Protein 6RTE (pdb70)

B-factor: mean 44.64, std 20.51, range [16.69, 128.68]

Solvent-accessible surface area: 37733 Å² total; per-residue (Å²): 110,96,2,64,54,42,4,136,138,53,22,59,98,50,21,12,65,49,8,43,22,59,84,12,34,2,22,2,32,65,2,7,81,184,41,140,64,72,85,3,58,91,29,17,17,131,11,87,122,113,77,153,52,68,28,43,56,79,111,14,99,95,75,16,0,70,20,3,15,65,54,10,53,116,62,41,127,202,104,27,130,37,45,24,123,50,0,128,90,19,49,74,38,70,62,18,29,19,67,25,78,82,185,40,168,33,167,10,44,38,61,4,1,0,0,0,12,8,39,27,55,50,41,0,4,0,0,7,2,79,142,10,79,82,49,23,121,24,97,28,72,68,21,38,36,52,24,6,62,20,7,66,87,2,28,12,0,1,6,3,1,35,8,0,55,0,10,0,5,0,1,37,3,48,68,38,0,0,25,1,15,0,0,0,9,1,69,18,3,1,11,1,44,26,13,22,13,0,0,0,0,0,33,5,22,23,6,0,0,0,0,21,0,68,5,0,34,18,41,70,39,11,95,2,25,20,70,153,58,112,78,5,92,0,4,14,1,47,30,0,50,82,56,38,0,0,0,0,0,1,69,40,4,81,14,0,2,10,0,72,0,22,93,11,105,2,42,71,34,99,105,10,85,13,70,43,81,6,32,32,4,8,28,3,54,75,54,97,44,0,10,0,20,15,79,101,30,5,27,4,6,36,0,74,83,13,50,147,64,24,66,11,111,24,46,38,114,4,21,4,36,23,12,28,45,14,113,52,103,70,102,96,0,1,0,1,0,1,61,44,142,18,14,3,2,0,6,12,18,74,72,38,48,80,83,37,100,16,117,14,87,6,22,2,66,37,12,61,18,32,109,64,5,60,28,0,1,2,1,3,39,74,11,112,75,53,7,25,0,3,0,0,26,33,86,93,16,51,42,48,76,121,15,117,11,19,91,56,62,30,1,0,18,5,1,1,3,106,60,0,123,48,0,0,0,0,0,48,39,75,109,4,6,0,0,0,11,39,0,98,64,22,118,79,82,72,89,19,118,22,52,84,0,13,5,0,33,0,0,13,34,83,58,95,116,92,0,66,51,33,2,138,133,43,24,60,101,59,20,14,67,43,6,41,22,55,108,14,34,2,22,4,39,60,4,7,78,182,39,49,64,73,96,3,59,93,27,15,17,120,12,92,122,116,77,184,51,66,31,38,54,84,116,16,99,93,70,16,0,75,19,3,16,64,38,10,55,116,64,36,128,203,110,22,128,39,46,24,115,50,0,133,90,19,49,73,36,69,68,16,28,18,66,23,80,90,152,36,130,42,178,10,57,33,55,11,0,0,0,1,14,6,39,28,57,47,39,0,4,0,0,12,2,93,148,13,64,82,51,23,119,26,98,27,70,65,21,36,39,49,24,5,64,21,8,67,88,3,27,14,0,1,6,3,1,32,8,0,54,0,9,0,5,0,1,42,6,25,63,36,2,0,27,1,14,0,0,0,10,1,64,18,2,0,13,1,44,24,14,22,13,0,0,0,0,0,28,10,22,24,7,0,0,0,0,21,0,72,5,0,31,26,44,67,41,11,93,2,26,19,69,154,55,114,76,4,79,0,5,14,1,47,30,0,51,82,58,39,0,0,0,0,0,1,45,39,4,77,16,1,1,9,0,75,0,21,98,11,102,2,42,72,35,100,104,12,85,19,82,32,59,8,32,32,4,9,27,2,57,80,52,113,42,0,4,0,23,14,125,86,52,81,7,3,13,0,8,41,0,91,80,20,52,125,66,22,68,4,107,17,51,33,42,9,26,2,42,20,13,27,45,19,118,52,101,58,112,100,2,0,1,0,0,1,77,74,35,20,12,4,3,1,1,12,20,77,95,28,43,82,78,79,92,11,118,15,81,5,25,4,66,39,11,58,22,36,108,64,5,68,28,0,1,2,1,2,38,73,13,109,72,46,5,24,0,1,0,1,31,30,95,69,4,99,48,47,77,109,14,125,10,17,87,61,64,37,0,0,17,5,0,2,2,116,96,0,76,62,0,0,0,0,0,58,38,169,87,6,5,0,0,0,11,15,2,100,67,26,116,76,79,68,87,30,116,24,45,96,0,13,5,0,30,0,0,9,37,87,58,96

Secondary structure (DSSP, 8-state):
-HHHHHHHHHTHHHH-GGG--SSSPP-STGGGTTS-HHHHHHHHHHB-TTSS-B--TTT--HHHHHHHHHHHHSPPSSPPP--HHHHHHH-B-SS-GGGS-SS-SSSS-GGG-EEEEETTTTEEEEEETTTTEEEEEEE-SSSEEEEEEE-TTSSEEEEEETTSEEEEEETTTTEEEEEEE--SEEEEEEE-TTS-EEEEEEEETTEEEEEETTT--EEEEEE-B-TT--B--EEEEEEEGGGTEEEEEESSSSEEEEEE-TTSS--SPEEEE-SS-EEEEEE-TTSSEEEEEE---EEEEETTT--EEEEE--SS-B-GGG-EEEESSSSEEEEE-BSSSSEEEEEETTTTEEEEEEE-SS----EE--TT-SEEEEE-TTSSS---EEEEETTT-SEEEEE-SSTTS-EEEEEE-TTSSEEEEEE-STTEEEEEEETTT--EEEEEEESSEEEEEEHHHHH-/-HHHHHHHHHTHHHH-GGG--SSSPP-STTTTTTS-HHHHHHHHHHB-TTSS-B--TTTS-HHHHHHHHHHHHSPPSSPPP--HHHHHHH-B-SS-GGGS-SS-SSSS-GGG-EEEEETTTTEEEEEETTTTEEEEEEE-SSSEEEEEEE-TTSSEEEEEETTSEEEEEETTTTEEEEEEE--SEEEEEEE-TTS-EEEEEEEESSEEEEEETTT--EEEEEE-B-TT--B--EEEEEEEGGGTEEEEEESSSSEEEEEE-TTSS--SPEEEE-SS-EEEEEE-TTSSEEEEEESSSSEEEEEETTT--EEEEEE-SS-B-GGG-EEEEETTEEEEEE-BSSSSEEEEEETTTTEEEEEEE-SS----EE--TT-SEEEEE-TTSS----EEEEETTT-SEEEEE-SSTTS-EEEEEE-TTSSEEEEEE-STTEEEEEEETTT--EEEEEEESSEEEEEEHHHHH-

GO terms:
  GO:0006783 heme biosynthetic process (P, IDA)

Sequence (930 aa):
APGEALYRQHCQACHGAGRLGGSGPTLLPESLSRLKPAQAREVILHGRPATQMAGFAGQLDDAAADALVAYLYQAPPREPQWSAEDIRRASQVQPHPLATLPSRPRFEADPLNLFVVVESGDHHVTILDGDRFEPIARFPSRYALHGGPKFSPDGRLVYFASRDGWVTLYDLYNLKVVAEVRAGLNTRNLAVSDDGRWVLVGNYLPGNLVLLDARDLSLVQQVIPAADAQQGQASRVSAVYTAPPRHSFVVALKDVHELWELPYANGKPVAPKRLAVADYLDDFSFSPDYRYLLGSSRQGGEVIELDSGARVASIPLSGMPHLGSGIYWKRDGRWVFATPNISRGVISVIDLQNWKPLKEIVTDGPGFFMRSHADSPYAWTDTFLGKKHDEILLIDKQTLEIAHRLRPSPGKVAGHVEFTRDGRYALLSVWDRDGALVVYDAHSLEEVKRLPMNKPSGKYNVGNKIGAPGEALYRQHCQACHGAGRLGGSGPTLLPEESLSRLKPAQAREVILHGRPATQMAGFAGQLDDAAADALVAYLYQAPPREPQWSAEDIRRASQVQPHPLATLPSRPRFEADPLNLFVVVESGDHHVTILDGDRFEPIARFPSRYALHGGPKFSPDGRLVYFASRDGWVTLYDLYNLKVVAEVRAGLNTRNLAVSDDGRWVLVGNYLPGNLVLLDARDLSLVQQVIPAADAQGQASRVSAVYTAPPRHSFVVALKDVHELWELPYANGKPVAPKRLAVADYLDDFSFSPDYRYLLGSSRQARGGEVIELDSGARVASIPLSGMPHLGSGIYWKRDGRWVFATPNISRGVISVIDLQNWKPLKEIVTDGPGFFMRSHADSPYAWTDTFLGKKHDEILLIDKQTLEIAHRLRPSPGKVAGHVEFTRDGRYALLSVWDRDGALVVYDAHSLEEVKRLPMNKPSGKYNVGNKIG

InterPro domains:
  IPR003143 Cytochrome cd1-nitrite reductase, C-terminal domain superfamily [G3DSA:2.140.10.20] (100-486)
  IPR009056 Cytochrome c-like domain [PF13442] (21-92)
  IPR009056 Cytochrome c-like domain [PS51007] (18-96)
  IPR011048 Cytochrome cd1-nitrite reductase-like, haem d1 domain superfamily [SSF51004] (102-485)
  IPR036909 Cytochrome c-like domain superfamily [G3DSA:1.10.760.10] (13-98)
  IPR036909 Cytochrome c-like domain superfamily [SSF46626] (7-111)
  IPR051200 Multi-functional host-pathogen interaction and enzymatic activity protein [PTHR47197] (2-486)

Structure (mmCIF, N/CA/C/O backbone):
data_6RTE
#
_entry.id   6RTE
#
_cell.length_a   191.123
_cell.length_b   54.957
_cell.length_c   131.896
_cell.angle_alpha   90.000
_cell.angle_beta   132.417
_cell.angle_gamma   90.000
#
_symmetry.space_group_name_H-M   'C 1 2 1'
#
loop_
_entity.id
_entity.type
_entity.pdbx_description
1 polymer 'Cytochrome c'
2 non-polymer 'HEME C'
3 non-polymer (R,R)-2,3-BUTANEDIOL
4 water water
#
loop_
_atom_site.group_PDB
_atom_site.id
_atom_site.type_symbol
_atom_site.label_atom_id
_atom_site.label_alt_id
_atom_site.label_comp_id
_atom_site.label_asym_id
_atom_site.label_entity_id
_atom_site.label_seq_id
_atom_site.pdbx_PDB_ins_code
_atom_site.Cartn_x
_atom_site.Cartn_y
_atom_site.Cartn_z
_atom_site.occupancy
_atom_site.B_iso_or_equiv
_atom_site.auth_seq_id
_atom_site.auth_comp_id
_atom_site.auth_asym_id
_atom_site.auth_atom_id
_atom_site.pdbx_PDB_model_num
ATOM 1 N N . ALA A 1 37 ? 67.76416 -10.07422 81.02287 1.000 105.41811 3 ALA A N 1
ATOM 2 C CA . ALA A 1 37 ? 67.22011 -9.98640 82.37454 1.000 104.34096 3 ALA A CA 1
ATOM 3 C C . ALA A 1 37 ? 66.47402 -11.26915 82.73166 1.000 100.72323 3 ALA A C 1
ATOM 4 O O . ALA A 1 37 ? 65.97232 -11.96449 81.84720 1.000 101.92995 3 ALA A O 1
ATOM 10 N N . PRO A 1 38 ? 66.39753 -11.58740 84.02809 1.000 94.89541 4 PRO A N 1
ATOM 11 C CA . PRO A 1 38 ? 65.69010 -12.81250 84.43375 1.000 88.58281 4 PRO A CA 1
ATOM 12 C C . PRO A 1 38 ? 64.18105 -12.72213 84.28588 1.000 79.76200 4 PRO A C 1
ATOM 13 O O . PRO A 1 38 ? 63.52986 -13.76497 84.14812 1.000 77.59375 4 PRO A O 1
ATOM 24 N N . GLY A 1 39 ? 63.60547 -11.51808 84.31258 1.000 73.24088 5 GLY A N 1
ATOM 25 C CA . GLY A 1 39 ? 62.16514 -11.39632 84.16551 1.000 67.41426 5 GLY A CA 1
ATOM 26 C C . GLY A 1 39 ? 61.68161 -11.87259 82.81024 1.000 63.19205 5 GLY A C 1
ATOM 27 O O . GLY A 1 39 ? 60.70356 -12.61738 82.70918 1.000 57.62715 5 GLY A O 1
ATOM 31 N N . GLU A 1 40 ? 62.37056 -11.45347 81.74742 1.000 66.72215 6 GLU A N 1
ATOM 32 C CA . GLU A 1 40 ? 61.97601 -11.84410 80.39912 1.000 72.08178 6 GLU A CA 1
ATOM 33 C C . GLU A 1 40 ? 61.91685 -13.35858 80.25602 1.000 65.35471 6 GLU A C 1
ATOM 34 O O . GLU A 1 40 ? 60.91735 -13.91116 79.78187 1.000 65.18542 6 GLU A O 1
ATOM 46 N N . ALA A 1 41 ? 62.98732 -14.05176 80.65160 1.000 58.86227 7 ALA A N 1
ATOM 47 C CA . ALA A 1 41 ? 63.02072 -15.50318 80.50684 1.000 51.06500 7 ALA A CA 1
ATOM 48 C C . ALA A 1 41 ? 61.89646 -16.15370 81.29538 1.000 44.24531 7 ALA A C 1
ATOM 49 O O . ALA A 1 41 ? 61.20360 -17.05006 80.79472 1.000 41.96801 7 ALA A O 1
ATOM 56 N N . LEU A 1 42 ? 61.69252 -15.71365 82.54415 1.000 40.17687 8 LEU A N 1
ATOM 57 C CA . LEU A 1 42 ? 60.54934 -16.19538 83.30687 1.000 39.08330 8 LEU A CA 1
ATOM 58 C C . LEU A 1 42 ? 59.24459 -15.91260 82.56616 1.000 38.85021 8 LEU A C 1
ATOM 59 O O . LEU A 1 42 ? 58.32193 -16.73615 82.58476 1.000 38.51044 8 LEU A O 1
ATOM 75 N N . TYR A 1 43 ? 59.15922 -14.75796 81.89952 1.000 39.87527 9 TYR A N 1
ATOM 76 C CA . TYR A 1 43 ? 57.91501 -14.39001 81.21436 1.000 41.65672 9 TYR A CA 1
ATOM 77 C C . TYR A 1 43 ? 57.63266 -15.33597 80.04918 1.000 43.53865 9 TYR A C 1
ATOM 78 O O . TYR A 1 43 ? 56.51573 -15.85337 79.91172 1.000 39.64433 9 TYR A O 1
ATOM 96 N N . ARG A 1 44 ? 58.63375 -15.58386 79.20228 1.000 52.42815 10 ARG A N 1
ATOM 97 C CA . ARG A 1 44 ? 58.44583 -16.51125 78.08842 1.000 61.13077 10 ARG A CA 1
ATOM 98 C C . ARG A 1 44 ? 57.97859 -17.87779 78.57665 1.000 61.14679 10 ARG A C 1
ATOM 99 O O . ARG A 1 44 ? 57.02345 -18.45054 78.03993 1.000 58.67801 10 ARG A O 1
ATOM 120 N N . GLN A 1 45 ? 58.63467 -18.41273 79.60995 1.000 64.52506 11 GLN A N 1
ATOM 121 C CA . GLN A 1 45 ? 58.32330 -19.76439 80.06122 1.000 68.26620 11 GLN A CA 1
ATOM 122 C C . GLN A 1 45 ? 56.91994 -19.85704 80.64716 1.000 64.04833 11 GLN A C 1
ATOM 123 O O . GLN A 1 45 ? 56.18425 -20.80704 80.35064 1.000 63.04988 11 GLN A O 1
ATOM 137 N N . HIS A 1 46 ? 56.52747 -18.88707 81.48183 1.000 60.26286 12 HIS A N 1
ATOM 138 C CA . HIS A 1 46 ? 55.33301 -19.03127 82.30251 1.000 57.90900 12 HIS A CA 1
ATOM 139 C C . HIS A 1 46 ? 54.15829 -18.15330 81.89088 1.000 50.91671 12 HIS A C 1
ATOM 140 O O . HIS A 1 46 ? 53.02657 -18.45452 82.28039 1.000 49.77829 12 HIS A O 1
ATOM 154 N N . CYS A 1 47 ? 54.39270 -17.08825 81.14292 1.000 46.53873 13 CYS A N 1
ATOM 155 C CA . CYS A 1 47 ? 53.38131 -16.04663 80.97367 1.000 44.06161 13 CYS A CA 1
ATOM 156 C C . CYS A 1 47 ? 53.01856 -15.78288 79.52364 1.000 43.42225 13 CYS A C 1
ATOM 157 O O . CYS A 1 47 ? 51.84601 -15.54221 79.22313 1.000 43.30908 13 CYS A O 1
ATOM 164 N N . GLN A 1 48 ? 53.99883 -15.83135 78.61954 1.000 44.62268 14 GLN A N 1
ATOM 165 C CA . GLN A 1 48 ? 53.77635 -15.43576 77.23653 1.000 46.38172 14 GLN A CA 1
ATOM 166 C C . GLN A 1 48 ? 52.64464 -16.21614 76.58082 1.000 39.80096 14 GLN A C 1
ATOM 167 O O . GLN A 1 48 ? 52.02559 -15.71748 75.63106 1.000 46.33531 14 GLN A O 1
ATOM 181 N N . ALA A 1 49 ? 52.35508 -17.42676 77.06792 1.000 71.18718 15 ALA A N 1
ATOM 182 C CA . ALA A 1 49 ? 51.31806 -18.25190 76.45894 1.000 61.77233 15 ALA A CA 1
ATOM 183 C C . ALA A 1 49 ? 49.99318 -17.50639 76.37901 1.000 56.11070 15 ALA A C 1
ATOM 184 O O . ALA A 1 49 ? 49.27033 -17.61185 75.38144 1.000 55.08604 15 ALA A O 1
ATOM 191 N N . CYS A 1 50 ? 49.66205 -16.74511 77.41927 1.000 53.13972 16 CYS A N 1
ATOM 192 C CA . CYS A 1 50 ? 48.37853 -16.06177 77.51764 1.000 51.51958 16 CYS A CA 1
ATOM 193 C C . CYS A 1 50 ? 48.47843 -14.55720 77.35644 1.000 46.44715 16 CYS A C 1
ATOM 194 O O . CYS A 1 50 ? 47.60089 -13.94621 76.74198 1.000 42.38132 16 CYS A O 1
ATOM 201 N N . HIS A 1 51 ? 49.50778 -13.93474 77.91977 1.000 46.37772 17 HIS A N 1
ATOM 202 C CA . HIS A 1 51 ? 49.66821 -12.48968 77.81239 1.000 43.89909 17 HIS A CA 1
ATOM 203 C C . HIS A 1 51 ? 50.39831 -12.08129 76.54490 1.000 45.31645 17 HIS A C 1
ATOM 204 O O . HIS A 1 51 ? 50.54233 -10.88315 76.28459 1.000 40.99190 17 HIS A O 1
ATOM 218 N N . GLY A 1 52 ? 50.84530 -13.04678 75.75309 1.000 48.88372 18 GLY A N 1
ATOM 219 C CA . GLY A 1 52 ? 51.27572 -12.79437 74.39907 1.000 50.77903 18 GLY A CA 1
ATOM 220 C C . GLY A 1 52 ? 52.71955 -12.33990 74.30011 1.000 50.49753 18 GLY A C 1
ATOM 221 O O . GLY A 1 52 ? 53.35330 -11.91430 75.26950 1.000 48.92961 18 GLY A O 1
ATOM 225 N N . ALA A 1 53 ? 53.24370 -12.43552 73.08306 1.000 51.74053 19 ALA A N 1
ATOM 226 C CA . ALA A 1 53 ? 54.58302 -11.94798 72.80157 1.000 52.60548 19 ALA A CA 1
ATOM 227 C C . ALA A 1 53 ? 54.62926 -10.43866 72.97906 1.000 49.32506 19 ALA A C 1
ATOM 228 O O . ALA A 1 53 ? 53.72191 -9.71732 72.54756 1.000 50.94716 19 ALA A O 1
ATOM 235 N N . GLY A 1 54 ? 55.68863 -9.96156 73.62426 1.000 48.13132 20 GLY A N 1
ATOM 236 C CA . GLY A 1 54 ? 55.84085 -8.54913 73.89040 1.000 47.05801 20 GLY A CA 1
ATOM 237 C C . GLY A 1 54 ? 54.94035 -7.99570 74.97580 1.000 48.38572 20 GLY A C 1
ATOM 238 O O . GLY A 1 54 ? 54.92278 -6.77941 75.18085 1.000 56.49446 20 GLY A O 1
ATOM 242 N N . ARG A 1 55 ? 54.20268 -8.84960 75.67833 1.000 43.88213 21 ARG A N 1
ATOM 243 C CA . ARG A 1 55 ? 53.22711 -8.44110 76.68377 1.000 40.39054 21 ARG A CA 1
ATOM 244 C C . ARG A 1 55 ? 52.03281 -7.72526 76.06520 1.000 39.96684 21 ARG A C 1
ATOM 245 O O . ARG A 1 55 ? 51.31305 -7.00359 76.76396 1.000 38.61589 21 ARG A O 1
ATOM 266 N N . LEU A 1 56 ? 51.79820 -7.92345 74.76741 1.000 40.77669 22 LEU A N 1
ATOM 267 C CA . LEU A 1 56 ? 50.72382 -7.22107 74.07439 1.000 40.52056 22 LEU A CA 1
ATOM 268 C C . LEU A 1 56 ? 49.34704 -7.77542 74.40025 1.000 38.97035 22 LEU A C 1
ATOM 269 O O . LEU A 1 56 ? 48.35303 -7.07587 74.17972 1.000 41.45106 22 LEU A O 1
ATOM 285 N N . GLY A 1 57 ? 49.26332 -8.99287 74.91061 1.000 38.37055 23 GLY A N 1
ATOM 286 C CA . GLY A 1 57 ? 48.01042 -9.61439 75.27819 1.000 38.98171 23 GLY A CA 1
ATOM 287 C C . GLY A 1 57 ? 47.69010 -10.81246 74.40171 1.000 44.49542 23 GLY A C 1
ATOM 288 O O . GLY A 1 57 ? 48.32418 -11.06594 73.37793 1.000 45.48269 23 GLY A O 1
ATOM 292 N N . GLY A 1 58 ? 46.68630 -11.56323 74.85247 1.000 47.81595 24 GLY A N 1
ATOM 293 C CA . GLY A 1 58 ? 46.14872 -12.69938 74.12345 1.000 52.76495 24 GLY A CA 1
ATOM 294 C C . GLY A 1 58 ? 44.94824 -13.28262 74.84420 1.000 54.50797 24 GLY A C 1
ATOM 295 O O . GLY A 1 58 ? 43.92670 -12.60751 74.99719 1.000 55.14980 24 GLY A O 1
ATOM 299 N N . SER A 1 59 ? 45.05237 -14.53801 75.28142 1.000 56.77318 25 SER A N 1
ATOM 300 C CA . SER A 1 59 ? 44.09407 -15.07290 76.24372 1.000 58.24336 25 SER A CA 1
ATOM 301 C C . SER A 1 59 ? 43.96376 -14.13988 77.43790 1.000 54.52797 25 SER A C 1
ATOM 302 O O . SER A 1 59 ? 42.85384 -13.86082 77.90437 1.000 55.16570 25 SER A O 1
ATOM 310 N N . GLY A 1 60 ? 45.09682 -13.64776 77.94042 1.000 50.42568 26 GLY A N 1
ATOM 311 C CA . GLY A 1 60 ? 45.12011 -12.72898 79.04822 1.000 46.44943 26 GLY A CA 1
ATOM 312 C C . GLY A 1 60 ? 45.39087 -11.30876 78.59324 1.000 41.69568 26 GLY A C 1
ATOM 313 O O . GLY A 1 60 ? 45.74886 -11.05490 77.44003 1.000 42.72870 26 GLY A O 1
ATOM 317 N N . PRO A 1 61 ? 45.22994 -10.35551 79.50391 1.000 35.89145 27 PRO A N 1
ATOM 318 C CA . PRO A 1 61 ? 45.31995 -8.94517 79.12364 1.000 32.74179 27 PRO A CA 1
ATOM 319 C C . PRO A 1 61 ? 46.74068 -8.49661 78.81549 1.000 31.97003 27 PRO A C 1
ATOM 320 O O . PRO A 1 61 ? 47.73963 -9.15222 79.12644 1.000 33.76145 27 PRO A O 1
ATOM 331 N N . THR A 1 62 ? 46.79898 -7.32135 78.19471 1.000 30.93310 28 THR A N 1
ATOM 332 C CA . THR A 1 62 ? 48.05548 -6.63922 77.93933 1.000 29.78535 28 THR A CA 1
ATOM 333 C C . THR A 1 62 ? 48.71570 -6.24850 79.25414 1.000 29.92384 28 THR A C 1
ATOM 334 O O . THR A 1 62 ? 48.05649 -5.78529 80.19628 1.000 27.39027 28 THR A O 1
ATOM 345 N N . LEU A 1 63 ? 50.02762 -6.45402 79.32680 1.000 29.39745 29 LEU A N 1
ATOM 346 C CA . LEU A 1 63 ? 50.78058 -6.24274 80.55997 1.000 28.82082 29 LEU A CA 1
ATOM 347 C C . LEU A 1 63 ? 51.92802 -5.26790 80.33579 1.000 29.46734 29 LEU A C 1
ATOM 348 O O . LEU A 1 63 ? 53.06403 -5.49447 80.78084 1.000 30.58229 29 LEU A O 1
ATOM 364 N N . LEU A 1 64 ? 51.65585 -4.18616 79.64854 1.000 29.90566 30 LEU A N 1
ATOM 365 C CA . LEU A 1 64 ? 52.60902 -3.09667 79.51308 1.000 29.28218 30 LEU A CA 1
ATOM 366 C C . LEU A 1 64 ? 52.48510 -2.14111 80.69039 1.000 29.44843 30 LEU A C 1
ATOM 367 O O . LEU A 1 64 ? 51.48336 -2.15046 81.40718 1.000 29.49628 30 LEU A O 1
ATOM 383 N N . PRO A 1 65 ? 53.49253 -1.29919 80.92295 1.000 29.63631 31 PRO A N 1
ATOM 384 C CA . PRO A 1 65 ? 53.38866 -0.34033 82.03760 1.000 27.99095 31 PRO A CA 1
ATOM 385 C C . PRO A 1 65 ? 52.13194 0.50449 81.96647 1.000 26.21664 31 PRO A C 1
ATOM 386 O O . PRO A 1 65 ? 51.45433 0.67494 82.98793 1.000 24.93980 31 PRO A O 1
ATOM 397 N N . GLU A 1 66 ? 51.77911 0.98768 80.76809 1.000 27.20275 32 GLU A N 1
ATOM 398 C CA . GLU A 1 66 ? 50.53875 1.72923 80.59525 1.000 30.45184 32 GLU A CA 1
ATOM 399 C C . GLU A 1 66 ? 49.33268 0.88126 80.98462 1.000 29.38943 32 GLU A C 1
ATOM 400 O O . GLU A 1 66 ? 48.38630 1.38157 81.59582 1.000 28.97798 32 GLU A O 1
ATOM 412 N N . SER A 1 67 ? 49.34467 -0.40128 80.61348 1.000 29.31315 33 SER A N 1
ATOM 413 C CA . SER A 1 67 ? 48.21209 -1.27796 80.89347 1.000 29.09788 33 SER A CA 1
ATOM 414 C C . SER A 1 67 ? 47.96518 -1.41465 82.38385 1.000 26.74465 33 SER A C 1
ATOM 415 O O . SER A 1 67 ? 46.81459 -1.61481 82.80965 1.000 25.92902 33 SER A O 1
ATOM 424 N N . LEU A 1 68 ? 49.02979 -1.32912 83.18427 1.000 25.77514 34 LEU A N 1
ATOM 425 C CA . LEU A 1 68 ? 48.99424 -1.57415 84.62326 1.000 25.43736 34 LEU A CA 1
ATOM 426 C C . LEU A 1 68 ? 48.98160 -0.28978 85.43846 1.000 27.64643 34 LEU A C 1
ATOM 427 O O . LEU A 1 68 ? 49.24254 -0.32929 86.65222 1.000 27.38621 34 LEU A O 1
ATOM 443 N N . SER A 1 69 ? 48.65700 0.84040 84.81051 1.000 30.55298 35 SER A N 1
ATOM 444 C CA . SER A 1 69 ? 48.66288 2.13756 85.49007 1.000 36.76045 35 SER A CA 1
ATOM 445 C C . SER A 1 69 ? 47.74521 2.17966 86.70053 1.000 39.84473 35 SER A C 1
ATOM 446 O O . SER A 1 69 ? 47.95730 3.00174 87.59726 1.000 42.97785 35 SER A O 1
ATOM 454 N N . ARG A 1 70 ? 46.73832 1.31614 86.75709 1.000 38.98993 36 ARG A N 1
ATOM 455 C CA . ARG A 1 70 ? 45.82544 1.27529 87.88529 1.000 41.19887 36 ARG A CA 1
ATOM 456 C C . ARG A 1 70 ? 46.12522 0.14032 88.85437 1.000 37.60904 36 ARG A C 1
ATOM 457 O O . ARG A 1 70 ? 45.40312 -0.01553 89.84109 1.000 38.68285 36 ARG A O 1
ATOM 478 N N . LEU A 1 71 ? 47.16489 -0.64755 88.59819 1.000 34.20861 37 LEU A N 1
ATOM 479 C CA . LEU A 1 71 ? 47.51134 -1.80813 89.41023 1.000 33.27293 37 LEU A CA 1
ATOM 480 C C . LEU A 1 71 ? 48.87768 -1.55000 90.03628 1.000 32.54044 37 LEU A C 1
ATOM 481 O O . LEU A 1 71 ? 49.87984 -1.45362 89.32419 1.000 29.62359 37 LEU A O 1
ATOM 497 N N . LYS A 1 72 ? 48.91905 -1.43099 91.35157 1.000 36.10330 38 LYS A N 1
ATOM 498 C CA . LYS A 1 72 ? 50.19633 -1.21207 92.02532 1.000 40.09831 38 LYS A CA 1
ATOM 499 C C . LYS A 1 72 ? 51.05910 -2.46803 91.92383 1.000 37.29435 38 LYS A C 1
ATOM 500 O O . LYS A 1 72 ? 50.53597 -3.58956 91.96580 1.000 36.77913 38 LYS A O 1
ATOM 519 N N . PRO A 1 73 ? 52.37915 -2.31712 91.78402 1.000 36.50258 39 PRO A N 1
ATOM 520 C CA . PRO A 1 73 ? 53.23836 -3.50915 91.65725 1.000 36.28410 39 PRO A CA 1
ATOM 521 C C . PRO A 1 73 ? 53.07078 -4.52013 92.77313 1.000 35.34257 39 PRO A C 1
ATOM 522 O O . PRO A 1 73 ? 53.17489 -5.73112 92.51999 1.000 31.80526 39 PRO A O 1
ATOM 533 N N . ALA A 1 74 ? 52.80745 -4.07065 94.00413 1.000 38.67277 40 ALA A N 1
ATOM 534 C CA . ALA A 1 74 ? 52.56394 -5.01452 95.08669 1.000 41.51584 40 ALA A CA 1
ATOM 535 C C . ALA A 1 74 ? 51.29397 -5.81920 94.83363 1.000 39.45017 40 ALA A C 1
ATOM 536 O O . ALA A 1 74 ? 51.21832 -6.99763 95.20763 1.000 39.27313 40 ALA A O 1
ATOM 543 N N . GLN A 1 75 ? 50.29473 -5.20759 94.18614 1.000 38.14600 41 GLN A N 1
ATOM 544 C CA . GLN A 1 75 ? 49.07295 -5.93180 93.84983 1.000 38.73995 41 GLN A CA 1
ATOM 545 C C . GLN A 1 75 ? 49.30763 -6.89224 92.69016 1.000 36.03894 41 GLN A C 1
ATOM 546 O O . GLN A 1 75 ? 48.77070 -8.00795 92.68360 1.000 35.87786 41 GLN A O 1
ATOM 560 N N . ALA A 1 76 ? 50.10662 -6.48140 91.69923 1.000 33.17138 42 ALA A N 1
ATOM 561 C CA . ALA A 1 76 ? 50.49310 -7.40533 90.63378 1.000 32.93267 42 ALA A CA 1
ATOM 562 C C . ALA A 1 76 ? 51.23628 -8.60732 91.20194 1.000 33.84973 42 ALA A C 1
ATOM 563 O O . ALA A 1 76 ? 51.00758 -9.74677 90.78027 1.000 35.50319 42 ALA A O 1
ATOM 570 N N . ARG A 1 77 ? 52.13568 -8.36874 92.16293 1.000 33.57818 43 ARG A N 1
ATOM 571 C CA . ARG A 1 77 ? 52.87934 -9.46737 92.76934 1.000 36.64573 43 ARG A CA 1
ATOM 572 C C . ARG A 1 77 ? 51.93707 -10.48515 93.39857 1.000 40.76444 43 ARG A C 1
ATOM 573 O O . ARG A 1 77 ? 52.12669 -11.69884 93.24569 1.000 41.30018 43 ARG A O 1
ATOM 594 N N . GLU A 1 78 ? 50.91375 -10.01268 94.11237 1.000 42.28986 44 GLU A N 1
ATOM 595 C CA . GLU A 1 78 ? 49.99241 -10.93584 94.76169 1.000 45.23435 44 GLU A CA 1
ATOM 596 C C . GLU A 1 78 ? 49.16371 -11.69073 93.73627 1.000 41.54915 44 GLU A C 1
ATOM 597 O O . GLU A 1 78 ? 48.85208 -12.87145 93.94475 1.000 42.24488 44 GLU A O 1
ATOM 609 N N . VAL A 1 79 ? 48.81588 -11.03638 92.62036 1.000 38.77437 45 VAL A N 1
ATOM 610 C CA . VAL A 1 79 ? 48.09346 -11.70737 91.54880 1.000 39.36930 45 VAL A CA 1
ATOM 611 C C . VAL A 1 79 ? 48.95423 -12.79892 90.92551 1.000 39.90141 45 VAL A C 1
ATOM 612 O O . VAL A 1 79 ? 48.46865 -13.89836 90.62588 1.000 42.13930 45 VAL A O 1
ATOM 625 N N . ILE A 1 80 ? 50.24384 -12.51662 90.71398 1.000 37.62802 46 ILE A N 1
ATOM 626 C CA . ILE A 1 80 ? 51.12929 -13.51003 90.11641 1.000 39.45827 46 ILE A CA 1
ATOM 627 C C . ILE A 1 80 ? 51.28850 -14.71449 91.03766 1.000 42.92225 46 ILE A C 1
ATOM 628 O O . ILE A 1 80 ? 51.40956 -15.85656 90.57625 1.000 45.57206 46 ILE A O 1
ATOM 644 N N . LEU A 1 81 ? 51.30219 -14.48574 92.34965 1.000 43.47947 47 LEU A N 1
ATOM 645 C CA . LEU A 1 81 ? 51.60672 -15.57046 93.27609 1.000 46.57451 47 LEU A CA 1
ATOM 646 C C . LEU A 1 81 ? 50.37414 -16.40692 93.59492 1.000 49.25456 47 LEU A C 1
ATOM 647 O O . LEU A 1 81 ? 50.44992 -17.64199 93.62337 1.000 51.78308 47 LEU A O 1
ATOM 663 N N . HIS A 1 82 ? 49.23765 -15.75859 93.83731 1.000 49.25940 48 HIS A N 1
ATOM 664 C CA . HIS A 1 82 ? 48.04275 -16.44845 94.29809 1.000 53.69956 48 HIS A CA 1
ATOM 665 C C . HIS A 1 82 ? 46.92590 -16.45764 93.26907 1.000 52.17986 48 HIS A C 1
ATOM 666 O O . HIS A 1 82 ? 45.92290 -17.15233 93.47212 1.000 53.14813 48 HIS A O 1
ATOM 680 N N . GLY A 1 83 ? 47.08024 -15.72854 92.16910 1.000 50.13323 49 GLY A N 1
ATOM 681 C CA . GLY A 1 83 ? 46.06689 -15.68636 91.14978 1.000 50.18709 49 GLY A CA 1
ATOM 682 C C . GLY A 1 83 ? 44.96325 -14.72159 91.51869 1.000 49.99824 49 GLY A C 1
ATOM 683 O O . GLY A 1 83 ? 44.94008 -14.11920 92.59313 1.000 49.25681 49 GLY A O 1
ATOM 687 N N . ARG A 1 84 ? 44.02605 -14.57422 90.59043 1.000 51.71913 50 ARG A N 1
ATOM 688 C CA . ARG A 1 84 ? 42.87832 -13.71375 90.81113 1.000 53.34246 50 ARG A CA 1
ATOM 689 C C . ARG A 1 84 ? 41.66319 -14.57494 91.10893 1.000 61.09492 50 ARG A C 1
ATOM 690 O O . ARG A 1 84 ? 41.31122 -15.43125 90.28143 1.000 56.98170 50 ARG A O 1
ATOM 711 N N . PRO A 1 85 ? 40.99336 -14.38938 92.24597 1.000 71.14783 51 PRO A N 1
ATOM 712 C CA . PRO A 1 85 ? 39.91183 -15.31143 92.61382 1.000 80.52549 51 PRO A CA 1
ATOM 713 C C . PRO A 1 85 ? 38.81455 -15.32106 91.55814 1.000 85.17237 51 PRO A C 1
ATOM 714 O O . PRO A 1 85 ? 38.28928 -14.27481 91.17046 1.000 83.71144 51 PRO A O 1
ATOM 725 N N . ALA A 1 86 ? 38.49865 -16.52178 91.07047 1.000 89.64781 52 ALA A N 1
ATOM 726 C CA . ALA A 1 86 ? 37.38127 -16.73963 90.15276 1.000 93.14984 52 ALA A CA 1
ATOM 727 C C . ALA A 1 86 ? 37.67017 -16.17974 88.75875 1.000 86.01188 52 ALA A C 1
ATOM 728 O O . ALA A 1 86 ? 36.78706 -15.61319 88.11070 1.000 90.27117 52 ALA A O 1
ATOM 735 N N . THR A 1 87 ? 38.91007 -16.34016 88.29070 1.000 76.69586 53 THR A N 1
ATOM 736 C CA . THR A 1 87 ? 39.27225 -16.01551 86.91503 1.000 66.20154 53 THR A CA 1
ATOM 737 C C . THR A 1 87 ? 40.17617 -17.12151 86.37937 1.000 64.24601 53 THR A C 1
ATOM 738 O O . THR A 1 87 ? 40.47293 -18.09839 87.07207 1.000 64.86877 53 THR A O 1
ATOM 749 N N . GLN A 1 88 ? 40.63466 -16.95803 85.14106 1.000 60.69221 54 GLN A N 1
ATOM 750 C CA . GLN A 1 88 ? 41.61025 -17.87773 84.56614 1.000 60.83595 54 GLN A CA 1
ATOM 751 C C . GLN A 1 88 ? 43.05223 -17.52976 84.94515 1.000 56.44158 54 GLN A C 1
ATOM 752 O O . GLN A 1 88 ? 43.97716 -18.22526 84.51206 1.000 57.48481 54 GLN A O 1
ATOM 766 N N . MET A 1 89 ? 43.27655 -16.49135 85.74445 1.000 52.55998 55 MET A N 1
ATOM 767 C CA . MET A 1 89 ? 44.62960 -16.16606 86.19787 1.000 47.21370 55 MET A CA 1
ATOM 768 C C . MET A 1 89 ? 44.87585 -16.91525 87.49808 1.000 48.05601 55 MET A C 1
ATOM 769 O O . MET A 1 89 ? 44.39442 -16.51069 88.55944 1.000 47.38545 55 MET A O 1
ATOM 783 N N . ALA A 1 90 ? 45.63831 -17.99560 87.41779 1.000 49.88259 56 ALA A N 1
ATOM 784 C CA . ALA A 1 90 ? 45.95599 -18.78858 88.59343 1.000 52.39809 56 ALA A CA 1
ATOM 785 C C . ALA A 1 90 ? 47.27868 -18.33226 89.20412 1.000 51.03178 56 ALA A C 1
ATOM 786 O O . ALA A 1 90 ? 48.07644 -17.63040 88.57832 1.000 48.84693 56 ALA A O 1
ATOM 793 N N . GLY A 1 91 ? 47.50358 -18.75000 90.45037 1.000 51.42817 57 GLY A N 1
ATOM 794 C CA . GLY A 1 91 ? 48.71766 -18.38112 91.14229 1.000 50.30626 57 GLY A CA 1
ATOM 795 C C . GLY A 1 91 ? 49.89969 -19.24575 90.73894 1.000 51.33231 57 GLY A C 1
ATOM 796 O O . GLY A 1 91 ? 49.75656 -20.39101 90.30846 1.000 54.48009 57 GLY A O 1
ATOM 800 N N . PHE A 1 92 ? 51.09405 -18.67445 90.89109 1.000 49.39764 58 PHE A N 1
ATOM 801 C CA . PHE A 1 92 ? 52.33343 -19.34514 90.53575 1.000 49.52023 58 PHE A CA 1
ATOM 802 C C . PHE A 1 92 ? 53.26338 -19.49450 91.73326 1.000 49.62270 58 PHE A C 1
ATOM 803 O O . PHE A 1 92 ? 54.44236 -19.82674 91.55392 1.000 50.42975 58 PHE A O 1
ATOM 820 N N . ALA A 1 93 ? 52.76810 -19.24458 92.94628 1.000 50.58828 59 ALA A N 1
ATOM 821 C CA . ALA A 1 93 ? 53.60671 -19.36256 94.13693 1.000 55.27583 59 ALA A CA 1
ATOM 822 C C . ALA A 1 93 ? 54.33137 -20.70198 94.17067 1.000 66.03885 59 ALA A C 1
ATOM 823 O O . ALA A 1 93 ? 55.49500 -20.78112 94.58819 1.000 67.78228 59 ALA A O 1
ATOM 830 N N . GLY A 1 94 ? 53.66126 -21.76760 93.73078 1.000 72.19997 60 GLY A N 1
ATOM 831 C CA . GLY A 1 94 ? 54.26719 -23.08631 93.73002 1.000 80.56509 60 GLY A CA 1
ATOM 832 C C . GLY A 1 94 ? 55.31584 -23.29821 92.65940 1.000 83.35522 60 GLY A C 1
ATOM 833 O O . GLY A 1 94 ? 56.07572 -24.26888 92.75160 1.000 88.68942 60 GLY A O 1
ATOM 837 N N . GLN A 1 95 ? 55.38132 -22.41843 91.65823 1.000 79.63176 61 GLN A N 1
ATOM 838 C CA . GLN A 1 95 ? 56.32493 -22.57077 90.55957 1.000 79.56722 61 GLN A CA 1
ATOM 839 C C . GLN A 1 95 ? 57.52268 -21.63329 90.64522 1.000 75.01838 61 GLN A C 1
ATOM 840 O O . GLN A 1 95 ? 58.55261 -21.92216 90.02602 1.000 76.98139 61 GLN A O 1
ATOM 854 N N . LEU A 1 96 ? 57.41874 -20.52169 91.37456 1.000 70.99297 62 LEU A N 1
ATOM 855 C CA . LEU A 1 96 ? 58.50343 -19.55014 91.41945 1.000 69.35153 62 LEU A CA 1
ATOM 856 C C . LEU A 1 96 ? 58.57834 -18.91557 92.80154 1.000 64.94213 62 LEU A C 1
ATOM 857 O O . LEU A 1 96 ? 57.56082 -18.74557 93.47999 1.000 63.87023 62 LEU A O 1
ATOM 873 N N . ASP A 1 97 ? 59.80558 -18.56632 93.20872 1.000 63.89925 63 ASP A N 1
ATOM 874 C CA . ASP A 1 97 ? 60.07458 -18.06920 94.54725 1.000 63.46732 63 ASP A CA 1
ATOM 875 C C . ASP A 1 97 ? 59.99045 -16.54157 94.58669 1.000 62.86796 63 ASP A C 1
ATOM 876 O O . ASP A 1 97 ? 59.61634 -15.88780 93.60757 1.000 61.32490 63 ASP A O 1
ATOM 885 N N . ASP A 1 98 ? 60.34818 -15.95796 95.73798 1.000 63.29251 64 ASP A N 1
ATOM 886 C CA . ASP A 1 98 ? 60.22019 -14.51420 95.92537 1.000 60.22497 64 ASP A CA 1
ATOM 887 C C . ASP A 1 98 ? 61.07295 -13.73805 94.92763 1.000 55.48825 64 ASP A C 1
ATOM 888 O O . ASP A 1 98 ? 60.63463 -12.71845 94.38760 1.000 52.28051 64 ASP A O 1
ATOM 897 N N . ALA A 1 99 ? 62.30964 -14.18492 94.69635 1.000 55.47318 65 ALA A N 1
ATOM 898 C CA . ALA A 1 99 ? 63.18004 -13.47447 93.76521 1.000 53.43697 65 ALA A CA 1
ATOM 899 C C . ALA A 1 99 ? 62.61917 -13.52030 92.34902 1.000 50.61690 65 ALA A C 1
ATOM 900 O O . ALA A 1 99 ? 62.73497 -12.55088 91.59137 1.000 48.42844 65 ALA A O 1
ATOM 907 N N . ALA A 1 100 ? 62.00605 -14.64246 91.97533 1.000 51.15223 66 ALA A N 1
ATOM 908 C CA . ALA A 1 100 ? 61.43799 -14.76777 90.64115 1.000 49.68457 66 ALA A CA 1
ATOM 909 C C . ALA A 1 100 ? 60.17629 -13.92737 90.50470 1.000 46.50024 66 ALA A C 1
ATOM 910 O O . ALA A 1 100 ? 59.92009 -13.34726 89.44237 1.000 41.25667 66 ALA A O 1
ATOM 917 N N . ALA A 1 101 ? 59.38090 -13.83681 91.57656 1.000 48.54720 67 ALA A N 1
ATOM 918 C CA . ALA A 1 101 ? 58.19098 -12.99120 91.54636 1.000 46.90217 67 ALA A CA 1
ATOM 919 C C . ALA A 1 101 ? 58.57324 -11.51963 91.44202 1.000 42.26971 67 ALA A C 1
ATOM 920 O O . ALA A 1 101 ? 57.98100 -10.77358 90.65450 1.000 38.14825 67 ALA A O 1
ATOM 927 N N . ASP A 1 102 ? 59.56829 -11.08647 92.22663 1.000 42.68497 68 ASP A N 1
ATOM 928 C CA . ASP A 1 102 ? 60.03021 -9.70823 92.12801 1.000 43.89511 68 ASP A CA 1
ATOM 929 C C . ASP A 1 102 ? 60.58765 -9.42130 90.74041 1.000 43.42876 68 ASP A C 1
ATOM 930 O O . ASP A 1 102 ? 60.32281 -8.36038 90.16012 1.000 42.41034 68 ASP A O 1
ATOM 939 N N . ALA A 1 103 ? 61.36360 -10.35939 90.18813 1.000 44.35225 69 ALA A N 1
ATOM 940 C CA . ALA A 1 103 ? 61.89988 -10.17106 88.84556 1.000 44.41748 69 ALA A CA 1
ATOM 941 C C . ALA A 1 103 ? 60.77885 -9.97219 87.83376 1.000 40.83849 69 ALA A C 1
ATOM 942 O O . ALA A 1 103 ? 60.86600 -9.09835 86.95793 1.000 40.36703 69 ALA A O 1
ATOM 949 N N . LEU A 1 104 ? 59.71544 -10.77856 87.93250 1.000 39.34261 70 LEU A N 1
ATOM 950 C CA . LEU A 1 104 ? 58.62294 -10.66172 86.97653 1.000 38.35590 70 LEU A CA 1
ATOM 951 C C . LEU A 1 104 ? 57.91937 -9.31463 87.11262 1.000 34.84540 70 LEU A C 1
ATOM 952 O O . LEU A 1 104 ? 57.64721 -8.64987 86.10560 1.000 32.68851 70 LEU A O 1
ATOM 968 N N . VAL A 1 105 ? 57.63991 -8.88898 88.34943 1.000 34.47344 71 VAL A N 1
ATOM 969 C CA . VAL A 1 105 ? 56.99827 -7.59594 88.56559 1.000 34.61699 71 VAL A CA 1
ATOM 970 C C . VAL A 1 105 ? 57.85852 -6.47812 87.99361 1.000 33.46770 71 VAL A C 1
ATOM 971 O O . VAL A 1 105 ? 57.36534 -5.59038 87.27875 1.000 30.68142 71 VAL A O 1
ATOM 984 N N . ALA A 1 106 ? 59.15691 -6.50043 88.30275 1.000 36.45580 72 ALA A N 1
ATOM 985 C CA . ALA A 1 106 ? 60.06181 -5.47988 87.78282 1.000 37.06993 72 ALA A CA 1
ATOM 986 C C . ALA A 1 106 ? 59.99433 -5.41699 86.26168 1.000 35.19220 72 ALA A C 1
ATOM 987 O O . ALA A 1 106 ? 59.92383 -4.32968 85.68365 1.000 33.83244 72 ALA A O 1
ATOM 994 N N . TYR A 1 107 ? 59.99260 -6.58051 85.60406 1.000 34.73634 73 TYR A N 1
ATOM 995 C CA . TYR A 1 107 ? 59.92278 -6.64112 84.14519 1.000 34.74735 73 TYR A CA 1
ATOM 996 C C . TYR A 1 107 ? 58.61407 -6.06196 83.61049 1.000 33.35135 73 TYR A C 1
ATOM 997 O O . TYR A 1 107 ? 58.60785 -5.37770 82.57716 1.000 33.17897 73 TYR A O 1
ATOM 1015 N N . LEU A 1 108 ? 57.49080 -6.33665 84.28168 1.000 34.30061 74 LEU A N 1
ATOM 1016 C CA . LEU A 1 108 ? 56.20413 -5.87592 83.77160 1.000 31.33768 74 LEU A CA 1
ATOM 1017 C C . LEU A 1 108 ? 56.10881 -4.35555 83.81256 1.000 28.93043 74 LEU A C 1
ATOM 1018 O O . LEU A 1 108 ? 55.51565 -3.74357 82.92396 1.000 26.54578 74 LEU A O 1
ATOM 1034 N N . TYR A 1 109 ? 56.67192 -3.73120 84.84911 1.000 28.51429 75 TYR A N 1
ATOM 1035 C CA . TYR A 1 109 ? 56.56908 -2.28723 85.00159 1.000 30.14370 75 TYR A CA 1
ATOM 1036 C C . TYR A 1 109 ? 57.71731 -1.53440 84.34336 1.000 33.69766 75 TYR A C 1
ATOM 1037 O O . TYR A 1 109 ? 57.64903 -0.30654 84.24052 1.000 33.21654 75 TYR A O 1
ATOM 1055 N N . GLN A 1 110 ? 58.73497 -2.23169 83.85938 1.000 36.27374 76 GLN A N 1
ATOM 1056 C CA . GLN A 1 110 ? 59.85694 -1.57878 83.19511 1.000 38.21310 76 GLN A CA 1
ATOM 1057 C C . GLN A 1 110 ? 59.47013 -1.22069 81.76590 1.000 35.65457 76 GLN A C 1
ATOM 1058 O O . GLN A 1 110 ? 58.88106 -2.03461 81.05357 1.000 33.64412 76 GLN A O 1
ATOM 1072 N N . ALA A 1 111 ? 59.79294 0.00039 81.35262 1.000 35.93982 77 ALA A N 1
ATOM 1073 C CA . ALA A 1 111 ? 59.54452 0.39234 79.97246 1.000 34.77347 77 ALA A CA 1
ATOM 1074 C C . ALA A 1 111 ? 60.39427 -0.46069 79.03360 1.000 30.71107 77 ALA A C 1
ATOM 1075 O O . ALA A 1 111 ? 61.56304 -0.74509 79.34151 1.000 28.26529 77 ALA A O 1
ATOM 1082 N N . PRO A 1 112 ? 59.85247 -0.89761 77.90415 1.000 31.35979 78 PRO A N 1
ATOM 1083 C CA . PRO A 1 112 ? 60.64273 -1.72496 76.97317 1.000 33.39077 78 PRO A CA 1
ATOM 1084 C C . PRO A 1 112 ? 61.73528 -0.89583 76.31466 1.000 33.15712 78 PRO A C 1
ATOM 1085 O O . PRO A 1 112 ? 61.66514 0.34252 76.30507 1.000 32.37680 78 PRO A O 1
ATOM 1096 N N . PRO A 1 113 ? 62.76940 -1.53789 75.77011 1.000 34.00882 79 PRO A N 1
ATOM 1097 C CA . PRO A 1 113 ? 63.85298 -0.75866 75.14836 1.000 32.47228 79 PRO A CA 1
ATOM 1098 C C . PRO A 1 113 ? 63.36496 0.14446 74.02842 1.000 27.91983 79 PRO A C 1
ATOM 1099 O O . PRO A 1 113 ? 63.92945 1.22654 73.82014 1.000 27.06525 79 PRO A O 1
ATOM 1110 N N . ARG A 1 114 ? 62.33752 -0.26644 73.30245 1.000 25.46275 80 ARG A N 1
ATOM 1111 C CA . ARG A 1 114 ? 61.69995 0.55964 72.28215 1.000 24.31774 80 ARG A CA 1
ATOM 1112 C C . ARG A 1 114 ? 60.19230 0.46452 72.46898 1.000 24.90165 80 ARG A C 1
ATOM 1113 O O . ARG A 1 114 ? 59.66278 -0.57437 72.88469 1.000 26.67128 80 ARG A O 1
ATOM 1134 N N . GLU A 1 115 ? 59.51533 1.56436 72.18629 1.000 24.61169 81 GLU A N 1
ATOM 1135 C CA . GLU A 1 115 ? 58.08141 1.63433 72.39153 1.000 24.72981 81 GLU A CA 1
ATOM 1136 C C . GLU A 1 115 ? 57.35972 0.68944 71.43286 1.000 25.58312 81 GLU A C 1
ATOM 1137 O O . GLU A 1 115 ? 57.66099 0.67955 70.23663 1.000 24.86046 81 GLU A O 1
ATOM 1149 N N . PRO A 1 116 ? 56.40815 -0.11209 71.91353 1.000 27.72433 82 PRO A N 1
ATOM 1150 C CA . PRO A 1 116 ? 55.68745 -1.01631 71.01065 1.000 27.47733 82 PRO A CA 1
ATOM 1151 C C . PRO A 1 116 ? 54.87016 -0.23591 69.99208 1.000 25.35604 82 PRO A C 1
ATOM 1152 O O . PRO A 1 116 ? 54.30192 0.81578 70.30159 1.000 24.97704 82 PRO A O 1
ATOM 1163 N N . GLN A 1 117 ? 54.79184 -0.77504 68.77385 1.000 25.58619 83 GLN A N 1
ATOM 1164 C CA . GLN A 1 117 ? 54.05899 -0.16793 67.67533 1.000 25.90620 83 GLN A CA 1
ATOM 1165 C C . GLN A 1 117 ? 52.69758 -0.85023 67.46128 1.000 23.82974 83 GLN A C 1
ATOM 1166 O O . GLN A 1 117 ? 52.48485 -2.00786 67.83405 1.000 23.48263 83 GLN A O 1
ATOM 1180 N N . TRP A 1 118 ? 51.78898 -0.11672 66.82369 1.000 23.53284 84 TRP A N 1
ATOM 1181 C CA . TRP A 1 118 ? 50.51873 -0.68837 66.35847 1.000 22.81659 84 TRP A CA 1
ATOM 1182 C C . TRP A 1 118 ? 50.12714 0.05524 65.08409 1.000 22.90521 84 TRP A C 1
ATOM 1183 O O . TRP A 1 118 ? 49.50360 1.11879 65.15000 1.000 22.66304 84 TRP A O 1
ATOM 1204 N N . SER A 1 119 ? 50.48836 -0.51832 63.94019 1.000 23.25511 85 SER A N 1
ATOM 1205 C CA . SER A 1 119 ? 50.38027 0.14401 62.65538 1.000 23.96839 85 SER A CA 1
ATOM 1206 C C . SER A 1 119 ? 48.98705 -0.03256 62.04469 1.000 23.05463 85 SER A C 1
ATOM 1207 O O . SER A 1 119 ? 48.15935 -0.80402 62.52201 1.000 20.32780 85 SER A O 1
ATOM 1215 N N . ALA A 1 120 ? 48.74607 0.70931 60.95618 1.000 23.66087 86 ALA A N 1
ATOM 1216 C CA . ALA A 1 120 ? 47.56866 0.46475 60.13014 1.000 23.46670 86 ALA A CA 1
ATOM 1217 C C . ALA A 1 120 ? 47.44572 -1.01114 59.76554 1.000 24.28122 86 ALA A C 1
ATOM 1218 O O . ALA A 1 120 ? 46.34775 -1.58106 59.81014 1.000 24.54242 86 ALA A O 1
ATOM 1225 N N . GLU A 1 121 ? 48.56892 -1.65790 59.42577 1.000 25.14376 87 GLU A N 1
ATOM 1226 C CA . GLU A 1 121 ? 48.53830 -3.06555 59.03529 1.000 26.69611 87 GLU A CA 1
ATOM 1227 C C . GLU A 1 121 ? 48.12394 -3.96222 60.19970 1.000 25.11379 87 GLU A C 1
ATOM 1228 O O . GLU A 1 121 ? 47.34299 -4.90689 60.01624 1.000 24.76835 87 GLU A O 1
ATOM 1240 N N . ASP A 1 122 ? 48.65905 -3.70385 61.39401 1.000 25.28276 88 ASP A N 1
ATOM 1241 C CA . ASP A 1 122 ? 48.21609 -4.42337 62.58548 1.000 24.51862 88 ASP A CA 1
ATOM 1242 C C . ASP A 1 122 ? 46.71555 -4.23761 62.80523 1.000 23.63606 88 ASP A C 1
ATOM 1243 O O . ASP A 1 122 ? 45.98439 -5.20593 63.05927 1.000 25.20239 88 ASP A O 1
ATOM 1252 N N . ILE A 1 123 ? 46.24346 -2.99334 62.72967 1.000 22.12736 89 ILE A N 1
ATOM 1253 C CA . ILE A 1 123 ? 44.83117 -2.70705 62.93822 1.000 21.24715 89 ILE A CA 1
ATOM 1254 C C . ILE A 1 123 ? 43.96980 -3.50723 61.96120 1.000 21.48674 89 ILE A C 1
ATOM 1255 O O . ILE A 1 123 ? 43.00166 -4.16646 62.35733 1.000 20.90442 89 ILE A O 1
ATOM 1271 N N . ARG A 1 124 ? 44.30312 -3.46058 60.66865 1.000 22.00643 90 ARG A N 1
ATOM 1272 C CA A ARG A 1 124 ? 43.46724 -4.14753 59.68560 0.331 23.81767 90 ARG A CA 1
ATOM 1273 C CA B ARG A 1 124 ? 43.46628 -4.14846 59.68583 0.669 23.55759 90 ARG A CA 1
ATOM 1274 C C . ARG A 1 124 ? 43.49699 -5.65549 59.89328 1.000 24.13258 90 ARG A C 1
ATOM 1275 O O . ARG A 1 124 ? 42.47470 -6.33132 59.71451 1.000 23.48986 90 ARG A O 1
ATOM 1313 N N . ALA A 1 125 ? 44.65577 -6.20163 60.26294 1.000 23.69116 91 ALA A N 1
ATOM 1314 C CA . ALA A 1 125 ? 44.75322 -7.64504 60.45666 1.000 25.27295 91 ALA A CA 1
ATOM 1315 C C . ALA A 1 125 ? 43.88849 -8.11357 61.62188 1.000 24.88310 91 ALA A C 1
ATOM 1316 O O . ALA A 1 125 ? 43.45484 -9.27377 61.64410 1.000 25.75055 91 ALA A O 1
ATOM 1323 N N . SER A 1 126 ? 43.60613 -7.22956 62.58634 1.000 25.66239 92 SER A N 1
ATOM 1324 C CA . SER A 1 126 ? 42.83795 -7.59187 63.77248 1.000 25.68924 92 SER A CA 1
ATOM 1325 C C . SER A 1 126 ? 41.32344 -7.56404 63.55957 1.000 24.92028 92 SER A C 1
ATOM 1326 O O . SER A 1 126 ? 40.59759 -8.07949 64.40370 1.000 23.01590 92 SER A O 1
ATOM 1334 N N . GLN A 1 127 ? 40.82950 -6.96854 62.46931 1.000 24.42953 93 GLN A N 1
ATOM 1335 C CA . GLN A 1 127 ? 39.38981 -6.83778 62.28154 1.000 24.46014 93 GLN A CA 1
ATOM 1336 C C . GLN A 1 127 ? 38.73572 -8.21350 62.14960 1.000 23.83405 93 GLN A C 1
ATOM 1337 O O . GLN A 1 127 ? 39.20764 -9.07138 61.39819 1.000 25.04837 93 GLN A O 1
ATOM 1351 N N . VAL A 1 128 ? 37.65018 -8.42477 62.89731 1.000 22.73597 94 VAL A N 1
ATOM 1352 C CA . VAL A 1 128 ? 36.78072 -9.58667 62.70562 1.000 24.37479 94 VAL A CA 1
ATOM 1353 C C . VAL A 1 128 ? 35.35471 -9.08176 62.54302 1.000 22.58942 94 VAL A C 1
ATOM 1354 O O . VAL A 1 128 ? 35.00320 -7.99644 63.01648 1.000 21.29542 94 VAL A O 1
ATOM 1367 N N . GLN A 1 129 ? 34.52806 -9.87241 61.85716 1.000 24.73171 95 GLN A N 1
ATOM 1368 C CA . GLN A 1 129 ? 33.16550 -9.45923 61.50757 1.000 24.76968 95 GLN A CA 1
ATOM 1369 C C . GLN A 1 129 ? 32.23593 -10.65832 61.60494 1.000 24.92835 95 GLN A C 1
ATOM 1370 O O . GLN A 1 129 ? 31.80675 -11.21566 60.58949 1.000 25.23068 95 GLN A O 1
ATOM 1384 N N . PRO A 1 130 ? 31.89814 -11.07681 62.81984 1.000 24.85038 96 PRO A N 1
ATOM 1385 C CA . PRO A 1 130 ? 31.07589 -12.29608 62.95579 1.000 26.89542 96 PRO A CA 1
ATOM 1386 C C . PRO A 1 130 ? 29.66882 -12.17418 62.38715 1.000 25.43328 96 PRO A C 1
ATOM 1387 O O . PRO A 1 130 ? 29.12489 -13.17673 61.91835 1.000 26.40675 96 PRO A O 1
ATOM 1398 N N . HIS A 1 131 ? 29.06001 -10.99238 62.42708 1.000 25.22947 97 HIS A N 1
ATOM 1399 C CA . HIS A 1 131 ? 27.68959 -10.79507 61.93668 1.000 26.60248 97 HIS A CA 1
ATOM 1400 C C . HIS A 1 131 ? 27.60775 -9.44612 61.23902 1.000 26.52109 97 HIS A C 1
ATOM 1401 O O . HIS A 1 131 ? 27.14903 -8.45229 61.81865 1.000 25.88576 97 HIS A O 1
ATOM 1415 N N . PRO A 1 132 ? 28.04765 -9.37160 59.98405 1.000 28.09371 98 PRO A N 1
ATOM 1416 C CA . PRO A 1 132 ? 27.99418 -8.09352 59.26006 1.000 28.90922 98 PRO A CA 1
ATOM 1417 C C . PRO A 1 132 ? 26.57365 -7.54826 59.18205 1.000 27.00350 98 PRO A C 1
ATOM 1418 O O . PRO A 1 132 ? 25.61340 -8.28946 58.95275 1.000 27.29134 98 PRO A O 1
ATOM 1429 N N . LEU A 1 133 ? 26.44987 -6.22616 59.36046 1.000 24.76287 99 LEU A N 1
ATOM 1430 C CA . LEU A 1 133 ? 25.13359 -5.59025 59.34568 1.000 25.10131 99 LEU A CA 1
ATOM 1431 C C . LEU A 1 133 ? 24.38801 -5.83687 58.04229 1.000 25.64093 99 LEU A C 1
ATOM 1432 O O . LEU A 1 133 ? 23.15641 -5.94736 58.03783 1.000 26.28453 99 LEU A O 1
ATOM 1448 N N . ALA A 1 134 ? 25.10683 -5.89707 56.92104 1.000 26.84242 100 ALA A N 1
ATOM 1449 C CA . ALA A 1 134 ? 24.44888 -6.17297 55.64256 1.000 28.99257 100 ALA A CA 1
ATOM 1450 C C . ALA A 1 134 ? 23.68391 -7.48861 55.66641 1.000 29.07966 100 ALA A C 1
ATOM 1451 O O . ALA A 1 134 ? 22.72387 -7.65987 54.90156 1.000 28.40655 100 ALA A O 1
ATOM 1458 N N . THR A 1 135 ? 24.08781 -8.43145 56.52098 1.000 30.35608 101 THR A N 1
ATOM 1459 C CA . THR A 1 135 ? 23.45779 -9.74469 56.57116 1.000 33.82333 101 THR A CA 1
ATOM 1460 C C . THR A 1 135 ? 22.36690 -9.85082 57.62872 1.000 33.47515 101 THR A C 1
ATOM 1461 O O . THR A 1 135 ? 21.76020 -10.91446 57.75729 1.000 34.08920 101 THR A O 1
ATOM 1472 N N . LEU A 1 136 ? 22.10836 -8.79047 58.38793 1.000 32.54821 102 LEU A N 1
ATOM 1473 C CA . LEU A 1 136 ? 21.16091 -8.90554 59.48006 1.000 33.68259 102 LEU A CA 1
ATOM 1474 C C . LEU A 1 136 ? 19.89156 -8.11611 59.18801 1.000 35.70904 102 LEU A C 1
ATOM 1475 O O . LEU A 1 136 ? 19.96608 -6.99798 58.66279 1.000 36.35967 102 LEU A O 1
ATOM 1491 N N . PRO A 1 137 ? 18.72501 -8.64179 59.55772 1.000 36.81919 103 PRO A N 1
ATOM 1492 C CA . PRO A 1 137 ? 17.49750 -7.84228 59.44287 1.000 37.08790 103 PRO A CA 1
ATOM 1493 C C . PRO A 1 137 ? 17.56085 -6.63350 60.36363 1.000 34.97194 103 PRO A C 1
ATOM 1494 O O . PRO A 1 137 ? 18.39818 -6.54879 61.27476 1.000 33.01370 103 PRO A O 1
ATOM 1505 N N . SER A 1 138 ? 16.69620 -5.65828 60.09169 1.000 35.92703 104 SER A N 1
ATOM 1506 C CA . SER A 1 138 ? 16.74828 -4.37049 60.78354 1.000 39.23950 104 SER A CA 1
ATOM 1507 C C . SER A 1 138 ? 15.57377 -4.18628 61.74279 1.000 39.74312 104 SER A C 1
ATOM 1508 O O . SER A 1 138 ? 15.15103 -3.06092 62.01716 1.000 42.18892 104 SER A O 1
ATOM 1516 N N . ARG A 1 139 ? 15.07307 -5.27129 62.27598 1.000 38.92596 105 ARG A N 1
ATOM 1517 C CA . ARG A 1 139 ? 13.93763 -5.27981 63.17418 1.000 40.63443 105 ARG A CA 1
ATOM 1518 C C . ARG A 1 139 ? 14.37899 -5.74082 64.55827 1.000 39.42995 105 ARG A C 1
ATOM 1519 O O . ARG A 1 139 ? 15.13788 -6.70224 64.66084 1.000 40.13049 105 ARG A O 1
ATOM 1540 N N . PRO A 1 140 ? 13.94082 -5.07917 65.63165 1.000 38.56563 106 PRO A N 1
ATOM 1541 C CA . PRO A 1 140 ? 14.20868 -5.62729 66.96931 1.000 38.43939 106 PRO A CA 1
ATOM 1542 C C . PRO A 1 140 ? 13.65513 -7.03732 67.09231 1.000 40.00596 106 PRO A C 1
ATOM 1543 O O . PRO A 1 140 ? 12.49228 -7.29844 66.77501 1.000 38.11641 106 PRO A O 1
ATOM 1554 N N . ARG A 1 141 ? 14.50537 -7.95593 67.53532 1.000 43.13876 107 ARG A N 1
ATOM 1555 C CA . ARG A 1 141 ? 14.10362 -9.34332 67.72984 1.000 51.04237 107 ARG A CA 1
ATOM 1556 C C . ARG A 1 141 ? 13.32004 -9.55875 69.01621 1.000 53.93496 107 ARG A C 1
ATOM 1557 O O . ARG A 1 141 ? 12.84598 -10.67358 69.26022 1.000 59.23803 107 ARG A O 1
ATOM 1578 N N . PHE A 1 142 ? 13.14968 -8.51747 69.81731 1.000 51.62812 108 PHE A N 1
ATOM 1579 C CA . PHE A 1 142 ? 12.53667 -8.59901 71.13376 1.000 47.76742 108 PHE A CA 1
ATOM 1580 C C . PHE A 1 142 ? 11.33395 -7.66866 71.16976 1.000 45.02019 108 PHE A C 1
ATOM 1581 O O . PHE A 1 142 ? 11.11977 -6.85901 70.26209 1.000 41.95131 108 PHE A O 1
ATOM 1599 N N . GLU A 1 143 ? 10.56044 -7.77330 72.25056 1.000 45.34071 109 GLU A N 1
ATOM 1600 C CA . GLU A 1 143 ? 9.38224 -6.93640 72.42327 1.000 46.65467 109 GLU A CA 1
ATOM 1601 C C . GLU A 1 143 ? 9.65226 -5.69364 73.26090 1.000 43.38353 109 GLU A C 1
ATOM 1602 O O . GLU A 1 143 ? 8.85385 -4.75431 73.22039 1.000 43.66640 109 GLU A O 1
ATOM 1614 N N . ALA A 1 144 ? 10.76631 -5.64677 73.98400 1.000 42.28482 110 ALA A N 1
ATOM 1615 C CA . ALA A 1 144 ? 11.06792 -4.49100 74.81497 1.000 42.33648 110 ALA A CA 1
ATOM 1616 C C . ALA A 1 144 ? 11.22827 -3.23187 73.96483 1.000 36.81859 110 ALA A C 1
ATOM 1617 O O . ALA A 1 144 ? 11.58412 -3.28294 72.78364 1.000 34.78860 110 ALA A O 1
ATOM 1624 N N . ASP A 1 145 ? 10.96432 -2.09621 74.58091 1.000 36.15815 111 ASP A N 1
ATOM 1625 C CA . ASP A 1 145 ? 11.10710 -0.81037 73.90942 1.000 36.23525 111 ASP A CA 1
ATOM 1626 C C . ASP A 1 145 ? 12.57609 -0.56005 73.58091 1.000 34.62275 111 ASP A C 1
ATOM 1627 O O . ASP A 1 145 ? 13.40537 -0.45993 74.50255 1.000 35.20352 111 ASP A O 1
ATOM 1636 N N . PRO A 1 146 ? 12.95366 -0.46726 72.30202 1.000 32.86788 112 PRO A N 1
ATOM 1637 C CA . PRO A 1 146 ? 14.38091 -0.25779 71.98075 1.000 30.36099 112 PRO A CA 1
ATOM 1638 C C . PRO A 1 146 ? 14.96165 1.01080 72.58171 1.000 29.30774 112 PRO A C 1
ATOM 1639 O O . PRO A 1 146 ? 16.17462 1.06358 72.87289 1.000 28.09278 112 PRO A O 1
ATOM 1650 N N . LEU A 1 147 ? 14.15112 2.04426 72.76075 1.000 31.67038 113 LEU A N 1
ATOM 1651 C CA . LEU A 1 147 ? 14.64232 3.32593 73.25148 1.000 34.12630 113 LEU A CA 1
ATOM 1652 C C . LEU A 1 147 ? 14.70845 3.39993 74.77366 1.000 32.94244 113 LEU A C 1
ATOM 1653 O O . LEU A 1 147 ? 15.19187 4.40622 75.30915 1.000 34.27557 113 LEU A O 1
ATOM 1669 N N . ASN A 1 148 ? 14.24715 2.37198 75.48788 1.000 32.38648 114 ASN A N 1
ATOM 1670 C CA . ASN A 1 148 ? 14.37841 2.35608 76.93872 1.000 32.69592 114 ASN A CA 1
ATOM 1671 C C . ASN A 1 148 ? 15.31004 1.25307 77.42696 1.000 32.84597 114 ASN A C 1
ATOM 1672 O O . ASN A 1 148 ? 15.35296 0.97997 78.63010 1.000 32.40207 114 ASN A O 1
ATOM 1683 N N . LEU A 1 149 ? 16.05196 0.61587 76.52397 1.000 33.36750 115 LEU A N 1
ATOM 1684 C CA . LEU A 1 149 ? 17.05866 -0.36156 76.91832 1.000 34.03463 115 LEU A CA 1
ATOM 1685 C C . LEU A 1 149 ? 18.18738 0.28970 77.70679 1.000 32.76628 115 LEU A C 1
ATOM 1686 O O . LEU A 1 149 ? 18.63047 1.40094 77.39411 1.000 30.07968 115 LEU A O 1
ATOM 1702 N N . PHE A 1 150 ? 18.69011 -0.43454 78.70323 1.000 33.29659 116 PHE A N 1
ATOM 1703 C CA . PHE A 1 150 ? 19.93629 -0.07176 79.36307 1.000 31.93878 116 PHE A CA 1
ATOM 1704 C C . PHE A 1 150 ? 21.05438 -0.99799 78.90648 1.000 31.30082 116 PHE A C 1
ATOM 1705 O O . PHE A 1 150 ? 20.87675 -2.21889 78.85158 1.000 32.41913 116 PHE A O 1
ATOM 1722 N N . VAL A 1 151 ? 22.20150 -0.41753 78.59844 1.000 29.59221 117 VAL A N 1
ATOM 1723 C CA . VAL A 1 151 ? 23.43983 -1.17196 78.45894 1.000 28.84740 117 VAL A CA 1
ATOM 1724 C C . VAL A 1 151 ? 24.14739 -1.11289 79.80968 1.000 29.54091 117 VAL A C 1
ATOM 1725 O O . VAL A 1 151 ? 24.49183 -0.02606 80.29293 1.000 29.50552 117 VAL A O 1
ATOM 1738 N N . VAL A 1 152 ? 24.34447 -2.26928 80.43036 1.000 29.92707 118 VAL A N 1
ATOM 1739 C CA . VAL A 1 152 ? 24.89815 -2.35293 81.78430 1.000 30.47295 118 VAL A CA 1
ATOM 1740 C C . VAL A 1 152 ? 26.26370 -3.01412 81.71432 1.000 30.18478 118 VAL A C 1
ATOM 1741 O O . VAL A 1 152 ? 26.39063 -4.14577 81.23162 1.000 31.38533 118 VAL A O 1
ATOM 1754 N N . VAL A 1 153 ? 27.27983 -2.31348 82.20212 1.000 29.36867 119 VAL A N 1
ATOM 1755 C CA . VAL A 1 153 ? 28.65202 -2.81488 82.19804 1.000 31.15826 119 VAL A CA 1
ATOM 1756 C C . VAL A 1 153 ? 28.88457 -3.56343 83.50846 1.000 34.28851 119 VAL A C 1
ATOM 1757 O O . VAL A 1 153 ? 28.77516 -2.98561 84.59833 1.000 34.86953 119 VAL A O 1
ATOM 1770 N N . GLU A 1 154 ? 29.14474 -4.86618 83.40610 1.000 36.63365 120 GLU A N 1
ATOM 1771 C CA . GLU A 1 154 ? 29.43369 -5.70264 84.57800 1.000 39.66187 120 GLU A CA 1
ATOM 1772 C C . GLU A 1 154 ? 30.95203 -5.86577 84.64409 1.000 37.26314 120 GLU A C 1
ATOM 1773 O O . GLU A 1 154 ? 31.52335 -6.79331 84.06529 1.000 36.02469 120 GLU A O 1
ATOM 1785 N N . SER A 1 155 ? 31.60888 -4.94565 85.34975 1.000 36.20628 121 SER A N 1
ATOM 1786 C CA . SER A 1 155 ? 33.06407 -4.85940 85.26810 1.000 36.18638 121 SER A CA 1
ATOM 1787 C C . SER A 1 155 ? 33.77190 -5.93209 86.08937 1.000 37.81510 121 SER A C 1
ATOM 1788 O O . SER A 1 155 ? 34.94576 -6.20757 85.83515 1.000 35.99750 121 SER A O 1
ATOM 1796 N N . GLY A 1 156 ? 33.08934 -6.53911 87.05821 1.000 41.96233 122 GLY A N 1
ATOM 1797 C CA . GLY A 1 156 ? 33.72824 -7.54732 87.89071 1.000 46.37602 122 GLY A CA 1
ATOM 1798 C C . GLY A 1 156 ? 34.09570 -8.80862 87.13125 1.000 46.41280 122 GLY A C 1
ATOM 1799 O O . GLY A 1 156 ? 35.13396 -9.42105 87.39769 1.000 48.93843 122 GLY A O 1
ATOM 1803 N N . ASP A 1 157 ? 33.24421 -9.23021 86.18990 1.000 44.59752 123 ASP A N 1
ATOM 1804 C CA . ASP A 1 157 ? 33.50969 -10.41184 85.37656 1.000 44.24567 123 ASP A CA 1
ATOM 1805 C C . ASP A 1 157 ? 33.49202 -10.08932 83.88768 1.000 41.64391 123 ASP A C 1
ATOM 1806 O O . ASP A 1 157 ? 33.43271 -10.99884 83.05781 1.000 42.66480 123 ASP A O 1
ATOM 1815 N N . HIS A 1 158 ? 33.55879 -8.80829 83.54079 1.000 39.17150 124 HIS A N 1
ATOM 1816 C CA . HIS A 1 158 ? 33.70891 -8.35875 82.15910 1.000 35.26963 124 HIS A CA 1
ATOM 1817 C C . HIS A 1 158 ? 32.62312 -8.95548 81.26585 1.000 32.80381 124 HIS A C 1
ATOM 1818 O O . HIS A 1 158 ? 32.87630 -9.65486 80.28359 1.000 30.32591 124 HIS A O 1
ATOM 1832 N N . HIS A 1 159 ? 31.39297 -8.65817 81.65070 1.000 32.55756 125 HIS A N 1
ATOM 1833 C CA . HIS A 1 159 ? 30.21323 -8.94021 80.85625 1.000 33.04693 125 HIS A CA 1
ATOM 1834 C C . HIS A 1 159 ? 29.44155 -7.64747 80.65013 1.000 31.78318 125 HIS A C 1
ATOM 1835 O O . HIS A 1 159 ? 29.68652 -6.63557 81.31298 1.000 32.16816 125 HIS A O 1
ATOM 1849 N N . VAL A 1 160 ? 28.50009 -7.70154 79.70675 1.000 31.43453 126 VAL A N 1
ATOM 1850 C CA . VAL A 1 160 ? 27.54681 -6.62684 79.46483 1.000 31.47451 126 VAL A CA 1
ATOM 1851 C C . VAL A 1 160 ? 26.16079 -7.25137 79.47369 1.000 30.85219 126 VAL A C 1
ATOM 1852 O O . VAL A 1 160 ? 25.95433 -8.30482 78.86212 1.000 31.03744 126 VAL A O 1
ATOM 1865 N N . THR A 1 161 ? 25.22920 -6.61906 80.18172 1.000 31.97312 127 THR A N 1
ATOM 1866 C CA . THR A 1 161 ? 23.83274 -7.01842 80.18769 1.000 33.74573 127 THR A CA 1
ATOM 1867 C C . THR A 1 161 ? 23.01663 -5.96173 79.46382 1.000 34.62376 127 THR A C 1
ATOM 1868 O O . THR A 1 161 ? 23.21718 -4.75822 79.68055 1.000 34.26517 127 THR A O 1
ATOM 1879 N N . ILE A 1 162 ? 22.13324 -6.41363 78.57582 1.000 34.07974 128 ILE A N 1
ATOM 1880 C CA . ILE A 1 162 ? 21.15885 -5.54564 77.92515 1.000 31.10961 128 ILE A CA 1
ATOM 1881 C C . ILE A 1 162 ? 19.87391 -5.67444 78.72132 1.000 32.81251 128 ILE A C 1
ATOM 1882 O O . ILE A 1 162 ? 19.34592 -6.78173 78.88766 1.000 34.09535 128 ILE A O 1
ATOM 1898 N N . LEU A 1 163 ? 19.37346 -4.55658 79.23022 1.000 33.63162 129 LEU A N 1
ATOM 1899 C CA . LEU A 1 163 ? 18.24828 -4.56312 80.15678 1.000 37.28102 129 LEU A CA 1
ATOM 1900 C C . LEU A 1 163 ? 17.02240 -3.91757 79.52688 1.000 35.16083 129 LEU A C 1
ATOM 1901 O O . LEU A 1 163 ? 17.10862 -2.81714 78.97680 1.000 33.05633 129 LEU A O 1
ATOM 1917 N N . ASP A 1 164 ? 15.88896 -4.61580 79.61137 1.000 37.06414 130 ASP A N 1
ATOM 1918 C CA . ASP A 1 164 ? 14.57674 -4.02771 79.37520 1.000 39.40560 130 ASP A CA 1
ATOM 1919 C C . ASP A 1 164 ? 14.30798 -2.95618 80.42525 1.000 39.41654 130 ASP A C 1
ATOM 1920 O O . ASP A 1 164 ? 14.23156 -3.25497 81.62033 1.000 41.71878 130 ASP A O 1
ATOM 1929 N N . GLY A 1 165 ? 14.18172 -1.70493 79.98428 1.000 37.75132 131 GLY A N 1
ATOM 1930 C CA . GLY A 1 165 ? 14.06857 -0.58175 80.90169 1.000 38.71035 131 GLY A CA 1
ATOM 1931 C C . GLY A 1 165 ? 12.70176 -0.36534 81.51665 1.000 41.32423 131 GLY A C 1
ATOM 1932 O O . GLY A 1 165 ? 12.56087 0.50503 82.38104 1.000 42.82640 131 GLY A O 1
ATOM 1936 N N . ASP A 1 166 ? 11.69609 -1.12210 81.08838 1.000 41.97843 132 ASP A N 1
ATOM 1937 C CA . ASP A 1 166 ? 10.37427 -1.08375 81.69510 1.000 45.14222 132 ASP A CA 1
ATOM 1938 C C . ASP A 1 166 ? 10.12085 -2.26730 82.61466 1.000 47.87546 132 ASP A C 1
ATOM 1939 O O . ASP A 1 166 ? 9.44614 -2.11602 83.64217 1.000 51.57469 132 ASP A O 1
ATOM 1948 N N . ARG A 1 167 ? 10.64070 -3.44544 82.27165 1.000 47.09164 133 ARG A N 1
ATOM 1949 C CA . ARG A 1 167 ? 10.56087 -4.60416 83.15337 1.000 48.44979 133 ARG A CA 1
ATOM 1950 C C . ARG A 1 167 ? 11.77858 -4.73041 84.06265 1.000 45.60606 133 ARG A C 1
ATOM 1951 O O . ARG A 1 167 ? 11.71081 -5.44061 85.07024 1.000 45.98538 133 ARG A O 1
ATOM 1972 N N . PHE A 1 168 ? 12.88382 -4.05624 83.73285 1.000 43.89997 134 PHE A N 1
ATOM 1973 C CA . PHE A 1 168 ? 14.12538 -4.16716 84.49754 1.000 44.54509 134 PHE A CA 1
ATOM 1974 C C . PHE A 1 168 ? 14.56012 -5.62801 84.58697 1.000 46.82819 134 PHE A C 1
ATOM 1975 O O . PHE A 1 168 ? 14.92823 -6.13719 85.64924 1.000 46.87046 134 PHE A O 1
ATOM 1992 N N . GLU A 1 169 ? 14.50069 -6.30603 83.44630 1.000 48.05630 135 GLU A N 1
ATOM 1993 C CA . GLU A 1 169 ? 14.92660 -7.68543 83.29884 1.000 49.27567 135 GLU A CA 1
ATOM 1994 C C . GLU A 1 169 ? 15.89913 -7.78087 82.13471 1.000 42.68816 135 GLU A C 1
ATOM 1995 O O . GLU A 1 169 ? 15.78610 -7.02779 81.16229 1.000 42.52600 135 GLU A O 1
ATOM 2007 N N . PRO A 1 170 ? 16.86306 -8.69576 82.20627 1.000 40.79426 136 PRO A N 1
ATOM 2008 C CA . PRO A 1 170 ? 17.81343 -8.84076 81.09884 1.000 38.82494 136 PRO A CA 1
ATOM 2009 C C . PRO A 1 170 ? 17.16596 -9.49376 79.88780 1.000 37.93429 136 PRO A C 1
ATOM 2010 O O . PRO A 1 170 ? 16.38630 -10.43889 80.01052 1.000 40.05519 136 PRO A O 1
ATOM 2021 N N . ILE A 1 171 ? 17.48494 -8.96616 78.70798 1.000 37.34083 137 ILE A N 1
ATOM 2022 C CA . ILE A 1 171 ? 17.14332 -9.62992 77.45783 1.000 37.82237 137 ILE A CA 1
ATOM 2023 C C . ILE A 1 171 ? 18.35844 -10.24114 76.78674 1.000 36.95209 137 ILE A C 1
ATOM 2024 O O . ILE A 1 171 ? 18.19736 -11.00755 75.82049 1.000 37.59324 137 ILE A O 1
ATOM 2040 N N . ALA A 1 172 ? 19.56378 -9.94240 77.26790 1.000 35.63511 138 ALA A N 1
ATOM 2041 C CA . ALA A 1 172 ? 20.78426 -10.53072 76.74027 1.000 35.26909 138 ALA A CA 1
ATOM 2042 C C . ALA A 1 172 ? 21.91726 -10.25205 77.71927 1.000 35.56859 138 ALA A C 1
ATOM 2043 O O . ALA A 1 172 ? 21.91495 -9.22749 78.41264 1.000 34.78089 138 ALA A O 1
ATOM 2050 N N . ARG A 1 173 ? 22.88363 -11.16238 77.75406 1.000 37.37176 139 ARG A N 1
ATOM 2051 C CA . ARG A 1 173 ? 24.11701 -10.96620 78.49636 1.000 39.12766 139 ARG A CA 1
ATOM 2052 C C . ARG A 1 173 ? 25.23332 -11.59589 77.67943 1.000 39.32894 139 ARG A C 1
ATOM 2053 O O . ARG A 1 173 ? 25.05457 -12.68799 77.13417 1.000 42.79273 139 ARG A O 1
ATOM 2074 N N . PHE A 1 174 ? 26.35951 -10.89942 77.54930 1.000 35.85778 140 PHE A N 1
ATOM 2075 C CA . PHE A 1 174 ? 27.46294 -11.42940 76.76145 1.000 34.59709 140 PHE A CA 1
ATOM 2076 C C . PHE A 1 174 ? 28.78848 -11.02086 77.39311 1.000 35.47482 140 PHE A C 1
ATOM 2077 O O . PHE A 1 174 ? 28.87550 -9.97598 78.04598 1.000 33.03619 140 PHE A O 1
ATOM 2094 N N . PRO A 1 175 ? 29.82365 -11.85363 77.24950 1.000 40.08241 141 PRO A N 1
ATOM 2095 C CA . PRO A 1 175 ? 31.14869 -11.46325 77.74721 1.000 41.49937 141 PRO A CA 1
ATOM 2096 C C . PRO A 1 175 ? 31.75883 -10.41028 76.84196 1.000 37.78348 141 PRO A C 1
ATOM 2097 O O . PRO A 1 175 ? 31.63162 -10.47090 75.61597 1.000 37.95098 141 PRO A O 1
ATOM 2108 N N . SER A 1 176 ? 32.39320 -9.42219 77.46023 1.000 34.76098 142 SER A N 1
ATOM 2109 C CA . SER A 1 176 ? 32.99205 -8.32846 76.71714 1.000 32.83435 142 SER A CA 1
ATOM 2110 C C . SER A 1 176 ? 34.50358 -8.51454 76.63567 1.000 30.97750 142 SER A C 1
ATOM 2111 O O . SER A 1 176 ? 35.07783 -9.44800 77.20179 1.000 30.95040 142 SER A O 1
ATOM 2119 N N . ARG A 1 177 ? 35.15245 -7.61190 75.90810 1.000 28.99089 143 ARG A N 1
ATOM 2120 C CA . ARG A 1 177 ? 36.59349 -7.48667 76.01624 1.000 28.36970 143 ARG A CA 1
ATOM 2121 C C . ARG A 1 177 ? 36.95275 -7.05236 77.42915 1.000 30.26491 143 ARG A C 1
ATOM 2122 O O . ARG A 1 177 ? 36.13549 -6.49183 78.17005 1.000 31.90541 143 ARG A O 1
ATOM 2143 N N . TYR A 1 178 ? 38.19911 -7.32952 77.80787 1.000 31.51601 144 TYR A N 1
ATOM 2144 C CA . TYR A 1 178 ? 38.64088 -7.09174 79.17402 1.000 31.65586 144 TYR A CA 1
ATOM 2145 C C . TYR A 1 178 ? 38.72234 -5.60056 79.47411 1.000 29.36110 144 TYR A C 1
ATOM 2146 O O . TYR A 1 178 ? 39.25713 -4.82491 78.68812 1.000 27.71685 144 TYR A O 1
ATOM 2164 N N . ALA A 1 179 ? 38.17866 -5.20598 80.62690 1.000 29.14053 145 ALA A N 1
ATOM 2165 C CA . ALA A 1 179 ? 38.31967 -3.85660 81.17588 1.000 29.63584 145 ALA A CA 1
ATOM 2166 C C . ALA A 1 179 ? 37.83766 -2.79061 80.18217 1.000 27.97723 145 ALA A C 1
ATOM 2167 O O . ALA A 1 179 ? 38.60228 -1.99106 79.64264 1.000 28.28763 145 ALA A O 1
ATOM 2174 N N . LEU A 1 180 ? 36.52500 -2.77951 79.98217 1.000 28.05776 146 LEU A N 1
ATOM 2175 C CA . LEU A 1 180 ? 35.92568 -1.75338 79.14163 1.000 29.65592 146 LEU A CA 1
ATOM 2176 C C . LEU A 1 180 ? 36.20375 -0.36626 79.72024 1.000 32.66568 146 LEU A C 1
ATOM 2177 O O . LEU A 1 180 ? 36.19334 -0.17148 80.93800 1.000 33.51115 146 LEU A O 1
ATOM 2193 N N . HIS A 1 181 ? 36.44104 0.59205 78.83404 1.000 34.16166 147 HIS A N 1
ATOM 2194 C CA . HIS A 1 181 ? 36.87211 1.93603 79.19434 1.000 38.80423 147 HIS A CA 1
ATOM 2195 C C . HIS A 1 181 ? 35.96295 2.97556 78.56484 1.000 39.83534 147 HIS A C 1
ATOM 2196 O O . HIS A 1 181 ? 35.64531 2.88176 77.38099 1.000 37.51363 147 HIS A O 1
ATOM 2210 N N . GLY A 1 182 ? 35.58497 3.98328 79.34406 1.000 43.13534 148 GLY A N 1
ATOM 2211 C CA . GLY A 1 182 ? 35.02020 5.19464 78.78641 1.000 46.32206 148 GLY A CA 1
ATOM 2212 C C . GLY A 1 182 ? 33.51965 5.20089 78.60565 1.000 47.88031 148 GLY A C 1
ATOM 2213 O O . GLY A 1 182 ? 32.96565 6.24150 78.22656 1.000 51.62171 148 GLY A O 1
ATOM 2217 N N . GLY A 1 183 ? 32.84047 4.09198 78.87172 1.000 45.35468 149 GLY A N 1
ATOM 2218 C CA . GLY A 1 183 ? 31.40728 4.03968 78.69016 1.000 41.84079 149 GLY A CA 1
ATOM 2219 C C . GLY A 1 183 ? 31.04253 3.89788 77.22127 1.000 37.08998 149 GLY A C 1
ATOM 2220 O O . GLY A 1 183 ? 31.70755 4.44280 76.33819 1.000 35.30818 149 GLY A O 1
ATOM 2224 N N . PRO A 1 184 ? 29.97192 3.16831 76.93936 1.000 34.41434 150 PRO A N 1
ATOM 2225 C CA . PRO A 1 184 ? 29.60957 2.90289 75.54682 1.000 31.83912 150 PRO A CA 1
ATOM 2226 C C . PRO A 1 184 ? 29.05143 4.13716 74.86016 1.000 28.90826 150 PRO A C 1
ATOM 2227 O O . PRO A 1 184 ? 28.47010 5.01961 75.49193 1.000 28.84634 150 PRO A O 1
ATOM 2238 N N . LYS A 1 185 ? 29.19577 4.16377 73.53670 1.000 27.24492 151 LYS A N 1
ATOM 2239 C CA . LYS A 1 185 ? 28.56055 5.17523 72.70809 1.000 27.09835 151 LYS A CA 1
ATOM 2240 C C . LYS A 1 185 ? 27.57692 4.51012 71.75111 1.000 24.69332 151 LYS A C 1
ATOM 2241 O O . LYS A 1 185 ? 27.71750 3.33508 71.39428 1.000 24.22140 151 LYS A O 1
ATOM 2260 N N . PHE A 1 186 ? 26.58186 5.28695 71.32576 1.000 25.08811 152 PHE A N 1
ATOM 2261 C CA . PHE A 1 186 ? 25.49875 4.79111 70.50883 1.000 25.61248 152 PHE A CA 1
ATOM 2262 C C . PHE A 1 186 ? 25.50874 5.44946 69.13878 1.000 24.86619 152 PHE A C 1
ATOM 2263 O O . PHE A 1 186 ? 25.95840 6.59185 68.97282 1.000 24.16605 152 PHE A O 1
ATOM 2280 N N . SER A 1 187 ? 25.00727 4.71794 68.15803 1.000 24.69020 153 SER A N 1
ATOM 2281 C CA . SER A 1 187 ? 24.62648 5.32440 66.89986 1.000 24.25699 153 SER A CA 1
ATOM 2282 C C . SER A 1 187 ? 23.48763 6.32777 67.12770 1.000 26.18430 153 SER A C 1
ATOM 2283 O O . SER A 1 187 ? 22.77003 6.24458 68.12481 1.000 24.93636 153 SER A O 1
ATOM 2291 N N . PRO A 1 188 ? 23.29910 7.27078 66.20248 1.000 28.16108 154 PRO A N 1
ATOM 2292 C CA . PRO A 1 188 ? 22.26449 8.31307 66.40109 1.000 29.02218 154 PRO A CA 1
ATOM 2293 C C . PRO A 1 188 ? 20.85423 7.77654 66.62115 1.000 26.99764 154 PRO A C 1
ATOM 2294 O O . PRO A 1 188 ? 20.08564 8.40026 67.35578 1.000 27.01414 154 PRO A O 1
ATOM 2305 N N . ASP A 1 189 ? 20.48303 6.66881 65.98374 1.000 27.85381 155 ASP A N 1
ATOM 2306 C CA . ASP A 1 189 ? 19.17266 6.06607 66.16515 1.000 29.15688 155 ASP A CA 1
ATOM 2307 C C . ASP A 1 189 ? 19.12596 5.09799 67.34654 1.000 27.59873 155 ASP A C 1
ATOM 2308 O O . ASP A 1 189 ? 18.06545 4.53141 67.62475 1.000 27.81272 155 ASP A O 1
ATOM 2317 N N . GLY A 1 190 ? 20.24415 4.88009 68.02414 1.000 25.67591 156 GLY A N 1
ATOM 2318 C CA . GLY A 1 190 ? 20.26010 4.04892 69.20294 1.000 24.60657 156 GLY A CA 1
ATOM 2319 C C . GLY A 1 190 ? 20.29567 2.56262 68.94603 1.000 25.07903 156 GLY A C 1
ATOM 2320 O O . GLY A 1 190 ? 20.20428 1.78780 69.90138 1.000 25.40610 156 GLY A O 1
ATOM 2324 N N . ARG A 1 191 ? 20.40682 2.13408 67.69572 1.000 25.13742 157 ARG A N 1
ATOM 2325 C CA . ARG A 1 191 ? 20.41044 0.70718 67.39786 1.000 26.93044 157 ARG A CA 1
ATOM 2326 C C . ARG A 1 191 ? 21.75858 0.06030 67.69727 1.000 24.82215 157 ARG A C 1
ATOM 2327 O O . ARG A 1 191 ? 21.81071 -1.10555 68.13039 1.000 26.00778 157 ARG A O 1
ATOM 2348 N N . LEU A 1 192 ? 22.85758 0.77447 67.43908 1.000 22.47789 158 LEU A N 1
ATOM 2349 C CA . LEU A 1 192 ? 24.19626 0.21941 67.57913 1.000 22.30825 158 LEU A CA 1
ATOM 2350 C C . LEU A 1 192 ? 24.91107 0.81490 68.79138 1.000 24.71621 158 LEU A C 1
ATOM 2351 O O . LEU A 1 192 ? 24.72539 1.98875 69.13340 1.000 25.87774 158 LEU A O 1
ATOM 2367 N N . VAL A 1 193 ? 25.74744 0.00245 69.43175 1.000 25.04163 159 VAL A N 1
ATOM 2368 C CA . VAL A 1 193 ? 26.51153 0.43958 70.59982 1.000 26.66260 159 VAL A CA 1
ATOM 2369 C C . VAL A 1 193 ? 27.97215 0.05331 70.39766 1.000 25.17477 159 VAL A C 1
ATOM 2370 O O . VAL A 1 193 ? 28.28486 -1.02844 69.87592 1.000 25.17244 159 VAL A O 1
ATOM 2383 N N . TYR A 1 194 ? 28.85881 0.96949 70.77171 1.000 23.29559 160 TYR A N 1
ATOM 2384 C CA . TYR A 1 194 ? 30.29420 0.87760 70.52328 1.000 21.83130 160 TYR A CA 1
ATOM 2385 C C . TYR A 1 194 ? 31.01908 0.88165 71.86059 1.000 21.68491 160 TYR A C 1
ATOM 2386 O O . TYR A 1 194 ? 30.81102 1.78487 72.67427 1.000 22.86768 160 TYR A O 1
ATOM 2404 N N . PHE A 1 195 ? 31.84421 -0.13808 72.08628 1.000 22.23356 161 PHE A N 1
ATOM 2405 C CA . PHE A 1 195 ? 32.61127 -0.29528 73.30528 1.000 24.03069 161 PHE A CA 1
ATOM 2406 C C . PHE A 1 195 ? 34.10089 -0.13468 73.00282 1.000 25.29813 161 PHE A C 1
ATOM 2407 O O . PHE A 1 195 ? 34.58108 -0.57952 71.95861 1.000 24.94698 161 PHE A O 1
ATOM 2424 N N . ALA A 1 196 ? 34.83055 0.46856 73.93152 1.000 25.13025 162 ALA A N 1
ATOM 2425 C CA . ALA A 1 196 ? 36.28732 0.50780 73.86804 1.000 23.89162 162 ALA A CA 1
ATOM 2426 C C . ALA A 1 196 ? 36.83963 -0.19520 75.09662 1.000 24.27030 162 ALA A C 1
ATOM 2427 O O . ALA A 1 196 ? 36.29640 -0.05760 76.20080 1.000 23.54197 162 ALA A O 1
ATOM 2434 N N . SER A 1 197 ? 37.90724 -0.96215 74.91052 1.000 24.55350 163 SER A N 1
ATOM 2435 C CA . SER A 1 197 ? 38.53577 -1.65224 76.02701 1.000 23.88239 163 SER A CA 1
ATOM 2436 C C . SER A 1 197 ? 39.89984 -1.04072 76.31089 1.000 21.88979 163 SER A C 1
ATOM 2437 O O . SER A 1 197 ? 40.51387 -0.37931 75.46458 1.000 20.70461 163 SER A O 1
ATOM 2445 N N . ARG A 1 198 ? 40.36429 -1.28232 77.53535 1.000 23.38290 164 ARG A N 1
ATOM 2446 C CA . ARG A 1 198 ? 41.63358 -0.73571 77.98348 1.000 24.81706 164 ARG A CA 1
ATOM 2447 C C . ARG A 1 198 ? 42.76261 -1.06652 77.02315 1.000 24.63096 164 ARG A C 1
ATOM 2448 O O . ARG A 1 198 ? 43.59838 -0.20585 76.70547 1.000 23.44555 164 ARG A O 1
ATOM 2469 N N . ASP A 1 199 ? 42.82528 -2.31029 76.56548 1.000 24.68592 165 ASP A N 1
ATOM 2470 C CA . ASP A 1 199 ? 43.95214 -2.77798 75.76252 1.000 25.18574 165 ASP A CA 1
ATOM 2471 C C . ASP A 1 199 ? 43.73372 -2.58612 74.26851 1.000 23.62864 165 ASP A C 1
ATOM 2472 O O . ASP A 1 199 ? 44.46673 -3.16838 73.45941 1.000 23.63525 165 ASP A O 1
ATOM 2481 N N . GLY A 1 200 ? 42.75014 -1.77374 73.88295 1.000 22.89500 166 GLY A N 1
ATOM 2482 C CA . GLY A 1 200 ? 42.68303 -1.23627 72.53050 1.000 22.05536 166 GLY A CA 1
ATOM 2483 C C . GLY A 1 200 ? 41.61461 -1.82617 71.63970 1.000 22.83150 166 GLY A C 1
ATOM 2484 O O . GLY A 1 200 ? 41.55711 -1.46130 70.45705 1.000 22.82470 166 GLY A O 1
ATOM 2488 N N . TRP A 1 201 ? 40.76438 -2.70639 72.15534 1.000 23.50948 167 TRP A N 1
ATOM 2489 C CA . TRP A 1 201 ? 39.76324 -3.37466 71.33565 1.000 23.44368 167 TRP A CA 1
ATOM 2490 C C . TRP A 1 201 ? 38.48411 -2.54931 71.26645 1.000 23.41615 167 TRP A C 1
ATOM 2491 O O . TRP A 1 201 ? 38.01808 -2.00698 72.27330 1.000 22.86907 167 TRP A O 1
ATOM 2512 N N . VAL A 1 202 ? 37.92919 -2.44783 70.06481 1.000 22.63605 168 VAL A N 1
ATOM 2513 C CA . VAL A 1 202 ? 36.65609 -1.77031 69.83797 1.000 23.15473 168 VAL A CA 1
ATOM 2514 C C . VAL A 1 202 ? 35.65081 -2.81999 69.38535 1.000 22.66341 168 VAL A C 1
ATOM 2515 O O . VAL A 1 202 ? 35.95239 -3.62314 68.48917 1.000 22.88594 168 VAL A O 1
ATOM 2528 N N . THR A 1 203 ? 34.45898 -2.80100 69.98787 1.000 22.32363 169 THR A N 1
ATOM 2529 C CA . THR A 1 203 ? 33.40527 -3.77117 69.71139 1.000 23.15226 169 THR A CA 1
ATOM 2530 C C . THR A 1 203 ? 32.15308 -3.03404 69.24604 1.000 23.25841 169 THR A C 1
ATOM 2531 O O . THR A 1 203 ? 31.72364 -2.06678 69.88005 1.000 24.13301 169 THR A O 1
ATOM 2542 N N . LEU A 1 204 ? 31.57825 -3.49014 68.13417 1.000 22.65206 170 LEU A N 1
ATOM 2543 C CA . LEU A 1 204 ? 30.30378 -2.99303 67.62463 1.000 22.02935 170 LEU A CA 1
ATOM 2544 C C . LEU A 1 204 ? 29.23682 -4.04518 67.88098 1.000 22.00070 170 LEU A C 1
ATOM 2545 O O . LEU A 1 204 ? 29.37698 -5.19421 67.45281 1.000 22.64037 170 LEU A O 1
ATOM 2561 N N . TYR A 1 205 ? 28.15910 -3.64782 68.56619 1.000 21.93312 171 TYR A N 1
ATOM 2562 C CA . TYR A 1 205 ? 27.09099 -4.55106 68.96854 1.000 23.46172 171 TYR A CA 1
ATOM 2563 C C . TYR A 1 205 ? 25.76839 -4.03086 68.43232 1.000 24.34229 171 TYR A C 1
ATOM 2564 O O . TYR A 1 205 ? 25.45205 -2.84975 68.59598 1.000 22.89838 171 TYR A O 1
ATOM 2582 N N . ASP A 1 206 ? 24.99806 -4.91536 67.80560 1.000 26.56755 172 ASP A N 1
ATOM 2583 C CA . ASP A 1 206 ? 23.70238 -4.58660 67.22547 1.000 26.46543 172 ASP A CA 1
ATOM 2584 C C . ASP A 1 206 ? 22.61947 -4.92761 68.24175 1.000 26.85963 172 ASP A C 1
ATOM 2585 O O . ASP A 1 206 ? 22.32688 -6.10216 68.47389 1.000 27.17695 172 ASP A O 1
ATOM 2594 N N . LEU A 1 207 ? 22.02677 -3.89747 68.85384 1.000 26.31354 173 LEU A N 1
ATOM 2595 C CA . LEU A 1 207 ? 21.02198 -4.14388 69.88585 1.000 27.46750 173 LEU A CA 1
ATOM 2596 C C . LEU A 1 207 ? 19.78398 -4.81280 69.31783 1.000 26.69442 173 LEU A C 1
ATOM 2597 O O . LEU A 1 207 ? 19.14272 -5.61644 70.01485 1.000 28.58528 173 LEU A O 1
ATOM 2613 N N . TYR A 1 208 ? 19.41963 -4.51241 68.06627 1.000 25.58402 174 TYR A N 1
ATOM 2614 C CA . TYR A 1 208 ? 18.21146 -5.11167 67.50701 1.000 26.27275 174 TYR A CA 1
ATOM 2615 C C . TYR A 1 208 ? 18.35103 -6.62265 67.34772 1.000 26.53060 174 TYR A C 1
ATOM 2616 O O . TYR A 1 208 ? 17.39053 -7.36761 67.57329 1.000 28.17641 174 TYR A O 1
ATOM 2634 N N . ASN A 1 209 ? 19.51524 -7.09150 66.93195 1.000 26.69838 175 ASN A N 1
ATOM 2635 C CA . ASN A 1 209 ? 19.71342 -8.52431 66.72688 1.000 29.07738 175 ASN A CA 1
ATOM 2636 C C . ASN A 1 209 ? 20.47601 -9.18719 67.85947 1.000 30.50372 175 ASN A C 1
ATOM 2637 O O . ASN A 1 209 ? 20.67413 -10.40413 67.82133 1.000 31.37615 175 ASN A O 1
ATOM 2648 N N . LEU A 1 210 ? 20.87223 -8.42170 68.87845 1.000 29.70654 176 LEU A N 1
ATOM 2649 C CA . LEU A 1 210 ? 21.60329 -8.93460 70.03172 1.000 30.17029 176 LEU A CA 1
ATOM 2650 C C . LEU A 1 210 ? 22.81403 -9.74977 69.58268 1.000 29.51608 176 LEU A C 1
ATOM 2651 O O . LEU A 1 210 ? 23.02229 -10.89365 69.98991 1.000 29.74627 176 LEU A O 1
ATOM 2667 N N . LYS A 1 211 ? 23.63140 -9.13181 68.73167 1.000 28.20680 177 LYS A N 1
ATOM 2668 C CA . LYS A 1 211 ? 24.78864 -9.80268 68.14812 1.000 28.11187 177 LYS A CA 1
ATOM 2669 C C . LYS A 1 211 ? 25.96586 -8.85413 68.04317 1.000 25.58811 177 LYS A C 1
ATOM 2670 O O . LYS A 1 211 ? 25.79229 -7.65991 67.76341 1.000 22.99285 177 LYS A O 1
ATOM 2689 N N . VAL A 1 212 ? 27.16880 -9.38855 68.27608 1.000 26.71316 178 VAL A N 1
ATOM 2690 C CA . VAL A 1 212 ? 28.38630 -8.68145 67.93076 1.000 26.89636 178 VAL A CA 1
ATOM 2691 C C . VAL A 1 212 ? 28.48938 -8.60528 66.41334 1.000 25.96507 178 VAL A C 1
ATOM 2692 O O . VAL A 1 212 ? 28.42791 -9.62764 65.72232 1.000 27.75032 178 VAL A O 1
ATOM 2705 N N . VAL A 1 213 ? 28.65001 -7.39080 65.89506 1.000 23.87858 179 VAL A N 1
ATOM 2706 C CA . VAL A 1 213 ? 28.77276 -7.16142 64.45476 1.000 25.16210 179 VAL A CA 1
ATOM 2707 C C . VAL A 1 213 ? 30.22904 -7.25014 64.01299 1.000 24.40233 179 VAL A C 1
ATOM 2708 O O . VAL A 1 213 ? 30.56285 -7.93380 63.03718 1.000 24.20286 179 VAL A O 1
ATOM 2721 N N . ALA A 1 214 ? 31.10380 -6.53776 64.71395 1.000 24.62950 180 ALA A N 1
ATOM 2722 C CA . ALA A 1 214 ? 32.50423 -6.47928 64.34058 1.000 23.83361 180 ALA A CA 1
ATOM 2723 C C . ALA A 1 214 ? 33.33233 -6.10625 65.56056 1.000 23.11165 180 ALA A C 1
ATOM 2724 O O . ALA A 1 214 ? 32.81910 -5.55345 66.54011 1.000 22.75884 180 ALA A O 1
ATOM 2731 N N . GLU A 1 215 ? 34.62732 -6.40759 65.47531 1.000 23.57146 181 GLU A N 1
ATOM 2732 C CA . GLU A 1 215 ? 35.59748 -5.94990 66.45077 1.000 24.18672 181 GLU A CA 1
ATOM 2733 C C . GLU A 1 215 ? 36.90660 -5.65419 65.72993 1.000 23.27595 181 GLU A C 1
ATOM 2734 O O . GLU A 1 215 ? 37.23312 -6.27180 64.71233 1.000 22.61194 181 GLU A O 1
ATOM 2746 N N . VAL A 1 216 ? 37.65976 -4.70785 66.27713 1.000 22.67428 182 VAL A N 1
ATOM 2747 C CA . VAL A 1 216 ? 38.95683 -4.34279 65.73241 1.000 21.90257 182 VAL A CA 1
ATOM 2748 C C . VAL A 1 216 ? 39.80141 -3.88140 66.90892 1.000 22.11844 182 VAL A C 1
ATOM 2749 O O . VAL A 1 216 ? 39.28120 -3.40248 67.92051 1.000 21.07847 182 VAL A O 1
ATOM 2762 N N . ARG A 1 217 ? 41.10514 -4.09361 66.80330 1.000 21.97633 183 ARG A N 1
ATOM 2763 C CA . ARG A 1 217 ? 42.04067 -3.58521 67.79949 1.000 20.50153 183 ARG A CA 1
ATOM 2764 C C . ARG A 1 217 ? 42.65042 -2.30678 67.24519 1.000 20.36154 183 ARG A C 1
ATOM 2765 O O . ARG A 1 217 ? 43.49228 -2.35211 66.33972 1.000 20.65979 183 ARG A O 1
ATOM 2786 N N . ALA A 1 218 ? 42.24219 -1.18226 67.80299 1.000 19.84353 184 ALA A N 1
ATOM 2787 C CA . ALA A 1 218 ? 42.66412 0.12102 67.31011 1.000 20.23200 184 ALA A CA 1
ATOM 2788 C C . ALA A 1 218 ? 43.97628 0.60434 67.91274 1.000 20.69094 184 ALA A C 1
ATOM 2789 O O . ALA A 1 218 ? 44.62617 1.47419 67.31936 1.000 20.53200 184 ALA A O 1
ATOM 2796 N N . GLY A 1 219 ? 44.36770 0.08462 69.06385 1.000 22.38595 185 GLY A N 1
ATOM 2797 C CA . GLY A 1 219 ? 45.59750 0.50827 69.71161 1.000 22.98691 185 GLY A CA 1
ATOM 2798 C C . GLY A 1 219 ? 46.02796 -0.51106 70.74045 1.000 22.31838 185 GLY A C 1
ATOM 2799 O O . GLY A 1 219 ? 45.48347 -1.61182 70.81217 1.000 21.20730 185 GLY A O 1
ATOM 2803 N N . LEU A 1 220 ? 47.03100 -0.12931 71.54196 1.000 22.47767 186 LEU A N 1
ATOM 2804 C CA . LEU A 1 220 ? 47.52836 -0.99245 72.60893 1.000 22.21786 186 LEU A CA 1
ATOM 2805 C C . LEU A 1 220 ? 47.07102 -0.55018 73.99042 1.000 21.88067 186 LEU A C 1
ATOM 2806 O O . LEU A 1 220 ? 46.96051 -1.38369 74.89045 1.000 21.74258 186 LEU A O 1
ATOM 2822 N N . ASN A 1 221 ? 46.84265 0.74506 74.17842 1.000 22.19983 187 ASN A N 1
ATOM 2823 C CA . ASN A 1 221 ? 46.24816 1.27973 75.40074 1.000 23.73141 187 ASN A CA 1
ATOM 2824 C C . ASN A 1 221 ? 45.33959 2.42111 74.96646 1.000 23.12224 187 ASN A C 1
ATOM 2825 O O . ASN A 1 221 ? 45.81293 3.43926 74.43201 1.000 22.05038 187 ASN A O 1
ATOM 2836 N N . THR A 1 222 ? 44.04002 2.24565 75.17803 1.000 23.33734 188 THR A N 1
ATOM 2837 C CA . THR A 1 222 ? 43.01736 3.12365 74.62540 1.000 22.85938 188 THR A CA 1
ATOM 2838 C C . THR A 1 222 ? 42.31960 3.87408 75.75261 1.000 22.46800 188 THR A C 1
ATOM 2839 O O . THR A 1 222 ? 42.14042 3.33845 76.84821 1.000 24.31856 188 THR A O 1
ATOM 2850 N N . ARG A 1 223 ? 41.95262 5.12474 75.48446 1.000 21.70154 189 ARG A N 1
ATOM 2851 C CA . ARG A 1 223 ? 41.27686 5.97010 76.46301 1.000 22.53497 189 ARG A CA 1
ATOM 2852 C C . ARG A 1 223 ? 39.75897 5.94585 76.29344 1.000 23.70257 189 ARG A C 1
ATOM 2853 O O . ARG A 1 223 ? 39.03410 5.56915 77.21750 1.000 24.43458 189 ARG A O 1
ATOM 2874 N N . ASN A 1 224 ? 39.25206 6.34991 75.13819 1.000 23.18395 190 ASN A N 1
ATOM 2875 C CA . ASN A 1 224 ? 37.81767 6.28036 74.89648 1.000 23.06109 190 ASN A CA 1
ATOM 2876 C C . ASN A 1 224 ? 37.57653 6.41429 73.39926 1.000 22.37102 190 ASN A C 1
ATOM 2877 O O . ASN A 1 224 ? 38.51408 6.49823 72.59477 1.000 21.82906 190 ASN A O 1
ATOM 2888 N N . LEU A 1 225 ? 36.30358 6.39687 73.01793 1.000 23.14447 191 LEU A N 1
ATOM 2889 C CA . LEU A 1 225 ? 35.94819 6.61453 71.62446 1.000 22.97143 191 LEU A CA 1
ATOM 2890 C C . LEU A 1 225 ? 34.71510 7.49046 71.55550 1.000 22.79163 191 LEU A C 1
ATOM 2891 O O . LEU A 1 225 ? 34.03796 7.73784 72.55559 1.000 22.01259 191 LEU A O 1
ATOM 2907 N N . ALA A 1 226 ? 34.43998 7.96848 70.34604 1.000 22.85416 192 ALA A N 1
ATOM 2908 C CA . ALA A 1 226 ? 33.31599 8.85089 70.08427 1.000 23.08319 192 ALA A CA 1
ATOM 2909 C C . ALA A 1 226 ? 32.76155 8.47405 68.71768 1.000 22.20289 192 ALA A C 1
ATOM 2910 O O . ALA A 1 226 ? 33.48617 7.97680 67.85251 1.000 23.47330 192 ALA A O 1
ATOM 2917 N N . VAL A 1 227 ? 31.45819 8.66713 68.56011 1.000 20.83387 193 VAL A N 1
ATOM 2918 C CA . VAL A 1 227 ? 30.74117 8.37081 67.31737 1.000 20.52711 193 VAL A CA 1
ATOM 2919 C C . VAL A 1 227 ? 30.23147 9.68525 66.74986 1.000 20.05811 193 VAL A C 1
ATOM 2920 O O . VAL A 1 227 ? 29.67190 10.51122 67.48383 1.000 18.84544 193 VAL A O 1
ATOM 2933 N N . SER A 1 228 ? 30.43485 9.88897 65.45101 1.000 19.98925 194 SER A N 1
ATOM 2934 C CA . SER A 1 228 ? 29.98569 11.13135 64.82536 1.000 19.41035 194 SER A CA 1
ATOM 2935 C C . SER A 1 228 ? 28.47285 11.19263 64.84960 1.000 20.01973 194 SER A C 1
ATOM 2936 O O . SER A 1 228 ? 27.78760 10.16032 64.87584 1.000 18.78197 194 SER A O 1
ATOM 2944 N N . ASP A 1 229 ? 27.93072 12.42145 64.87043 1.000 22.45467 195 ASP A N 1
ATOM 2945 C CA . ASP A 1 229 ? 26.48764 12.57465 65.06191 1.000 24.58024 195 ASP A CA 1
ATOM 2946 C C . ASP A 1 229 ? 25.69109 12.16650 63.83315 1.000 24.15748 195 ASP A C 1
ATOM 2947 O O . ASP A 1 229 ? 24.46773 11.98364 63.94224 1.000 23.44931 195 ASP A O 1
ATOM 2956 N N . ASP A 1 230 ? 26.33141 12.02373 62.68180 1.000 24.19225 196 ASP A N 1
ATOM 2957 C CA . ASP A 1 230 ? 25.68438 11.45758 61.50676 1.000 24.10419 196 ASP A CA 1
ATOM 2958 C C . ASP A 1 230 ? 25.82948 9.94351 61.42930 1.000 23.96537 196 ASP A C 1
ATOM 2959 O O . ASP A 1 230 ? 25.35267 9.33944 60.46429 1.000 23.87562 196 ASP A O 1
ATOM 2968 N N . GLY A 1 231 ? 26.49538 9.31982 62.40704 1.000 23.46435 197 GLY A N 1
ATOM 2969 C CA . GLY A 1 231 ? 26.60498 7.88089 62.47556 1.000 22.53537 197 GLY A CA 1
ATOM 2970 C C . GLY A 1 231 ? 27.65486 7.25056 61.58932 1.000 21.44149 197 GLY A C 1
ATOM 2971 O O . GLY A 1 231 ? 27.74855 6.02493 61.55838 1.000 21.46348 197 GLY A O 1
ATOM 2975 N N . ARG A 1 232 ? 28.45770 8.04000 60.87430 1.000 20.85497 198 ARG A N 1
ATOM 2976 C CA . ARG A 1 232 ? 29.37298 7.46104 59.89793 1.000 21.58508 198 ARG A CA 1
ATOM 2977 C C . ARG A 1 232 ? 30.70678 7.00150 60.49158 1.000 20.41935 198 ARG A C 1
ATOM 2978 O O . ARG A 1 232 ? 31.28752 6.03203 59.98499 1.000 20.46878 198 ARG A O 1
ATOM 2999 N N . TRP A 1 233 ? 31.19679 7.66300 61.54080 1.000 19.17660 199 TRP A N 1
ATOM 3000 C CA . TRP A 1 233 ? 32.58252 7.53053 61.96804 1.000 18.68444 199 TRP A CA 1
ATOM 3001 C C . TRP A 1 233 ? 32.69829 7.19033 63.44407 1.000 19.80266 199 TRP A C 1
ATOM 3002 O O . TRP A 1 233 ? 31.96269 7.72123 64.27513 1.000 19.71536 199 TRP A O 1
ATOM 3023 N N . VAL A 1 234 ? 33.66092 6.31970 63.75903 1.000 20.30297 200 VAL A N 1
ATOM 3024 C CA . VAL A 1 234 ? 34.15290 6.11544 65.11371 1.000 20.07921 200 VAL A CA 1
ATOM 3025 C C . VAL A 1 234 ? 35.56774 6.68574 65.19234 1.000 19.88649 200 VAL A C 1
ATOM 3026 O O . VAL A 1 234 ? 36.43763 6.32673 64.38105 1.000 19.02718 200 VAL A O 1
ATOM 3039 N N . LEU A 1 235 ? 35.80429 7.54521 66.16857 1.000 20.17762 201 LEU A N 1
ATOM 3040 C CA . LEU A 1 235 ? 37.13739 8.08937 66.42896 1.000 20.23580 201 LEU A CA 1
ATOM 3041 C C . LEU A 1 235 ? 37.61562 7.55716 67.77401 1.000 19.80831 201 LEU A C 1
ATOM 3042 O O . LEU A 1 235 ? 36.94273 7.74635 68.79467 1.000 19.19315 201 LEU A O 1
ATOM 3058 N N . VAL A 1 236 ? 38.77303 6.89614 67.77163 1.000 19.44115 202 VAL A N 1
ATOM 3059 C CA . VAL A 1 236 ? 39.33057 6.25442 68.95909 1.000 19.32873 202 VAL A CA 1
ATOM 3060 C C . VAL A 1 236 ? 40.53843 7.05852 69.42711 1.000 19.98346 202 VAL A C 1
ATOM 3061 O O . VAL A 1 236 ? 41.44728 7.33855 68.63179 1.000 18.65356 202 VAL A O 1
ATOM 3074 N N . GLY A 1 237 ? 40.54593 7.41175 70.71053 1.000 21.04622 203 GLY A N 1
ATOM 3075 C CA . GLY A 1 237 ? 41.64881 8.14321 71.30990 1.000 22.58921 203 GLY A CA 1
ATOM 3076 C C . GLY A 1 237 ? 42.55394 7.22016 72.0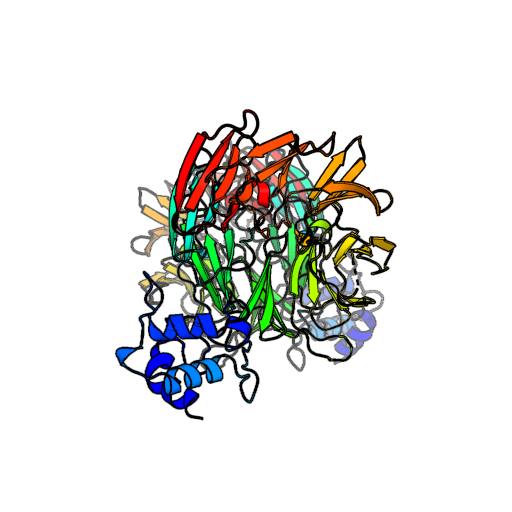9647 1.000 22.74667 203 GLY A C 1
ATOM 3077 O O . GLY A 1 237 ? 42.14028 6.63990 73.10443 1.000 23.23648 203 GLY A O 1
ATOM 3081 N N . ASN A 1 238 ? 43.80825 7.11085 71.64653 1.000 22.69212 204 ASN A N 1
ATOM 3082 C CA . ASN A 1 238 ? 44.76289 6.16557 72.20468 1.000 21.81658 204 ASN A CA 1
ATOM 3083 C C . ASN A 1 238 ? 45.83131 6.87214 73.03274 1.000 21.18505 204 ASN A C 1
ATOM 3084 O O . ASN A 1 238 ? 46.30297 7.96330 72.67719 1.000 20.24458 204 ASN A O 1
ATOM 3095 N N . TYR A 1 239 ? 46.19915 6.23868 74.15640 1.000 22.13600 205 TYR A N 1
ATOM 3096 C CA . TYR A 1 239 ? 47.42439 6.56122 74.85921 1.000 22.63841 205 TYR A CA 1
ATOM 3097 C C . TYR A 1 239 ? 48.63414 5.95789 74.14598 1.000 23.88946 205 TYR A C 1
ATOM 3098 O O . TYR A 1 239 ? 49.66193 6.61988 73.99915 1.000 24.19945 205 TYR A O 1
ATOM 3116 N N . LEU A 1 240 ? 48.52109 4.69493 73.73196 1.000 24.08021 206 LEU A N 1
ATOM 3117 C CA . LEU A 1 240 ? 49.61100 3.97471 73.08394 1.000 23.51097 206 LEU A CA 1
ATOM 3118 C C . LEU A 1 240 ? 49.08167 3.20110 71.88084 1.000 22.93444 206 LEU A C 1
ATOM 3119 O O . LEU A 1 240 ? 48.16164 2.38728 72.03215 1.000 21.38078 206 LEU A O 1
ATOM 3135 N N . PRO A 1 241 ? 49.58300 3.46232 70.66212 1.000 21.89594 207 PRO A N 1
ATOM 3136 C CA . PRO A 1 241 ? 50.42748 4.60636 70.30059 1.000 22.04322 207 PRO A CA 1
ATOM 3137 C C . PRO A 1 241 ? 49.73506 5.93482 70.61999 1.000 21.32746 207 PRO A C 1
ATOM 3138 O O . PRO A 1 241 ? 48.53899 5.93748 70.90895 1.000 19.82248 207 PRO A O 1
ATOM 3149 N N . GLY A 1 242 ? 50.47099 7.04141 70.56020 1.000 22.68856 208 GLY A N 1
ATOM 3150 C CA . GLY A 1 242 ? 49.86688 8.34805 70.71107 1.000 23.67444 208 GLY A CA 1
ATOM 3151 C C . GLY A 1 242 ? 49.18806 8.78270 69.42876 1.000 21.99335 208 GLY A C 1
ATOM 3152 O O . GLY A 1 242 ? 49.80310 9.43193 68.57576 1.000 21.03217 208 GLY A O 1
ATOM 3156 N N . ASN A 1 243 ? 47.92558 8.40976 69.25302 1.000 21.38041 209 ASN A N 1
ATOM 3157 C CA . ASN A 1 243 ? 47.28053 8.67572 67.97203 1.000 20.95617 209 ASN A CA 1
ATOM 3158 C C . ASN A 1 243 ? 45.76898 8.66360 68.13653 1.000 21.53676 209 ASN A C 1
ATOM 3159 O O . ASN A 1 243 ? 45.23475 8.36415 69.20743 1.000 22.58238 209 ASN A O 1
ATOM 3170 N N . LEU A 1 244 ? 45.10256 9.08630 67.07047 1.000 21.76213 210 LEU A N 1
ATOM 3171 C CA . LEU A 1 244 ? 43.67976 8.87636 66.85925 1.000 21.13720 210 LEU A CA 1
ATOM 3172 C C . LEU A 1 244 ? 43.51943 7.83412 65.76937 1.000 22.08996 210 LEU A C 1
ATOM 3173 O O . LEU A 1 244 ? 44.27329 7.82443 64.78625 1.000 23.72312 210 LEU A O 1
ATOM 3189 N N . VAL A 1 245 ? 42.53552 6.95327 65.92440 1.000 20.11096 211 VAL A N 1
ATOM 3190 C CA . VAL A 1 245 ? 42.23395 5.96260 64.89657 1.000 19.85695 211 VAL A CA 1
ATOM 3191 C C . VAL A 1 245 ? 40.79072 6.18359 64.45136 1.000 20.43052 211 VAL A C 1
ATOM 3192 O O . VAL A 1 245 ? 39.86388 6.15446 65.27086 1.000 19.74803 211 VAL A O 1
ATOM 3205 N N . LEU A 1 246 ? 40.62017 6.44121 63.15706 1.000 20.80349 212 LEU A N 1
ATOM 3206 C CA . LEU A 1 246 ? 39.33149 6.70487 62.54401 1.000 20.36656 212 LEU A CA 1
ATOM 3207 C C . LEU A 1 246 ? 38.83181 5.42067 61.88226 1.000 19.53413 212 LEU A C 1
ATOM 3208 O O . LEU A 1 246 ? 39.51851 4.84960 61.02689 1.000 17.49664 212 LEU A O 1
ATOM 3224 N N . LEU A 1 247 ? 37.63818 4.98465 62.27336 1.000 20.11302 213 LEU A N 1
ATOM 3225 C CA . LEU A 1 247 ? 37.03495 3.75570 61.78833 1.000 19.51221 213 LEU A CA 1
ATOM 3226 C C . LEU A 1 247 ? 35.69234 4.07717 61.12368 1.000 19.38357 213 LEU A C 1
ATOM 3227 O O . LEU A 1 247 ? 35.03304 5.06150 61.46744 1.000 18.64844 213 LEU A O 1
ATOM 3243 N N . ASP A 1 248 ? 35.31052 3.23889 60.16026 1.000 19.95830 214 ASP A N 1
ATOM 3244 C CA . ASP A 1 248 ? 33.96210 3.25653 59.60942 1.000 21.21145 214 ASP A CA 1
ATOM 3245 C C . ASP A 1 248 ? 33.00967 2.64007 60.63619 1.000 20.41076 214 ASP A C 1
ATOM 3246 O O . ASP A 1 248 ? 33.20053 1.49709 61.07001 1.000 19.26377 214 ASP A O 1
ATOM 3255 N N . ALA A 1 249 ? 32.00992 3.41440 61.05788 1.000 19.95332 215 ALA A N 1
ATOM 3256 C CA . ALA A 1 249 ? 31.11117 2.98835 62.12823 1.000 19.56250 215 ALA A CA 1
ATOM 3257 C C . ALA A 1 249 ? 30.17846 1.83555 61.74997 1.000 20.61856 215 ALA A C 1
ATOM 3258 O O . ALA A 1 249 ? 29.49718 1.31313 62.63328 1.000 21.41025 215 ALA A O 1
ATOM 3265 N N . ARG A 1 250 ? 30.13008 1.43153 60.48152 1.000 22.12070 216 ARG A N 1
ATOM 3266 C CA . ARG A 1 250 ? 29.27368 0.33168 60.06157 1.000 24.95244 216 ARG A CA 1
ATOM 3267 C C . ARG A 1 250 ? 29.93686 -1.03286 60.18119 1.000 24.20497 216 ARG A C 1
ATOM 3268 O O . ARG A 1 250 ? 29.23568 -2.03957 60.30891 1.000 25.32792 216 ARG A O 1
ATOM 3289 N N . ASP A 1 251 ? 31.28012 -1.09408 60.12636 1.000 20.91757 217 ASP A N 1
ATOM 3290 C CA . ASP A 1 251 ? 31.95547 -2.38546 60.15230 1.000 19.47452 217 ASP A CA 1
ATOM 3291 C C . ASP A 1 251 ? 33.29153 -2.34679 60.89784 1.000 19.30918 217 ASP A C 1
ATOM 3292 O O . ASP A 1 251 ? 33.99157 -3.36666 60.90078 1.000 19.46536 217 ASP A O 1
ATOM 3301 N N . LEU A 1 252 ? 33.63544 -1.22623 61.52057 1.000 19.64849 218 LEU A N 1
ATOM 3302 C CA . LEU A 1 252 ? 34.89552 -0.99137 62.24067 1.000 21.02544 218 LEU A CA 1
ATOM 3303 C C . LEU A 1 252 ? 36.12884 -1.19141 61.35802 1.000 21.20664 218 LEU A C 1
ATOM 3304 O O . LEU A 1 252 ? 37.21774 -1.48215 61.86676 1.000 20.66641 218 LEU A O 1
ATOM 3320 N N . SER A 1 253 ? 35.98177 -0.99830 60.04533 1.000 20.60273 219 SER A N 1
ATOM 3321 C CA . SER A 1 253 ? 37.12717 -1.02928 59.14891 1.000 21.17667 219 SER A CA 1
ATOM 3322 C C . SER A 1 253 ? 37.95964 0.24373 59.32684 1.000 20.01326 219 SER A C 1
ATOM 3323 O O . SER A 1 253 ? 37.45590 1.30032 59.73588 1.000 18.07319 219 SER A O 1
ATOM 3331 N N . LEU A 1 254 ? 39.25550 0.12676 59.06120 1.000 21.26472 220 LEU A N 1
ATOM 3332 C CA . LEU A 1 254 ? 40.15936 1.25809 59.26563 1.000 20.20849 220 LEU A CA 1
ATOM 3333 C C . LEU A 1 254 ? 40.01316 2.28292 58.14388 1.000 19.45692 220 LEU A C 1
ATOM 3334 O O . LEU A 1 254 ? 40.10657 1.94749 56.95767 1.000 19.77851 220 LEU A O 1
ATOM 3350 N N . VAL A 1 255 ? 39.80785 3.53809 58.51971 1.000 18.85336 221 VAL A N 1
ATOM 3351 C CA . VAL A 1 255 ? 39.85255 4.63845 57.58257 1.000 20.75089 221 VAL A CA 1
ATOM 3352 C C . VAL A 1 255 ? 41.22362 5.32374 57.58544 1.000 21.51573 221 VAL A C 1
ATOM 3353 O O . VAL A 1 255 ? 41.83438 5.50243 56.53538 1.000 22.85193 221 VAL A O 1
ATOM 3366 N N A GLN A 1 256 ? 41.72299 5.72178 58.75274 0.599 22.41192 222 GLN A N 1
ATOM 3367 N N B GLN A 1 256 ? 41.72110 5.69426 58.76176 0.401 22.41918 222 GLN A N 1
ATOM 3368 C CA A GLN A 1 256 ? 43.00712 6.41861 58.77957 0.599 23.56769 222 GLN A CA 1
ATOM 3369 C CA B GLN A 1 256 ? 42.94734 6.47674 58.84860 0.401 23.37554 222 GLN A CA 1
ATOM 3370 C C A GLN A 1 256 ? 43.53858 6.50153 60.20525 0.599 20.93413 222 GLN A C 1
ATOM 3371 C C B GLN A 1 256 ? 43.52397 6.37380 60.25344 0.401 21.02345 222 GLN A C 1
ATOM 3372 O O A GLN A 1 256 ? 42.77728 6.72896 61.14965 0.599 20.50527 222 GLN A O 1
ATOM 3373 O O B GLN A 1 256 ? 42.77792 6.34762 61.23521 0.401 20.47952 222 GLN A O 1
ATOM 3400 N N . VAL A 1 257 ? 44.85054 6.31880 60.33704 1.000 22.27991 223 VAL A N 1
ATOM 3401 C CA . VAL A 1 257 ? 45.57044 6.49625 61.59898 1.000 23.54819 223 VAL A CA 1
ATOM 3402 C C . VAL A 1 257 ? 46.10233 7.92477 61.61185 1.000 24.67889 223 VAL A C 1
ATOM 3403 O O . VAL A 1 257 ? 46.84175 8.32434 60.70077 1.000 26.43482 223 VAL A O 1
ATOM 3417 N N . ILE A 1 258 ? 45.72158 8.69914 62.61962 1.000 24.75252 224 ILE A N 1
ATOM 3418 C CA . ILE A 1 258 ? 46.16137 10.09136 62.72532 1.000 25.92720 224 ILE A CA 1
ATOM 3419 C C . ILE A 1 258 ? 47.11777 10.24319 63.90757 1.000 26.61740 224 ILE A C 1
ATOM 3420 O O . ILE A 1 258 ? 46.67410 10.24203 65.06214 1.000 25.76922 224 ILE A O 1
ATOM 3436 N N . PRO A 1 259 ? 48.42582 10.36503 63.67823 1.000 29.28313 225 PRO A N 1
ATOM 3437 C CA . PRO A 1 259 ? 49.35529 10.54153 64.80999 1.000 29.57820 225 PRO A CA 1
ATOM 3438 C C . PRO A 1 259 ? 49.04145 11.82208 65.57529 1.000 27.81027 225 PRO A C 1
ATOM 3439 O O . PRO A 1 259 ? 48.73525 12.86103 64.98979 1.000 27.76554 225 PRO A O 1
ATOM 3450 N N . ALA A 1 260 ? 49.08425 11.73611 66.89866 1.000 26.10918 226 ALA A N 1
ATOM 3451 C CA . ALA A 1 260 ? 48.81046 12.89748 67.73802 1.000 27.10826 226 ALA A CA 1
ATOM 3452 C C . ALA A 1 260 ? 50.13970 13.61417 67.97630 1.000 28.46715 226 ALA A C 1
ATOM 3453 O O . ALA A 1 260 ? 51.01315 13.11818 68.69974 1.000 29.33257 226 ALA A O 1
ATOM 3460 N N . ALA A 1 261 ? 50.30597 14.76040 67.33326 1.000 29.82311 227 ALA A N 1
ATOM 3461 C CA . ALA A 1 261 ? 51.52228 15.54703 67.46698 1.000 30.93617 227 ALA A CA 1
ATOM 3462 C C . ALA A 1 261 ? 51.14635 17.00943 67.30229 1.000 32.91584 227 ALA A C 1
ATOM 3463 O O . ALA A 1 261 ? 50.25407 17.33954 66.51230 1.000 31.72645 227 ALA A O 1
ATOM 3470 N N . ASP A 1 262 ? 51.81784 17.88916 68.04706 1.000 34.76214 228 ASP A N 1
ATOM 3471 C CA . ASP A 1 262 ? 51.50001 19.30112 67.89557 1.000 35.40168 228 ASP A CA 1
ATOM 3472 C C . ASP A 1 262 ? 52.10690 19.82202 66.59306 1.000 35.18563 228 ASP A C 1
ATOM 3473 O O . ASP A 1 262 ? 52.75980 19.08874 65.83641 1.000 33.70642 228 ASP A O 1
ATOM 3482 N N . ALA A 1 263 ? 51.89542 21.11507 66.33429 1.000 37.00656 229 ALA A N 1
ATOM 3483 C CA . ALA A 1 263 ? 52.35970 21.71276 65.09152 1.000 40.00642 229 ALA A CA 1
ATOM 3484 C C . ALA A 1 263 ? 53.87773 21.70887 64.99273 1.000 40.34923 229 ALA A C 1
ATOM 3485 O O . ALA A 1 263 ? 54.41431 21.77731 63.88101 1.000 41.30715 229 ALA A O 1
ATOM 3492 N N A GLN A 1 264 ? 54.56994 21.63383 66.12568 0.470 40.52750 230 GLN A N 1
ATOM 3493 N N B GLN A 1 264 ? 54.57855 21.64624 66.12363 0.530 40.52355 230 GLN A N 1
ATOM 3494 C CA A GLN A 1 264 ? 56.02325 21.55439 66.15875 0.470 40.70727 230 GLN A CA 1
ATOM 3495 C CA B GLN A 1 264 ? 56.03299 21.55737 66.13326 0.530 40.72300 230 GLN A CA 1
ATOM 3496 C C A GLN A 1 264 ? 56.53327 20.12045 66.08466 0.470 39.71159 230 GLN A C 1
ATOM 3497 C C B GLN A 1 264 ? 56.53967 20.12479 66.01051 0.530 39.73460 230 GLN A C 1
ATOM 3498 O O A GLN A 1 264 ? 57.74370 19.90096 66.20645 0.470 40.34685 230 GLN A O 1
ATOM 3499 O O B GLN A 1 264 ? 57.75590 19.91107 66.02801 0.530 40.38821 230 GLN A O 1
ATOM 3526 N N . GLY A 1 265 ? 55.64326 19.14327 65.89729 1.000 37.63619 231 GLY A N 1
ATOM 3527 C CA . GLY A 1 265 ? 56.03799 17.75515 65.75857 1.000 36.52505 231 GLY A CA 1
ATOM 3528 C C . GLY A 1 265 ? 56.18512 16.95350 67.03995 1.000 36.13664 231 GLY A C 1
ATOM 3529 O O . GLY A 1 265 ? 56.55220 15.77635 66.96473 1.000 37.63076 231 GLY A O 1
ATOM 3534 N N . GLN A 1 266 ? 55.90553 17.53309 68.21062 1.000 34.44488 232 GLN A N 1
ATOM 3535 C CA . GLN A 1 266 ? 56.07365 16.80847 69.47090 1.000 33.21144 232 GLN A CA 1
ATOM 3536 C C . GLN A 1 266 ? 54.92895 15.81361 69.67784 1.000 28.68424 232 GLN A C 1
ATOM 3537 O O . GLN A 1 266 ? 53.75637 16.18450 69.61609 1.000 28.84143 232 GLN A O 1
ATOM 3551 N N . ALA A 1 267 ? 55.28306 14.55458 69.94120 1.000 26.99744 233 ALA A N 1
ATOM 3552 C CA . ALA A 1 267 ? 54.28984 13.50175 70.10446 1.000 26.22806 233 ALA A CA 1
ATOM 3553 C C . ALA A 1 267 ? 53.47490 13.69479 71.38054 1.000 26.81113 233 ALA A C 1
ATOM 3554 O O . ALA A 1 267 ? 53.96095 14.23142 72.38120 1.000 26.02789 233 ALA A O 1
ATOM 3561 N N . SER A 1 268 ? 52.22767 13.22483 71.34711 1.000 26.73831 234 SER A N 1
ATOM 3562 C CA . SER A 1 268 ? 51.3642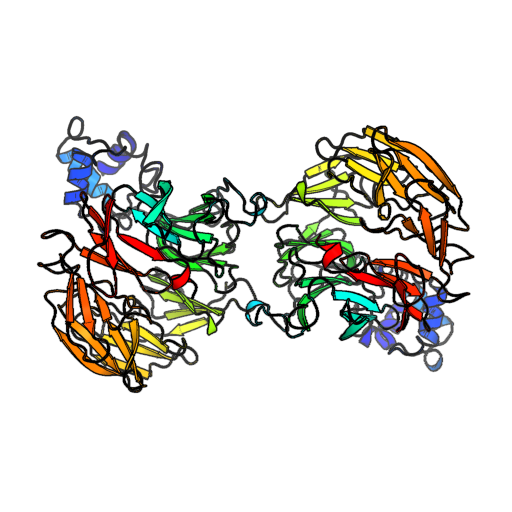3 13.31908 72.51367 1.000 26.50283 234 SER A CA 1
ATOM 3563 C C . SER A 1 268 ? 50.45566 12.10689 72.61186 1.000 24.43711 234 SER A C 1
ATOM 3564 O O . SER A 1 268 ? 50.06947 11.51015 71.60275 1.000 23.30129 234 SER A O 1
ATOM 3572 N N . ARG A 1 269 ? 50.09645 11.76976 73.84965 1.000 24.81275 235 ARG A N 1
ATOM 3573 C CA . ARG A 1 269 ? 48.97078 10.89331 74.10549 1.000 23.93329 235 ARG A CA 1
ATOM 3574 C C . ARG A 1 269 ? 47.66797 11.66028 73.89234 1.000 22.91873 235 ARG A C 1
ATOM 3575 O O . ARG A 1 269 ? 47.61084 12.87862 74.07075 1.000 22.00668 235 ARG A O 1
ATOM 3596 N N . VAL A 1 270 ? 46.62588 10.94277 73.48699 1.000 23.20593 236 VAL A N 1
ATOM 3597 C CA . VAL A 1 270 ? 45.28280 11.51201 73.42393 1.000 23.40451 236 VAL A CA 1
ATOM 3598 C C . VAL A 1 270 ? 44.61824 11.25345 74.76427 1.000 23.00493 236 VAL A C 1
ATOM 3599 O O . VAL A 1 270 ? 44.52757 10.10629 75.20312 1.000 23.82634 236 VAL A O 1
ATOM 3612 N N . SER A 1 271 ? 44.13739 12.31794 75.41297 1.000 23.44421 237 SER A N 1
ATOM 3613 C CA . SER A 1 271 ? 43.46593 12.13849 76.68727 1.000 25.34115 237 SER A CA 1
ATOM 3614 C C . SER A 1 271 ? 42.02772 11.65018 76.50725 1.000 25.58491 237 SER A C 1
ATOM 3615 O O . SER A 1 271 ? 41.59245 10.72130 77.19979 1.000 24.64042 237 SER A O 1
ATOM 3623 N N . ALA A 1 272 ? 41.27812 12.26144 75.58981 1.000 25.25023 238 ALA A N 1
ATOM 3624 C CA . ALA A 1 272 ? 39.88764 11.87293 75.36496 1.000 24.57906 238 ALA A CA 1
ATOM 3625 C C . ALA A 1 272 ? 39.39872 12.47434 74.05654 1.000 24.61453 238 ALA A C 1
ATOM 3626 O O . ALA A 1 272 ? 39.85528 13.54784 73.64278 1.000 24.72143 238 ALA A O 1
ATOM 3633 N N . VAL A 1 273 ? 38.44354 11.77378 73.41546 1.000 24.15684 239 VAL A N 1
ATOM 3634 C CA . VAL A 1 273 ? 37.77265 12.25337 72.21770 1.000 25.65817 239 VAL A CA 1
ATOM 3635 C C . VAL A 1 273 ? 36.30346 12.47433 72.55550 1.000 23.40109 239 VAL A C 1
ATOM 3636 O O . VAL A 1 273 ? 35.72303 11.75208 73.36872 1.000 23.85124 239 VAL A O 1
ATOM 3649 N N . TYR A 1 274 ? 35.70920 13.49973 71.93845 1.000 23.74595 240 TYR A N 1
ATOM 3650 C CA . TYR A 1 274 ? 34.31979 13.86589 72.17242 1.000 24.61854 240 TYR A CA 1
ATOM 3651 C C . TYR A 1 274 ? 33.66690 14.24164 70.84674 1.000 23.99604 240 TYR A C 1
ATOM 3652 O O . TYR A 1 274 ? 34.33400 14.66761 69.90374 1.000 25.43312 240 TYR A O 1
ATOM 3670 N N . THR A 1 275 ? 32.34324 14.10307 70.79887 1.000 22.45969 241 THR A N 1
ATOM 3671 C CA . THR A 1 275 ? 31.53999 14.56159 69.67207 1.000 22.73770 241 THR A CA 1
ATOM 3672 C C . THR A 1 275 ? 30.83754 15.85435 70.04844 1.000 23.24264 241 THR A C 1
ATOM 3673 O O . THR A 1 275 ? 30.33157 15.99241 71.16566 1.000 24.85593 241 THR A O 1
ATOM 3684 N N . ALA A 1 276 ? 30.81718 16.80445 69.11381 1.000 21.65485 242 ALA A N 1
ATOM 3685 C CA . ALA A 1 276 ? 30.12732 18.08604 69.27265 1.000 23.28622 242 ALA A CA 1
ATOM 3686 C C . ALA A 1 276 ? 29.06209 18.17107 68.18433 1.000 23.44871 242 ALA A C 1
ATOM 3687 O O . ALA A 1 276 ? 29.32666 18.69120 67.08822 1.000 23.53039 242 ALA A O 1
ATOM 3694 N N . PRO A 1 2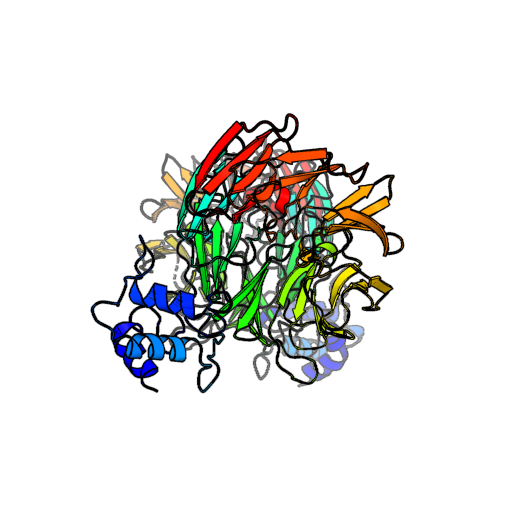77 ? 27.84758 17.69203 68.44145 1.000 26.16032 243 PRO A N 1
ATOM 3695 C CA . PRO A 1 277 ? 26.89164 17.45207 67.34515 1.000 26.76154 243 PRO A CA 1
ATOM 3696 C C . PRO A 1 277 ? 26.54061 18.71333 66.57750 1.000 27.84465 243 PRO A C 1
ATOM 3697 O O . PRO A 1 277 ? 26.50844 18.67406 65.33847 1.000 27.98762 243 PRO A O 1
ATOM 3708 N N . PRO A 1 278 ? 26.28428 19.85192 67.23873 1.000 28.98594 244 PRO A N 1
ATOM 3709 C CA . PRO A 1 278 ? 25.93580 21.05541 66.45747 1.000 31.79816 244 PRO A CA 1
ATOM 3710 C C . PRO A 1 278 ? 27.05622 21.53610 65.55717 1.000 30.75213 244 PRO A C 1
ATOM 3711 O O . PRO A 1 278 ? 26.79121 22.19452 64.54607 1.000 31.42624 244 PRO A O 1
ATOM 3722 N N . ARG A 1 279 ? 28.30363 21.23638 65.90162 1.000 28.92582 245 ARG A N 1
ATOM 3723 C CA . ARG A 1 279 ? 29.45125 21.58999 65.08150 1.000 28.72283 245 ARG A CA 1
ATOM 3724 C C . ARG A 1 279 ? 29.81574 20.49697 64.07969 1.000 27.21761 245 ARG A C 1
ATOM 3725 O O . ARG A 1 279 ? 30.71999 20.70591 63.26531 1.000 27.29203 245 ARG A O 1
ATOM 3746 N N . HIS A 1 280 ? 29.12374 19.35469 64.11227 1.000 24.87884 246 HIS A N 1
ATOM 3747 C CA . HIS A 1 280 ? 29.44943 18.19926 63.27973 1.000 24.07527 246 HIS A CA 1
ATOM 3748 C C . HIS A 1 280 ? 30.94904 17.93535 63.26734 1.000 23.02212 246 HIS A C 1
ATOM 3749 O O . HIS A 1 280 ? 31.58086 17.81555 62.21760 1.000 22.64531 246 HIS A O 1
ATOM 3763 N N . SER A 1 281 ? 31.51117 17.82679 64.46884 1.000 25.59015 247 SER A N 1
ATOM 3764 C CA . SER A 1 281 ? 32.95646 17.69898 64.61636 1.000 25.57885 247 SER A CA 1
ATOM 3765 C C . SER A 1 281 ? 33.26682 16.80156 65.79721 1.000 25.03386 247 SER A C 1
ATOM 3766 O O . SER A 1 281 ? 32.45300 16.64065 66.71318 1.000 24.84691 247 SER A O 1
ATOM 3774 N N . PHE A 1 282 ? 34.46228 16.21175 65.75451 1.000 23.49976 248 PHE A N 1
ATOM 3775 C CA . PHE A 1 282 ? 35.08535 15.63953 66.93411 1.000 21.92733 248 PHE A CA 1
ATOM 3776 C C . PHE A 1 282 ? 35.97865 16.69347 67.58443 1.000 22.80047 248 PHE A C 1
ATOM 3777 O O . PHE A 1 282 ? 36.60881 17.50537 66.89328 1.000 22.89332 248 PHE A O 1
ATOM 3794 N N . VAL A 1 283 ? 36.03684 16.66869 68.91717 1.000 22.82569 249 VAL A N 1
ATOM 3795 C CA . VAL A 1 283 ? 36.93427 17.51704 69.69270 1.000 24.40681 249 VAL A CA 1
ATOM 3796 C C . VAL A 1 283 ? 37.85528 16.59079 70.48291 1.000 24.08386 249 VAL A C 1
ATOM 3797 O O . VAL A 1 283 ? 37.38441 15.62854 71.10090 1.000 24.98863 249 VAL A O 1
ATOM 3810 N N . VAL A 1 284 ? 39.15831 16.87167 70.44645 1.000 24.17094 250 VAL A N 1
ATOM 3811 C CA . VAL A 1 284 ? 40.17548 15.97537 70.97853 1.000 23.88917 250 VAL A CA 1
ATOM 3812 C C . VAL A 1 284 ? 41.00319 16.71311 72.02536 1.000 25.27679 250 VAL A C 1
ATOM 3813 O O . VAL A 1 284 ? 41.54669 17.79588 71.75441 1.000 26.60412 250 VAL A O 1
ATOM 3826 N N . ALA A 1 285 ? 41.11743 16.10938 73.20733 1.000 24.03273 251 ALA A N 1
ATOM 3827 C CA . ALA A 1 285 ? 41.98478 16.59035 74.27459 1.000 24.15435 251 ALA A CA 1
ATOM 3828 C C . ALA A 1 285 ? 43.31937 15.86279 74.20469 1.000 22.81967 251 ALA A C 1
ATOM 3829 O O . ALA A 1 285 ? 43.34862 14.62754 74.17959 1.000 23.67200 251 ALA A O 1
ATOM 3836 N N . LEU A 1 286 ? 44.40854 16.62458 74.16553 1.000 23.80323 252 LEU A N 1
ATOM 3837 C CA . LEU A 1 286 ? 45.75931 16.07659 74.06233 1.000 25.28011 252 LEU A CA 1
ATOM 3838 C C . LEU A 1 286 ? 46.50335 16.19862 75.38973 1.000 26.56467 252 LEU A C 1
ATOM 3839 O O . LEU A 1 286 ? 46.56750 17.27487 75.99101 1.000 26.37775 252 LEU A O 1
ATOM 3855 N N . LYS A 1 287 ? 47.11341 15.09039 75.80797 1.000 27.00061 253 LYS A N 1
ATOM 3856 C CA . LYS A 1 287 ? 47.69975 14.99364 77.14050 1.000 29.67705 253 LYS A CA 1
ATOM 3857 C C . LYS A 1 287 ? 48.97629 15.81693 77.27468 1.000 28.24071 253 LYS A C 1
ATOM 3858 O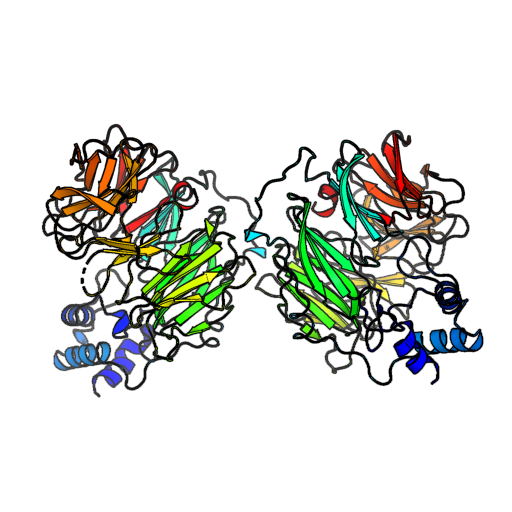 O . LYS A 1 287 ? 49.21107 16.43316 78.32093 1.000 28.84695 253 LYS A O 1
ATOM 3877 N N . ASP A 1 288 ? 49.81465 15.85142 76.23603 1.000 28.71351 254 ASP A N 1
ATOM 3878 C CA . ASP A 1 288 ? 51.22239 16.21644 76.41042 1.000 29.96735 254 ASP A CA 1
ATOM 3879 C C . ASP A 1 288 ? 51.67692 17.40821 75.58344 1.000 30.45398 254 ASP A C 1
ATOM 3880 O O . ASP A 1 288 ? 52.87090 17.73012 75.58988 1.000 29.71314 254 ASP A O 1
ATOM 3889 N N . VAL A 1 289 ? 50.77044 18.08863 74.88916 1.000 29.82784 255 VAL A N 1
ATOM 3890 C CA . VAL A 1 289 ? 51.12538 19.27161 74.12114 1.000 30.24015 255 VAL A CA 1
ATOM 3891 C C . VAL A 1 289 ? 50.11410 20.37363 74.42393 1.000 28.98056 255 VAL A C 1
ATOM 3892 O O . VAL A 1 289 ? 49.01908 20.12800 74.93463 1.000 29.18469 255 VAL A O 1
ATOM 3905 N N . HIS A 1 290 ? 50.49767 21.60117 74.08502 1.000 29.74337 256 HIS A N 1
ATOM 3906 C CA . HIS A 1 290 ? 49.64282 22.76440 74.30879 1.000 31.57260 256 HIS A CA 1
ATOM 3907 C C . HIS A 1 290 ? 48.71139 23.02239 73.13869 1.000 30.63526 256 HIS A C 1
ATOM 3908 O O . HIS A 1 290 ? 48.63268 24.14430 72.63579 1.000 31.10519 256 HIS A O 1
ATOM 3922 N N . GLU A 1 291 ? 47.99447 21.97827 72.71326 1.000 29.93802 257 GLU A N 1
ATOM 3923 C CA . GLU A 1 291 ? 47.03068 22.06994 71.62867 1.000 31.32311 257 GLU A CA 1
ATOM 3924 C C . GLU A 1 291 ? 45.78469 21.28703 71.99463 1.000 30.14047 257 GLU A C 1
ATOM 3925 O O . GLU A 1 291 ? 45.84515 20.28374 72.70811 1.000 30.57125 257 GLU A O 1
ATOM 3937 N N . LEU A 1 292 ? 44.65365 21.75047 71.49302 1.000 30.07545 258 LEU A N 1
ATOM 3938 C CA . LEU A 1 292 ? 43.46434 20.91587 71.40007 1.000 32.33351 258 LEU A CA 1
ATOM 3939 C C . LEU A 1 292 ? 42.99278 20.97133 69.95387 1.000 28.55629 258 LEU A C 1
ATOM 3940 O O . LEU A 1 292 ? 43.27358 21.93200 69.22745 1.000 29.82289 258 LEU A O 1
ATOM 3956 N N . TRP A 1 293 ? 42.31241 19.90970 69.54220 1.000 26.22560 259 TRP A N 1
ATOM 3957 C CA . TRP A 1 293 ? 41.96141 19.70310 68.13916 1.000 25.39096 259 TRP A CA 1
ATOM 3958 C C . TRP A 1 293 ? 40.44824 19.66756 67.98366 1.000 25.56855 259 TRP A C 1
ATOM 3959 O O . TRP A 1 293 ? 39.73464 19.13257 68.84590 1.000 23.51401 259 TRP A O 1
ATOM 3980 N N . GLU A 1 294 ? 39.96308 20.24873 66.89066 1.000 26.41371 260 GLU A N 1
ATOM 3981 C CA . GLU A 1 294 ? 38.62939 19.96980 66.37463 1.000 27.09315 260 GLU A CA 1
ATOM 3982 C C . GLU A 1 294 ? 38.79909 19.33620 65.00017 1.000 26.54782 260 GLU A C 1
ATOM 3983 O O . GLU A 1 294 ? 39.58968 19.82689 64.18344 1.000 30.14569 260 GLU A O 1
ATOM 3995 N N . LEU A 1 295 ? 38.08690 18.23941 64.76256 1.000 24.60398 261 LEU A N 1
ATOM 3996 C CA . LEU A 1 295 ? 38.11954 17.53778 63.48270 1.000 22.77682 261 LEU A CA 1
ATOM 3997 C C . LEU A 1 295 ? 36.71941 17.54751 62.87124 1.000 21.77596 261 LEU A C 1
ATOM 3998 O O . LEU A 1 295 ? 35.88655 16.68460 63.21509 1.000 19.24005 261 LEU A O 1
ATOM 4014 N N . PRO A 1 296 ? 36.40536 18.48350 61.98301 1.000 24.62745 262 PRO A N 1
ATOM 4015 C CA . PRO A 1 296 ? 35.06744 18.50478 61.38523 1.000 24.98157 262 PRO A CA 1
ATOM 4016 C C . PRO A 1 296 ? 34.83792 17.35632 60.41575 1.000 23.04665 262 PRO A C 1
ATOM 4017 O O . PRO A 1 296 ? 35.73843 16.93430 59.67916 1.000 21.27093 262 PRO A O 1
ATOM 4028 N N . TYR A 1 297 ? 33.59025 16.86101 60.38986 1.000 21.93296 263 TYR A N 1
ATOM 4029 C CA . TYR A 1 297 ? 33.23577 15.76660 59.49412 1.000 20.80915 263 TYR A CA 1
ATOM 4030 C C . TYR A 1 297 ? 32.00526 16.05425 58.62839 1.000 22.32318 263 TYR A C 1
ATOM 4031 O O . TYR A 1 297 ? 31.56353 15.15350 57.91450 1.000 23.28855 263 TYR A O 1
ATOM 4049 N N . ALA A 1 298 ? 31.46552 17.27620 58.64656 1.000 22.25752 264 ALA A N 1
ATOM 4050 C CA . ALA A 1 298 ? 30.33475 17.58376 57.76438 1.000 24.14796 264 ALA A CA 1
ATOM 4051 C C . ALA A 1 298 ? 30.68135 17.31644 56.30757 1.000 24.78704 264 ALA A C 1
ATOM 4052 O O . ALA A 1 298 ? 29.84154 16.84640 55.53294 1.000 27.12379 264 ALA A O 1
ATOM 4059 N N . ASN A 1 299 ? 31.91699 17.60093 55.90722 1.000 23.51206 265 ASN A N 1
ATOM 4060 C CA . ASN A 1 299 ? 32.31707 17.44397 54.51438 1.000 24.86769 265 ASN A CA 1
ATOM 4061 C C . ASN A 1 299 ? 33.02836 16.12760 54.23581 1.000 25.49652 265 ASN A C 1
ATOM 4062 O O . ASN A 1 299 ? 33.52579 15.93340 53.11853 1.000 28.62969 265 ASN A O 1
ATOM 4073 N N . GLY A 1 300 ? 33.05047 15.20829 55.19114 1.000 23.98787 266 GLY A N 1
ATOM 4074 C CA . GLY A 1 300 ? 33.60489 13.89386 54.94146 1.000 25.60271 266 GLY A CA 1
ATOM 4075 C C . GLY A 1 300 ? 34.52974 13.43633 56.04517 1.000 24.78728 266 GLY A C 1
ATOM 4076 O O . GLY A 1 300 ? 34.60424 14.03371 57.12932 1.000 24.30796 266 GLY A O 1
ATOM 4080 N N . LYS A 1 301 ? 35.24645 12.33646 55.76671 1.000 24.36563 267 LYS A N 1
ATOM 4081 C CA . LYS A 1 301 ? 36.02393 11.65911 56.79606 1.000 22.53340 267 LYS A CA 1
ATOM 4082 C C . LYS A 1 301 ? 36.90907 12.67948 57.52301 1.000 23.10020 267 LYS A C 1
ATOM 4083 O O . LYS A 1 301 ? 37.63516 13.44609 56.86541 1.000 22.50847 267 LYS A O 1
ATOM 4102 N N . PRO A 1 302 ? 36.81979 12.77308 58.85289 1.000 22.88763 268 PRO A N 1
ATOM 4103 C CA . PRO A 1 302 ? 37.53981 13.83253 59.56987 1.000 24.52660 268 PRO A CA 1
ATOM 4104 C C . PRO A 1 302 ? 39.00013 13.45936 59.80219 1.000 24.48569 268 PRO A C 1
ATOM 4105 O O . PRO A 1 302 ? 39.34166 12.85848 60.82065 1.000 24.43235 268 PRO A O 1
ATOM 4116 N N . VAL A 1 303 ? 39.86459 13.80140 58.85273 1.000 26.97052 269 VAL A N 1
ATOM 4117 C CA . VAL A 1 303 ? 41.25477 13.36865 58.89054 1.000 29.55484 269 VAL A CA 1
ATOM 4118 C C . VAL A 1 303 ? 42.22769 14.52828 59.04402 1.000 32.17916 269 VAL A C 1
ATOM 4119 O O . VAL A 1 303 ? 43.43686 14.29262 59.11293 1.000 34.62791 269 VAL A O 1
ATOM 4132 N N . ALA A 1 304 ? 41.74617 15.76331 59.13294 1.000 31.69826 270 ALA A N 1
ATOM 4133 C CA . ALA A 1 304 ? 42.62597 16.93008 59.24224 1.000 35.01211 270 ALA A CA 1
ATOM 4134 C C . ALA A 1 304 ? 42.21462 17.79587 60.42509 1.000 34.70098 270 ALA A C 1
ATOM 4135 O O . ALA A 1 304 ? 41.12694 18.40771 60.39254 1.000 37.26916 270 ALA A O 1
ATOM 4142 N N . PRO A 1 305 ? 43.02964 17.89189 61.47513 1.000 31.61334 271 PRO A N 1
ATOM 4143 C CA . PRO A 1 305 ? 42.61711 18.67757 62.64226 1.000 30.01384 271 PRO A CA 1
ATOM 4144 C C . PRO A 1 305 ? 42.75760 20.17641 62.43701 1.000 29.21554 271 PRO A C 1
ATOM 4145 O O . PRO A 1 305 ? 43.69869 20.66102 61.79952 1.000 31.81333 271 PRO A O 1
ATOM 4156 N N . LYS A 1 306 ? 41.80375 20.90689 62.99015 1.000 27.30653 272 LYS A N 1
ATOM 4157 C CA . LYS A 1 306 ? 41.95338 22.33551 63.23846 1.000 30.35312 272 LYS A CA 1
ATOM 4158 C C . LYS A 1 306 ? 42.61121 22.47746 64.61198 1.000 31.39096 272 LYS A C 1
ATOM 4159 O O . LYS A 1 306 ? 42.06160 22.00648 65.61421 1.000 30.65950 272 LYS A O 1
ATOM 4178 N N . ARG A 1 307 ? 43.79975 23.08315 64.64898 1.000 32.26888 273 ARG A N 1
ATOM 4179 C CA . ARG A 1 307 ? 44.60235 23.15064 65.86891 1.000 32.41324 273 ARG A CA 1
ATOM 4180 C C . ARG A 1 307 ? 44.32864 24.45011 66.61833 1.000 32.84006 273 ARG A C 1
ATOM 4181 O O . ARG A 1 307 ? 44.40008 25.53957 66.03646 1.000 32.54999 273 ARG A O 1
ATOM 4202 N N . LEU A 1 308 ? 44.03605 24.33460 67.90986 1.000 32.57122 274 LEU A N 1
ATOM 4203 C CA . LEU A 1 308 ? 43.80906 25.49221 68.77251 1.000 34.03581 274 LEU A CA 1
ATOM 4204 C C . LEU A 1 308 ? 44.85147 25.50124 69.88858 1.000 33.20237 274 LEU A C 1
ATOM 4205 O O . LEU A 1 308 ? 44.90394 24.57082 70.70225 1.000 32.89373 274 LEU A O 1
ATOM 4221 N N . ALA A 1 309 ? 45.67190 26.54435 69.92486 1.000 53.08363 275 ALA A N 1
ATOM 4222 C CA . ALA A 1 309 ? 46.67482 26.66634 70.97318 1.000 52.55758 275 ALA A CA 1
ATOM 4223 C C . ALA A 1 309 ? 45.99601 26.88831 72.32013 1.000 50.03306 275 ALA A C 1
ATOM 4224 O O . ALA A 1 309 ? 44.99401 27.60112 72.41731 1.000 50.62536 275 ALA A O 1
ATOM 4231 N N . VAL A 1 310 ? 46.52034 26.23760 73.35737 1.000 48.62590 276 VAL A N 1
ATOM 4232 C CA . VAL A 1 310 ? 46.08537 26.48351 74.72605 1.000 48.67579 276 VAL A CA 1
ATOM 4233 C C . VAL A 1 310 ? 47.29954 26.88993 75.55556 1.000 50.83338 276 VAL A C 1
ATOM 4234 O O . VAL A 1 310 ? 48.42762 26.46330 75.29203 1.000 51.34157 276 VAL A O 1
ATOM 4247 N N . ALA A 1 311 ? 47.05640 27.72825 76.56323 1.000 52.83098 277 ALA A N 1
ATOM 4248 C CA . ALA A 1 311 ? 48.15329 28.23845 77.38082 1.000 55.83815 277 ALA A CA 1
ATOM 4249 C C . ALA A 1 311 ? 48.71787 27.15228 78.28606 1.000 56.35505 277 ALA A C 1
ATOM 4250 O O . ALA A 1 311 ? 49.92701 27.09471 78.51282 1.000 59.50110 277 ALA A O 1
ATOM 4257 N N . ASP A 1 312 ? 47.86061 26.27960 78.80549 1.000 54.32269 278 ASP A N 1
ATOM 4258 C CA . ASP A 1 312 ? 48.29354 25.17435 79.64378 1.000 55.56727 278 ASP A CA 1
ATOM 4259 C C . ASP A 1 312 ? 47.67099 23.88478 79.13492 1.000 51.91968 278 ASP A C 1
ATOM 4260 O O . ASP A 1 312 ? 46.67064 23.90181 78.41315 1.000 50.76936 278 ASP A O 1
ATOM 4269 N N . TYR A 1 313 ? 48.27689 22.75823 79.51260 1.000 51.55771 279 TYR A N 1
ATOM 4270 C CA . TYR A 1 313 ? 47.69407 21.46061 79.19163 1.000 48.25075 279 TYR A CA 1
ATOM 4271 C C . TYR A 1 313 ? 46.24900 21.42854 79.66157 1.000 48.38974 279 TYR A C 1
ATOM 4272 O O . TYR A 1 313 ? 45.93462 21.84107 80.78190 1.000 49.69661 279 TYR A O 1
ATOM 4290 N N . LEU A 1 314 ? 45.37351 20.93707 78.79861 1.000 45.77639 280 LEU A N 1
ATOM 4291 C CA . LEU A 1 314 ? 43.93729 21.01827 79.02157 1.000 48.66814 280 LEU A CA 1
ATOM 4292 C C . LEU A 1 314 ? 43.32523 19.69033 78.62236 1.000 47.04158 280 LEU A C 1
ATOM 4293 O O . LEU A 1 314 ? 43.48549 19.25561 77.47945 1.000 43.28295 280 LEU A O 1
ATOM 4309 N N . ASP A 1 315 ? 42.66654 19.02627 79.56789 1.000 50.81549 281 ASP A N 1
ATOM 4310 C CA . ASP A 1 315 ? 41.88585 17.83043 79.25808 1.000 54.27425 281 ASP A CA 1
ATOM 4311 C C . ASP A 1 315 ? 40.63972 17.82603 80.14370 1.000 53.40328 281 ASP A C 1
ATOM 4312 O O . ASP A 1 315 ? 40.30756 18.82294 80.79504 1.000 56.20215 281 ASP A O 1
ATOM 4321 N N . ASP A 1 316 ? 39.93834 16.69843 80.15432 1.000 52.15323 282 ASP A N 1
ATOM 4322 C CA . ASP A 1 316 ? 38.66581 16.56003 80.86137 1.000 54.99642 282 ASP A CA 1
ATOM 4323 C C . ASP A 1 316 ? 37.71013 17.69666 80.47540 1.000 53.21182 282 ASP A C 1
ATOM 4324 O O . ASP A 1 316 ? 37.28995 18.51129 81.30273 1.000 56.67772 282 ASP A O 1
ATOM 4333 N N . PHE A 1 317 ? 37.37641 17.73357 79.18703 1.000 48.30389 283 PHE A N 1
ATOM 4334 C CA . PHE A 1 317 ? 36.49880 18.76462 78.65484 1.000 44.68004 283 PHE A CA 1
ATOM 4335 C C . PHE A 1 317 ? 35.06324 18.56725 79.13949 1.000 43.54473 283 PHE A C 1
ATOM 4336 O O . PHE A 1 317 ? 34.57605 17.43831 79.24179 1.000 40.57828 283 PHE A O 1
ATOM 4353 N N . SER A 1 318 ? 34.38507 19.67851 79.42038 1.000 45.80404 284 SER A N 1
ATOM 4354 C CA . SER A 1 318 ? 32.92943 19.74646 79.41027 1.000 45.62939 284 SER A CA 1
ATOM 4355 C C . SER A 1 318 ? 32.50000 20.79789 78.38861 1.000 42.51717 284 SER A C 1
ATOM 4356 O O . SER A 1 318 ? 33.21663 21.77263 78.14963 1.000 44.91201 284 SER A O 1
ATOM 4364 N N . PHE A 1 319 ? 31.33248 20.59716 77.78614 1.000 38.65728 285 PHE A N 1
ATOM 4365 C CA . PHE A 1 319 ? 30.80741 21.51189 76.77954 1.000 36.91065 285 PHE A CA 1
ATOM 4366 C C . PHE A 1 319 ? 29.58367 22.24413 77.30590 1.000 36.20902 285 PHE A C 1
ATOM 4367 O O . PHE A 1 319 ? 28.73339 21.65615 77.97719 1.000 35.31916 285 PHE A O 1
ATOM 4384 N N . SER A 1 320 ? 29.50788 23.54099 77.00956 1.000 37.14148 286 SER A N 1
ATOM 4385 C CA . SER A 1 320 ? 28.29686 24.29073 77.27614 1.000 40.76684 286 SER A CA 1
ATOM 4386 C C . SER A 1 320 ? 27.15256 23.70492 76.45246 1.000 39.60557 286 SER A C 1
ATOM 4387 O O . SER A 1 320 ? 27.38298 23.00476 75.45745 1.000 34.64597 286 SER A O 1
ATOM 4395 N N . PRO A 1 321 ? 25.90271 23.95169 76.86169 1.000 44.74743 287 PRO A N 1
ATOM 4396 C CA . PRO A 1 321 ? 24.77824 23.33109 76.14101 1.000 45.83124 287 PRO A CA 1
ATOM 4397 C C . PRO A 1 321 ? 24.77822 23.61650 74.64512 1.000 45.99020 287 PRO A C 1
ATOM 4398 O O . PRO A 1 321 ? 24.39953 22.73912 73.86995 1.000 44.61691 287 PRO A O 1
ATOM 4409 N N . ASP A 1 322 ? 25.20202 24.80670 74.22205 1.000 48.39442 288 ASP A N 1
ATOM 4410 C CA . ASP A 1 322 ? 25.23036 25.15937 72.80804 1.000 51.17351 288 ASP A CA 1
ATOM 4411 C C . ASP A 1 322 ? 26.54247 24.78799 72.12164 1.000 48.63461 288 ASP A C 1
ATOM 4412 O O . ASP A 1 322 ? 26.71800 25.10553 70.93959 1.000 51.28398 288 ASP A O 1
ATOM 4421 N N . TYR A 1 323 ? 27.46366 24.13947 72.83614 1.000 44.38063 289 TYR A N 1
ATOM 4422 C CA . TYR A 1 323 ? 28.76101 23.71120 72.31804 1.000 40.60868 289 TYR A CA 1
ATOM 4423 C C . TYR A 1 323 ? 29.61433 24.86750 71.80274 1.000 44.12276 289 TYR A C 1
ATOM 4424 O O . TYR A 1 323 ? 30.61135 24.64106 71.10711 1.000 43.57949 289 TYR A O 1
ATOM 4442 N N . ARG A 1 324 ? 29.27338 26.11019 72.15004 1.000 46.69066 290 ARG A N 1
ATOM 4443 C CA . ARG A 1 324 ? 30.14332 27.22396 71.79629 1.000 51.42452 290 ARG A CA 1
ATOM 4444 C C . ARG A 1 324 ? 31.34449 27.32209 72.72685 1.000 45.99071 290 ARG A C 1
ATOM 4445 O O . ARG A 1 324 ? 32.41133 27.78322 72.30765 1.000 48.09211 290 ARG A O 1
ATOM 4466 N N . TYR A 1 325 ? 31.20368 26.88525 73.96950 1.000 41.99052 291 TYR A N 1
ATOM 4467 C CA . TYR A 1 325 ? 32.27575 26.98337 74.94085 1.000 41.63865 291 TYR A CA 1
ATOM 4468 C C . TYR A 1 325 ? 32.69018 25.60491 75.42545 1.000 40.83695 291 TYR A C 1
ATOM 4469 O O . TYR A 1 325 ? 31.87686 24.68252 75.53490 1.000 37.55248 291 TYR A O 1
ATOM 4487 N N . LEU A 1 326 ? 33.97988 25.49368 75.70693 1.000 42.71280 292 LEU A N 1
ATOM 4488 C CA . LEU A 1 326 ? 34.59351 24.28881 76.23516 1.000 44.82672 292 LEU A CA 1
ATOM 4489 C C . LEU A 1 326 ? 35.15551 24.62004 77.60438 1.000 48.43011 292 LEU A C 1
ATOM 4490 O O . LEU A 1 326 ? 35.88002 25.60672 77.75842 1.000 52.43422 292 LEU A O 1
ATOM 4506 N N . LEU A 1 327 ? 34.78459 23.82852 78.60428 1.000 47.71670 293 LEU A N 1
ATOM 4507 C CA . LEU A 1 327 ? 35.28390 23.99589 79.95991 1.000 51.99753 293 LEU A CA 1
ATOM 4508 C C . LEU A 1 327 ? 36.27133 22.87204 80.24215 1.000 51.97533 293 LEU A C 1
ATOM 4509 O O . LEU A 1 327 ? 35.89945 21.69184 80.21596 1.000 53.47051 293 LEU A O 1
ATOM 4525 N N . GLY A 1 328 ? 37.52464 23.23907 80.49789 1.000 52.84420 294 GLY A N 1
ATOM 4526 C CA . GLY A 1 328 ? 38.55798 22.26463 80.74616 1.000 52.25987 294 GLY A CA 1
ATOM 4527 C C . GLY A 1 328 ? 39.28459 22.54295 82.04665 1.000 55.87076 294 GLY A C 1
ATOM 4528 O O . GLY A 1 328 ? 39.24440 23.64585 82.59503 1.000 56.32048 294 GLY A O 1
ATOM 4532 N N . SER A 1 329 ? 39.94379 21.50299 82.54033 1.000 57.89493 295 SER A N 1
ATOM 4533 C CA . SER A 1 329 ? 40.81283 21.60523 83.70330 1.000 63.32470 295 SER A CA 1
ATOM 4534 C C . SER A 1 329 ? 42.24853 21.73146 83.21640 1.000 62.65048 295 SER A C 1
ATOM 4535 O O . SER A 1 329 ? 42.70089 20.92761 82.39185 1.000 54.30480 295 SER A O 1
ATOM 4543 N N . SER A 1 330 ? 42.94984 22.74497 83.70958 1.000 70.07842 296 SER A N 1
ATOM 4544 C CA . SER A 1 330 ? 44.33038 22.99101 83.31977 1.000 76.26736 296 SER A CA 1
ATOM 4545 C C . SER A 1 330 ? 45.27837 22.36057 84.33113 1.000 83.39248 296 SER A C 1
ATOM 4546 O O . SER A 1 330 ? 44.94684 22.20121 85.51008 1.000 85.05490 296 SER A O 1
ATOM 4554 N N . ARG A 1 331 ? 46.47064 21.99697 83.85079 1.000 86.68781 297 ARG A N 1
ATOM 4555 C CA . ARG A 1 331 ? 47.46005 21.37334 84.72192 1.000 92.13547 297 ARG A CA 1
ATOM 4556 C C . ARG A 1 331 ? 47.74939 22.23508 85.94677 1.000 95.92821 297 ARG A C 1
ATOM 4557 O O . ARG A 1 331 ? 48.00098 21.70386 87.03493 1.000 99.89259 297 ARG A O 1
ATOM 4561 N N . GLN A 1 332 ? 47.71304 23.55716 85.79565 1.000 95.25411 298 GLN A N 1
ATOM 4562 C CA . GLN A 1 332 ? 47.91209 24.46567 86.91977 1.000 96.45432 298 GLN A CA 1
ATOM 4563 C C . GLN A 1 332 ? 46.71092 24.42925 87.86046 1.000 96.45252 298 GLN A C 1
ATOM 4564 O O . GLN A 1 332 ? 45.75989 25.19589 87.70133 1.000 95.66323 298 GLN A O 1
ATOM 4568 N N . GLY A 1 335 ? 42.76039 24.78396 87.87085 1.000 90.26930 301 GLY A N 1
ATOM 4569 C CA . GLY A 1 335 ? 41.35356 25.12524 87.96100 1.000 90.19314 301 GLY A CA 1
ATOM 4570 C C . GLY A 1 335 ? 40.62491 24.93473 86.64675 1.000 86.55038 301 GLY A C 1
ATOM 4571 O O . GLY A 1 335 ? 41.03497 24.12481 85.81150 1.000 85.38022 301 GLY A O 1
ATOM 4574 N N . GLY A 1 336 ? 39.54400 25.68613 86.46032 1.000 84.67232 302 GLY A N 1
ATOM 4575 C CA . GLY A 1 336 ? 38.72560 25.58906 85.26318 1.000 78.51164 302 GLY A CA 1
ATOM 4576 C C . GLY A 1 336 ? 39.04662 26.70323 84.28243 1.000 74.12309 302 GLY A C 1
ATOM 4577 O O . GLY A 1 336 ? 39.23795 27.85467 84.67378 1.000 76.51574 302 GLY A O 1
ATOM 4581 N N . GLU A 1 337 ? 39.10236 26.33911 83.00148 1.000 68.02838 303 GLU A N 1
ATOM 4582 C CA . GLU A 1 337 ? 39.40485 27.27012 81.91932 1.000 66.20718 303 GLU A CA 1
ATOM 4583 C C . GLU A 1 337 ? 38.27900 27.21656 80.89988 1.000 59.45305 303 GLU A C 1
ATOM 4584 O O . GLU A 1 337 ? 37.95557 26.13659 80.38562 1.000 57.85079 303 GLU A O 1
ATOM 4596 N N . VAL A 1 338 ? 37.68702 28.37188 80.60618 1.000 57.55741 304 VAL A N 1
ATOM 4597 C CA . VAL A 1 338 ? 36.62043 28.47747 79.61471 1.000 51.92644 304 VAL A CA 1
ATOM 4598 C C . VAL A 1 338 ? 37.22563 28.97798 78.31163 1.000 52.88112 304 VAL A C 1
ATOM 4599 O O . VAL A 1 338 ? 37.73332 30.10300 78.24185 1.000 53.74585 304 VAL A O 1
ATOM 4612 N N . ILE A 1 339 ? 37.15912 28.14630 77.27830 1.000 51.79944 305 ILE A N 1
ATOM 4613 C CA . ILE A 1 339 ? 37.65888 28.47685 75.94948 1.000 55.07170 305 ILE A CA 1
ATOM 4614 C C . ILE A 1 339 ? 36.47709 28.55551 74.99622 1.000 55.17526 305 ILE A C 1
ATOM 4615 O O . ILE A 1 339 ? 35.53808 27.75695 75.09287 1.000 51.22538 305 ILE A O 1
ATOM 4631 N N . GLU A 1 340 ? 36.52308 29.51421 74.07807 1.000 59.43545 306 GLU A N 1
ATOM 4632 C CA . GLU A 1 340 ? 35.57955 29.55937 72.97046 1.000 63.26000 306 GLU A CA 1
ATOM 4633 C C . GLU A 1 340 ? 36.12042 28.69016 71.84027 1.000 60.92268 306 GLU A C 1
ATOM 4634 O O . GLU A 1 340 ? 37.30517 28.77695 71.50002 1.000 61.44305 306 GLU A O 1
ATOM 4646 N N . LEU A 1 341 ? 35.25272 27.85236 71.26470 1.000 59.74958 307 LEU A N 1
ATOM 4647 C CA . LEU A 1 341 ? 35.72418 26.82267 70.34003 1.000 59.45006 307 LEU A CA 1
ATOM 4648 C C . LEU A 1 341 ? 36.17318 27.41990 69.00946 1.000 63.91718 307 LEU A C 1
ATOM 4649 O O . LEU A 1 341 ? 37.25630 27.09365 68.51115 1.000 64.97981 307 LEU A O 1
ATOM 4665 N N . ASP A 1 342 ? 35.35062 28.28384 68.41238 1.000 65.97721 308 ASP A N 1
ATOM 4666 C CA . ASP A 1 342 ? 35.69310 28.90575 67.13876 1.000 70.50630 308 ASP A CA 1
ATOM 4667 C C . ASP A 1 342 ? 37.09637 29.49446 67.16962 1.000 77.53037 308 ASP A C 1
ATOM 4668 O O . ASP A 1 342 ? 38.02055 28.96359 66.54461 1.000 75.49643 308 ASP A O 1
ATOM 4677 N N . SER A 1 343 ? 37.25528 30.59910 67.90095 1.000 83.70532 309 SER A N 1
ATOM 4678 C CA . SER A 1 343 ? 38.51773 31.32276 67.93632 1.000 88.43445 309 SER A CA 1
ATOM 4679 C C . SER A 1 343 ? 39.55940 30.66843 68.83289 1.000 86.46171 309 SER A C 1
ATOM 4680 O O . SER A 1 343 ? 40.74476 30.99547 68.71843 1.000 90.41860 309 SER A O 1
ATOM 4688 N N . GLY A 1 344 ? 39.15631 29.75677 69.71229 1.000 80.56261 310 GLY A N 1
ATOM 4689 C CA . GLY A 1 344 ? 40.08615 29.21438 70.68155 1.000 76.24375 310 GLY A CA 1
ATOM 4690 C C . GLY A 1 344 ? 40.47664 30.16984 71.78521 1.000 70.41895 310 GLY A C 1
ATOM 4691 O O . GLY A 1 344 ? 41.36707 29.84702 72.58068 1.000 76.55012 310 GLY A O 1
ATOM 4695 N N . ALA A 1 345 ? 39.82725 31.32926 71.87128 1.000 61.83477 311 ALA A N 1
ATOM 4696 C CA . ALA A 1 345 ? 40.20961 32.33203 72.85571 1.000 57.38641 311 ALA A CA 1
ATOM 4697 C C . ALA A 1 345 ? 39.78539 31.91775 74.26011 1.000 62.70962 311 ALA A C 1
ATOM 4698 O O . ALA A 1 345 ? 38.69656 31.37740 74.46924 1.000 55.62393 311 ALA A O 1
ATOM 4705 N N . ARG A 1 346 ? 40.66266 32.17651 75.22882 1.000 70.15077 312 ARG A N 1
ATOM 4706 C CA . ARG A 1 346 ? 40.37388 31.91031 76.63522 1.000 76.57208 312 ARG A CA 1
ATOM 4707 C C . ARG A 1 346 ? 39.52648 33.05849 77.17601 1.000 74.01738 312 ARG A C 1
ATOM 4708 O O . ARG A 1 346 ? 40.01957 34.17914 77.34536 1.000 79.33720 312 ARG A O 1
ATOM 4729 N N . VAL A 1 347 ? 38.24808 32.78541 77.44503 1.000 67.95383 313 VAL A N 1
ATOM 4730 C CA . VAL A 1 347 ? 37.30934 33.83824 77.81021 1.000 66.82282 313 VAL A CA 1
ATOM 4731 C C . VAL A 1 347 ? 37.12978 33.99437 79.31892 1.000 66.29678 313 VAL A C 1
ATOM 4732 O O . VAL A 1 347 ? 36.70248 35.06962 79.76853 1.000 67.42826 313 VAL A O 1
ATOM 4745 N N . ALA A 1 348 ? 37.43458 32.96914 80.10980 1.000 65.15901 314 ALA A N 1
ATOM 4746 C CA . ALA A 1 348 ? 37.26837 33.10356 81.54971 1.000 66.72644 314 ALA A CA 1
ATOM 4747 C C . ALA A 1 348 ? 37.97572 31.96207 82.25953 1.000 67.37860 314 ALA A C 1
ATOM 4748 O O . ALA A 1 348 ? 38.08220 30.85132 81.73124 1.000 63.91756 314 ALA A O 1
ATOM 4755 N N . SER A 1 349 ? 38.45615 32.25636 83.46420 1.000 72.57996 315 SER A N 1
ATOM 4756 C CA . SER A 1 349 ? 39.07781 31.27370 84.33781 1.000 76.46757 315 SER A CA 1
ATOM 4757 C C . SER A 1 349 ? 38.25314 31.13186 85.60700 1.000 84.36560 315 SER A C 1
ATOM 4758 O O . SER A 1 349 ? 37.77604 32.13261 86.16546 1.000 84.41982 315 SER A O 1
ATOM 4766 N N . ILE A 1 350 ? 38.07967 29.90545 86.06602 1.000 88.39941 316 ILE A N 1
ATOM 4767 C CA . ILE A 1 350 ? 37.33327 29.61283 87.27336 1.000 95.46533 316 ILE A CA 1
ATOM 4768 C C . ILE A 1 350 ? 38.22150 28.78880 88.20010 1.000 96.16915 316 ILE A C 1
ATOM 4769 O O . ILE A 1 350 ? 38.42060 27.61061 88.02514 1.000 97.40267 316 ILE A O 1
ATOM 4773 N N . PRO A 1 351 ? 38.80823 29.44307 89.23248 1.000 97.65661 317 PRO A N 1
ATOM 4774 C CA . PRO A 1 351 ? 39.56667 28.66916 90.23215 1.000 96.72696 317 PRO A CA 1
ATOM 4775 C C . PRO A 1 351 ? 38.60763 28.01642 91.21841 1.000 97.57100 317 PRO A C 1
ATOM 4776 O O . PRO A 1 351 ? 37.73204 28.67890 91.78218 1.000 99.46723 317 PRO A O 1
ATOM 4787 N N . LEU A 1 352 ? 38.76838 26.71216 91.41298 1.000 96.15809 318 LEU A N 1
ATOM 4788 C CA . LEU A 1 352 ? 37.89319 25.94414 92.28461 1.000 96.90999 318 LEU A CA 1
ATOM 4789 C C . LEU A 1 352 ? 38.73177 25.07633 93.21025 1.000 94.92329 318 LEU A C 1
ATOM 4790 O O . LEU A 1 352 ? 39.85436 24.68687 92.87722 1.000 94.44161 318 LEU A O 1
ATOM 4806 N N . SER A 1 353 ? 38.17100 24.77995 94.37960 1.000 95.08250 319 SER A N 1
ATOM 4807 C CA . SER A 1 353 ? 38.87413 23.97278 95.36740 1.000 94.63241 319 SER A CA 1
ATOM 4808 C C . SER A 1 353 ? 39.24724 22.61800 94.78070 1.000 93.53145 319 SER A C 1
ATOM 4809 O O . SER A 1 353 ? 38.43901 21.96493 94.11822 1.000 88.65587 319 SER A O 1
ATOM 4817 N N . GLY A 1 354 ? 40.48675 22.19624 95.03127 1.000 96.87509 320 GLY A N 1
ATOM 4818 C CA . GLY A 1 354 ? 40.96391 20.93566 94.51137 1.000 97.57047 320 GLY A CA 1
ATOM 4819 C C . GLY A 1 354 ? 40.91241 20.91972 92.99302 1.000 96.09231 320 GLY A C 1
ATOM 4820 O O . GLY A 1 354 ? 40.81013 21.95302 92.32596 1.000 96.33084 320 GLY A O 1
ATOM 4824 N N . MET A 1 355 ? 40.98973 19.70688 92.44343 1.000 95.50409 321 MET A N 1
ATOM 4825 C CA . MET A 1 355 ? 40.85856 19.52752 91.00575 1.000 94.35778 321 MET A CA 1
ATOM 4826 C C . MET A 1 355 ? 39.44827 19.03809 90.70170 1.000 91.59828 321 MET A C 1
ATOM 4827 O O . MET A 1 355 ? 39.13696 17.86394 90.95478 1.000 90.82706 321 MET A O 1
ATOM 4841 N N . PRO A 1 356 ? 38.56228 19.88210 90.18017 1.000 90.07446 322 PRO A N 1
ATOM 4842 C CA . PRO A 1 356 ? 37.19718 19.43293 89.89760 1.000 86.21155 322 PRO A CA 1
ATOM 4843 C C . PRO A 1 356 ? 37.13346 18.55581 88.65813 1.000 77.85392 322 PRO A C 1
ATOM 4844 O O . PRO A 1 356 ? 37.88222 18.73138 87.69499 1.000 77.61411 322 PRO A O 1
ATOM 4855 N N . HIS A 1 357 ? 36.21733 17.59026 88.70595 1.000 71.93565 323 HIS A N 1
ATOM 4856 C CA . HIS A 1 357 ? 36.02721 16.62677 87.62275 1.000 65.58957 323 HIS A CA 1
ATOM 4857 C C . HIS A 1 357 ? 35.04533 17.23488 86.62171 1.000 58.91656 323 HIS A C 1
ATOM 4858 O O . HIS A 1 357 ? 33.86817 16.87783 86.55421 1.000 55.82750 323 HIS A O 1
ATOM 4872 N N . LEU A 1 358 ? 35.55341 18.18469 85.82757 1.000 57.74270 324 LEU A N 1
ATOM 4873 C CA . LEU A 1 358 ? 34.68151 18.95888 84.94503 1.000 55.44070 324 LEU A CA 1
ATOM 4874 C C . LEU A 1 358 ? 33.95405 18.07667 83.94062 1.000 51.79754 324 LEU A C 1
ATOM 4875 O O . LEU A 1 358 ? 32.81616 18.37755 83.56023 1.000 49.48597 324 LEU A O 1
ATOM 4891 N N . GLY A 1 359 ? 34.58730 16.98825 83.49657 1.000 51.26724 325 GLY A N 1
ATOM 4892 C CA . GLY A 1 359 ? 33.96851 16.13745 82.49750 1.000 49.61326 325 GLY A CA 1
ATOM 4893 C C . GLY A 1 359 ? 32.63620 15.56806 82.93371 1.000 54.90030 325 GLY A C 1
ATOM 4894 O O . GLY A 1 359 ? 31.79024 15.24938 82.09520 1.000 50.74415 325 GLY A O 1
ATOM 4898 N N . SER A 1 360 ? 32.42603 15.43218 84.24355 1.000 62.02983 326 SER A N 1
ATOM 4899 C CA . SER A 1 360 ? 31.19720 14.86467 84.78083 1.000 65.63043 326 SER A CA 1
ATOM 4900 C C . SER A 1 360 ? 30.18417 15.91731 85.21195 1.000 60.84384 326 SER A C 1
ATOM 4901 O O . SER A 1 360 ? 29.10761 15.55634 85.69295 1.000 63.67274 326 SER A O 1
ATOM 4909 N N . GLY A 1 361 ? 30.49145 17.20041 85.04923 1.000 55.13467 327 GLY A N 1
ATOM 4910 C CA . GLY A 1 361 ? 29.56144 18.23150 85.44927 1.000 50.23754 327 GLY A CA 1
ATOM 4911 C C . GLY A 1 361 ? 28.35078 18.29457 84.54112 1.000 45.63838 327 GLY A C 1
ATOM 4912 O O . GLY A 1 361 ? 28.36655 17.83345 83.40253 1.000 39.54821 327 GLY A O 1
ATOM 4916 N N . ILE A 1 362 ? 27.27397 18.87825 85.06073 1.000 45.51629 328 ILE A N 1
ATOM 4917 C CA . ILE A 1 362 ? 26.01746 18.94149 84.33060 1.000 45.92670 328 ILE A CA 1
ATOM 4918 C C . ILE A 1 362 ? 25.43877 20.34643 84.42808 1.000 45.63363 328 ILE A C 1
ATOM 4919 O O . ILE A 1 362 ? 25.80874 21.14594 85.29696 1.000 46.66845 328 ILE A O 1
ATOM 4935 N N . TYR A 1 363 ? 24.51391 20.62426 83.51667 1.000 44.54568 329 TYR A N 1
ATOM 4936 C CA . TYR A 1 363 ? 23.89244 21.92939 83.36278 1.000 47.56214 329 TYR A CA 1
ATOM 4937 C C . TYR A 1 363 ? 22.39465 21.79994 83.58265 1.000 50.37674 329 TYR A C 1
ATOM 4938 O O . TYR A 1 363 ? 21.80080 20.75195 83.31204 1.000 50.34666 329 TYR A O 1
ATOM 4956 N N . TRP A 1 364 ? 21.78734 22.86768 84.08631 1.000 53.98484 330 TRP A N 1
ATOM 4957 C CA . TRP A 1 364 ? 20.33545 22.94625 84.16571 1.000 56.37238 330 TRP A CA 1
ATOM 4958 C C . TRP A 1 364 ? 19.95061 24.40515 84.36469 1.000 63.20651 330 TRP A C 1
ATOM 4959 O O . TRP A 1 364 ? 20.79779 25.26115 84.62860 1.000 61.64691 330 TRP A O 1
ATOM 4980 N N . LYS A 1 365 ? 18.65840 24.68144 84.21646 1.000 69.10572 331 LYS A N 1
ATOM 4981 C CA . LYS A 1 365 ? 18.14675 26.04229 84.32207 1.000 77.23189 331 LYS A CA 1
ATOM 4982 C C . LYS A 1 365 ? 17.65745 26.28937 85.74271 1.000 79.34369 331 LYS A C 1
ATOM 4983 O O . LYS A 1 365 ? 16.80700 25.55164 86.25199 1.000 80.96556 331 LYS A O 1
ATOM 5002 N N . ARG A 1 366 ? 18.20395 27.32328 86.37887 1.000 81.23647 332 ARG A N 1
ATOM 5003 C CA . ARG A 1 366 ? 17.83809 27.71586 87.73678 1.000 82.74066 332 ARG A CA 1
ATOM 5004 C C . ARG A 1 366 ? 17.48034 29.19481 87.70681 1.000 88.97234 332 ARG A C 1
ATOM 5005 O O . ARG A 1 366 ? 18.36031 30.04372 87.53041 1.000 87.00459 332 ARG A O 1
ATOM 5026 N N . ASP A 1 367 ? 16.19515 29.50210 87.88771 1.000 94.28576 333 ASP A N 1
ATOM 5027 C CA . ASP A 1 367 ? 15.69250 30.87325 87.77665 1.000 100.82426 333 ASP A CA 1
ATOM 5028 C C . ASP A 1 367 ? 15.88730 31.40989 86.35957 1.000 100.14093 333 ASP A C 1
ATOM 5029 O O . ASP A 1 367 ? 16.29791 32.55486 86.15802 1.000 103.16134 333 ASP A O 1
ATOM 5038 N N . GLY A 1 368 ? 15.59632 30.57162 85.36971 1.000 97.66857 334 GLY A N 1
ATOM 5039 C CA . GLY A 1 368 ? 15.65775 30.99975 83.98137 1.000 96.24709 334 GLY A CA 1
ATOM 5040 C C . GLY A 1 368 ? 17.04295 31.37800 83.50596 1.000 93.76808 334 GLY A C 1
ATOM 5041 O O . GLY A 1 368 ? 17.18888 32.30771 82.70199 1.000 96.13577 334 GLY A O 1
ATOM 5045 N N . ARG A 1 369 ? 18.06779 30.67531 83.98021 1.000 89.30154 335 ARG A N 1
ATOM 5046 C CA . ARG A 1 369 ? 19.43380 30.95209 83.56074 1.000 86.21499 335 ARG A CA 1
ATOM 5047 C C . ARG A 1 369 ? 20.27645 29.70175 83.76716 1.000 81.60139 335 ARG A C 1
ATOM 5048 O O . ARG A 1 369 ? 20.17879 29.04271 84.80666 1.000 80.85758 335 ARG A O 1
ATOM 5069 N N . TRP A 1 370 ? 21.09913 29.38623 82.76774 1.000 78.76045 336 TRP A N 1
ATOM 5070 C CA . TRP A 1 370 ? 21.92456 28.18989 82.82136 1.000 73.54805 336 TRP A CA 1
ATOM 5071 C C . TRP A 1 370 ? 22.85386 28.22588 84.02729 1.000 70.63960 336 TRP A C 1
ATOM 5072 O O . TRP A 1 370 ? 23.46285 29.25379 84.33909 1.000 70.69591 336 TRP A O 1
ATOM 5093 N N . VAL A 1 371 ? 22.96168 27.08652 84.70604 1.000 67.73474 337 VAL A N 1
ATOM 5094 C CA . VAL A 1 371 ? 23.90157 26.90531 85.80520 1.000 65.88861 337 VAL A CA 1
ATOM 5095 C C . VAL A 1 371 ? 24.63985 25.59289 85.56929 1.000 62.82520 337 VAL A C 1
ATOM 5096 O O . VAL A 1 371 ? 24.13470 24.68777 84.89965 1.000 60.56084 337 VAL A O 1
ATOM 5109 N N . PHE A 1 372 ? 25.85695 25.50455 86.10152 1.000 62.20573 338 PHE A N 1
ATOM 5110 C CA . PHE A 1 372 ? 26.71880 24.34401 85.91155 1.000 58.42697 338 PHE A CA 1
ATOM 5111 C C . PHE A 1 372 ? 27.22833 23.86922 87.26364 1.000 55.81345 338 PHE A C 1
ATOM 5112 O O . PHE A 1 372 ? 27.62146 24.67875 88.10914 1.000 56.12909 338 PHE A O 1
ATOM 5129 N N . ALA A 1 373 ? 27.21236 22.55265 87.46350 1.000 53.21442 339 ALA A N 1
ATOM 5130 C CA . ALA A 1 373 ? 27.65018 21.94742 88.71299 1.000 52.48883 339 ALA A CA 1
ATOM 5131 C C . ALA A 1 373 ? 28.64166 20.83321 88.41504 1.000 53.32122 339 ALA A C 1
ATOM 5132 O O . ALA A 1 373 ? 28.47794 20.08705 87.44209 1.000 49.35273 339 ALA A O 1
ATOM 5139 N N . THR A 1 374 ? 29.67340 20.72300 89.25311 1.000 56.30961 340 THR A N 1
ATOM 5140 C CA . THR A 1 374 ? 30.71155 19.73029 89.03581 1.000 57.67480 340 THR A CA 1
ATOM 5141 C C . THR A 1 374 ? 31.13694 19.06847 90.33920 1.000 58.48448 340 THR A C 1
ATOM 5142 O O . THR A 1 374 ? 31.30585 19.75403 91.35980 1.000 60.66675 340 THR A O 1
ATOM 5153 N N . PRO A 1 375 ? 31.31857 17.73737 90.33785 1.000 56.88153 341 PRO A N 1
ATOM 5154 C CA . PRO A 1 375 ? 31.93185 17.07638 91.49868 1.000 56.55809 341 PRO A CA 1
ATOM 5155 C C . PRO A 1 375 ? 33.42433 17.36467 91.56516 1.000 57.56200 341 PRO A C 1
ATOM 5156 O O . PRO A 1 375 ? 33.93203 18.14329 90.75210 1.000 56.77297 341 PRO A O 1
ATOM 5167 N N . ASN A 1 376 ? 34.13837 16.73765 92.49834 1.000 59.95726 342 ASN A N 1
ATOM 5168 C CA . ASN A 1 376 ? 35.53525 17.07844 92.75298 1.000 62.41410 342 ASN A CA 1
ATOM 5169 C C . ASN A 1 376 ? 36.32933 15.83259 93.12240 1.000 64.12930 342 ASN A C 1
ATOM 5170 O O . ASN A 1 376 ? 35.86364 14.99594 93.90037 1.000 60.12094 342 ASN A O 1
ATOM 5181 N N . ILE A 1 377 ? 37.54439 15.73202 92.57498 1.000 68.46810 343 ILE A N 1
ATOM 5182 C CA . ILE A 1 377 ? 38.32974 14.50650 92.69207 1.000 73.92826 343 ILE A CA 1
ATOM 5183 C C . ILE A 1 377 ? 39.06598 14.43451 94.03150 1.000 74.76534 343 ILE A C 1
ATOM 5184 O O . ILE A 1 377 ? 39.19699 13.35201 94.61604 1.000 75.93391 343 ILE A O 1
ATOM 5200 N N . SER A 1 378 ? 39.55995 15.56329 94.54170 1.000 75.29885 344 SER A N 1
ATOM 5201 C CA . SER A 1 378 ? 40.37629 15.55582 95.75282 1.000 76.89451 344 SER A CA 1
ATOM 5202 C C . SER A 1 378 ? 39.68890 16.14788 96.97419 1.000 80.76192 344 SER A C 1
ATOM 5203 O O . SER A 1 378 ? 40.05000 15.79237 98.09784 1.000 82.35843 344 SER A O 1
ATOM 5211 N N . ARG A 1 379 ? 38.72682 17.04487 96.78879 1.000 80.47326 345 ARG A N 1
ATOM 5212 C CA . ARG A 1 379 ? 37.98003 17.64545 97.88419 1.000 82.19788 345 ARG A CA 1
ATOM 5213 C C . ARG A 1 379 ? 36.53218 17.17411 97.85075 1.000 74.89376 345 ARG A C 1
ATOM 5214 O O . ARG A 1 379 ? 36.03911 16.67664 96.83346 1.000 75.33651 345 ARG A O 1
ATOM 5235 N N . GLY A 1 380 ? 35.84947 17.33932 98.98029 1.000 71.68583 346 GLY A N 1
ATOM 5236 C CA . GLY A 1 380 ? 34.46076 16.93581 99.08503 1.000 66.06603 346 GLY A CA 1
ATOM 5237 C C . GLY A 1 380 ? 33.50189 18.10088 98.95188 1.000 64.44372 346 GLY A C 1
ATOM 5238 O O . GLY A 1 380 ? 32.98813 18.60287 99.95716 1.000 63.94158 346 GLY A O 1
ATOM 5242 N N . VAL A 1 381 ? 33.24741 18.53814 97.71832 1.000 63.41695 347 VAL A N 1
ATOM 5243 C CA . VAL A 1 381 ? 32.41302 19.70939 97.47670 1.000 65.36806 347 VAL A CA 1
ATOM 5244 C C . VAL A 1 381 ? 31.82462 19.60874 96.07570 1.000 64.00443 347 VAL A C 1
ATOM 5245 O O . VAL A 1 381 ? 32.46298 19.09871 95.15142 1.000 59.58838 347 VAL A O 1
ATOM 5258 N N . ILE A 1 382 ? 30.59916 20.10034 95.92457 1.000 67.19405 348 ILE A N 1
ATOM 5259 C CA . ILE A 1 382 ? 29.94500 20.23819 94.62738 1.000 68.66050 348 ILE A CA 1
ATOM 5260 C C . ILE A 1 382 ? 29.92627 21.72617 94.29937 1.000 70.33209 348 ILE A C 1
ATOM 5261 O O . ILE A 1 382 ? 29.21576 22.50321 94.95036 1.000 72.12077 348 ILE A O 1
ATOM 5277 N N . SER A 1 383 ? 30.70290 22.12884 93.29724 1.000 69.55269 349 SER A N 1
ATOM 5278 C CA . SER A 1 383 ? 30.79794 23.53084 92.91073 1.000 71.34307 349 SER A CA 1
ATOM 5279 C C . SER A 1 383 ? 29.74872 23.85191 91.85358 1.000 66.33396 349 SER A C 1
ATOM 5280 O O . SER A 1 383 ? 29.64669 23.15211 90.84080 1.000 66.87849 349 SER A O 1
ATOM 5288 N N . VAL A 1 384 ? 28.98225 24.91293 92.08690 1.000 64.12667 350 VAL A N 1
ATOM 5289 C CA . VAL A 1 384 ? 27.93866 25.35592 91.16816 1.000 60.46610 350 VAL A CA 1
ATOM 5290 C C . VAL A 1 384 ? 28.35621 26.70303 90.59040 1.000 63.77094 350 VAL A C 1
ATOM 5291 O O . VAL A 1 384 ? 28.61145 27.65669 91.33683 1.000 66.26003 350 VAL A O 1
ATOM 5304 N N . ILE A 1 385 ? 28.41642 26.78202 89.26455 1.000 63.55895 351 ILE A N 1
ATOM 5305 C CA . ILE A 1 385 ? 28.85146 27.98195 88.55733 1.000 67.23656 351 ILE A CA 1
ATOM 5306 C C . ILE A 1 385 ? 27.67209 28.55705 87.78240 1.000 70.74604 351 ILE A C 1
ATOM 5307 O O . ILE A 1 385 ? 26.81173 27.82222 87.28615 1.000 69.04177 351 ILE A O 1
ATOM 5323 N N . ASP A 1 386 ? 27.64011 29.88228 87.66584 1.000 75.71615 352 ASP A N 1
ATOM 5324 C CA . ASP A 1 386 ? 26.67062 30.54650 86.80314 1.000 78.33867 352 ASP A CA 1
ATOM 5325 C C . ASP A 1 386 ? 27.25336 30.68730 85.40240 1.000 78.40955 352 ASP A C 1
ATOM 5326 O O . ASP A 1 386 ? 28.36510 31.19638 85.23547 1.000 76.39665 352 ASP A O 1
ATOM 5335 N N . LEU A 1 387 ? 26.49474 30.24364 84.39722 1.000 80.58061 353 LEU A N 1
ATOM 5336 C CA . LEU A 1 387 ? 26.99870 30.25844 83.02859 1.000 82.67227 353 LEU A CA 1
ATOM 5337 C C . LEU A 1 387 ? 27.08367 31.67706 82.47480 1.000 86.91851 353 LEU A C 1
ATOM 5338 O O . LEU A 1 387 ? 28.05636 32.02259 81.79343 1.000 87.21301 353 LEU A O 1
ATOM 5354 N N . GLN A 1 388 ? 26.06967 32.50558 82.74327 1.000 89.46088 354 GLN A N 1
ATOM 5355 C CA . GLN A 1 388 ? 25.99852 33.82597 82.12616 1.000 92.16723 354 GLN A CA 1
ATOM 5356 C C . GLN A 1 388 ? 27.30957 34.58878 82.28885 1.000 90.09107 354 GLN A C 1
ATOM 5357 O O . GLN A 1 388 ? 27.82899 35.16757 81.32738 1.000 93.74902 354 GLN A O 1
ATOM 5361 N N . ASN A 1 389 ? 27.86632 34.58730 83.49958 1.000 86.22482 355 ASN A N 1
ATOM 5362 C CA . ASN A 1 389 ? 29.08770 35.32149 83.79111 1.000 82.29514 355 ASN A CA 1
ATOM 5363 C C . ASN A 1 389 ? 30.25705 34.42712 84.17854 1.000 81.69272 355 ASN A C 1
ATOM 5364 O O . ASN A 1 389 ? 31.34383 34.94540 84.46157 1.000 81.50089 355 ASN A O 1
ATOM 5368 N N . TRP A 1 390 ? 30.07540 33.10590 84.19365 1.000 79.64352 356 TRP A N 1
ATOM 5369 C CA . TRP A 1 390 ? 31.10837 32.18007 84.65915 1.000 78.94242 356 TRP A CA 1
ATOM 5370 C C . TRP A 1 390 ? 31.53636 32.49985 86.08876 1.000 77.56109 356 TRP A C 1
ATOM 5371 O O . TRP A 1 390 ? 32.67806 32.24698 86.47892 1.000 78.85913 356 TRP A O 1
ATOM 5392 N N . LYS A 1 391 ? 30.62098 33.06445 86.87786 1.000 77.41368 357 LYS A N 1
ATOM 5393 C CA . LYS A 1 391 ? 30.89144 33.38302 88.27362 1.000 78.38467 357 LYS A CA 1
ATOM 5394 C C . LYS A 1 391 ? 30.36473 32.27147 89.16497 1.000 83.66566 357 LYS A C 1
ATOM 5395 O O . LYS A 1 391 ? 29.21327 31.84542 88.98936 1.000 79.98688 357 LYS A O 1
ATOM 5399 N N . PRO A 1 392 ? 31.15068 31.75948 90.11456 1.000 88.69370 358 PRO A N 1
ATOM 5400 C CA . PRO A 1 392 ? 30.62551 30.71783 91.00700 1.000 92.12088 358 PRO A CA 1
ATOM 5401 C C . PRO A 1 392 ? 29.40064 31.19922 91.77342 1.000 92.99589 358 PRO A C 1
ATOM 5402 O O . PRO A 1 392 ? 29.34210 32.33765 92.24230 1.000 95.37299 358 PRO A O 1
ATOM 5413 N N . LEU A 1 393 ? 28.41333 30.31047 91.89061 1.000 91.43699 359 LEU A N 1
ATOM 5414 C CA . LEU A 1 393 ? 27.16554 30.60079 92.58674 1.000 92.20872 359 LEU A CA 1
ATOM 5415 C C . LEU A 1 393 ? 27.15290 30.05674 94.01018 1.000 87.47271 359 LEU A C 1
ATOM 5416 O O . LEU A 1 393 ? 26.86526 30.79930 94.95317 1.000 90.98798 359 LEU A O 1
ATOM 5432 N N . LYS A 1 394 ? 27.45997 28.77407 94.18771 1.000 81.14585 360 LYS A N 1
ATOM 5433 C CA . LYS A 1 394 ? 27.44902 28.16954 95.51095 1.000 76.98978 360 LYS A CA 1
ATOM 5434 C C . LYS A 1 394 ? 28.38281 26.97030 95.51638 1.000 76.99453 360 LYS A C 1
ATOM 5435 O O . LYS A 1 394 ? 28.55428 26.29599 94.49771 1.000 73.28752 360 LYS A O 1
ATOM 5439 N N . GLU A 1 395 ? 28.98757 26.72074 96.67448 1.000 79.38389 361 GLU A N 1
ATOM 5440 C CA . GLU A 1 395 ? 29.84419 25.55749 96.89624 1.000 81.28610 361 GLU A CA 1
ATOM 5441 C C . GLU A 1 395 ? 29.14679 24.65671 97.91098 1.000 79.16389 361 GLU A C 1
ATOM 5442 O O . GLU A 1 395 ? 29.18965 24.91457 99.11538 1.000 83.18691 361 GLU A O 1
ATOM 5454 N N . ILE A 1 396 ? 28.50302 23.60312 97.42319 1.000 75.09983 362 ILE A N 1
ATOM 5455 C CA . ILE A 1 396 ? 27.81045 22.66108 98.29405 1.000 72.08417 362 ILE A CA 1
ATOM 5456 C C . ILE A 1 396 ? 28.84177 21.70737 98.88654 1.000 72.60876 362 ILE A C 1
ATOM 5457 O O . ILE A 1 396 ? 29.49719 20.95270 98.16458 1.000 66.89970 362 ILE A O 1
ATOM 5473 N N . VAL A 1 397 ? 28.99918 21.74759 100.20646 1.000 77.33130 363 VAL A N 1
ATOM 5474 C CA . VAL A 1 397 ? 29.94965 20.86870 100.87817 1.000 80.88040 363 VAL A CA 1
ATOM 5475 C C . VAL A 1 397 ? 29.32434 19.48873 101.03999 1.000 75.52124 363 VAL A C 1
ATOM 5476 O O . VAL A 1 397 ? 28.13186 19.35927 101.34317 1.000 77.51102 363 VAL A O 1
ATOM 5489 N N . THR A 1 398 ? 30.12646 18.44790 100.81233 1.000 71.76954 364 THR A N 1
ATOM 5490 C CA . THR A 1 398 ? 29.68098 17.06701 100.93341 1.000 68.20206 364 THR A CA 1
ATOM 5491 C C . THR A 1 398 ? 30.66572 16.29940 101.80908 1.000 75.92794 364 THR A C 1
ATOM 5492 O O . THR A 1 398 ? 31.65664 16.84731 102.30188 1.000 75.03345 364 THR A O 1
ATOM 5503 N N . ASP A 1 399 ? 30.38931 15.00602 101.99193 1.000 80.62642 365 ASP A N 1
ATOM 5504 C CA . ASP A 1 399 ? 31.21889 14.19071 102.87159 1.000 88.73345 365 ASP A CA 1
ATOM 5505 C C . ASP A 1 399 ? 32.60522 13.96082 102.28155 1.000 87.27636 365 ASP A C 1
ATOM 5506 O O . ASP A 1 399 ? 33.60679 14.00380 103.00645 1.000 90.92864 365 ASP A O 1
ATOM 5515 N N . GLY A 1 400 ? 32.68916 13.71474 100.97649 1.000 83.93371 366 GLY A N 1
ATOM 5516 C CA . GLY A 1 400 ? 33.95854 13.45674 100.34292 1.000 81.46978 366 GLY A CA 1
ATOM 5517 C C . GLY A 1 400 ? 33.92693 13.67430 98.84612 1.000 78.09273 366 GLY A C 1
ATOM 5518 O O . GLY A 1 400 ? 32.87799 13.93916 98.24993 1.000 76.93139 366 GLY A O 1
ATOM 5522 N N . PRO A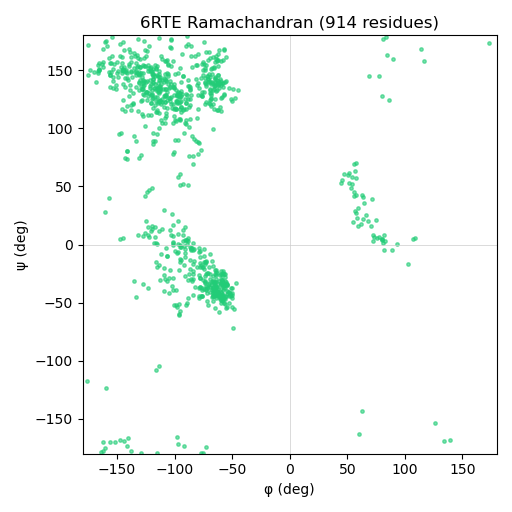 1 401 ? 35.08905 13.56429 98.20699 1.000 76.86008 367 PRO A N 1
ATOM 5523 C CA . PRO A 1 401 ? 35.14550 13.75690 96.75398 1.000 73.67205 367 PRO A CA 1
ATOM 5524 C C . PRO A 1 401 ? 34.29521 12.72507 96.03247 1.000 70.27461 367 PRO A C 1
ATOM 5525 O O . PRO A 1 401 ? 34.27112 11.54861 96.40223 1.000 67.78902 367 PRO A O 1
ATOM 5536 N N . GLY A 1 402 ? 33.58758 13.18661 94.99756 1.000 69.03510 368 GLY A N 1
ATOM 5537 C CA . GLY A 1 402 ? 32.76405 12.33834 94.16905 1.000 66.54481 368 GLY A CA 1
ATOM 5538 C C . GLY A 1 402 ? 33.28072 12.28349 92.74038 1.000 61.13583 368 GLY A C 1
ATOM 5539 O O . GLY A 1 402 ? 34.28598 12.90836 92.38893 1.000 62.33716 368 GLY A O 1
ATOM 5543 N N . PHE A 1 403 ? 32.56148 11.52098 91.91408 1.000 55.98735 369 PHE A N 1
ATOM 5544 C CA . PHE A 1 403 ? 33.02080 11.28584 90.55323 1.000 51.50000 369 PHE A CA 1
ATOM 5545 C C . PHE A 1 403 ? 31.91927 11.42791 89.50610 1.000 47.50660 369 PHE A C 1
ATOM 5546 O O . PHE A 1 403 ? 32.19969 11.83302 88.37368 1.000 44.72162 369 PHE A O 1
ATOM 5563 N N . PHE A 1 404 ? 30.67389 11.10056 89.86354 1.000 47.34216 370 PHE A N 1
ATOM 5564 C CA . PHE A 1 404 ? 29.57777 11.05471 88.90648 1.000 44.79899 370 PHE A CA 1
ATOM 5565 C C . PHE A 1 404 ? 28.52383 12.10738 89.22393 1.000 46.21391 370 PHE A C 1
ATOM 5566 O O . PHE A 1 404 ? 28.34620 12.51131 90.37708 1.000 43.89224 370 PHE A O 1
ATOM 5583 N N . MET A 1 405 ? 27.81582 12.52642 88.17844 1.000 47.55948 371 MET A N 1
ATOM 5584 C CA . MET A 1 405 ? 26.73053 13.49197 88.29368 1.000 51.75161 371 MET A CA 1
ATOM 5585 C C . MET A 1 405 ? 25.75890 13.25515 87.15005 1.000 49.16090 371 MET A C 1
ATOM 5586 O O . MET A 1 405 ? 26.17945 13.08227 86.00111 1.000 48.11995 371 MET A O 1
ATOM 5600 N N . ARG A 1 406 ? 24.46711 13.24711 87.46456 1.000 48.39647 372 ARG A N 1
ATOM 5601 C CA . ARG A 1 406 ? 23.44477 12.98256 86.46700 1.000 47.92665 372 ARG A CA 1
ATOM 5602 C C . ARG A 1 406 ? 22.14320 13.61963 86.91906 1.000 48.01330 372 ARG A C 1
ATOM 5603 O O . ARG A 1 406 ? 21.91914 13.83989 88.11483 1.000 49.71290 372 ARG A O 1
ATOM 5624 N N . SER A 1 407 ? 21.28363 13.90541 85.94813 1.000 46.92919 373 SER A N 1
ATOM 5625 C CA . SER A 1 407 ? 19.94090 14.39845 86.23240 1.000 47.26139 373 SER A CA 1
ATOM 5626 C C . SER A 1 407 ? 19.04561 14.07101 85.04047 1.000 45.48014 373 SER A C 1
ATOM 5627 O O . SER A 1 407 ? 19.43602 13.33054 84.13438 1.000 41.41607 373 SER A O 1
ATOM 5635 N N . HIS A 1 408 ? 17.83836 14.63266 85.04593 1.000 47.39403 374 HIS A N 1
ATOM 5636 C CA . HIS A 1 408 ? 16.84279 14.38821 84.01104 1.000 47.42054 374 HIS A CA 1
ATOM 5637 C C . HIS A 1 408 ? 15.88096 15.56741 84.01682 1.000 48.43824 374 HIS A C 1
ATOM 5638 O O . HIS A 1 408 ? 15.64842 16.18363 85.06253 1.000 51.84828 374 HIS A O 1
ATOM 5652 N N . ALA A 1 409 ? 15.33860 15.88556 82.83658 1.000 47.44558 375 ALA A N 1
ATOM 5653 C CA . ALA A 1 409 ? 14.38235 16.97996 82.73452 1.000 48.14399 375 ALA A CA 1
ATOM 5654 C C . ALA A 1 409 ? 13.21883 16.79197 83.69547 1.000 53.13523 375 ALA A C 1
ATOM 5655 O O . ALA A 1 409 ? 12.69367 17.76953 84.24006 1.000 50.23738 375 ALA A O 1
ATOM 5662 N N . ASP A 1 410 ? 12.81812 15.53977 83.93056 1.000 58.01764 376 ASP A N 1
ATOM 5663 C CA . ASP A 1 410 ? 11.70055 15.20744 84.80496 1.000 64.05766 376 ASP A CA 1
ATOM 5664 C C . ASP A 1 410 ? 12.09518 15.12966 86.27416 1.000 60.95241 376 ASP A C 1
ATOM 5665 O O . ASP A 1 410 ? 11.21199 14.96903 87.12246 1.000 66.36034 376 ASP A O 1
ATOM 5674 N N . SER A 1 411 ? 13.38273 15.25932 86.60517 1.000 55.13720 377 SER A N 1
ATOM 5675 C CA . SER A 1 411 ? 13.77660 15.17596 88.00941 1.000 52.46180 377 SER A CA 1
ATOM 5676 C C . SER A 1 411 ? 14.09002 16.55773 88.57440 1.000 55.18146 377 SER A C 1
ATOM 5677 O O . SER A 1 411 ? 14.68994 17.38728 87.88536 1.000 54.54564 377 SER A O 1
ATOM 5685 N N . PRO A 1 412 ? 13.71307 16.85042 89.81828 1.000 57.44309 378 PRO A N 1
ATOM 5686 C CA . PRO A 1 412 ? 14.08805 18.13258 90.43298 1.000 60.07026 378 PRO A CA 1
ATOM 5687 C C . PRO A 1 412 ? 15.42903 18.12993 91.15205 1.000 60.70686 378 PRO A C 1
ATOM 5688 O O . PRO A 1 412 ? 15.76483 19.13732 91.78090 1.000 60.92071 378 PRO A O 1
ATOM 5699 N N . TYR A 1 413 ? 16.19996 17.04353 91.07178 1.000 60.58692 379 TYR A N 1
ATOM 5700 C CA . TYR A 1 413 ? 17.46663 16.93883 91.77814 1.000 61.52280 379 TYR A CA 1
ATOM 5701 C C . TYR A 1 413 ? 18.59137 16.59621 90.81072 1.000 56.94300 379 TYR A C 1
ATOM 5702 O O . TYR A 1 413 ? 18.36900 15.98865 89.75867 1.000 55.19797 379 TYR A O 1
ATOM 5720 N N . ALA A 1 414 ? 19.80287 16.99059 91.18769 1.000 55.77730 380 ALA A N 1
ATOM 5721 C CA . ALA A 1 414 ? 21.02593 16.47876 90.58209 1.000 53.38015 380 ALA A CA 1
ATOM 5722 C C . ALA A 1 414 ? 21.57879 15.37989 91.48453 1.000 54.98879 380 ALA A C 1
ATOM 5723 O O . ALA A 1 414 ? 21.75714 15.59065 92.68839 1.000 56.68388 380 ALA A O 1
ATOM 5730 N N . TRP A 1 415 ? 21.85053 14.21761 90.90264 1.000 53.25189 381 TRP A N 1
ATOM 5731 C CA . TRP A 1 415 ? 22.23444 13.03094 91.65384 1.000 52.59367 381 TRP A CA 1
ATOM 5732 C C . TRP A 1 415 ? 23.74440 12.85277 91.55050 1.000 48.45062 381 TRP A C 1
ATOM 5733 O O . TRP A 1 415 ? 24.27937 12.71578 90.44566 1.000 45.98360 381 TRP A O 1
ATOM 5754 N N . THR A 1 416 ? 24.42900 12.84546 92.69505 1.000 48.32385 382 THR A N 1
ATOM 5755 C CA . THR A 1 416 ? 25.88257 12.69468 92.71586 1.000 48.76931 382 THR A CA 1
ATOM 5756 C C . THR A 1 416 ? 26.26284 11.79550 93.89457 1.000 52.47324 382 THR A C 1
ATOM 5757 O O . THR A 1 416 ? 25.41470 11.12410 94.48845 1.000 51.47527 382 THR A O 1
ATOM 5768 N N . ASP A 1 417 ? 27.55099 11.77143 94.23604 1.000 55.42077 383 ASP A N 1
ATOM 5769 C CA . ASP A 1 417 ? 28.07372 10.76449 95.14911 1.000 58.38656 383 ASP A CA 1
ATOM 5770 C C . ASP A 1 417 ? 29.31513 11.29654 95.85610 1.000 59.74749 383 ASP A C 1
ATOM 5771 O O . ASP A 1 417 ? 29.75994 12.42065 95.60964 1.000 62.04354 383 ASP A O 1
ATOM 5780 N N . THR A 1 418 ? 29.86761 10.46738 96.75364 1.000 58.82117 384 THR A N 1
ATOM 5781 C CA . THR A 1 418 ? 31.21237 10.65882 97.29672 1.000 58.06460 384 THR A CA 1
ATOM 5782 C C . THR A 1 418 ? 32.01621 9.39430 96.99537 1.000 59.43684 384 THR A C 1
ATOM 5783 O O . THR A 1 418 ? 32.70090 8.84080 97.86994 1.000 60.97017 384 THR A O 1
ATOM 5794 N N . PHE A 1 419 ? 31.90791 8.95080 95.73870 1.000 57.67017 385 PHE A N 1
ATOM 5795 C CA . PHE A 1 419 ? 32.50314 7.71096 95.24528 1.000 57.50876 385 PHE A CA 1
ATOM 5796 C C . PHE A 1 419 ? 33.95648 7.54423 95.65469 1.000 59.89209 385 PHE A C 1
ATOM 5797 O O . PHE A 1 419 ? 34.40676 6.41582 95.88911 1.000 60.06435 385 PHE A O 1
ATOM 5814 N N . LEU A 1 420 ? 34.70314 8.64274 95.75950 1.000 61.15158 386 LEU A N 1
ATOM 5815 C CA . LEU A 1 420 ? 36.13770 8.58889 96.00455 1.000 64.81935 386 LEU A CA 1
ATOM 5816 C C . LEU A 1 420 ? 36.51379 8.86903 97.45619 1.000 64.97167 386 LEU A C 1
ATOM 5817 O O . LEU A 1 420 ? 37.70436 8.89844 97.77502 1.000 67.88533 386 LEU A O 1
ATOM 5833 N N . GLY A 1 421 ? 35.53701 9.07881 98.33918 1.000 64.99584 387 GLY A N 1
ATOM 5834 C CA . GLY A 1 421 ? 35.83337 9.40415 99.71706 1.000 66.74766 387 GLY A CA 1
ATOM 5835 C C . GLY A 1 421 ? 35.96019 8.17390 100.60025 1.000 71.98006 387 GLY A C 1
ATOM 5836 O O . GLY A 1 421 ? 35.67004 7.05185 100.19542 1.000 68.07172 387 GLY A O 1
ATOM 5840 N N . LYS A 1 422 ? 36.41948 8.40369 101.83642 1.000 77.11384 388 LYS A N 1
ATOM 5841 C CA . LYS A 1 422 ? 36.45329 7.32477 102.81660 1.000 81.31013 388 LYS A CA 1
ATOM 5842 C C . LYS A 1 422 ? 35.04248 6.83867 103.12767 1.000 78.60546 388 LYS A C 1
ATOM 5843 O O . LYS A 1 422 ? 34.81966 5.64148 103.34287 1.000 79.32571 388 LYS A O 1
ATOM 5847 N N . LYS A 1 423 ? 34.08354 7.76029 103.16238 1.000 76.40723 389 LYS A N 1
ATOM 5848 C CA . LYS A 1 423 ? 32.65975 7.45193 103.26296 1.000 72.98587 389 LYS A CA 1
ATOM 5849 C C . LYS A 1 423 ? 32.08241 7.51898 101.85487 1.000 67.57201 389 LYS A C 1
ATOM 5850 O O . LYS A 1 423 ? 32.19848 8.55211 101.18807 1.000 63.84278 389 LYS A O 1
ATOM 5869 N N . HIS A 1 424 ? 31.47276 6.42592 101.40072 1.000 67.44458 390 HIS A N 1
ATOM 5870 C CA . HIS A 1 424 ? 31.15992 6.31784 99.97812 1.000 67.13376 390 HIS A CA 1
ATOM 5871 C C . HIS A 1 424 ? 30.02857 5.34904 99.65348 1.000 65.30889 390 HIS A C 1
ATOM 5872 O O . HIS A 1 424 ? 30.09509 4.63190 98.64901 1.000 63.90583 390 HIS A O 1
ATOM 5886 N N . ASP A 1 425 ? 28.97429 5.33558 100.47095 1.000 65.34316 391 ASP A N 1
ATOM 5887 C CA . ASP A 1 425 ? 27.83397 4.45451 100.24408 1.000 63.18130 391 ASP A CA 1
ATOM 5888 C C . ASP A 1 425 ? 26.53467 5.22838 100.04246 1.000 62.69275 391 ASP A C 1
ATOM 5889 O O . ASP A 1 425 ? 25.45232 4.63928 100.10564 1.000 61.03244 391 ASP A O 1
ATOM 5898 N N . GLU A 1 426 ? 26.62245 6.52736 99.77009 1.000 63.83687 392 GLU A N 1
ATOM 5899 C CA . GLU A 1 426 ? 25.45883 7.39961 99.73160 1.000 64.12896 392 GLU A CA 1
ATOM 5900 C C . GLU A 1 426 ? 25.42913 8.15914 98.41681 1.000 60.23279 392 GLU A C 1
ATOM 5901 O O . GLU A 1 426 ? 26.45514 8.69468 97.98039 1.000 56.14753 392 GLU A O 1
ATOM 5913 N N . ILE A 1 427 ? 24.25452 8.19035 97.79094 1.000 61.41216 393 ILE A N 1
ATOM 5914 C CA . ILE A 1 427 ? 23.98318 9.01770 96.62247 1.000 63.90789 393 ILE A CA 1
ATOM 5915 C C . ILE A 1 427 ? 23.22691 10.25034 97.09718 1.000 65.25887 393 ILE A C 1
ATOM 5916 O O . ILE A 1 427 ? 22.22478 10.13330 97.81289 1.000 69.53892 393 ILE A O 1
ATOM 5932 N N . LEU A 1 428 ? 23.70392 11.42747 96.70924 1.000 63.25247 394 LEU A N 1
ATOM 5933 C CA . LEU A 1 428 ? 23.14476 12.68819 97.17683 1.000 61.00812 394 LEU A CA 1
ATOM 5934 C C . LEU A 1 428 ? 22.22776 13.27054 96.11338 1.000 60.14564 394 LEU A C 1
ATOM 5935 O O . LEU A 1 428 ? 22.58126 13.29739 94.92928 1.000 58.30571 394 LEU A O 1
ATOM 5951 N N . LEU A 1 429 ? 21.06242 13.74089 96.53730 1.000 61.02653 395 LEU A N 1
ATOM 5952 C CA . LEU A 1 429 ? 20.10329 14.39391 95.64861 1.000 60.90463 395 LEU A CA 1
ATOM 5953 C C . LEU A 1 429 ? 20.11369 15.88333 95.97929 1.000 63.60093 395 LEU A C 1
ATOM 5954 O O . LEU A 1 429 ? 19.56765 16.30722 97.00418 1.000 64.16374 395 LEU A O 1
ATOM 5970 N N . ILE A 1 430 ? 20.74615 16.66744 95.11207 1.000 64.69992 396 ILE A N 1
ATOM 5971 C CA . ILE A 1 430 ? 20.86172 18.11006 95.29070 1.000 67.79434 396 ILE A CA 1
ATOM 5972 C C . ILE A 1 430 ? 19.68810 18.77779 94.58750 1.000 67.63605 396 ILE A C 1
ATOM 5973 O O . ILE A 1 430 ? 19.55418 18.68706 93.36325 1.000 64.89994 396 ILE A O 1
ATOM 5989 N N . ASP A 1 431 ? 18.83954 19.45216 95.36130 1.000 70.27055 397 ASP A N 1
ATOM 5990 C CA . ASP A 1 431 ? 17.70660 20.16818 94.78998 1.000 71.23081 397 ASP A CA 1
ATOM 5991 C C . ASP A 1 431 ? 18.19699 21.20832 93.79004 1.000 65.89313 397 ASP A C 1
ATOM 5992 O O . ASP A 1 431 ? 19.04672 22.04332 94.11402 1.000 66.48562 397 ASP A O 1
ATOM 6001 N N . LYS A 1 432 ? 17.65802 21.15626 92.56859 1.000 63.50583 398 LYS A N 1
ATOM 6002 C CA . LYS A 1 432 ? 18.14475 22.02928 91.50458 1.000 63.62435 398 LYS A CA 1
ATOM 6003 C C . LYS A 1 432 ? 17.90807 23.50239 91.80302 1.000 71.04800 398 LYS A C 1
ATOM 6004 O O . LYS A 1 432 ? 18.58944 24.35747 91.22577 1.000 71.06088 398 LYS A O 1
ATOM 6023 N N . GLN A 1 433 ? 16.95389 23.81870 92.67809 1.000 75.17920 399 GLN A N 1
ATOM 6024 C CA . GLN A 1 433 ? 16.61225 25.20037 92.99245 1.000 81.25670 399 GLN A CA 1
ATOM 6025 C C . GLN A 1 433 ? 17.28394 25.68467 94.27208 1.000 82.42341 399 GLN A C 1
ATOM 6026 O O . GLN A 1 433 ? 17.97462 26.70797 94.26159 1.000 84.21268 399 GLN A O 1
ATOM 6040 N N . THR A 1 434 ? 17.10596 24.95946 95.37828 1.000 82.80531 400 THR A N 1
ATOM 6041 C CA . THR A 1 434 ? 17.69442 25.38727 96.64330 1.000 83.96655 400 THR A CA 1
ATOM 6042 C C . THR A 1 434 ? 19.20676 25.18824 96.65883 1.000 79.94020 400 THR A C 1
ATOM 6043 O O . THR A 1 434 ? 19.91304 25.88325 97.39537 1.000 80.41744 400 THR A O 1
ATOM 6054 N N . LEU A 1 435 ? 19.71817 24.25122 95.85781 1.000 75.89630 401 LEU A N 1
ATOM 6055 C CA . LEU A 1 435 ? 21.14937 23.94362 95.81432 1.000 73.56425 401 LEU A CA 1
ATOM 6056 C C . LEU A 1 435 ? 21.63539 23.39097 97.15301 1.000 73.87987 401 LEU A C 1
ATOM 6057 O O . LEU A 1 435 ? 22.71559 23.73935 97.63761 1.000 77.49818 401 LEU A O 1
ATOM 6073 N N . GLU A 1 436 ? 20.82735 22.52484 97.75917 1.000 71.69993 402 GLU A N 1
ATOM 6074 C CA . GLU A 1 436 ? 21.19616 21.83405 98.98426 1.000 67.68874 402 GLU A CA 1
ATOM 6075 C C . GLU A 1 436 ? 20.86376 20.35639 98.83512 1.000 68.79408 402 GLU A C 1
ATOM 6076 O O . GLU A 1 436 ? 20.01000 19.96746 98.03315 1.000 64.56631 402 GLU A O 1
ATOM 6080 N N . ILE A 1 437 ? 21.56030 19.53245 99.61281 1.000 70.80830 403 ILE A N 1
ATOM 6081 C CA . ILE A 1 437 ? 21.30454 18.09672 99.64012 1.000 73.88822 403 ILE A CA 1
ATOM 6082 C C . ILE A 1 437 ? 19.92446 17.86725 100.24184 1.000 74.13002 403 ILE A C 1
ATOM 6083 O O . ILE A 1 437 ? 19.76019 17.89566 101.46522 1.000 78.92596 403 ILE A O 1
ATOM 6099 N N . ALA A 1 438 ? 18.92461 17.64188 99.38728 1.000 71.22796 404 ALA A N 1
ATOM 6100 C CA . ALA A 1 438 ? 17.55564 17.47385 99.85652 1.000 71.83067 404 ALA A CA 1
ATOM 6101 C C . ALA A 1 438 ? 17.26433 16.04515 100.30115 1.000 74.46478 404 ALA A C 1
ATOM 6102 O O . ALA A 1 438 ? 16.41805 15.83726 101.18017 1.000 76.96740 404 ALA A O 1
ATOM 6109 N N . HIS A 1 439 ? 17.93763 15.05610 99.71575 1.000 73.20695 405 HIS A N 1
ATOM 6110 C CA . HIS A 1 439 ? 17.69141 13.65911 100.04742 1.000 74.96493 405 HIS A CA 1
ATOM 6111 C C . HIS A 1 439 ? 18.99052 12.87638 99.91362 1.000 72.84001 405 HIS A C 1
ATOM 6112 O O . HIS A 1 439 ? 19.94675 13.32403 99.27189 1.000 70.94620 405 HIS A O 1
ATOM 6126 N N . ARG A 1 440 ? 19.01441 11.69509 100.52973 1.000 73.15536 406 ARG A N 1
ATOM 6127 C CA . ARG A 1 440 ? 20.16191 10.80010 100.45417 1.000 71.45937 406 ARG A CA 1
ATOM 6128 C C . ARG A 1 440 ? 19.67474 9.37295 100.24806 1.000 68.37340 406 ARG A C 1
ATOM 6129 O O . ARG A 1 440 ? 18.63261 8.98347 100.77944 1.000 71.58274 406 ARG A O 1
ATOM 6150 N N . LEU A 1 441 ? 20.43086 8.59908 99.46943 1.000 63.28821 407 LEU A N 1
ATOM 6151 C CA . LEU A 1 441 ? 20.09338 7.21408 99.15769 1.000 60.25659 407 LEU A CA 1
ATOM 6152 C C . LEU A 1 441 ? 21.28879 6.32775 99.48005 1.000 61.72100 407 LEU A C 1
ATOM 6153 O O . LEU A 1 441 ? 22.40650 6.61048 99.04351 1.000 62.04257 407 LEU A O 1
ATOM 6169 N N . ARG A 1 442 ? 21.05474 5.25604 100.23880 1.000 63.01189 408 ARG A N 1
ATOM 6170 C CA . ARG A 1 442 ? 22.11846 4.37469 100.72302 1.000 63.19599 408 ARG A CA 1
ATOM 6171 C C . ARG A 1 442 ? 21.75317 2.93339 100.39531 1.000 60.55666 408 ARG A C 1
ATOM 6172 O O . ARG A 1 442 ? 21.34772 2.16517 101.27919 1.000 61.92263 408 ARG A O 1
ATOM 6193 N N . PRO A 1 443 ? 21.91307 2.52155 99.13325 1.000 57.44801 409 PRO A N 1
ATOM 6194 C CA . PRO A 1 443 ? 21.38756 1.20557 98.72809 1.000 56.89743 409 PRO A CA 1
ATOM 6195 C C . PRO A 1 443 ? 22.01422 0.03702 99.47176 1.000 61.43409 409 PRO A C 1
ATOM 6196 O O . PRO A 1 443 ? 21.30405 -0.90157 99.85111 1.000 63.16591 409 PRO A O 1
ATOM 6207 N N . SER A 1 444 ? 23.32523 0.06346 99.68795 1.000 62.77262 410 SER A N 1
ATOM 6208 C CA . SER A 1 444 ? 24.03695 -1.01444 100.37076 1.000 65.73362 410 SER A CA 1
ATOM 6209 C C . SER A 1 444 ? 24.96386 -0.39056 101.40272 1.000 69.35369 410 SER A C 1
ATOM 6210 O O . SER A 1 444 ? 26.13113 -0.09288 101.10671 1.000 70.03833 410 SER A O 1
ATOM 6218 N N . PRO A 1 445 ? 24.47945 -0.17724 102.63847 1.000 70.98584 411 PRO A N 1
ATOM 6219 C CA . PRO A 1 445 ? 25.32413 0.46111 103.65640 1.000 71.96940 411 PRO A CA 1
ATOM 6220 C C . PRO A 1 445 ? 26.69014 -0.19514 103.78406 1.000 70.52817 411 PRO A C 1
ATOM 6221 O O . PRO A 1 445 ? 26.79250 -1.40347 104.01680 1.000 73.55777 411 PRO A O 1
ATOM 6232 N N . GLY A 1 446 ? 27.74932 0.59408 103.61838 1.000 66.91625 412 GLY A N 1
ATOM 6233 C CA . GLY A 1 446 ? 29.10238 0.11598 103.75550 1.000 67.30301 412 GLY A CA 1
ATOM 6234 C C . GLY A 1 446 ? 29.82681 -0.13141 102.44832 1.000 65.67129 412 GLY A C 1
ATOM 6235 O O . GLY A 1 446 ? 31.06180 -0.23778 102.45104 1.000 64.62568 412 GLY A O 1
ATOM 6239 N N . LYS A 1 447 ? 29.10019 -0.22840 101.34076 1.000 68.78834 413 LYS A N 1
ATOM 6240 C CA . LYS A 1 447 ? 29.68712 -0.54998 100.05247 1.000 66.74361 413 LYS A CA 1
ATOM 6241 C C . LYS A 1 447 ? 29.69233 0.67754 99.15283 1.000 63.02187 413 LYS A C 1
ATOM 6242 O O . LYS A 1 447 ? 28.92039 1.62160 99.33779 1.000 63.36157 413 LYS A O 1
ATOM 6261 N N . VAL A 1 448 ? 30.58538 0.65336 98.16882 1.000 60.22479 414 VAL A N 1
ATOM 6262 C CA . VAL A 1 448 ? 30.75332 1.80733 97.29866 1.000 60.20749 414 VAL A CA 1
ATOM 6263 C C . VAL A 1 448 ? 29.51584 1.93425 96.41606 1.000 55.51844 414 VAL A C 1
ATOM 6264 O O . VAL A 1 448 ? 29.15138 1.00602 95.68616 1.000 53.70589 414 VAL A O 1
ATOM 6277 N N . ALA A 1 449 ? 28.84945 3.07942 96.50750 1.000 54.91099 415 ALA A N 1
ATOM 6278 C CA . ALA A 1 449 ? 27.69498 3.40286 95.68364 1.000 50.52484 415 ALA A CA 1
ATOM 6279 C C . ALA A 1 449 ? 28.07113 4.54004 94.74731 1.000 49.87854 415 ALA A C 1
ATOM 6280 O O . ALA A 1 449 ? 28.67157 5.52976 95.17371 1.000 48.27624 415 ALA A O 1
ATOM 6287 N N . GLY A 1 450 ? 27.72760 4.40158 93.47094 1.000 49.45450 416 GLY A N 1
ATOM 6288 C CA . GLY A 1 450 ? 28.05998 5.44418 92.52496 1.000 49.05981 416 GLY A CA 1
ATOM 6289 C C . GLY A 1 450 ? 27.47359 5.23813 91.15009 1.000 45.86957 416 GLY A C 1
ATOM 6290 O O . GLY A 1 450 ? 27.27255 4.10469 90.71783 1.000 44.34043 416 GLY A O 1
ATOM 6294 N N . HIS A 1 451 ? 27.20558 6.35077 90.46700 1.000 44.93285 417 HIS A N 1
ATOM 6295 C CA . HIS A 1 451 ? 26.71203 6.41310 89.09666 1.000 42.84902 417 HIS A CA 1
ATOM 6296 C C . HIS A 1 451 ? 25.21087 6.18004 89.00846 1.000 43.63125 417 HIS A C 1
ATOM 6297 O O . HIS A 1 451 ? 24.69311 5.16719 89.49618 1.000 45.37534 417 HIS A O 1
ATOM 6311 N N . VAL A 1 452 ? 24.51953 7.10206 88.34744 1.000 42.36554 418 VAL A N 1
ATOM 6312 C CA . VAL A 1 452 ? 23.06650 7.10139 88.25039 1.000 42.71845 418 VAL A CA 1
ATOM 6313 C C . VAL A 1 452 ? 22.68495 7.28613 86.78790 1.000 37.77453 418 VAL A C 1
ATOM 6314 O O . VAL A 1 452 ? 23.24057 8.15234 86.10152 1.000 37.24045 418 VAL A O 1
ATOM 6327 N N . GLU A 1 453 ? 21.75343 6.46472 86.31531 1.000 37.48715 419 GLU A N 1
ATOM 6328 C CA . GLU A 1 453 ? 21.12728 6.63000 85.00810 1.000 37.55071 419 GLU A CA 1
ATOM 6329 C C . GLU A 1 453 ? 19.62116 6.48041 85.18322 1.000 36.90833 419 GLU A C 1
ATOM 6330 O O . GLU A 1 453 ? 19.16489 5.73480 86.05232 1.000 37.44690 419 GLU A O 1
ATOM 6342 N N . PHE A 1 454 ? 18.85636 7.20247 84.36192 1.000 36.34163 420 PHE A N 1
ATOM 6343 C CA . PHE A 1 454 ? 17.40133 7.18470 84.42004 1.000 37.02191 420 PHE A CA 1
ATOM 6344 C C . PHE A 1 454 ? 16.80597 6.40971 83.24841 1.000 36.19743 420 PHE A C 1
ATOM 6345 O O . PHE A 1 454 ? 17.44354 6.22089 82.20989 1.000 34.90219 420 PHE A O 1
ATOM 6362 N N . THR A 1 455 ? 15.56084 5.96834 83.43220 1.000 37.81488 421 THR A N 1
ATOM 6363 C CA . THR A 1 455 ? 14.73190 5.54659 82.30957 1.000 39.14789 421 THR A CA 1
ATOM 6364 C C . THR A 1 455 ? 14.49538 6.73045 81.37686 1.000 40.26366 421 THR A C 1
ATOM 6365 O O . THR A 1 455 ? 14.68938 7.89414 81.74650 1.000 42.32122 421 THR A O 1
ATOM 6376 N N . ARG A 1 456 ? 14.04400 6.42721 80.15648 1.000 39.42463 422 ARG A N 1
ATOM 6377 C CA . ARG A 1 456 ? 13.91829 7.48256 79.15302 1.000 40.06106 422 ARG A CA 1
ATOM 6378 C C . ARG A 1 456 ? 12.96005 8.57720 79.61464 1.000 39.52896 422 ARG A C 1
ATOM 6379 O O . ARG A 1 456 ? 13.18545 9.75356 79.31756 1.000 39.46714 422 ARG A O 1
ATOM 6400 N N . ASP A 1 457 ? 11.91425 8.21908 80.35860 1.000 39.68454 423 ASP A N 1
ATOM 6401 C CA . ASP A 1 457 ? 10.95033 9.19135 80.86644 1.000 41.32189 423 ASP A CA 1
ATOM 6402 C C . ASP A 1 457 ? 11.29250 9.70401 82.26285 1.000 44.10128 423 ASP A C 1
ATOM 6403 O O . ASP A 1 457 ? 10.52014 10.49120 82.82511 1.000 45.01665 423 ASP A O 1
ATOM 6412 N N . GLY A 1 458 ? 12.41728 9.28111 82.83969 1.000 44.20264 424 GLY A N 1
ATOM 6413 C CA . GLY A 1 458 ? 12.84673 9.79084 84.12812 1.000 45.70337 424 GLY A CA 1
ATOM 6414 C C . GLY A 1 458 ? 12.09827 9.25980 85.32713 1.000 45.42306 424 GLY A C 1
ATOM 6415 O O . GLY A 1 458 ? 12.34679 9.72886 86.44594 1.000 48.56392 424 GLY A O 1
ATOM 6419 N N . ARG A 1 459 ? 11.19113 8.29578 85.14092 1.000 43.67418 425 ARG A N 1
ATOM 6420 C CA . ARG A 1 459 ? 10.40648 7.78434 86.25955 1.000 46.93440 425 ARG A CA 1
ATOM 6421 C C . ARG A 1 459 ? 11.22937 6.94234 87.22888 1.000 46.38508 425 ARG A C 1
ATOM 6422 O O . ARG A 1 459 ? 10.85355 6.83239 88.40354 1.000 45.54212 425 ARG A O 1
ATOM 6443 N N . TYR A 1 460 ? 12.33120 6.34402 86.77496 1.000 46.56187 426 TYR A N 1
ATOM 6444 C CA . TYR A 1 460 ? 13.14906 5.49176 87.62818 1.000 45.30050 426 TYR A CA 1
ATOM 6445 C C . TYR A 1 460 ? 14.61975 5.83884 87.46183 1.000 42.78378 426 TYR A C 1
ATOM 6446 O O . TYR A 1 460 ? 15.05996 6.25532 86.39061 1.000 41.26172 426 TYR A O 1
ATOM 6464 N N . ALA A 1 461 ? 15.37578 5.65073 88.54549 1.000 42.55784 427 ALA A N 1
ATOM 6465 C CA . ALA A 1 461 ? 16.81137 5.88321 88.56596 1.000 43.01958 427 ALA A CA 1
ATOM 6466 C C . ALA A 1 461 ? 17.51523 4.58466 88.93353 1.000 42.49783 427 ALA A C 1
ATOM 6467 O O . ALA A 1 461 ? 17.06743 3.85580 89.82164 1.000 43.01121 427 ALA A O 1
ATOM 6474 N N . LEU A 1 462 ? 18.61414 4.29564 88.24299 1.000 41.36260 428 LEU A N 1
ATOM 6475 C CA . LEU A 1 462 ? 19.34367 3.03889 88.41015 1.000 42.12076 428 LEU A CA 1
ATOM 6476 C C . LEU A 1 462 ? 20.72524 3.33912 88.98309 1.000 40.96101 428 LEU A C 1
ATOM 6477 O O . LEU A 1 462 ? 21.55702 3.97225 88.31900 1.000 39.22542 428 LEU A O 1
ATOM 6493 N N . LEU A 1 463 ? 20.96090 2.87508 90.20965 1.000 42.64370 429 LEU A N 1
ATOM 6494 C CA . LEU A 1 463 ? 22.19513 3.10446 90.94584 1.000 44.66026 429 LEU A CA 1
ATOM 6495 C C . LEU A 1 463 ? 23.04181 1.83683 90.98010 1.000 43.13709 429 LEU A C 1
ATOM 6496 O O . LEU A 1 463 ? 22.51673 0.72250 91.03449 1.000 42.65679 429 LEU A O 1
ATOM 6512 N N . SER A 1 464 ? 24.36569 2.01751 90.97800 1.000 43.49702 430 SER A N 1
ATOM 6513 C CA . SER A 1 464 ? 25.31332 0.90945 90.98680 1.000 42.64534 430 SER A CA 1
ATOM 6514 C C . SER A 1 464 ? 25.99473 0.79077 92.34326 1.000 45.17105 430 SER A C 1
ATOM 6515 O O . SER A 1 464 ? 26.55476 1.76950 92.85419 1.000 45.26580 430 SER A O 1
ATOM 6523 N N . VAL A 1 465 ? 25.95634 -0.40786 92.91788 1.000 46.62254 431 VAL A N 1
ATOM 6524 C CA . VAL A 1 465 ? 26.78342 -0.75906 94.06930 1.000 49.16718 431 VAL A CA 1
ATOM 6525 C C . VAL A 1 465 ? 28.01860 -1.46847 93.52281 1.000 49.86544 431 VAL A C 1
ATOM 6526 O O . VAL A 1 465 ? 27.93085 -2.61079 93.05495 1.000 51.25029 431 VAL A O 1
ATOM 6539 N N . TRP A 1 466 ? 29.16755 -0.78563 93.57182 1.000 49.73336 432 TRP A N 1
ATOM 6540 C CA . TRP A 1 466 ? 30.39603 -1.23910 92.91484 1.000 52.11211 432 TRP A CA 1
ATOM 6541 C C . TRP A 1 466 ? 31.12058 -2.22370 93.83426 1.000 54.54536 432 TRP A C 1
ATOM 6542 O O . TRP A 1 466 ? 32.13565 -1.91303 94.46230 1.000 55.42408 432 TRP A O 1
ATOM 6563 N N . ASP A 1 467 ? 30.60277 -3.44486 93.89840 1.000 54.28119 433 ASP A N 1
ATOM 6564 C CA . ASP A 1 467 ? 31.14090 -4.42972 94.83004 1.000 53.72043 433 ASP A CA 1
ATOM 6565 C C . ASP A 1 467 ? 31.04553 -5.81077 94.20262 1.000 53.61636 433 ASP A C 1
ATOM 6566 O O . ASP A 1 467 ? 30.15992 -6.07531 93.38641 1.000 49.86121 433 ASP A O 1
ATOM 6576 N N . ARG A 1 468 ? 31.98087 -6.68996 94.57528 1.000 57.00641 434 ARG A N 1
ATOM 6577 C CA . ARG A 1 468 ? 31.88704 -8.07914 94.13681 1.000 60.16368 434 ARG A CA 1
ATOM 6578 C C . ARG A 1 468 ? 30.50772 -8.63504 94.46049 1.000 60.75550 434 ARG A C 1
ATOM 6579 O O . ARG A 1 468 ? 29.89661 -9.33645 93.64234 1.000 60.20668 434 ARG A O 1
ATOM 6583 N N . ASP A 1 469 ? 29.99873 -8.31030 95.64539 1.000 61.38340 435 ASP A N 1
ATOM 6584 C CA . ASP A 1 469 ? 28.61090 -8.57280 96.01385 1.000 62.86310 435 ASP A CA 1
ATOM 6585 C C . ASP A 1 469 ? 27.77475 -7.31305 95.78855 1.000 58.74169 435 ASP A C 1
ATOM 6586 O O . ASP A 1 469 ? 27.14232 -6.77244 96.69615 1.000 58.42052 435 ASP A O 1
ATOM 6595 N N . GLY A 1 470 ? 27.79201 -6.83724 94.53836 1.000 55.87731 436 GLY A N 1
ATOM 6596 C CA . GLY A 1 470 ? 27.16137 -5.59001 94.17506 1.000 55.51333 436 GLY A CA 1
ATOM 6597 C C . GLY A 1 470 ? 25.77562 -5.78671 93.58787 1.000 55.46301 436 GLY A C 1
ATOM 6598 O O . GLY A 1 470 ? 25.21746 -6.88659 93.58051 1.000 59.45975 436 GLY A O 1
ATOM 6602 N N . ALA A 1 471 ? 25.21875 -4.68854 93.07741 1.000 51.69961 437 ALA A N 1
ATOM 6603 C CA . ALA A 1 471 ? 23.83283 -4.70425 92.63025 1.000 49.47560 437 ALA A CA 1
ATOM 6604 C C . ALA A 1 471 ? 23.52417 -3.48564 91.77873 1.000 50.42063 437 ALA A C 1
ATOM 6605 O O . ALA A 1 471 ? 24.11294 -2.41458 91.95552 1.000 50.20754 437 ALA A O 1
ATOM 6612 N N . LEU A 1 472 ? 22.59125 -3.68160 90.84723 1.000 50.61572 438 LEU A N 1
ATOM 6613 C CA . LEU A 1 472 ? 21.87824 -2.60463 90.16997 1.000 50.95817 438 LEU A CA 1
ATOM 6614 C C . LEU A 1 472 ? 20.57789 -2.37965 90.94082 1.000 49.46171 438 LEU A C 1
ATOM 6615 O O . LEU A 1 472 ? 19.71937 -3.26854 90.98262 1.000 51.23584 438 LEU A O 1
ATOM 6631 N N . VAL A 1 473 ? 20.43685 -1.20999 91.56572 1.000 47.27994 439 VAL A N 1
ATOM 6632 C CA . VAL A 1 473 ? 19.29350 -0.90981 92.42440 1.000 46.82787 439 VAL A CA 1
ATOM 6633 C C . VAL A 1 473 ? 18.40416 0.10303 91.72219 1.000 46.09449 439 VAL A C 1
ATOM 6634 O O . VAL A 1 473 ? 18.85847 1.20502 91.37129 1.000 43.40247 439 VAL A O 1
ATOM 6647 N N . VAL A 1 474 ? 17.13563 -0.26696 91.53008 1.000 47.81209 440 VAL A N 1
ATOM 6648 C CA . VAL A 1 474 ? 16.15603 0.55584 90.82819 1.000 49.82749 440 VAL A CA 1
ATOM 6649 C C . VAL A 1 474 ? 15.35754 1.33712 91.86173 1.000 52.66257 440 VAL A C 1
ATOM 6650 O O . VAL A 1 474 ? 14.85682 0.76120 92.83316 1.000 55.40530 440 VAL A O 1
ATOM 6663 N N . TYR A 1 475 ? 15.23576 2.64674 91.64647 1.000 52.46153 441 TYR A N 1
ATOM 6664 C CA . TYR A 1 475 ? 14.51525 3.54203 92.53424 1.000 52.98119 441 TYR A CA 1
ATOM 6665 C C . TYR A 1 475 ? 13.43551 4.28345 91.76146 1.000 51.54648 441 TYR A C 1
ATOM 6666 O O . TYR A 1 475 ? 13.65431 4.69781 90.62069 1.000 47.40466 441 TYR A O 1
ATOM 6684 N N . ASP A 1 476 ? 12.28084 4.46401 92.39326 1.000 55.26116 442 ASP A N 1
ATOM 6685 C CA . ASP A 1 476 ? 11.28914 5.40603 91.88937 1.000 57.97562 442 ASP A CA 1
ATOM 6686 C C . ASP A 1 476 ? 11.84045 6.81875 92.05472 1.000 57.94342 442 ASP A C 1
ATOM 6687 O O . ASP A 1 476 ? 12.12860 7.25053 93.17710 1.000 59.27777 442 ASP A O 1
ATOM 6696 N N . ALA A 1 477 ? 11.99502 7.53521 90.93815 1.000 56.67003 443 ALA A N 1
ATOM 6697 C CA . ALA A 1 477 ? 12.72543 8.79748 90.95271 1.000 56.08312 443 ALA A CA 1
ATOM 6698 C C . ALA A 1 477 ? 11.98695 9.90570 91.69124 1.000 59.90796 443 ALA A C 1
ATOM 6699 O O . ALA A 1 477 ? 12.61818 10.89151 92.08261 1.000 59.74856 443 ALA A O 1
ATOM 6706 N N . HIS A 1 478 ? 10.67401 9.77753 91.88628 1.000 62.24719 444 HIS A N 1
ATOM 6707 C CA . HIS A 1 478 ? 9.89861 10.78447 92.60246 1.000 67.69341 444 HIS A CA 1
ATOM 6708 C C . HIS A 1 478 ? 9.61358 10.38418 94.04600 1.000 69.23806 444 HIS A C 1
ATOM 6709 O O . HIS A 1 478 ? 9.88245 11.16033 94.96665 1.000 70.83355 444 HIS A O 1
ATOM 6723 N N . SER A 1 479 ? 9.07422 9.18135 94.26466 1.000 69.83205 445 SER A N 1
ATOM 6724 C CA . SER A 1 479 ? 8.89124 8.68911 95.62406 1.000 71.42803 445 SER A CA 1
ATOM 6725 C C . SER A 1 479 ? 10.22815 8.42071 96.30559 1.000 72.22411 445 SER A C 1
ATOM 6726 O O . SER A 1 479 ? 10.33511 8.55139 97.52994 1.000 74.69048 445 SER A O 1
ATOM 6734 N N . LEU A 1 480 ? 11.24770 8.03766 95.53412 1.000 69.60547 446 LEU A N 1
ATOM 6735 C CA . LEU A 1 480 ? 12.60412 7.77911 96.01357 1.000 67.26426 446 LEU A CA 1
ATOM 6736 C C . LEU A 1 480 ? 12.72948 6.45756 96.76276 1.000 64.60365 446 LEU A C 1
ATOM 6737 O O . LEU A 1 480 ? 13.67719 6.27561 97.52696 1.000 63.49184 446 LEU A O 1
ATOM 6753 N N . GLU A 1 481 ? 11.81465 5.51930 96.54821 1.000 64.09642 447 GLU A N 1
ATOM 6754 C CA . GLU A 1 481 ? 11.83896 4.23323 97.22918 1.000 65.93848 447 GLU A CA 1
ATOM 6755 C C . GLU A 1 481 ? 12.43299 3.16868 96.31181 1.000 59.82808 447 GLU A C 1
ATOM 6756 O O . GLU A 1 481 ? 12.25887 3.21016 95.09245 1.000 59.03730 447 GLU A O 1
ATOM 6768 N N . GLU A 1 482 ? 13.13886 2.21060 96.90623 1.000 56.96567 448 GLU A N 1
ATOM 6769 C CA . GLU A 1 482 ? 13.69221 1.11638 96.12339 1.000 54.81526 448 GLU A CA 1
ATOM 6770 C C . GLU A 1 482 ? 12.56980 0.23530 95.59559 1.000 56.39902 448 GLU A C 1
ATOM 6771 O O . GLU A 1 482 ? 11.71270 -0.22368 96.35986 1.000 55.63076 448 GLU A O 1
ATOM 6783 N N . VAL A 1 483 ? 12.59712 -0.01879 94.28959 1.000 57.39750 449 VAL A N 1
ATOM 6784 C CA . VAL A 1 483 ? 11.58639 -0.82638 93.62972 1.000 61.62014 449 VAL A CA 1
ATOM 6785 C C . VAL A 1 483 ? 12.10414 -2.20564 93.23285 1.000 58.78717 449 VAL A C 1
ATOM 6786 O O . VAL A 1 483 ? 11.32032 -3.16448 93.22325 1.000 57.45977 449 VAL A O 1
ATOM 6799 N N . LYS A 1 484 ? 13.39160 -2.34083 92.91798 1.000 58.43873 450 LYS A N 1
ATOM 6800 C CA . LYS A 1 484 ? 13.94092 -3.60380 92.44214 1.000 59.19082 450 LYS A CA 1
ATOM 6801 C C . LYS A 1 484 ? 15.45650 -3.58157 92.59565 1.000 55.13579 450 LYS A C 1
ATOM 6802 O O . LYS A 1 484 ? 16.08392 -2.51768 92.55688 1.000 53.61991 450 LYS A O 1
ATOM 6821 N N . ARG A 1 485 ? 16.03614 -4.77215 92.75735 1.000 53.34310 451 ARG A N 1
ATOM 6822 C CA . ARG A 1 485 ? 17.47239 -4.92707 92.95759 1.000 52.32826 451 ARG A CA 1
ATOM 6823 C C . ARG A 1 485 ? 17.95222 -6.13059 92.16202 1.000 52.03457 451 ARG A C 1
ATOM 6824 O O . ARG A 1 485 ? 17.38675 -7.21735 92.28740 1.000 52.49637 451 ARG A O 1
ATOM 6845 N N . LEU A 1 486 ? 18.98824 -5.93253 91.33632 1.000 51.31101 452 LEU A N 1
ATOM 6846 C CA . LEU A 1 486 ? 19.55999 -7.00660 90.52797 1.000 51.66344 452 LEU A CA 1
ATOM 6847 C C . LEU A 1 486 ? 20.98877 -7.28678 90.97034 1.000 51.13833 452 LEU A C 1
ATOM 6848 O O . LEU A 1 486 ? 21.85874 -6.41447 90.82645 1.000 49.47494 452 LEU A O 1
ATOM 6864 N N . PRO A 1 487 ? 21.28874 -8.47667 91.49633 1.000 52.23939 453 PRO A N 1
ATOM 6865 C CA . PRO A 1 487 ? 22.66307 -8.76530 91.92967 1.000 51.33004 453 PRO A CA 1
ATOM 6866 C C . PRO A 1 487 ? 23.63116 -8.83664 90.75865 1.000 48.90546 453 PRO A C 1
ATOM 6867 O O . PRO A 1 487 ? 23.31717 -9.40599 89.70930 1.000 48.91412 453 PRO A O 1
ATOM 6878 N N . MET A 1 488 ? 24.82750 -8.27332 90.95823 1.000 48.08531 454 MET A N 1
ATOM 6879 C CA . MET A 1 488 ? 25.84375 -8.22636 89.91236 1.000 47.38545 454 MET A CA 1
ATOM 6880 C C . MET A 1 488 ? 27.23082 -8.09816 90.52938 1.000 48.91396 454 MET A C 1
ATOM 6881 O O . MET A 1 488 ? 27.39609 -7.59312 91.64361 1.000 48.90688 454 MET A O 1
ATOM 6895 N N . ASN A 1 489 ? 28.23676 -8.53793 89.76557 1.000 49.23321 455 ASN A N 1
ATOM 6896 C CA . ASN A 1 489 ? 29.63206 -8.48692 90.19784 1.000 51.82659 455 ASN A CA 1
ATOM 6897 C C . ASN A 1 489 ? 30.23274 -7.17012 89.72370 1.000 50.52877 455 ASN A C 1
ATOM 6898 O O . ASN A 1 489 ? 30.67017 -7.04598 88.57437 1.000 48.98445 455 ASN A O 1
ATOM 6909 N N . LYS A 1 490 ? 30.24462 -6.17780 90.60954 1.000 51.22990 456 LYS A N 1
ATOM 6910 C CA . LYS A 1 490 ? 30.87372 -4.89163 90.33866 1.000 52.45187 456 LYS A CA 1
ATOM 6911 C C . LYS A 1 490 ? 30.28378 -4.22537 89.10239 1.000 48.42652 456 LYS A C 1
ATOM 6912 O O . LYS A 1 490 ? 31.01668 -3.90269 88.15757 1.000 47.95603 456 LYS A O 1
ATOM 6931 N N . PRO A 1 491 ? 28.97815 -3.99134 89.07259 1.000 46.10467 457 PRO A N 1
ATOM 6932 C CA . PRO A 1 491 ? 28.41372 -3.16728 87.99854 1.000 42.38507 457 PRO A CA 1
ATOM 6933 C C . PRO A 1 491 ? 28.98697 -1.76129 88.07762 1.000 42.82742 457 PRO A C 1
ATOM 6934 O O . PRO A 1 491 ? 29.19052 -1.21673 89.16263 1.000 41.47973 457 PRO A O 1
ATOM 6945 N N . SER A 1 492 ? 29.27011 -1.17397 86.91393 1.000 41.22861 458 SER A N 1
ATOM 6946 C CA . SER A 1 492 ? 29.82435 0.16867 86.87484 1.000 41.69699 458 SER A CA 1
ATOM 6947 C C . SER A 1 492 ? 28.77449 1.07672 86.23742 1.000 39.90624 458 SER A C 1
ATOM 6948 O O . SER A 1 492 ? 27.77942 1.41734 86.89886 1.000 41.74849 458 SER A O 1
ATOM 6956 N N . GLY A 1 493 ? 28.93650 1.48402 84.99412 1.000 36.68984 459 GLY A N 1
ATOM 6957 C CA . GLY A 1 493 ? 27.95523 2.34744 84.36153 1.000 36.28571 459 GLY A CA 1
ATOM 6958 C C . GLY A 1 493 ? 26.80659 1.56660 83.75242 1.000 36.25662 459 GLY A C 1
ATOM 6959 O O . GLY A 1 493 ? 26.94652 0.39470 83.39386 1.000 36.33024 459 GLY A O 1
ATOM 6963 N N . LYS A 1 494 ? 25.64261 2.22458 83.68038 1.000 35.89681 460 LYS A N 1
ATOM 6964 C CA . LYS A 1 494 ? 24.52825 1.76733 82.86361 1.000 36.33773 460 LYS A CA 1
ATOM 6965 C C . LYS A 1 494 ? 24.03936 2.95722 82.04622 1.000 35.66237 460 LYS A C 1
ATOM 6966 O O . LYS A 1 494 ? 24.11106 4.11000 82.48661 1.000 37.02514 460 LYS A O 1
ATOM 6985 N N . TYR A 1 495 ? 23.56739 2.66905 80.83817 1.000 33.97735 461 TYR A N 1
ATOM 6986 C CA . TYR A 1 495 ? 23.38933 3.69258 79.81718 1.000 32.51091 461 TYR A CA 1
ATOM 6987 C C . TYR A 1 495 ? 22.07037 3.45493 79.11317 1.000 33.15106 461 TYR A C 1
ATOM 6988 O O . TYR A 1 495 ? 21.88442 2.42151 78.46427 1.000 34.27587 461 TYR A O 1
ATOM 7006 N N . ASN A 1 496 ? 21.15243 4.41121 79.27123 1.000 33.22415 462 ASN A N 1
ATOM 7007 C CA . ASN A 1 496 ? 19.80789 4.32561 78.71356 1.000 32.34654 462 ASN A CA 1
ATOM 7008 C C . ASN A 1 496 ? 19.83391 4.86138 77.29157 1.000 32.20685 462 ASN A C 1
ATOM 7009 O O . ASN A 1 496 ? 20.18908 6.02341 77.07068 1.000 31.25905 462 ASN A O 1
ATOM 7020 N N . VAL A 1 497 ? 19.46013 4.01236 76.32461 1.000 31.31571 463 VAL A N 1
ATOM 7021 C CA . VAL A 1 497 ? 19.45334 4.41110 74.91632 1.000 30.97710 463 VAL A CA 1
ATOM 7022 C C . VAL A 1 497 ? 18.75558 5.75707 74.74308 1.000 32.39684 463 VAL A C 1
ATOM 7023 O O . VAL A 1 497 ? 19.31337 6.70408 74.17158 1.000 32.73530 463 VAL A O 1
ATOM 7036 N N . GLY A 1 498 ? 17.51155 5.84511 75.21426 1.000 32.68616 464 GLY A N 1
ATOM 7037 C CA . GLY A 1 498 ? 16.71723 7.04259 74.98697 1.000 33.02756 464 GLY A CA 1
ATOM 7038 C C . GLY A 1 498 ? 17.39694 8.30048 75.48659 1.000 34.16592 464 GLY A C 1
ATOM 7039 O O . GLY A 1 498 ? 17.43077 9.31792 74.79787 1.000 35.23588 464 GLY A O 1
ATOM 7043 N N . ASN A 1 499 ? 17.95560 8.24747 76.69782 1.000 34.78391 465 ASN A N 1
ATOM 7044 C CA . ASN A 1 499 ? 18.59546 9.43743 77.24362 1.000 37.67718 465 ASN A CA 1
ATOM 7045 C C . ASN A 1 499 ? 19.92478 9.73493 76.56359 1.000 39.36746 465 ASN A C 1
ATOM 7046 O O . ASN A 1 499 ? 20.29411 10.90517 76.42517 1.000 43.04493 465 ASN A O 1
ATOM 7057 N N . LYS A 1 500 ? 20.64395 8.70803 76.10561 1.000 37.44440 466 LYS A N 1
ATOM 7058 C CA . LYS A 1 500 ? 21.94521 8.94723 75.49146 1.000 37.85391 466 LYS A CA 1
ATOM 7059 C C . LYS A 1 500 ? 21.82579 9.55177 74.09912 1.000 36.66951 466 LYS A C 1
ATOM 7060 O O . LYS A 1 500 ? 22.70020 10.31952 73.68732 1.000 37.11399 466 LYS A O 1
ATOM 7079 N N . ILE A 1 501 ? 20.77438 9.20707 73.34914 1.000 36.61766 467 ILE A N 1
ATOM 7080 C CA . ILE A 1 501 ? 20.60369 9.72786 71.99434 1.000 37.88477 467 ILE A CA 1
ATOM 7081 C C . ILE A 1 501 ? 19.67216 10.94021 71.94092 1.000 42.46427 467 ILE A C 1
ATOM 7082 O O . ILE A 1 501 ? 19.53227 11.55000 70.86603 1.000 43.82054 467 ILE A O 1
ATOM 7098 N N . GLY A 1 502 ? 19.03642 11.30412 73.04991 1.000 44.96751 468 GLY A N 1
ATOM 7099 C CA . GLY A 1 502 ? 18.10103 12.41377 73.07438 1.000 49.98174 468 GLY A CA 1
ATOM 7100 C C . GLY A 1 502 ? 18.76968 13.75670 73.30145 1.000 54.24470 468 GLY A C 1
ATOM 7101 O O . GLY A 1 502 ? 19.95411 13.82570 73.65176 1.000 56.14668 468 GLY A O 1
ATOM 7105 N N . ALA B 1 37 ? 45.95096 18.43034 11.97877 1.000 85.07517 3 ALA B N 1
ATOM 7106 C CA . ALA B 1 37 ? 44.84209 18.76435 11.08981 1.000 83.96114 3 ALA B CA 1
ATOM 7107 C C . ALA B 1 37 ? 44.34097 20.18275 11.36725 1.000 80.02976 3 ALA B C 1
ATOM 7108 O O . ALA B 1 37 ? 44.67298 20.77103 12.39725 1.000 79.87020 3 ALA B O 1
ATOM 7114 N N . PRO B 1 38 ? 43.54532 20.73697 10.44591 1.000 75.43900 4 PRO B N 1
ATOM 7115 C CA . PRO B 1 38 ? 42.99646 22.08115 10.68684 1.000 70.01735 4 PRO B CA 1
ATOM 7116 C C . PRO B 1 38 ? 42.00529 22.11893 11.83736 1.000 61.93719 4 PRO B C 1
ATOM 7117 O O . PRO B 1 38 ? 41.85231 23.16940 12.47652 1.000 59.14458 4 PRO B O 1
ATOM 7128 N N . GLY B 1 39 ? 41.32897 21.00191 12.11605 1.000 57.21898 5 GLY B N 1
ATOM 7129 C CA . GLY B 1 39 ? 40.28030 21.01317 13.12341 1.000 53.43015 5 GLY B CA 1
ATOM 7130 C C . GLY B 1 39 ? 40.79117 21.36158 14.50672 1.000 49.85111 5 GLY B C 1
ATOM 7131 O O . GLY B 1 39 ? 40.16980 22.14972 15.22485 1.000 40.70295 5 GLY B O 1
ATOM 7135 N N . GLU B 1 40 ? 41.93146 20.78073 14.89476 1.000 57.80486 6 GLU B N 1
ATOM 7136 C CA . GLU B 1 40 ? 42.48445 20.99750 16.22870 1.000 66.34050 6 GLU B CA 1
ATOM 7137 C C . GLU B 1 40 ? 42.62054 22.48325 16.53663 1.000 62.21686 6 GLU B C 1
ATOM 7138 O O . GLU B 1 40 ? 42.16689 22.95919 17.58259 1.000 61.20618 6 GLU B O 1
ATOM 7150 N N . ALA B 1 41 ? 43.23107 23.24117 15.62440 1.000 59.09607 7 ALA B N 1
ATOM 7151 C CA . ALA B 1 4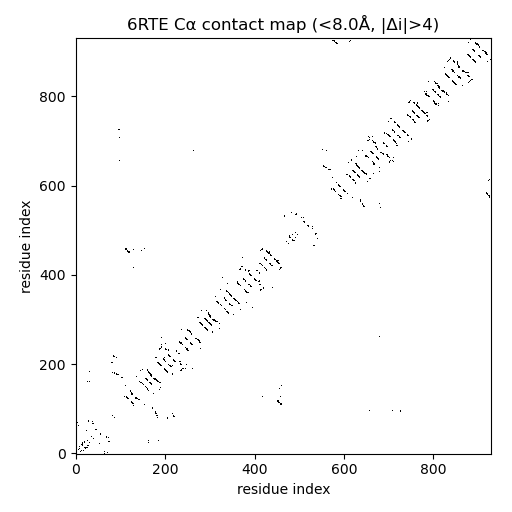1 ? 43.46086 24.65958 15.88306 1.000 55.23426 7 ALA B CA 1
ATOM 7152 C C . ALA B 1 41 ? 42.16235 25.45571 15.86657 1.000 48.70516 7 ALA B C 1
ATOM 7153 O O . ALA B 1 41 ? 42.03062 26.44123 16.59933 1.000 47.04946 7 ALA B O 1
ATOM 7160 N N . LEU B 1 42 ? 41.19547 25.05265 15.04016 1.000 44.72349 8 LEU B N 1
ATOM 7161 C CA . LEU B 1 42 ? 39.87397 25.67640 15.08948 1.000 41.61774 8 LEU B CA 1
ATOM 7162 C C . LEU B 1 42 ? 39.17083 25.39283 16.40904 1.000 37.42405 8 LEU B C 1
ATOM 7163 O O . LEU B 1 42 ? 38.47981 26.26976 16.95254 1.000 32.26921 8 LEU B O 1
ATOM 7179 N N . TYR B 1 43 ? 39.30012 24.16575 16.91895 1.000 39.58327 9 TYR B N 1
ATOM 7180 C CA . TYR B 1 43 ? 38.73813 23.84342 18.22738 1.000 42.88506 9 TYR B CA 1
ATOM 7181 C C . TYR B 1 43 ? 39.24793 24.81024 19.29294 1.000 46.77556 9 TYR B C 1
ATOM 7182 O O . TYR B 1 43 ? 38.45521 25.43173 20.01184 1.000 43.42126 9 TYR B O 1
ATOM 7200 N N . ARG B 1 44 ? 40.57470 24.94771 19.40471 1.000 54.12816 10 ARG B N 1
ATOM 7201 C CA . ARG B 1 44 ? 41.14759 25.86217 20.39106 1.000 61.48480 10 ARG B CA 1
ATOM 7202 C C . ARG B 1 44 ? 40.56000 27.26045 20.25131 1.000 56.16413 10 ARG B C 1
ATOM 7203 O O . ARG B 1 44 ? 40.23359 27.90795 21.24817 1.000 51.50587 10 ARG B O 1
ATOM 7224 N N . GLN B 1 45 ? 40.38068 27.72546 19.01489 1.000 57.21598 11 GLN B N 1
ATOM 7225 C CA . GLN B 1 45 ? 39.98085 29.10855 18.78900 1.000 59.66232 11 GLN B CA 1
ATOM 7226 C C . GLN B 1 45 ? 38.50114 29.34562 19.08393 1.000 51.08559 11 GLN B C 1
ATOM 7227 O O . GLN B 1 45 ? 38.14022 30.39207 19.63321 1.000 47.18986 11 GLN B O 1
ATOM 7241 N N . HIS B 1 46 ? 37.62795 28.40345 18.72303 1.000 46.59917 12 HIS B N 1
ATOM 7242 C CA . HIS B 1 46 ? 36.19447 28.64434 18.78087 1.000 45.75256 12 HIS B CA 1
ATOM 7243 C C . HIS B 1 46 ? 35.44060 27.80217 19.80433 1.000 39.66522 12 HIS B C 1
ATOM 7244 O O . HIS B 1 46 ? 34.30927 28.15834 20.14241 1.000 37.98637 12 HIS B O 1
ATOM 7258 N N . CYS B 1 47 ? 36.02131 26.70938 20.29317 1.000 36.32615 13 CYS B N 1
ATOM 7259 C CA . CYS B 1 47 ? 35.22073 25.71594 21.00147 1.000 34.28406 13 CYS B CA 1
ATOM 7260 C C . CYS B 1 47 ? 35.77710 25.36363 22.37364 1.000 32.86525 13 CYS B C 1
ATOM 7261 O O . CYS B 1 47 ? 35.00446 25.05702 23.28804 1.000 32.75638 13 CYS B O 1
ATOM 7268 N N . GLN B 1 48 ? 37.10719 25.37015 22.51532 1.000 32.46726 14 GLN B N 1
ATOM 7269 C CA . GLN B 1 48 ? 37.73459 24.92137 23.75333 1.000 33.95316 14 GLN B CA 1
ATOM 7270 C C . GLN B 1 48 ? 37.21343 25.69187 24.95488 1.000 30.63238 14 GLN B C 1
ATOM 7271 O O . GLN B 1 48 ? 37.18620 25.14942 26.06742 1.000 37.07205 14 GLN B O 1
ATOM 7285 N N . ALA B 1 49 ? 36.77886 26.93895 24.75078 1.000 49.98988 15 ALA B N 1
ATOM 7286 C CA . ALA B 1 49 ? 36.32025 27.76583 25.86028 1.000 44.35943 15 ALA B CA 1
ATOM 7287 C C . ALA B 1 49 ? 35.20943 27.08724 26.65455 1.000 40.25162 15 ALA B C 1
ATOM 7288 O O . ALA B 1 49 ? 35.12608 27.26213 27.87486 1.000 39.36527 15 ALA B O 1
ATOM 7295 N N . CYS B 1 50 ? 34.35696 26.31409 25.98904 1.000 38.46427 16 CYS B N 1
ATOM 7296 C CA . CYS B 1 50 ? 33.24506 25.63672 26.64502 1.000 37.58725 16 CYS B CA 1
ATOM 7297 C C . CYS B 1 50 ? 33.38489 24.12301 26.67717 1.000 34.71970 16 CYS B C 1
ATOM 7298 O O . CYS B 1 50 ? 32.88581 23.49008 27.60897 1.000 33.14225 16 CYS B O 1
ATOM 7305 N N . HIS B 1 51 ? 34.04452 23.52418 25.68594 1.000 33.61048 17 HIS B N 1
ATOM 7306 C CA . HIS B 1 51 ? 34.13383 22.07226 25.60366 1.000 31.49207 17 HIS B CA 1
ATOM 7307 C C . HIS B 1 51 ? 35.45227 21.52394 26.13184 1.000 32.11213 17 HIS B C 1
ATOM 7308 O O . HIS B 1 51 ? 35.60738 20.30416 26.22025 1.000 29.88823 17 HIS B O 1
ATOM 7322 N N . GLY B 1 52 ? 36.39892 22.38855 26.49025 1.000 35.01900 18 GLY B N 1
ATOM 7323 C CA . GLY B 1 52 ? 37.53022 21.98979 27.29286 1.000 35.89991 18 GLY B CA 1
ATOM 7324 C C . GLY B 1 52 ? 38.72073 21.50981 26.48160 1.000 36.32749 18 GLY B C 1
ATOM 7325 O O . GLY B 1 52 ? 38.61612 21.13130 25.31168 1.000 35.01865 18 GLY B O 1
ATOM 7329 N N . ALA B 1 53 ? 39.88631 21.54165 27.14044 1.000 36.37202 19 ALA B N 1
ATOM 7330 C CA . ALA B 1 53 ? 41.10946 21.02972 26.54677 1.000 35.39695 19 ALA B CA 1
ATOM 7331 C C . ALA B 1 53 ? 40.96795 19.54620 26.24172 1.000 31.32156 19 ALA B C 1
ATOM 7332 O O . ALA B 1 53 ? 40.47226 18.77172 27.07000 1.000 31.84549 19 ALA B O 1
ATOM 7339 N N . GLY B 1 54 ? 41.40182 19.15390 25.05921 1.000 29.56590 20 GLY B N 1
ATOM 7340 C CA . GLY B 1 54 ? 41.28339 17.77473 24.63542 1.000 30.48936 20 GLY B CA 1
ATOM 7341 C C . GLY B 1 54 ? 39.85193 17.27705 24.53210 1.000 29.57961 20 GLY B C 1
ATOM 7342 O O . GLY B 1 54 ? 39.63558 16.06655 24.50770 1.000 29.68997 20 GLY B O 1
ATOM 7346 N N . ARG B 1 55 ? 38.87723 18.17664 24.47815 1.000 28.37453 21 ARG B N 1
ATOM 7347 C CA . ARG B 1 55 ? 37.46210 17.82991 24.29831 1.000 28.14957 21 ARG B CA 1
ATOM 7348 C C . ARG B 1 55 ? 36.85996 17.15236 25.52292 1.000 28.01646 21 ARG B C 1
ATOM 7349 O O . ARG B 1 55 ? 35.78266 16.55196 25.43388 1.000 27.67674 21 ARG B O 1
ATOM 7370 N N . LEU B 1 56 ? 37.52084 17.24118 26.68300 1.000 28.14509 22 LEU B N 1
ATOM 7371 C CA . LEU B 1 56 ? 37.07806 16.50460 27.85938 1.000 27.67096 22 LEU B CA 1
ATOM 7372 C C . LEU B 1 56 ? 35.82180 17.07922 28.48806 1.000 28.92078 22 LEU B C 1
ATOM 7373 O O . LEU B 1 56 ? 35.21528 16.41330 29.33610 1.000 31.18425 22 LEU B O 1
ATOM 7389 N N . GLY B 1 57 ? 35.43068 18.29008 28.11810 1.000 26.94682 23 GLY B N 1
ATOM 7390 C CA . GLY B 1 57 ? 34.22173 18.87924 28.63073 1.000 27.63899 23 GLY B CA 1
ATOM 7391 C C . GLY B 1 57 ? 34.48556 20.12461 29.44287 1.000 30.81193 23 GLY B C 1
ATOM 7392 O O . GLY B 1 57 ? 35.59810 20.33132 29.94906 1.000 33.34775 23 GLY B O 1
ATOM 7396 N N . GLY B 1 58 ? 33.47496 20.96662 29.56446 1.000 32.55766 24 GLY B N 1
ATOM 7397 C CA . GLY B 1 58 ? 33.56924 22.14785 30.39424 1.000 34.49692 24 GLY B CA 1
ATOM 7398 C C . GLY B 1 58 ? 32.18103 22.62302 30.74190 1.000 36.12425 24 GLY B C 1
ATOM 7399 O O . GLY B 1 58 ? 31.38812 21.85975 31.28447 1.000 35.39358 24 GLY B O 1
ATOM 7403 N N . SER B 1 59 ? 31.85916 23.87406 30.41800 1.000 37.59999 25 SER B N 1
ATOM 7404 C CA . SER B 1 59 ? 30.46763 24.30880 30.53309 1.000 36.99543 25 SER B CA 1
ATOM 7405 C C . SER B 1 59 ? 29.60012 23.63708 29.47801 1.000 36.12980 25 SER B C 1
ATOM 7406 O O . SER B 1 59 ? 28.39114 23.48137 29.67284 1.000 36.28383 25 SER B O 1
ATOM 7414 N N . GLY B 1 60 ? 30.20054 23.23292 28.36046 1.000 35.82012 26 GLY B N 1
ATOM 7415 C CA . GLY B 1 60 ? 29.53851 22.39327 27.39052 1.000 34.91989 26 GLY B CA 1
ATOM 7416 C C . GLY B 1 60 ? 30.01236 20.95473 27.48913 1.000 32.02951 26 GLY B C 1
ATOM 7417 O O . GLY B 1 60 ? 31.00293 20.64449 28.16277 1.000 32.88761 26 GLY B O 1
ATOM 7421 N N . PRO B 1 61 ? 29.32253 20.04861 26.80615 1.000 28.22938 27 PRO B N 1
ATOM 7422 C CA . PRO B 1 61 ? 29.59458 18.61958 26.99296 1.000 25.55333 27 PRO B CA 1
ATOM 7423 C C . PRO B 1 61 ? 30.93347 18.17766 26.42577 1.000 24.87113 27 PRO B C 1
ATOM 7424 O O . PRO B 1 61 ? 31.61777 18.87736 25.66423 1.000 26.55377 27 PRO B O 1
ATOM 7435 N N . THR B 1 62 ? 31.31250 16.96727 26.84771 1.000 23.16899 28 THR B N 1
ATOM 7436 C CA . THR B 1 62 ? 32.45341 16.25912 26.29320 1.000 23.63830 28 THR B CA 1
ATOM 7437 C C . THR B 1 62 ? 32.18955 15.92709 24.82797 1.000 23.39844 28 THR B C 1
ATOM 7438 O O . THR B 1 62 ? 31.07904 15.54167 24.46329 1.000 24.10081 28 THR B O 1
ATOM 7449 N N . LEU B 1 63 ? 33.22488 16.07621 23.99194 1.000 22.85955 29 LEU B N 1
ATOM 7450 C CA . LEU B 1 63 ? 33.11475 15.87086 22.55005 1.000 21.83399 29 LEU B CA 1
ATOM 7451 C C . LEU B 1 63 ? 34.14577 14.86602 22.06293 1.000 23.60490 29 LEU B C 1
ATOM 7452 O O . LEU B 1 63 ? 34.77745 15.04846 21.01145 1.000 23.83737 29 LEU B O 1
ATOM 7468 N N . LEU B 1 64 ? 34.34252 13.79589 22.80553 1.000 24.12181 30 LEU B N 1
ATOM 7469 C CA . LEU B 1 64 ? 35.14299 12.68297 22.34057 1.000 25.72367 30 LEU B CA 1
ATOM 7470 C C . LEU B 1 64 ? 34.29730 11.76520 21.45424 1.000 24.64759 30 LEU B C 1
ATOM 7471 O O . LEU B 1 64 ? 33.06632 11.82973 21.47118 1.000 23.86636 30 LEU B O 1
ATOM 7487 N N . PRO B 1 65 ? 34.94141 10.90867 20.65592 1.000 26.32319 31 PRO B N 1
ATOM 7488 C CA . PRO B 1 65 ? 34.16328 10.02365 19.77643 1.000 28.24344 31 PRO B CA 1
ATOM 7489 C C . PRO B 1 65 ? 33.14851 9.19404 20.53447 1.000 28.16178 31 PRO B C 1
ATOM 7490 O O . PRO B 1 65 ? 32.01632 9.02534 20.06187 1.000 26.35578 31 PRO B O 1
ATOM 7501 N N A GLU B 1 66 ? 33.48559 8.69679 21.72419 0.564 28.76795 32 GLU B N 1
ATOM 7502 N N B GLU B 1 66 ? 33.54013 8.67507 21.70257 0.436 28.76196 32 GLU B N 1
ATOM 7503 C CA A GLU B 1 66 ? 32.50844 7.89675 22.45430 0.564 28.29638 32 GLU B CA 1
ATOM 7504 C CA B GLU B 1 66 ? 32.62220 7.93193 22.55537 0.436 28.11897 32 GLU B CA 1
ATOM 7505 C C A GLU B 1 66 ? 31.39121 8.75456 23.03522 0.564 26.01931 32 GLU B C 1
ATOM 7506 C C B GLU B 1 66 ? 31.41749 8.78142 22.93211 0.436 26.17938 32 GLU B C 1
ATOM 7507 O O A GLU B 1 66 ? 30.26303 8.26458 23.19543 0.564 25.50892 32 GLU B O 1
ATOM 7508 O O B GLU B 1 66 ? 30.26764 8.32465 22.85616 0.436 25.78104 32 GLU B O 1
ATOM 7531 N N . SER B 1 67 ? 31.67005 10.02280 23.34916 1.000 24.96168 33 SER B N 1
ATOM 7532 C CA . SER B 1 67 ? 30.60602 10.92087 23.78153 1.000 22.69890 33 SER B CA 1
ATOM 7533 C C . SER B 1 67 ? 29.56253 11.08952 22.69336 1.000 22.68109 33 SER B C 1
ATOM 7534 O O . SER B 1 67 ? 28.36017 11.22402 22.97781 1.000 22.92716 33 SER B O 1
ATOM 7543 N N . LEU B 1 68 ? 30.00651 11.10420 21.43934 1.000 23.08961 34 LEU B N 1
ATOM 7544 C CA . LEU B 1 68 ? 29.17939 11.37541 20.28379 1.000 23.58716 34 LEU B CA 1
ATOM 7545 C C . LEU B 1 68 ? 28.69152 10.10854 19.59374 1.000 24.91668 34 LEU B C 1
ATOM 7546 O O . LEU B 1 68 ? 28.28622 10.16493 18.42950 1.000 24.55637 34 LEU B O 1
ATOM 7562 N N . SER B 1 69 ? 28.69768 8.97240 20.29702 1.000 27.01973 35 SER B N 1
ATOM 7563 C CA . SER B 1 69 ? 28.37689 7.69682 19.65402 1.000 30.84326 35 SER B CA 1
ATOM 7564 C C . SER B 1 69 ? 26.94209 7.64458 19.14318 1.000 31.84455 35 SER B C 1
ATOM 7565 O O . SER B 1 69 ? 26.65230 6.87450 18.22414 1.000 35.44673 35 SER B O 1
ATOM 7573 N N . ARG B 1 70 ? 26.04143 8.44680 19.70728 1.000 30.26304 36 ARG B N 1
ATOM 7574 C CA . ARG B 1 70 ? 24.65469 8.49399 19.28095 1.000 34.70214 36 ARG B CA 1
ATOM 7575 C C . ARG B 1 70 ? 24.34360 9.73448 18.44997 1.000 34.54199 36 ARG B C 1
ATOM 7576 O O . ARG B 1 70 ? 23.17483 10.01044 18.18324 1.000 35.70597 36 ARG B O 1
ATOM 7597 N N . LEU B 1 71 ? 25.36803 10.45726 17.99806 1.000 30.81551 37 LEU B N 1
ATOM 7598 C CA . LEU B 1 71 ? 25.20670 11.65455 17.17389 1.000 29.89264 37 LEU B CA 1
ATOM 7599 C C . LEU B 1 71 ? 25.93342 11.41435 15.86275 1.000 29.71588 37 LEU B C 1
ATOM 7600 O O . LEU B 1 71 ? 27.16612 11.31997 15.83808 1.000 30.71375 37 LEU B O 1
ATOM 7616 N N . LYS B 1 72 ? 25.18480 11.29165 14.77176 1.000 30.88390 38 LYS B N 1
ATOM 7617 C CA . LYS B 1 72 ? 25.80857 11.11815 13.47029 1.000 33.14509 38 LYS B CA 1
ATOM 7618 C C . LYS B 1 72 ? 26.65042 12.35495 13.14940 1.000 34.28532 38 LYS B C 1
ATOM 7619 O O . LYS B 1 72 ? 26.30889 13.46853 13.54958 1.000 34.88005 38 LYS B O 1
ATOM 7623 N N . PRO B 1 73 ? 27.78139 12.18289 12.45829 1.000 35.66143 39 PRO B N 1
ATOM 7624 C CA . PRO B 1 73 ? 28.59302 13.36892 12.13017 1.000 36.00642 39 PRO B CA 1
ATOM 7625 C C . PRO B 1 73 ? 27.84715 14.40985 11.31642 1.000 36.49084 39 PRO B C 1
ATOM 7626 O O . PRO B 1 73 ? 28.14566 15.60151 11.44391 1.000 33.24015 39 PRO B O 1
ATOM 7637 N N . ALA B 1 74 ? 26.88389 14.00410 10.47781 1.000 38.74397 40 ALA B N 1
ATOM 7638 C CA . ALA B 1 74 ? 26.08084 14.99152 9.76100 1.000 38.02749 40 ALA B CA 1
ATOM 7639 C C . ALA B 1 74 ? 25.24646 15.82536 10.72312 1.000 34.46753 40 ALA B C 1
ATOM 7640 O O . ALA B 1 74 ? 25.03478 17.01958 10.49115 1.000 34.35775 40 ALA B O 1
ATOM 7647 N N . GLN B 1 75 ? 24.77409 15.21954 11.81539 1.000 33.45624 41 GLN B N 1
ATOM 7648 C CA . GLN B 1 75 ? 24.00465 15.96521 12.80491 1.000 34.98311 41 GLN B CA 1
ATOM 7649 C C . GLN B 1 75 ? 24.90203 16.89581 13.61671 1.000 33.35026 41 GLN B C 1
ATOM 7650 O O . GLN B 1 75 ? 24.51156 18.02495 13.93281 1.000 32.71483 41 GLN B O 1
ATOM 7664 N N . ALA B 1 76 ? 26.11072 16.44220 13.96670 1.000 32.88309 42 ALA B N 1
ATOM 7665 C CA . ALA B 1 76 ? 27.06186 17.33334 14.62234 1.000 31.17545 42 ALA B CA 1
ATOM 7666 C C . ALA B 1 76 ? 27.34942 18.55086 13.75856 1.000 31.39457 42 ALA B C 1
ATOM 7667 O O . ALA B 1 76 ? 27.48300 19.66899 14.26850 1.000 31.47741 42 ALA B O 1
ATOM 7674 N N . ARG B 1 77 ? 27.45580 18.35457 12.44605 1.000 30.32453 43 ARG B N 1
ATOM 7675 C CA . ARG B 1 77 ? 27.73447 19.46770 11.54864 1.000 33.15063 43 ARG B CA 1
ATOM 7676 C C . ARG B 1 77 ? 26.61982 20.51105 11.59482 1.000 35.57347 43 ARG B C 1
ATOM 7677 O O . ARG B 1 77 ? 26.89046 21.71598 11.60375 1.000 33.18965 43 ARG B O 1
ATOM 7698 N N . GLU B 1 78 ? 25.36270 20.06504 11.63943 1.000 38.85627 44 GLU B N 1
ATOM 7699 C CA . GLU B 1 78 ? 24.24227 20.99861 11.70263 1.000 42.88870 44 GLU B CA 1
ATOM 7700 C C . GLU B 1 78 ? 24.19939 21.72009 13.04250 1.000 38.57723 44 GLU B C 1
ATOM 7701 O O . GLU B 1 78 ? 23.85194 22.90749 13.10442 1.000 40.51931 44 GLU B O 1
ATOM 7713 N N . VAL B 1 79 ? 24.54439 21.02336 14.12831 1.000 34.36274 45 VAL B N 1
ATOM 7714 C CA . VAL B 1 79 ? 24.65089 21.68312 15.42720 1.000 33.54623 45 VAL B CA 1
ATOM 7715 C C . VAL B 1 79 ? 25.72664 22.75630 15.38074 1.000 35.26552 45 VAL B C 1
ATOM 7716 O O . VAL B 1 79 ? 25.53020 23.87633 15.86184 1.000 36.29837 45 VAL B O 1
ATOM 7729 N N . ILE B 1 80 ? 26.88323 22.43636 14.79333 1.000 34.38037 46 ILE B N 1
ATOM 7730 C CA . ILE B 1 80 ? 27.97530 23.40010 14.75999 1.000 34.35975 46 ILE B CA 1
ATOM 7731 C C . ILE B 1 80 ? 27.56540 24.63388 13.96770 1.000 36.13878 46 ILE B C 1
ATOM 7732 O O . ILE B 1 80 ? 27.88704 25.76685 14.34544 1.000 38.52046 46 ILE B O 1
ATOM 7748 N N . LEU B 1 81 ? 26.85516 24.43513 12.85680 1.000 36.98326 47 LEU B N 1
ATOM 7749 C CA . LEU B 1 81 ? 26.49667 25.55397 11.99455 1.000 42.24383 47 LEU B CA 1
ATOM 7750 C C . LEU B 1 81 ? 25.30742 26.34494 12.53428 1.000 47.08079 47 LEU B C 1
ATOM 7751 O O . LEU B 1 81 ? 25.28287 27.57465 12.42608 1.000 50.26548 47 LEU B O 1
ATOM 7767 N N . HIS B 1 82 ? 24.32248 25.66798 13.12203 1.000 47.66401 48 HIS B N 1
ATOM 7768 C CA . HIS B 1 82 ? 23.06850 26.30756 13.49085 1.000 49.14670 48 HIS B CA 1
ATOM 7769 C C . HIS B 1 82 ? 22.78620 26.32819 14.98018 1.000 45.16147 48 HIS B C 1
ATOM 7770 O O . HIS B 1 82 ? 21.90194 27.08290 15.41045 1.000 44.32223 48 HIS B O 1
ATOM 7784 N N . GLY B 1 83 ? 23.49512 25.52924 15.77576 1.000 41.71790 49 GLY B N 1
ATOM 7785 C CA . GLY B 1 83 ? 23.32469 25.53981 17.20735 1.000 39.69098 49 GLY B CA 1
ATOM 7786 C C . GLY B 1 83 ? 22.16293 24.67706 17.66437 1.000 38.94475 49 GLY B C 1
ATOM 7787 O O . GLY B 1 83 ? 21.44097 24.06530 16.87867 1.000 40.82264 49 GLY B O 1
ATOM 7791 N N . ARG B 1 84 ? 21.99112 24.62931 18.98037 1.000 38.08680 50 ARG B N 1
ATOM 7792 C CA . ARG B 1 84 ? 20.81095 24.01022 19.56840 1.000 40.27190 50 ARG B CA 1
ATOM 7793 C C . ARG B 1 84 ? 19.92942 25.11005 20.12766 1.000 44.42471 50 ARG B C 1
ATOM 7794 O O . ARG B 1 84 ? 20.38972 25.89015 20.97786 1.000 41.18210 50 ARG B O 1
ATOM 7815 N N . PRO B 1 85 ? 18.67819 25.21846 19.68877 1.000 50.25407 51 PRO B N 1
ATOM 7816 C CA . PRO B 1 85 ? 17.85705 26.35768 20.11293 1.000 52.56692 51 PRO B CA 1
ATOM 7817 C C . PRO B 1 85 ? 17.62585 26.35098 21.61582 1.000 48.36355 51 PRO B C 1
ATOM 7818 O O . PRO B 1 85 ? 17.46779 25.30071 22.24633 1.000 43.77105 51 PRO B O 1
ATOM 7829 N N . ALA B 1 86 ? 17.65187 27.54728 22.19740 1.000 50.29658 52 ALA B N 1
ATOM 7830 C CA . ALA B 1 86 ? 17.41405 27.74566 23.62322 1.000 51.70540 52 ALA B CA 1
ATOM 7831 C C . ALA B 1 86 ? 18.50801 27.13037 24.48170 1.000 48.37637 52 ALA B C 1
ATOM 7832 O O . ALA B 1 86 ? 18.26450 26.78491 25.63641 1.000 48.65786 52 ALA B O 1
ATOM 7839 N N . THR B 1 87 ? 19.71442 26.98014 23.93418 1.000 45.36134 53 THR B N 1
ATOM 7840 C CA . THR B 1 87 ? 20.85994 26.51103 24.69927 1.000 39.75315 53 THR B CA 1
ATOM 7841 C C . THR B 1 87 ? 21.99557 27.50560 24.53346 1.000 37.12715 53 THR B C 1
ATOM 7842 O O . THR B 1 87 ? 21.89723 28.46320 23.77916 1.000 34.49181 53 THR B O 1
ATOM 7853 N N . GLN B 1 88 ? 23.08541 27.26874 25.26048 1.000 37.96696 54 GLN B N 1
ATOM 7854 C CA . GLN B 1 88 ? 24.29386 28.06269 25.08904 1.000 41.91478 54 GLN B CA 1
ATOM 7855 C C . GLN B 1 88 ? 25.10296 27.66122 23.85853 1.000 39.81006 54 GLN B C 1
ATOM 7856 O O . GLN B 1 88 ? 26.09081 28.33048 23.54422 1.000 41.13960 54 GLN B O 1
ATOM 7870 N N . MET B 1 89 ? 24.70873 26.60159 23.15110 1.000 36.75830 55 MET B N 1
ATOM 7871 C CA . MET B 1 89 ? 25.39998 26.20286 21.92289 1.000 34.50475 55 MET B CA 1
ATOM 7872 C C . MET B 1 89 ? 24.83958 27.01255 20.75948 1.000 34.11899 55 MET B C 1
ATOM 7873 O O . MET B 1 89 ? 23.85126 26.63634 20.12886 1.000 31.59949 55 MET B O 1
ATOM 7887 N N . ALA B 1 90 ? 25.49807 28.12535 20.46446 1.000 38.08348 56 ALA B N 1
ATOM 7888 C CA . ALA B 1 90 ? 25.12140 28.94006 19.32234 1.000 42.73534 56 ALA B CA 1
ATOM 7889 C C . ALA B 1 90 ? 25.66694 28.33368 18.03344 1.000 42.66658 56 ALA B C 1
ATOM 7890 O O . ALA B 1 90 ? 26.56080 27.48315 18.03972 1.000 41.96608 56 ALA B O 1
ATOM 7897 N N . GLY B 1 91 ? 25.11624 28.78931 16.91634 1.000 43.65811 57 GLY B N 1
ATOM 7898 C CA . GLY B 1 91 ? 25.63144 28.39182 15.62032 1.000 45.22006 57 GLY B CA 1
ATOM 7899 C C . GLY B 1 91 ? 26.84911 29.20553 15.20854 1.000 46.31567 57 GLY B C 1
ATOM 7900 O O . GLY B 1 91 ? 27.05131 30.34467 15.63141 1.000 48.66066 57 GLY B O 1
ATOM 7904 N N . PHE B 1 92 ? 27.67007 28.60244 14.35359 1.000 44.33832 58 PHE B N 1
ATOM 7905 C CA . PHE B 1 92 ? 28.88859 29.23542 13.87196 1.000 43.79352 58 PHE B CA 1
ATOM 7906 C C . PHE B 1 92 ? 28.89101 29.41244 12.35923 1.000 46.18997 58 PHE B C 1
ATOM 7907 O O . PHE B 1 92 ? 29.94342 29.71055 11.78231 1.000 47.57520 58 PHE B O 1
ATOM 7924 N N . ALA B 1 93 ? 27.74039 29.23988 11.70309 1.000 47.92943 59 ALA B N 1
ATOM 7925 C CA . ALA B 1 93 ? 27.68992 29.32908 10.24646 1.000 52.19216 59 ALA B CA 1
ATOM 7926 C C . ALA B 1 93 ? 28.21805 30.66698 9.73850 1.000 61.56157 59 ALA B C 1
ATOM 7927 O O . ALA B 1 93 ? 28.78825 30.73371 8.64089 1.000 63.53423 59 ALA B O 1
ATOM 7934 N N . GLY B 1 94 ? 28.04133 31.73672 10.51518 1.000 65.34318 60 GLY B N 1
ATOM 7935 C CA . GLY B 1 94 ? 28.46281 33.05580 10.08848 1.000 70.20643 60 GLY B CA 1
ATOM 7936 C C . GLY B 1 94 ? 29.94313 33.34017 10.21085 1.000 72.43031 60 GLY B C 1
ATOM 7937 O O . GLY B 1 94 ? 30.40418 34.36067 9.68941 1.000 74.93181 60 GLY B O 1
ATOM 7941 N N . GLN B 1 95 ? 30.70209 32.47181 10.88377 1.000 71.59857 61 GLN B N 1
ATOM 7942 C CA . GLN B 1 95 ? 32.13221 32.68900 11.06739 1.000 74.41260 61 GLN B CA 1
ATOM 7943 C C . GLN B 1 95 ? 32.96806 31.45694 10.73839 1.000 69.03926 61 GLN B C 1
ATOM 7944 O O . GLN B 1 95 ? 34.17871 31.46199 10.99174 1.000 70.12178 61 GLN B O 1
ATOM 7958 N N . LEU B 1 96 ? 32.36651 30.40926 10.17578 1.000 65.65676 62 LEU B N 1
ATOM 7959 C CA . LEU B 1 96 ? 33.09850 29.20792 9.80110 1.000 60.58354 62 LEU B CA 1
ATOM 7960 C C . LEU B 1 96 ? 32.82458 28.87046 8.34326 1.000 61.83987 62 LEU B C 1
ATOM 7961 O O . LEU B 1 96 ? 31.66622 28.79684 7.92195 1.000 60.21164 62 LEU B O 1
ATOM 7977 N N . ASP B 1 97 ? 33.89771 28.67716 7.58448 1.000 63.34707 63 ASP B N 1
ATOM 7978 C CA . ASP B 1 97 ? 33.82640 28.12266 6.24109 1.000 66.77819 63 ASP B CA 1
ATOM 7979 C C . ASP B 1 97 ? 33.10397 26.77647 6.26877 1.000 61.16103 63 ASP B C 1
ATOM 7980 O O . ASP B 1 97 ? 32.96359 26.14252 7.31627 1.000 60.41207 63 ASP B O 1
ATOM 7989 N N . ASP B 1 98 ? 32.63014 26.33791 5.09683 1.000 58.58164 64 ASP B N 1
ATOM 7990 C CA . ASP B 1 98 ? 32.09788 24.98182 4.99293 1.000 55.19331 64 ASP B CA 1
ATOM 7991 C C . ASP B 1 98 ? 33.20627 23.94935 5.16306 1.000 51.37270 64 ASP B C 1
ATOM 7992 O O . ASP B 1 98 ? 33.00696 22.90793 5.80039 1.000 46.95745 64 ASP B O 1
ATOM 8001 N N . ALA B 1 99 ? 34.38437 24.21826 4.59897 1.000 52.53011 65 ALA B N 1
ATOM 8002 C CA . ALA B 1 99 ? 35.52224 23.33681 4.82638 1.000 50.23114 65 ALA B CA 1
ATOM 8003 C C . ALA B 1 99 ? 35.96914 23.37913 6.28260 1.000 44.50048 65 ALA B C 1
ATOM 8004 O O . ALA B 1 99 ? 36.44834 22.37448 6.81205 1.000 43.11229 65 ALA B O 1
ATOM 8011 N N . ALA B 1 100 ? 35.81347 24.52676 6.94677 1.000 42.73615 66 ALA B N 1
ATOM 8012 C CA . ALA B 1 100 ? 36.14053 24.61304 8.36410 1.000 41.84094 66 ALA B CA 1
ATOM 8013 C C . ALA B 1 100 ? 35.14203 23.84065 9.21008 1.000 39.85558 66 ALA B C 1
ATOM 8014 O O . ALA B 1 100 ? 35.51348 23.27308 10.25032 1.000 36.56564 66 ALA B O 1
ATOM 8021 N N . ALA B 1 101 ? 33.87320 23.80793 8.79173 1.000 41.00890 67 ALA B N 1
ATOM 8022 C CA . ALA B 1 101 ? 32.89566 22.99405 9.50132 1.000 39.21483 67 ALA B CA 1
ATOM 8023 C C . ALA B 1 101 ? 33.21416 21.51097 9.34681 1.000 36.35008 67 ALA B C 1
ATOM 8024 O O . ALA B 1 101 ? 33.14909 20.75479 10.31842 1.000 34.49670 67 ALA B O 1
ATOM 8031 N N . ASP B 1 102 ? 33.59613 21.07945 8.13795 1.000 36.33186 68 ASP B N 1
ATOM 8032 C CA . ASP B 1 102 ? 33.94603 19.67702 7.94851 1.000 36.75730 68 ASP B CA 1
ATOM 8033 C C . ASP B 1 102 ? 35.18800 19.29823 8.75470 1.000 35.89602 68 ASP B C 1
ATOM 8034 O O . ASP B 1 102 ? 35.27027 18.19012 9.29195 1.000 35.06857 68 ASP B O 1
ATOM 8043 N N . ALA B 1 103 ? 36.17280 20.19793 8.83005 1.000 36.40310 69 ALA B N 1
ATOM 8044 C CA . ALA B 1 103 ? 37.39402 19.88834 9.56536 1.000 35.50591 69 ALA B CA 1
ATOM 8045 C C . ALA B 1 103 ? 37.11951 19.74980 11.05412 1.000 33.91599 69 ALA B C 1
ATOM 8046 O O . ALA B 1 103 ? 37.69924 18.88124 11.72508 1.000 32.42373 69 ALA B O 1
ATOM 8053 N N . LEU B 1 104 ? 36.23041 20.58653 11.59534 1.000 33.86768 70 LEU B N 1
ATOM 8054 C CA . LEU B 1 104 ? 35.86887 20.45369 13.00511 1.000 33.16666 70 LEU B CA 1
ATOM 8055 C C . LEU B 1 104 ? 35.17620 19.12504 13.26398 1.000 31.51404 70 LEU B C 1
ATOM 8056 O O . LEU B 1 104 ? 35.47611 18.43750 14.25293 1.000 29.45023 70 LEU B O 1
ATOM 8072 N N . VAL B 1 105 ? 34.25148 18.73453 12.38209 1.000 33.62902 71 VAL B N 1
ATOM 8073 C CA . VAL B 1 105 ? 33.56548 17.44974 12.55128 1.000 33.68180 71 VAL B CA 1
ATOM 8074 C C . VAL B 1 105 ? 34.58061 16.31069 12.52466 1.000 33.09236 71 VAL B C 1
ATOM 8075 O O . VAL B 1 105 ? 34.55690 15.41705 13.37408 1.000 32.99276 71 VAL B O 1
ATOM 8088 N N . ALA B 1 106 ? 35.49080 16.33566 11.54567 1.000 33.93792 72 ALA B N 1
ATOM 8089 C CA . ALA B 1 106 ? 36.51551 15.30016 11.45831 1.000 34.13478 72 ALA B CA 1
ATOM 8090 C C . ALA B 1 106 ? 37.32425 15.22730 12.74722 1.000 33.92657 72 ALA B C 1
ATOM 8091 O O . ALA B 1 106 ? 37.55082 14.14222 13.28776 1.000 33.32727 72 ALA B O 1
ATOM 8098 N N . TYR B 1 107 ? 37.74340 16.38294 13.26563 1.000 34.09403 73 TYR B N 1
ATOM 8099 C CA . TYR B 1 107 ? 38.47503 16.42066 14.52472 1.000 34.09285 73 TYR B CA 1
ATOM 8100 C C . TYR B 1 107 ? 37.66875 15.80506 15.66628 1.000 32.27450 73 TYR B C 1
ATOM 8101 O O . TYR B 1 107 ? 38.20279 15.01759 16.45854 1.000 32.22254 73 TYR B O 1
ATOM 8119 N N . LEU B 1 108 ? 36.37653 16.13716 15.76880 1.000 30.71212 74 LEU B N 1
ATOM 8120 C CA . LEU B 1 108 ? 35.56598 15.61893 16.87224 1.000 28.07348 74 LEU B CA 1
ATOM 8121 C C . LEU B 1 108 ? 35.46406 14.10002 16.84433 1.000 25.30034 74 LEU B C 1
ATOM 8122 O O . LEU B 1 108 ? 35.43864 13.45456 17.89780 1.000 24.19268 74 LEU B O 1
ATOM 8138 N N . TYR B 1 109 ? 35.34743 13.50989 15.66416 1.000 26.48937 75 TYR B N 1
ATOM 8139 C CA . TYR B 1 109 ? 35.13312 12.06748 15.57901 1.000 28.12562 75 TYR B CA 1
ATOM 8140 C C . TYR B 1 109 ? 36.42673 11.26475 15.45646 1.000 30.38301 75 TYR B C 1
ATOM 8141 O O . TYR B 1 109 ? 36.36812 10.03197 15.42984 1.000 31.22289 75 TYR B O 1
ATOM 8159 N N . GLN B 1 110 ? 37.56564 11.92762 15.40688 1.000 30.75875 76 GLN B N 1
ATOM 8160 C CA . GLN B 1 110 ? 38.86523 11.26277 15.33073 1.000 33.42733 76 GLN B CA 1
ATOM 8161 C C . GLN B 1 110 ? 39.35354 10.94188 16.74115 1.000 30.36886 76 GLN B C 1
ATOM 8162 O O . GLN B 1 110 ? 39.29852 11.78961 17.63820 1.000 27.76304 76 GLN B O 1
ATOM 8176 N N . ALA B 1 111 ? 39.81646 9.71732 16.93587 1.000 30.67230 77 ALA B N 1
ATOM 8177 C CA . ALA B 1 111 ? 40.37741 9.34686 18.22100 1.000 31.48773 77 ALA B CA 1
ATOM 8178 C C . ALA B 1 111 ? 41.60334 10.21649 18.50910 1.000 28.53237 77 ALA B C 1
ATOM 8179 O O . ALA B 1 111 ? 42.39974 10.48938 17.60175 1.000 26.84762 77 ALA B O 1
ATOM 8186 N N . PRO B 1 112 ? 41.78198 10.67676 19.74113 1.000 27.74245 78 PRO B N 1
ATOM 8187 C CA . PRO B 1 112 ? 42.96812 11.48276 20.06108 1.000 29.62712 78 PRO B CA 1
ATOM 8188 C C . PRO B 1 112 ? 44.23730 10.64890 19.96310 1.000 28.83673 78 PRO B C 1
ATOM 8189 O O . PRO B 1 112 ? 44.18146 9.40793 19.96257 1.000 28.37807 78 PRO B O 1
ATOM 8200 N N . PRO B 1 113 ? 45.39539 11.29375 19.84149 1.000 29.23395 79 PRO B N 1
ATOM 8201 C CA . PRO B 1 113 ? 46.65245 10.52362 19.70795 1.000 28.79445 79 PRO B CA 1
ATOM 8202 C C . PRO B 1 113 ? 46.90016 9.57554 20.87209 1.000 26.86634 79 PRO B C 1
ATOM 8203 O O . PRO B 1 113 ? 47.44369 8.47863 20.68105 1.000 27.16466 79 PRO B O 1
ATOM 8214 N N . ARG B 1 114 ? 46.51757 9.97038 22.07878 1.000 24.89693 80 ARG B N 1
ATOM 8215 C CA . ARG B 1 114 ? 46.56914 9.10387 23.24676 1.000 24.65095 80 ARG B CA 1
ATOM 8216 C C . ARG B 1 114 ? 45.22902 9.17747 23.96333 1.000 23.95749 80 ARG B C 1
ATOM 8217 O O . ARG B 1 114 ? 44.55550 10.21799 23.96191 1.000 24.29788 80 ARG B O 1
ATOM 8238 N N . GLU B 1 115 ? 44.83439 8.05264 24.54425 1.000 23.42646 81 GLU B N 1
ATOM 8239 C CA . GLU B 1 115 ? 43.56007 7.96627 25.23654 1.000 24.07190 81 GLU B CA 1
ATOM 8240 C C . GLU B 1 115 ? 43.53679 8.91952 26.42642 1.000 25.28908 81 GLU B C 1
ATOM 8241 O O . GLU B 1 115 ? 44.48751 8.93181 27.21986 1.000 25.28202 81 GLU B O 1
ATOM 8253 N N . PRO B 1 116 ? 42.47893 9.70728 26.59815 1.000 26.62348 82 PRO B N 1
ATOM 8254 C CA . PRO B 1 116 ? 42.38991 10.56930 27.78380 1.000 27.40092 82 PRO B CA 1
ATOM 8255 C C . PRO B 1 116 ? 42.35806 9.75886 29.07624 1.000 25.23369 82 PRO B C 1
ATOM 8256 O O . PRO B 1 116 ? 41.78873 8.66983 29.13559 1.000 24.65524 82 PRO B O 1
ATOM 8267 N N . GLN B 1 117 ? 42.95714 10.32903 30.12072 1.000 25.70548 83 GLN B N 1
ATOM 8268 C CA . GLN B 1 117 ? 43.00374 9.73537 31.44808 1.000 25.56661 83 GLN B CA 1
ATOM 8269 C C . GLN B 1 117 ? 42.00593 10.40867 32.38126 1.000 24.64562 83 GLN B C 1
ATOM 8270 O O . GLN B 1 117 ? 41.67760 11.58779 32.22526 1.000 23.76306 83 GLN B O 1
ATOM 8284 N N . TRP B 1 118 ? 41.55783 9.65947 33.39901 1.000 24.13296 84 TRP B N 1
ATOM 8285 C CA . TRP B 1 118 ? 40.78598 10.27103 34.48488 1.000 23.24818 84 TRP B CA 1
ATOM 8286 C C . TRP B 1 118 ? 41.11703 9.51652 35.76602 1.000 22.02327 84 TRP B C 1
ATOM 8287 O O . TRP B 1 118 ? 40.49793 8.48958 36.07005 1.000 21.56821 84 TRP B O 1
ATOM 8308 N N . SER B 1 119 ? 42.06097 10.05722 36.52173 1.000 21.53563 85 SER B N 1
ATOM 8309 C CA . SER B 1 119 ? 42.67181 9.37802 37.65122 1.000 22.14355 85 SER B CA 1
ATOM 8310 C C . SER B 1 119 ? 41.90347 9.61356 38.95443 1.000 21.99733 85 SER B C 1
ATOM 8311 O O . SER B 1 119 ? 40.98152 10.43215 39.03952 1.000 22.25145 85 SER B O 1
ATOM 8319 N N . ALA B 1 120 ? 42.32585 8.89000 39.99395 1.000 22.49611 86 ALA B N 1
ATOM 8320 C CA . ALA B 1 120 ? 41.80857 9.12670 41.33533 1.000 24.55537 86 ALA B CA 1
ATOM 8321 C C . ALA B 1 120 ? 41.94403 10.59394 41.72784 1.000 24.50481 86 ALA B C 1
ATOM 8322 O O . ALA B 1 120 ? 41.03307 11.17347 42.32806 1.000 24.16455 86 ALA B O 1
ATOM 8329 N N . GLU B 1 121 ? 43.07496 11.22045 41.37871 1.000 24.63710 87 GLU B N 1
ATOM 8330 C CA . GLU B 1 121 ? 43.26674 12.62764 41.71533 1.000 23.86275 87 GLU B CA 1
ATOM 8331 C C . GLU B 1 121 ? 42.27841 13.52366 40.95384 1.000 22.15390 87 GLU B C 1
ATOM 8332 O O . GLU B 1 121 ? 41.71205 14.46825 41.53207 1.000 21.37127 87 GLU B O 1
ATOM 8344 N N . ASP B 1 122 ? 42.06025 13.25370 39.66843 1.000 21.68904 88 ASP B N 1
ATOM 8345 C CA . ASP B 1 122 ? 41.04192 13.98835 38.91488 1.000 23.12534 88 ASP B CA 1
ATOM 8346 C C . ASP B 1 122 ? 39.66355 13.82963 39.55919 1.000 23.67416 88 ASP B C 1
ATOM 8347 O O . ASP B 1 122 ? 38.91217 14.80709 39.71301 1.000 24.30561 88 ASP B O 1
ATOM 8356 N N . ILE B 1 123 ? 39.30663 12.59165 39.92241 1.000 22.25526 89 ILE B N 1
ATOM 8357 C CA . ILE B 1 123 ? 38.01197 12.32937 40.53825 1.000 20.21897 89 ILE B CA 1
ATOM 8358 C C . ILE B 1 123 ? 37.86794 13.10801 41.83486 1.000 19.04227 89 ILE B C 1
ATOM 8359 O O . ILE B 1 123 ? 36.85456 13.77702 42.06242 1.000 19.07030 89 ILE B O 1
ATOM 8375 N N . ARG B 1 124 ? 38.87343 13.00712 42.73533 1.000 20.02643 90 ARG B N 1
ATOM 8376 C CA A ARG B 1 124 ? 38.76191 13.68474 44.02320 0.515 20.64936 90 ARG B CA 1
ATOM 8377 C CA B ARG B 1 124 ? 38.75326 13.67926 44.02288 0.485 20.65707 90 ARG B CA 1
ATOM 8378 C C . ARG B 1 124 ? 38.66829 15.19150 43.85108 1.000 21.71411 90 ARG B C 1
ATOM 8379 O O . ARG B 1 124 ? 37.93294 15.86199 44.58070 1.000 20.88786 90 ARG B O 1
ATOM 8417 N N . ALA B 1 125 ? 39.43946 15.74349 42.90646 1.000 23.18418 91 ALA B N 1
ATOM 8418 C CA . ALA B 1 125 ? 39.43434 17.18530 42.66994 1.000 24.88926 91 ALA B CA 1
ATOM 8419 C C . ALA B 1 125 ? 38.08452 17.67966 42.16406 1.000 24.39268 91 ALA B C 1
ATOM 8420 O O . ALA B 1 125 ? 37.78216 18.86720 42.30919 1.000 25.98710 91 ALA B O 1
ATOM 8427 N N . SER B 1 126 ? 37.27739 16.80133 41.58336 1.000 21.73943 92 SER B N 1
ATOM 8428 C CA . SER B 1 126 ? 35.99474 17.18268 40.98881 1.000 20.50703 92 SER B CA 1
ATOM 8429 C C . SER B 1 126 ? 34.84511 17.19933 41.98744 1.000 21.91605 92 SER B C 1
ATOM 8430 O O . SER B 1 126 ? 33.76650 17.72910 41.67044 1.000 21.23145 92 SER B O 1
ATOM 8438 N N . GLN B 1 127 ? 35.03181 16.62598 43.17191 1.000 22.39796 93 GLN B N 1
ATOM 8439 C CA . GLN B 1 127 ? 33.93470 16.50700 44.12308 1.000 21.65098 93 GLN B CA 1
ATOM 8440 C C . GLN B 1 127 ? 33.49364 17.88455 44.60960 1.000 21.34651 93 GLN B C 1
ATOM 8441 O O . GLN B 1 127 ? 34.31392 18.72227 44.96381 1.000 21.34220 93 GLN B O 1
ATOM 8455 N N . VAL B 1 128 ? 32.18059 18.10232 44.63170 1.000 20.60556 94 VAL B N 1
ATOM 8456 C CA . VAL B 1 128 ? 31.57870 19.27345 45.25376 1.000 20.38184 94 VAL B CA 1
ATOM 8457 C C . VAL B 1 128 ? 30.46841 18.78499 46.16957 1.000 19.58259 94 VAL B C 1
ATOM 8458 O O . VAL B 1 128 ? 29.87377 17.72135 45.94839 1.000 18.93023 94 VAL B O 1
ATOM 8471 N N . GLN B 1 129 ? 30.18879 19.56518 47.20778 1.000 20.42873 95 GLN B N 1
ATOM 8472 C CA . GLN B 1 129 ? 29.24294 19.17131 48.25862 1.000 20.46572 95 GLN B CA 1
ATOM 8473 C C . GLN B 1 129 ? 28.42907 20.37565 48.69833 1.000 21.34710 95 GLN B C 1
ATOM 8474 O O . GLN B 1 129 ? 28.62720 20.92082 49.79248 1.000 23.43148 95 GLN B O 1
ATOM 8488 N N . PRO B 1 130 ? 27.48696 20.82238 47.86388 1.000 22.21705 96 PRO B N 1
ATOM 8489 C CA . PRO B 1 130 ? 26.73337 22.04104 48.21643 1.000 22.90181 96 PRO B CA 1
ATOM 8490 C C . PRO B 1 130 ? 25.88692 21.91102 49.47514 1.000 21.99305 96 PRO B C 1
ATOM 8491 O O . PRO B 1 130 ? 25.71534 22.90053 50.18470 1.000 23.00356 96 PRO B O 1
ATOM 8502 N N . HIS B 1 131 ? 25.35403 20.73089 49.78790 1.000 20.08630 97 HIS B N 1
ATOM 8503 C CA . HIS B 1 131 ? 24.50856 20.54761 50.97094 1.000 20.46702 97 HIS B CA 1
ATOM 8504 C C . HIS B 1 131 ? 24.81374 19.20070 51.60131 1.000 20.63749 97 HIS B C 1
ATOM 8505 O O . HIS B 1 131 ? 24.07932 18.22467 51.41577 1.000 20.23403 97 HIS B O 1
ATOM 8519 N N . PRO B 1 132 ? 25.89091 19.11817 52.38498 1.000 22.37997 98 PRO B N 1
ATOM 8520 C CA . PRO B 1 132 ? 26.25190 17.83629 53.00878 1.000 21.79577 98 PRO B CA 1
ATOM 8521 C C . PRO B 1 132 ? 25.11029 17.28074 53.84830 1.000 21.06013 98 PRO B C 1
ATOM 8522 O O . PRO B 1 132 ? 24.43214 18.01614 54.56849 1.000 21.59637 98 PRO B O 1
ATOM 8533 N N . LEU B 1 133 ? 24.91625 15.96286 53.76815 1.000 20.08197 99 LEU B N 1
ATOM 8534 C CA . LEU B 1 133 ? 23.83013 15.32113 54.50691 1.000 21.36579 99 LEU B CA 1
ATOM 8535 C C . LEU B 1 133 ? 23.91022 15.58459 56.00420 1.000 23.37334 99 LEU B C 1
ATOM 8536 O O . LEU B 1 133 ? 22.86876 15.67097 56.67457 1.000 23.63960 99 LEU B O 1
ATOM 8552 N N . ALA B 1 134 ? 25.12931 15.67541 56.55841 1.000 24.26337 100 ALA B N 1
ATOM 8553 C CA . ALA B 1 134 ? 25.28350 15.95229 57.98305 1.000 25.74293 100 ALA B CA 1
ATOM 8554 C C . ALA B 1 134 ? 24.62392 17.26254 58.39816 1.000 26.55628 100 ALA B C 1
ATOM 8555 O O . ALA B 1 134 ? 24.26619 17.41549 59.57242 1.000 28.15712 100 ALA B O 1
ATOM 8562 N N . THR B 1 135 ? 24.45581 18.20647 57.46255 1.000 26.11851 101 THR B N 1
ATOM 8563 C CA . THR B 1 135 ? 23.90238 19.51909 57.75060 1.000 26.08153 101 THR B CA 1
ATOM 8564 C C . THR B 1 135 ? 22.40243 19.60211 57.48322 1.000 27.62358 101 THR B C 1
ATOM 8565 O O . THR B 1 135 ? 21.81517 20.65182 57.72007 1.000 28.94131 101 THR B O 1
ATOM 8576 N N . LEU B 1 136 ? 21.77937 18.52326 56.98071 1.000 27.47397 102 LEU B N 1
ATOM 8577 C CA . LEU B 1 136 ? 20.37960 18.56761 56.59570 1.000 26.57858 102 LEU B CA 1
ATOM 8578 C C . LEU B 1 136 ? 19.49730 17.82988 57.59332 1.000 28.80774 102 LEU B C 1
ATOM 8579 O O . LEU B 1 136 ? 19.89334 16.79897 58.14470 1.000 29.68308 102 LEU B O 1
ATOM 8595 N N . PRO B 1 137 ? 18.27527 18.32015 57.82289 1.000 28.66462 103 PRO B N 1
ATOM 8596 C CA . PRO B 1 137 ? 17.33750 17.57925 58.66955 1.000 28.64415 103 PRO B CA 1
ATOM 8597 C C . PRO B 1 137 ? 16.89434 16.28629 58.00850 1.000 26.47375 103 PRO B C 1
ATOM 8598 O O . PRO B 1 137 ? 16.75586 16.19449 56.78288 1.000 28.59840 103 PRO B O 1
ATOM 8609 N N . SER B 1 138 ? 16.65188 15.27782 58.83708 1.000 26.23185 104 SER B N 1
ATOM 8610 C CA . SER B 1 138 ? 16.28613 13.95247 58.34539 1.000 27.30898 104 SER B CA 1
ATOM 8611 C C . SER B 1 138 ? 14.77164 13.76279 58.31351 1.000 27.84915 104 SER B C 1
ATOM 8612 O O . SER B 1 138 ? 14.22436 12.78063 58.80892 1.000 27.58959 104 SER B O 1
ATOM 8620 N N . ARG B 1 139 ? 14.07965 14.71351 57.69882 1.000 25.95132 105 ARG B N 1
ATOM 8621 C CA . ARG B 1 139 ? 12.63469 14.61483 57.54729 1.000 24.80070 105 ARG B CA 1
ATOM 8622 C C . ARG B 1 139 ? 12.26027 15.26837 56.22955 1.000 23.73762 105 ARG B C 1
ATOM 8623 O O . ARG B 1 139 ? 12.96796 16.17503 55.77057 1.000 22.90200 105 ARG B O 1
ATOM 8644 N N . PRO B 1 140 ? 11.16070 14.84729 55.60221 1.000 24.06332 106 PRO B N 1
ATOM 8645 C CA . PRO B 1 140 ? 10.66696 15.58183 54.43628 1.000 24.75979 106 PRO B CA 1
ATOM 8646 C C . PRO B 1 140 ? 10.11361 16.93391 54.85220 1.000 22.51959 106 PRO B C 1
ATOM 8647 O O . PRO B 1 140 ? 9.46788 17.06875 55.89207 1.000 22.26304 106 PRO B O 1
ATOM 8658 N N . ARG B 1 141 ? 10.39441 17.94698 54.03870 1.000 21.45891 107 ARG B N 1
ATOM 8659 C CA . ARG B 1 141 ? 9.94765 19.30350 54.31558 1.000 22.80149 107 ARG B CA 1
ATOM 8660 C C . ARG B 1 141 ? 8.73888 19.68804 53.46203 1.000 24.01799 107 ARG B C 1
ATOM 8661 O O . ARG B 1 141 ? 8.49349 20.87239 53.22293 1.000 24.55900 107 ARG B O 1
ATOM 8682 N N . PHE B 1 142 ? 7.95366 18.69725 53.03806 1.000 24.24798 108 PHE B N 1
ATOM 8683 C CA . PHE B 1 142 ? 6.78181 18.91610 52.19738 1.000 26.26427 108 PHE B CA 1
ATOM 8684 C C . PHE B 1 142 ? 5.69597 17.92540 52.58705 1.000 25.20339 108 PHE B C 1
ATOM 8685 O O . PHE B 1 142 ? 5.90904 17.01378 53.39600 1.000 25.30271 108 PHE B O 1
ATOM 8702 N N . GLU B 1 143 ? 4.51872 18.09612 51.98121 1.000 25.89454 109 GLU B N 1
ATOM 8703 C CA . GLU B 1 143 ? 3.36411 17.27381 52.32491 1.000 28.92982 109 GLU B CA 1
ATOM 8704 C C . GLU B 1 143 ? 3.28502 15.98189 51.51532 1.000 28.63389 109 GLU B C 1
ATOM 8705 O O . GLU B 1 143 ? 2.75591 14.98021 52.01751 1.000 28.39569 109 GLU B O 1
ATOM 8717 N N . ALA B 1 144 ? 3.78517 15.98186 50.28134 1.000 27.79192 110 ALA B N 1
ATOM 8718 C CA . ALA B 1 144 ? 3.68695 14.79609 49.42776 1.000 26.69706 110 ALA B CA 1
ATOM 8719 C C . ALA B 1 144 ? 4.28336 13.56634 50.10953 1.000 25.56270 110 ALA B C 1
ATOM 8720 O O . ALA B 1 144 ? 5.32271 13.63180 50.77119 1.000 25.34367 110 ALA B O 1
ATOM 8727 N N . ASP B 1 145 ? 3.62224 12.42669 49.92908 1.000 26.17277 111 ASP B N 1
ATOM 8728 C CA . ASP B 1 145 ? 4.10134 11.14712 50.42351 1.000 26.44424 111 ASP B CA 1
ATOM 8729 C C . ASP B 1 145 ? 5.46614 10.82776 49.82314 1.000 23.98528 111 ASP B C 1
ATOM 8730 O O . ASP B 1 145 ? 5.57247 10.64459 48.60693 1.000 22.72252 111 ASP B O 1
ATOM 8739 N N . PRO B 1 146 ? 6.53892 10.76043 50.62752 1.000 24.55125 112 PRO B N 1
ATOM 8740 C CA . PRO B 1 146 ? 7.86102 10.50161 50.04305 1.000 25.02995 112 PRO B CA 1
ATOM 8741 C C . PRO B 1 146 ? 7.95724 9.17476 49.31574 1.000 23.62340 112 PRO B C 1
ATOM 8742 O O . PRO B 1 146 ? 8.77648 9.04347 48.39962 1.000 21.31552 112 PRO B O 1
ATOM 8753 N N . LEU B 1 147 ? 7.14788 8.19325 49.68492 1.000 24.87164 113 LEU B N 1
ATOM 8754 C CA . LEU B 1 147 ? 7.22328 6.88630 49.04866 1.000 25.12019 113 LEU B CA 1
ATOM 8755 C C . LEU B 1 147 ? 6.42473 6.80077 47.75843 1.000 24.89595 113 LEU B C 1
ATOM 8756 O O . LEU B 1 147 ? 6.46755 5.75284 47.10526 1.000 25.38696 113 LEU B O 1
ATOM 8772 N N . ASN B 1 148 ? 5.70347 7.85581 47.36805 1.000 22.37523 114 ASN B N 1
ATOM 8773 C CA . ASN B 1 148 ? 5.00083 7.86461 46.08617 1.000 22.53246 114 ASN B CA 1
ATOM 8774 C C . ASN B 1 148 ? 5.51728 8.95279 45.15438 1.000 21.64835 114 ASN B C 1
ATOM 8775 O O . ASN B 1 148 ? 4.85872 9.26948 44.14948 1.000 22.17688 114 ASN B O 1
ATOM 8786 N N . LEU B 1 149 ? 6.68350 9.52674 45.44929 1.000 21.35510 115 LEU B N 1
ATOM 8787 C CA . LEU B 1 149 ? 7.26627 10.52501 44.55843 1.000 22.07005 115 LEU B CA 1
ATOM 8788 C C . LEU B 1 149 ? 7.74392 9.86627 43.26199 1.000 21.12643 115 LEU B C 1
ATOM 8789 O O . LEU B 1 149 ? 8.19112 8.71969 43.25279 1.000 20.32194 115 LEU B O 1
ATOM 8805 N N . PHE B 1 150 ? 7.64574 10.61256 42.16852 1.000 21.37215 116 PHE B N 1
ATOM 8806 C CA . PHE B 1 150 ? 8.27278 10.24424 40.90834 1.000 20.69721 116 PHE B CA 1
ATOM 8807 C C . PHE B 1 150 ? 9.44987 11.16652 40.64697 1.000 21.45682 116 PHE B C 1
ATOM 8808 O O . PHE B 1 150 ? 9.34151 12.39092 40.81588 1.000 21.77489 116 PHE B O 1
ATOM 8825 N N . VAL B 1 151 ? 10.56736 10.58053 40.25175 1.000 21.45773 117 VAL B N 1
ATOM 8826 C CA . VAL B 1 151 ? 11.70308 11.29155 39.69457 1.000 20.66742 117 VAL B CA 1
ATOM 8827 C C . VAL B 1 151 ? 11.55301 11.21736 38.18010 1.000 21.14479 117 VAL B C 1
ATOM 8828 O O . VAL B 1 151 ? 11.55786 10.12181 37.61136 1.000 21.16336 117 VAL B O 1
ATOM 8841 N N . VAL B 1 152 ? 11.39121 12.38070 37.53546 1.000 22.19532 118 VAL B N 1
ATOM 8842 C CA . VAL B 1 152 ? 11.06823 12.47978 36.11508 1.000 22.31343 118 VAL B CA 1
ATOM 8843 C C . VAL B 1 152 ? 12.25970 13.08137 35.38003 1.000 22.80862 118 VAL B C 1
ATOM 8844 O O . VAL B 1 152 ? 12.67558 14.19515 35.68447 1.000 23.08792 118 VAL B O 1
ATOM 8857 N N . VAL B 1 153 ? 12.77681 12.37180 34.38257 1.000 21.95618 119 VAL B N 1
ATOM 8858 C CA . VAL B 1 153 ? 13.90566 12.85195 33.59567 1.000 24.16536 119 VAL B CA 1
ATOM 8859 C C . VAL B 1 153 ? 13.36460 13.58667 32.37333 1.000 25.55976 119 VAL B C 1
ATOM 8860 O O . VAL B 1 153 ? 12.68429 12.99014 31.52286 1.000 26.34850 119 VAL B O 1
ATOM 8873 N N . GLU B 1 154 ? 13.64567 14.88756 32.30104 1.000 26.72315 120 GLU B N 1
ATOM 8874 C CA . GLU B 1 154 ? 13.28665 15.71603 31.13872 1.000 27.61216 120 GLU B CA 1
ATOM 8875 C C . GLU B 1 154 ? 14.53290 15.80337 30.25983 1.000 27.62993 120 GLU B C 1
ATOM 8876 O O . GLU B 1 154 ? 15.37272 16.69790 30.40755 1.000 27.49285 120 GLU B O 1
ATOM 8888 N N . SER B 1 155 ? 14.65447 14.85828 29.33674 1.000 29.02631 121 SER B N 1
ATOM 8889 C CA . SER B 1 155 ? 15.90006 14.71479 28.59589 1.000 29.25495 121 SER B CA 1
ATOM 8890 C C . SER B 1 155 ? 16.06798 15.78510 27.52637 1.000 31.16273 121 SER B C 1
ATOM 8891 O O . SER B 1 155 ? 17.19719 16.02732 27.09448 1.000 29.15736 121 SER B O 1
ATOM 8899 N N . GLY B 1 156 ? 14.98239 16.43971 27.11925 1.000 32.41651 122 GLY B N 1
ATOM 8900 C CA . GLY B 1 156 ? 15.06555 17.42046 26.04927 1.000 35.21381 122 GLY B CA 1
ATOM 8901 C C . GLY B 1 156 ? 15.78952 18.69126 26.45563 1.000 34.66022 122 GLY B C 1
ATOM 8902 O O . GLY B 1 156 ? 16.52250 19.27457 25.65232 1.000 37.79417 122 GLY B O 1
ATOM 8906 N N . ASP B 1 157 ? 15.59475 19.14054 27.70406 1.000 32.13468 123 ASP B N 1
ATOM 8907 C CA . ASP B 1 157 ? 16.28821 20.32428 28.21212 1.000 32.06540 123 ASP B CA 1
ATOM 8908 C C . ASP B 1 157 ? 17.05885 20.02596 29.50179 1.000 29.20116 123 ASP B C 1
ATOM 8909 O O . ASP B 1 157 ? 17.40060 20.94590 30.24994 1.000 29.37820 123 ASP B O 1
ATOM 8918 N N . HIS B 1 158 ? 17.35180 18.75383 29.75529 1.000 26.44512 124 HIS B N 1
ATOM 8919 C CA . HIS B 1 158 ? 18.22976 18.31609 30.84272 1.000 26.17076 124 HIS B CA 1
ATOM 8920 C C . HIS B 1 158 ? 17.83975 18.94256 32.17747 1.000 24.24289 124 HIS B C 1
ATOM 8921 O O . HIS B 1 158 ? 18.60457 19.65203 32.82933 1.000 23.45143 124 HIS B O 1
ATOM 8935 N N . HIS B 1 159 ? 16.60033 18.65155 32.57284 1.000 24.32496 125 HIS B N 1
ATOM 8936 C CA . HIS B 1 159 ? 16.10504 18.92900 33.90593 1.000 23.38075 125 HIS B CA 1
ATOM 8937 C C . HIS B 1 159 ? 15.55177 17.64566 34.50891 1.000 21.75658 125 HIS B C 1
ATOM 8938 O O . HIS B 1 159 ? 15.33997 16.64446 33.82415 1.000 21.20402 125 HIS B O 1
ATOM 8952 N N . VAL B 1 160 ? 15.31599 17.70244 35.81158 1.000 22.46913 126 VAL B N 1
ATOM 8953 C CA . VAL B 1 160 ? 14.63388 16.65035 36.55061 1.000 22.89802 126 VAL B CA 1
ATOM 8954 C C . VAL B 1 160 ? 13.48571 17.30663 37.28986 1.000 22.90351 126 VAL B C 1
ATOM 8955 O O . VAL B 1 160 ? 13.63790 18.40098 37.83018 1.000 22.78894 126 VAL B O 1
ATOM 8968 N N . THR B 1 161 ? 12.33066 16.65534 37.28053 1.000 22.72976 127 THR B N 1
ATOM 8969 C CA . THR B 1 161 ? 11.18603 17.08818 38.06037 1.000 23.10712 127 THR B CA 1
ATOM 8970 C C . THR B 1 161 ? 10.93054 16.05318 39.14298 1.000 22.71301 127 THR B C 1
ATOM 8971 O O . THR B 1 161 ? 11.02766 14.84849 38.89107 1.000 22.14001 127 THR B O 1
ATOM 8982 N N . ILE B 1 162 ? 10.65629 16.52977 40.35436 1.000 22.33499 128 ILE B N 1
ATOM 8983 C CA . ILE B 1 162 ? 10.19728 15.67852 41.44459 1.000 22.11073 128 ILE B CA 1
ATOM 8984 C C . ILE B 1 162 ? 8.69006 15.84825 41.51878 1.000 22.61901 128 ILE B C 1
ATOM 8985 O O . ILE B 1 162 ? 8.18659 16.96755 41.74103 1.000 23.01254 128 ILE B O 1
ATOM 9001 N N . LEU B 1 163 ? 7.94826 14.76498 41.28987 1.000 23.21410 129 LEU B N 1
ATOM 9002 C CA . LEU B 1 163 ? 6.49730 14.82978 41.17729 1.000 23.82957 129 LEU B CA 1
ATOM 9003 C C . LEU B 1 163 ? 5.82712 14.20018 42.38927 1.000 23.77838 129 LEU B C 1
ATOM 9004 O O . LEU B 1 163 ? 6.14044 13.06893 42.76299 1.000 24.38112 129 LEU B O 1
ATOM 9020 N N . ASP B 1 164 ? 4.90621 14.94337 43.00610 1.000 24.34888 130 ASP B N 1
ATOM 9021 C CA . ASP B 1 164 ? 3.95103 14.36605 43.93812 1.000 25.40475 130 ASP B CA 1
ATOM 9022 C C . ASP B 1 164 ? 3.10317 13.33006 43.20256 1.000 24.93881 130 ASP B C 1
ATOM 9023 O O . ASP B 1 164 ? 2.40415 13.66223 42.24086 1.000 25.39071 130 ASP B O 1
ATOM 9032 N N . GLY B 1 165 ? 3.17965 12.07484 43.64432 1.000 24.12813 131 GLY B N 1
ATOM 9033 C CA . GLY B 1 165 ? 2.55536 10.97228 42.93260 1.000 25.12472 131 GLY B CA 1
ATOM 9034 C C . GLY B 1 165 ? 1.09442 10.75705 43.20579 1.000 25.88180 131 GLY B C 1
ATOM 9035 O O . GLY B 1 165 ? 0.47332 9.88525 42.59733 1.000 25.86562 131 GLY B O 1
ATOM 9039 N N . ASP B 1 166 ? 0.52006 11.52370 44.12642 1.000 27.19625 132 ASP B N 1
ATOM 9040 C CA . ASP B 1 166 ? -0.90924 11.51906 44.38145 1.000 30.22607 132 ASP B CA 1
ATOM 9041 C C . ASP B 1 166 ? -1.62124 12.67678 43.69889 1.000 30.95524 132 ASP B C 1
ATOM 9042 O O . ASP B 1 166 ? -2.72135 12.49112 43.17342 1.000 30.48679 132 ASP B O 1
ATOM 9051 N N . ARG B 1 167 ? -1.00243 13.85408 43.67722 1.000 32.36131 133 ARG B N 1
ATOM 9052 C CA . ARG B 1 167 ? -1.57703 15.01525 43.00479 1.000 32.21539 133 ARG B CA 1
ATOM 9053 C C . ARG B 1 167 ? -1.07863 15.17428 41.57920 1.000 29.44672 133 ARG B C 1
ATOM 9054 O O . ARG B 1 167 ? -1.66086 15.94533 40.81926 1.000 28.48665 133 ARG B O 1
ATOM 9075 N N . PHE B 1 168 ? -0.01154 14.45697 41.20329 1.000 27.12923 134 PHE B N 1
ATOM 9076 C CA . PHE B 1 168 ? 0.60628 14.57926 39.88920 1.000 27.44702 134 PHE B CA 1
ATOM 9077 C C . PHE B 1 168 ? 0.95673 16.03644 39.59216 1.000 30.73104 134 PHE B C 1
ATOM 9078 O O . PHE B 1 168 ? 0.64992 16.58482 38.53594 1.000 33.05952 134 PHE B O 1
ATOM 9095 N N . GLU B 1 169 ? 1.61002 16.65970 40.56194 1.000 29.75500 135 GLU B N 1
ATOM 9096 C CA . GLU B 1 169 ? 2.07781 18.03051 40.47369 1.000 30.34178 135 GLU B CA 1
ATOM 9097 C C . GLU B 1 169 ? 3.53581 18.09330 40.89833 1.000 28.97605 135 GLU B C 1
ATOM 9098 O O . GLU B 1 169 ? 3.96725 17.33737 41.77827 1.000 27.62939 135 GLU B O 1
ATOM 9110 N N . PRO B 1 170 ? 4.31398 18.99130 40.30076 1.000 29.02598 136 PRO B N 1
ATOM 9111 C CA . PRO B 1 170 ? 5.72988 19.09875 40.67505 1.000 27.23231 136 PRO B CA 1
ATOM 9112 C C . PRO B 1 170 ? 5.89152 19.73188 42.04498 1.000 27.88916 136 PRO B C 1
ATOM 9113 O O . PRO B 1 170 ? 5.20307 20.68257 42.39346 1.000 30.64718 136 PRO B O 1
ATOM 9124 N N . ILE B 1 171 ? 6.78208 19.15703 42.85004 1.000 26.27603 137 ILE B N 1
ATOM 9125 C CA . ILE B 1 171 ? 7.21758 19.80956 44.08310 1.000 26.20124 137 ILE B CA 1
ATOM 9126 C C . ILE B 1 171 ? 8.62140 20.36611 43.96954 1.000 26.71601 137 ILE B C 1
ATOM 9127 O O . ILE B 1 171 ? 9.04983 21.11498 44.86533 1.000 26.13687 137 ILE B O 1
ATOM 9143 N N . ALA B 1 172 ? 9.34546 20.04468 42.90134 1.000 26.63643 138 ALA B N 1
ATOM 9144 C CA . ALA B 1 172 ? 10.64091 20.64588 42.63597 1.000 26.60944 138 ALA B CA 1
ATOM 9145 C C . ALA B 1 172 ? 11.02949 20.33966 41.19822 1.000 26.72586 138 ALA B C 1
ATOM 9146 O O . ALA B 1 172 ? 10.57896 19.35259 40.60898 1.000 26.12768 138 ALA B O 1
ATOM 9153 N N . ARG B 1 173 ? 11.89777 21.18828 40.65950 1.000 27.02423 139 ARG B N 1
ATOM 9154 C CA . ARG B 1 173 ? 12.48764 20.98568 39.34690 1.000 27.67641 139 ARG B CA 1
ATOM 9155 C C . ARG B 1 173 ? 13.85848 21.64200 39.33119 1.000 27.26361 139 ARG B C 1
ATOM 9156 O O . ARG B 1 173 ? 14.00059 22.78967 39.76550 1.000 29.20533 139 ARG B O 1
ATOM 9177 N N . PHE B 1 174 ? 14.84756 20.93259 38.82898 1.000 24.85209 140 PHE B N 1
ATOM 9178 C CA . PHE B 1 174 ? 16.19576 21.47474 38.77852 1.000 25.57016 140 PHE B CA 1
ATOM 9179 C C . PHE B 1 174 ? 16.89457 21.04386 37.49680 1.000 25.66949 140 PHE B C 1
ATOM 9180 O O . PHE B 1 174 ? 16.60105 19.96921 36.95191 1.000 24.43205 140 PHE B O 1
ATOM 9197 N N . PRO B 1 175 ? 17.82092 21.86204 36.99114 1.000 28.71406 141 PRO B N 1
ATOM 9198 C CA . PRO B 1 175 ? 18.64144 21.42241 35.86148 1.000 28.33172 141 PRO B CA 1
ATOM 9199 C C . PRO B 1 175 ? 19.61377 20.34457 36.29859 1.000 27.75127 141 PRO B C 1
ATOM 9200 O O . PRO B 1 175 ? 20.17336 20.38559 37.39582 1.000 29.07155 141 PRO B O 1
ATOM 9211 N N . SER B 1 176 ? 19.79185 19.35547 35.44018 1.000 25.87647 142 SER B N 1
ATOM 9212 C CA . SER B 1 176 ? 20.66324 18.23582 35.74564 1.000 23.78386 142 SER B CA 1
ATOM 9213 C C . SER B 1 176 ? 21.97217 18.41220 34.99789 1.000 23.13763 142 SER B C 1
ATOM 9214 O O . SER B 1 176 ? 22.15027 19.34516 34.21313 1.000 22.11817 142 SER B O 1
ATOM 9222 N N . ARG B 1 177 ? 22.89459 17.48571 35.22671 1.000 23.69054 143 ARG B N 1
ATOM 9223 C CA . ARG B 1 177 ? 24.01928 17.36270 34.31838 1.000 25.12361 143 ARG B CA 1
ATOM 9224 C C . ARG B 1 177 ? 23.51566 16.94542 32.94724 1.000 24.93409 143 ARG B C 1
ATOM 9225 O O . ARG B 1 177 ? 22.41213 16.40531 32.78255 1.000 24.91991 143 ARG B O 1
ATOM 9246 N N . TYR B 1 178 ? 24.34654 17.19401 31.94579 1.000 25.21958 144 TYR B N 1
ATOM 9247 C CA . TYR B 1 178 ? 23.95934 16.94136 30.56775 1.000 26.13911 144 TYR B CA 1
ATOM 9248 C C . TYR B 1 178 ? 23.82501 15.44488 30.29417 1.000 24.14568 144 TYR B C 1
ATOM 9249 O O . TYR B 1 178 ? 24.70677 14.65555 30.63274 1.000 22.31012 144 TYR B O 1
ATOM 9267 N N . ALA B 1 179 ? 22.69760 15.05817 29.69344 1.000 23.67642 145 ALA B N 1
ATOM 9268 C CA . ALA B 1 179 ? 22.45831 13.70735 29.17201 1.000 24.50317 145 ALA B CA 1
ATOM 9269 C C . ALA B 1 179 ? 22.60051 12.63481 30.26207 1.000 23.90376 145 ALA B C 1
ATOM 9270 O O . ALA B 1 179 ? 23.50742 11.79591 30.25468 1.000 23.65974 145 ALA B O 1
ATOM 9277 N N . LEU B 1 180 ? 21.63886 12.64458 31.17601 1.000 24.61005 146 LEU B N 1
ATOM 9278 C CA . LEU B 1 180 ? 21.57980 11.60690 32.19921 1.000 25.14796 146 LEU B CA 1
ATOM 9279 C C . LEU B 1 180 ? 21.44118 10.22906 31.55191 1.000 28.70286 146 LEU B C 1
ATOM 9280 O O . LEU B 1 180 ? 20.73308 10.06154 30.55660 1.000 30.65860 146 LEU B O 1
ATOM 9296 N N . HIS B 1 181 ? 22.13873 9.24728 32.12015 1.000 30.76839 147 HIS B N 1
ATOM 9297 C CA . HIS B 1 181 ? 22.27575 7.91612 31.54959 1.000 34.85755 147 HIS B CA 1
ATOM 9298 C C . HIS B 1 181 ? 21.89095 6.85456 32.56438 1.000 35.91922 147 HIS B C 1
ATOM 9299 O O . HIS B 1 181 ? 22.26227 6.94916 33.73074 1.000 34.32276 147 HIS B O 1
ATOM 9313 N N . GLY B 1 182 ? 21.18724 5.82371 32.10433 1.000 38.27740 148 GLY B N 1
ATOM 9314 C CA . GLY B 1 182 ? 21.03330 4.61183 32.88438 1.000 42.16352 148 GLY B CA 1
ATOM 9315 C C . GLY B 1 182 ? 19.96637 4.63188 33.95561 1.000 42.56807 148 GLY B C 1
ATOM 9316 O O . GLY B 1 182 ? 19.88264 3.67205 34.73055 1.000 45.59144 148 GLY B O 1
ATOM 9320 N N . GLY B 1 183 ? 19.13734 5.66946 34.02093 1.000 40.88930 149 GLY B N 1
ATOM 9321 C CA . GLY B 1 183 ? 18.09510 5.73704 35.02535 1.000 39.01595 149 GLY B CA 1
ATOM 9322 C C . GLY B 1 183 ? 18.64677 5.92362 36.43682 1.000 35.23813 149 GLY B C 1
ATOM 9323 O O . GLY B 1 183 ? 19.70138 5.38592 36.79281 1.000 34.57571 149 GLY B O 1
ATOM 9327 N N . PRO B 1 184 ? 17.92952 6.66295 37.27334 1.000 31.36303 150 PRO B N 1
ATOM 9328 C CA . PRO B 1 184 ? 18.41507 6.93330 38.63085 1.000 26.73961 150 PRO B CA 1
ATOM 9329 C C . PRO B 1 184 ? 18.26444 5.72237 39.54420 1.000 22.72000 150 PRO B C 1
ATOM 9330 O O . PRO B 1 184 ? 17.43916 4.84204 39.33101 1.000 22.76657 150 PRO B O 1
ATOM 9341 N N . LYS B 1 185 ? 19.08218 5.70081 40.59245 1.000 21.19947 151 LYS B N 1
ATOM 9342 C CA . LYS B 1 185 ? 19.01751 4.64093 41.59531 1.000 20.10611 151 LYS B CA 1
ATOM 9343 C C . LYS B 1 185 ? 18.72578 5.26981 42.95022 1.000 20.94589 151 LYS B C 1
ATOM 9344 O O . LYS B 1 185 ? 19.06304 6.42929 43.19077 1.000 19.24839 151 LYS B O 1
ATOM 9363 N N . PHE B 1 186 ? 18.10209 4.49828 43.83932 1.000 21.90132 152 PHE B N 1
ATOM 9364 C CA . PHE B 1 186 ? 17.70185 5.01132 45.13838 1.000 22.11866 152 PHE B CA 1
ATOM 9365 C C . PHE B 1 186 ? 18.47398 4.35477 46.27921 1.000 23.31833 152 PHE B C 1
ATOM 9366 O O . PHE B 1 186 ? 18.88359 3.19642 46.19110 1.000 23.68962 152 PHE B O 1
ATOM 9383 N N . SER B 1 187 ? 18.67467 5.12363 47.35837 1.000 22.37633 153 SER B N 1
ATOM 9384 C CA . SER B 1 187 ? 19.03274 4.52327 48.63215 1.000 23.26225 153 SER B CA 1
ATOM 9385 C C . SER B 1 187 ? 17.93460 3.52471 49.02579 1.000 23.64471 153 SER B C 1
ATOM 9386 O O . SER B 1 187 ? 16.79998 3.60640 48.53432 1.000 22.48897 153 SER B O 1
ATOM 9394 N N . PRO B 1 188 ? 18.24278 2.57391 49.90335 1.000 25.86555 154 PRO B N 1
ATOM 9395 C CA . PRO B 1 188 ? 17.23616 1.54791 50.21169 1.000 25.30610 154 PRO B CA 1
ATOM 9396 C C . PRO B 1 188 ? 15.98434 2.10208 50.87764 1.000 24.55395 154 PRO B C 1
ATOM 9397 O O . PRO B 1 188 ? 14.91513 1.52200 50.70768 1.000 23.06468 154 PRO B O 1
ATOM 9408 N N . ASP B 1 189 ? 16.08180 3.19435 51.63877 1.000 24.60864 155 ASP B N 1
ATOM 9409 C CA . ASP B 1 189 ? 14.89658 3.79212 52.24474 1.000 25.32730 155 ASP B CA 1
ATOM 9410 C C . ASP B 1 189 ? 14.18731 4.76915 51.30411 1.000 22.47698 155 ASP B C 1
ATOM 9411 O O . ASP B 1 189 ? 13.13644 5.29456 51.66467 1.000 22.75876 155 ASP B O 1
ATOM 9420 N N . GLY B 1 190 ? 14.73833 5.01690 50.11844 1.000 21.01675 156 GLY B N 1
ATOM 9421 C CA . GLY B 1 190 ? 14.10269 5.87444 49.13412 1.000 20.94282 156 GLY B CA 1
ATOM 9422 C C . GLY B 1 190 ? 14.33084 7.36140 49.31870 1.000 21.23297 156 GLY B C 1
ATOM 9423 O O . GLY B 1 190 ? 13.77719 8.15617 48.54223 1.000 20.62732 156 GLY B O 1
ATOM 9427 N N . ARG B 1 191 ? 15.13477 7.76526 50.30463 1.000 20.92433 157 ARG B N 1
ATOM 9428 C CA . ARG B 1 191 ? 15.34086 9.17817 50.57165 1.000 21.56466 157 ARG B CA 1
ATOM 9429 C C . ARG B 1 191 ? 16.28401 9.81485 49.55812 1.000 20.19132 157 ARG B C 1
ATOM 9430 O O . ARG B 1 191 ? 16.07805 10.96247 49.15319 1.000 20.51535 157 ARG B O 1
ATOM 9451 N N . LEU B 1 192 ? 17.31464 9.08469 49.14360 1.000 19.11014 158 LEU B N 1
ATOM 9452 C CA . LEU B 1 192 ? 18.37063 9.61939 48.30435 1.000 18.49560 158 LEU B CA 1
ATOM 9453 C C . LEU B 1 192 ? 18.25616 9.03780 46.90385 1.000 18.99227 158 LEU B C 1
ATOM 9454 O O . LEU B 1 192 ? 17.88481 7.87253 46.73268 1.000 18.46996 158 LEU B O 1
ATOM 9470 N N . VAL B 1 193 ? 18.55733 9.85689 45.90014 1.000 20.55245 159 VAL B N 1
ATOM 9471 C CA . VAL B 1 193 ? 18.52422 9.40366 44.51424 1.000 21.93777 159 VAL B CA 1
ATOM 9472 C C . VAL B 1 193 ? 19.86834 9.74421 43.87521 1.000 20.57115 159 VAL B C 1
ATOM 9473 O O . VAL B 1 193 ? 20.44978 10.80237 44.13835 1.000 20.36240 159 VAL B O 1
ATOM 9486 N N . TYR B 1 194 ? 20.37511 8.80970 43.07525 1.000 20.02277 160 TYR B N 1
ATOM 9487 C CA . TYR B 1 194 ? 21.70073 8.89575 42.47141 1.000 19.00175 160 TYR B CA 1
ATOM 9488 C C . TYR B 1 194 ? 21.55649 8.90972 40.95250 1.000 19.80178 160 TYR B C 1
ATOM 9489 O O . TYR B 1 194 ? 20.93664 8.01246 40.38146 1.000 19.63165 160 TYR B O 1
ATOM 9507 N N . PHE B 1 195 ? 22.14667 9.90959 40.32064 1.000 19.06361 161 PHE B N 1
ATOM 9508 C CA . PHE B 1 195 ? 22.08732 10.07540 38.87473 1.000 20.52562 161 PHE B CA 1
ATOM 9509 C C . PHE B 1 195 ? 23.49085 9.92953 38.28120 1.000 20.83977 161 PHE B C 1
ATOM 9510 O O . PHE B 1 195 ? 24.47680 10.35193 38.89403 1.000 20.93928 161 PHE B O 1
ATOM 9527 N N . ALA B 1 196 ? 23.55620 9.35861 37.07755 1.000 19.84996 162 ALA B N 1
ATOM 9528 C CA . ALA B 1 196 ? 24.77817 9.27941 36.28909 1.000 20.10959 162 ALA B CA 1
ATOM 9529 C C . ALA B 1 196 ? 24.55582 9.97608 34.95350 1.000 20.17706 162 ALA B C 1
ATOM 9530 O O . ALA B 1 196 ? 23.49744 9.81303 34.31894 1.000 20.34527 162 ALA B O 1
ATOM 9537 N N . SER B 1 197 ? 25.53134 10.76151 34.52477 1.000 19.84645 163 SER B N 1
ATOM 9538 C CA . SER B 1 197 ? 25.45258 11.43451 33.23704 1.000 21.11949 163 SER B CA 1
ATOM 9539 C C . SER B 1 197 ? 26.40800 10.79206 32.23543 1.000 20.88224 163 SER B C 1
ATOM 9540 O O . SER B 1 197 ? 27.38734 10.12717 32.59577 1.000 21.50523 163 SER B O 1
ATOM 9548 N N . ARG B 1 198 ? 26.09473 11.00764 30.95175 1.000 21.57820 164 ARG B N 1
ATOM 9549 C CA . ARG B 1 198 ? 26.88687 10.43702 29.86761 1.000 22.10477 164 ARG B CA 1
ATOM 9550 C C . ARG B 1 198 ? 28.36688 10.74359 30.02724 1.000 21.14080 164 ARG B C 1
ATOM 9551 O O . ARG B 1 198 ? 29.21631 9.87683 29.79455 1.000 20.35124 164 ARG B O 1
ATOM 9572 N N . ASP B 1 199 ? 28.70090 11.98193 30.38238 1.000 21.04779 165 ASP B N 1
ATOM 9573 C CA . ASP B 1 199 ? 30.07959 12.43939 30.40041 1.000 22.97300 165 ASP B CA 1
ATOM 9574 C C . ASP B 1 199 ? 30.74534 12.26186 31.76443 1.000 22.43912 165 ASP B C 1
ATOM 9575 O O . ASP B 1 199 ? 31.83146 12.83005 31.99884 1.000 21.60138 165 ASP B O 1
ATOM 9584 N N . GLY B 1 200 ? 30.12372 11.51065 32.66345 1.000 21.56980 166 GLY B N 1
ATOM 9585 C CA . GLY B 1 200 ? 30.80411 10.97286 33.82598 1.000 21.06050 166 GLY B CA 1
ATOM 9586 C C . GLY B 1 200 ? 30.45765 11.58367 35.16862 1.000 20.50507 166 GLY B C 1
ATOM 9587 O O . GLY B 1 200 ? 31.10938 11.24067 36.16199 1.000 21.20102 166 GLY B O 1
ATOM 9591 N N . TRP B 1 201 ? 29.48164 12.47653 35.23397 1.000 20.43547 167 TRP B N 1
ATOM 9592 C CA . TRP B 1 201 ? 29.10007 13.10787 36.49600 1.000 20.68928 167 TRP B CA 1
ATOM 9593 C C . TRP B 1 201 ? 28.07238 12.25861 37.24428 1.000 21.15570 167 TRP B C 1
ATOM 9594 O O . TRP B 1 201 ? 27.11807 11.73739 36.65818 1.000 21.10702 167 TRP B O 1
ATOM 9615 N N . VAL B 1 202 ? 28.29515 12.11939 38.54569 1.000 19.97743 168 VAL B N 1
ATOM 9616 C CA . VAL B 1 202 ? 27.38466 11.45725 39.46425 1.000 20.19518 168 VAL B CA 1
ATOM 9617 C C . VAL B 1 202 ? 26.83468 12.52255 40.39992 1.000 18.87681 168 VAL B C 1
ATOM 9618 O O . VAL B 1 202 ? 27.59579 13.32345 40.94663 1.000 19.26460 168 VAL B O 1
ATOM 9631 N N . THR B 1 203 ? 25.51509 12.52325 40.57997 1.000 18.45920 169 THR B N 1
ATOM 9632 C CA . THR B 1 203 ? 24.80707 13.51399 41.37554 1.000 19.56317 169 THR B CA 1
ATOM 9633 C C . THR B 1 203 ? 23.99120 12.78736 42.43292 1.000 19.61663 169 THR B C 1
ATOM 9634 O O . THR B 1 203 ? 23.28544 11.82307 42.12368 1.000 19.35535 169 THR B O 1
ATOM 9645 N N . LEU B 1 204 ? 24.11110 13.24732 43.68280 1.000 20.38063 170 LEU B N 1
ATOM 9646 C CA . LEU B 1 204 ? 23.37207 12.72061 44.81507 1.000 19.38936 170 LEU B CA 1
ATOM 9647 C C . LEU B 1 204 ? 22.38922 13.79501 45.24477 1.000 18.27937 170 LEU B C 1
ATOM 9648 O O . LEU B 1 204 ? 22.79132 14.92434 45.53638 1.000 17.75025 170 LEU B O 1
ATOM 9664 N N . TYR B 1 205 ? 21.10755 13.44717 45.26047 1.000 18.51924 171 TYR B N 1
ATOM 9665 C CA . TYR B 1 205 ? 20.02556 14.38820 45.52963 1.000 19.05305 171 TYR B CA 1
ATOM 9666 C C . TYR B 1 205 ? 19.19366 13.86822 46.69291 1.000 18.33140 171 TYR B C 1
ATOM 9667 O O . TYR B 1 205 ? 18.82584 12.69432 46.71615 1.000 17.90259 171 TYR B O 1
ATOM 9685 N N . ASP B 1 206 ? 18.92588 14.74034 47.66335 1.000 18.66398 172 ASP B N 1
ATOM 9686 C CA . ASP B 1 206 ? 18.17415 14.38648 48.86215 1.000 18.76557 172 ASP B CA 1
ATOM 9687 C C . ASP B 1 206 ? 16.71116 14.76723 48.61899 1.000 19.28813 172 ASP B C 1
ATOM 9688 O O . ASP B 1 206 ? 16.37564 15.95267 48.58112 1.000 19.14123 172 ASP B O 1
ATOM 9697 N N . LEU B 1 207 ? 15.85972 13.76056 48.43894 1.000 19.64840 173 LEU B N 1
ATOM 9698 C CA . LEU B 1 207 ? 14.44185 14.03104 48.16459 1.000 19.97942 173 LEU B CA 1
ATOM 9699 C C . LEU B 1 207 ? 13.73056 14.67913 49.34712 1.000 20.13425 173 LEU B C 1
ATOM 9700 O O . LEU B 1 207 ? 12.79170 15.44924 49.14514 1.000 21.66914 173 LEU B O 1
ATOM 9716 N N . TYR B 1 208 ? 14.14562 14.37190 50.58432 1.000 20.71108 174 TYR B N 1
ATOM 9717 C CA . TYR B 1 208 ? 13.47193 14.97508 51.73375 1.000 20.51742 174 TYR B CA 1
ATOM 9718 C C . TYR B 1 208 ? 13.66014 16.48797 51.76589 1.000 21.16413 174 TYR B C 1
ATOM 9719 O O . TYR B 1 208 ? 12.74700 17.23154 52.15179 1.000 21.56675 174 TYR B O 1
ATOM 9737 N N . ASN B 1 209 ? 14.83275 16.97361 51.35686 1.000 18.71652 175 ASN B N 1
ATOM 9738 C CA . ASN B 1 209 ? 15.13245 18.39955 51.40670 1.000 19.35277 175 ASN B CA 1
ATOM 9739 C C . ASN B 1 209 ? 15.14863 19.06785 50.04979 1.000 20.42904 175 ASN B C 1
ATOM 9740 O O . ASN B 1 209 ? 15.32587 20.29204 49.98277 1.000 21.56729 175 ASN B O 1
ATOM 9751 N N . LEU B 1 210 ? 14.96452 18.30038 48.97417 1.000 20.73671 176 LEU B N 1
ATOM 9752 C CA . LEU B 1 210 ? 14.92946 18.81717 47.61617 1.000 20.13099 176 LEU B CA 1
ATOM 9753 C C . LEU B 1 210 ? 16.18292 19.62564 47.33141 1.000 22.20302 176 LEU B C 1
ATOM 9754 O O . LEU B 1 210 ? 16.13190 20.75566 46.83428 1.000 23.64522 176 LEU B O 1
ATOM 9770 N N . LYS B 1 211 ? 17.33576 19.00290 47.60907 1.000 21.33138 177 LYS B N 1
ATOM 9771 C CA . LYS B 1 211 ? 18.63212 19.63424 47.47625 1.000 21.47287 177 LYS B CA 1
ATOM 9772 C C . LYS B 1 211 ? 19.65709 18.66151 46.91760 1.000 19.71298 177 LYS B C 1
ATOM 9773 O O . LYS B 1 211 ? 19.67424 17.47529 47.27437 1.000 19.64083 177 LYS B O 1
ATOM 9792 N N . VAL B 1 212 ? 20.52403 19.18083 46.05807 1.000 19.98817 178 VAL B N 1
ATOM 9793 C CA . VAL B 1 212 ? 21.71855 18.45326 45.64768 1.000 20.60079 178 VAL B CA 1
ATOM 9794 C C . VAL B 1 212 ? 22.67098 18.38084 46.83711 1.000 20.50916 178 VAL B C 1
ATOM 9795 O O . VAL B 1 212 ? 23.05588 19.40592 47.40019 1.000 20.78370 178 VAL B O 1
ATOM 9808 N N . VAL B 1 213 ? 23.06900 17.15867 47.19963 1.000 18.94436 179 VAL B N 1
ATOM 9809 C CA . VAL B 1 213 ? 23.97319 16.92642 48.32502 1.000 19.39321 179 VAL B CA 1
ATOM 9810 C C . VAL B 1 213 ? 25.42684 16.98798 47.88668 1.000 19.70556 179 VAL B C 1
ATOM 9811 O O . VAL B 1 213 ? 26.27335 17.62605 48.53442 1.000 20.07164 179 VAL B O 1
ATOM 9824 N N . ALA B 1 214 ? 25.73225 16.32989 46.77318 1.000 19.61122 180 ALA B N 1
ATOM 9825 C CA . ALA B 1 214 ? 27.10732 16.18929 46.31709 1.000 20.09872 180 ALA B CA 1
ATOM 9826 C C . ALA B 1 214 ? 27.09555 15.80488 44.84160 1.000 18.56250 180 ALA B C 1
ATOM 9827 O O . ALA B 1 214 ? 26.10834 15.27306 44.31947 1.000 18.85200 180 ALA B O 1
ATOM 9834 N N . GLU B 1 215 ? 28.20684 16.09418 44.17867 1.000 18.23289 181 GLU B N 1
ATOM 9835 C CA . GLU B 1 215 ? 28.46686 15.63776 42.82481 1.000 17.20037 181 GLU B CA 1
ATOM 9836 C C . GLU B 1 215 ? 29.94703 15.32145 42.69624 1.000 17.13548 181 GLU B C 1
ATOM 9837 O O . GLU B 1 215 ? 30.78519 15.92563 43.36844 1.000 17.85194 181 GLU B O 1
ATOM 9849 N N . VAL B 1 216 ? 30.26760 14.40031 41.79230 1.000 16.98501 182 VAL B N 1
ATOM 9850 C CA . VAL B 1 216 ? 31.65762 14.06000 41.49837 1.000 18.25737 182 VAL B CA 1
ATOM 9851 C C . VAL B 1 216 ? 31.71064 13.54190 40.07036 1.000 19.53113 182 VAL B C 1
ATOM 9852 O O . VAL B 1 216 ? 30.73337 12.97831 39.55660 1.000 18.04042 182 VAL B O 1
ATOM 9865 N N . ARG B 1 217 ? 32.85553 13.73206 39.42472 1.000 19.67990 183 ARG B N 1
ATOM 9866 C CA . ARG B 1 217 ? 33.06746 13.21776 38.07502 1.000 20.23272 183 ARG B CA 1
ATOM 9867 C C . ARG B 1 217 ? 33.85313 11.91867 38.20297 1.000 19.23270 183 ARG B C 1
ATOM 9868 O O . ARG B 1 217 ? 35.06120 11.93465 38.50590 1.000 20.26760 183 ARG B O 1
ATOM 9889 N N . ALA B 1 218 ? 33.16474 10.80726 37.98007 1.000 18.87297 184 ALA B N 1
ATOM 9890 C CA . ALA B 1 218 ? 33.76157 9.48309 38.11431 1.000 18.85665 184 ALA B CA 1
ATOM 9891 C C . ALA B 1 218 ? 34.51903 9.03509 36.87465 1.000 21.26169 184 ALA B C 1
ATOM 9892 O O . ALA B 1 218 ? 35.40208 8.18008 36.98573 1.000 21.66471 184 ALA B O 1
ATOM 9899 N N . GLY B 1 219 ? 34.16638 9.55771 35.70157 1.000 21.21739 185 GLY B N 1
ATOM 9900 C CA . GLY B 1 219 ? 34.74876 9.11720 34.44339 1.000 22.20069 185 GLY B CA 1
ATOM 9901 C C . GLY B 1 219 ? 34.54355 10.15640 33.36387 1.000 21.74469 185 GLY B C 1
ATOM 9902 O O . GLY B 1 219 ? 34.07827 11.26418 33.61300 1.000 20.56563 185 GLY B O 1
ATOM 9906 N N . LEU B 1 220 ? 34.96068 9.79225 32.14472 1.000 21.06088 186 LEU B N 1
ATOM 9907 C CA . LEU B 1 220 ? 34.81603 10.64349 30.96779 1.000 20.96285 186 LEU B CA 1
ATOM 9908 C C . LEU B 1 220 ? 33.65153 10.23027 30.08650 1.000 20.31677 186 LEU B C 1
ATOM 9909 O O . LEU B 1 220 ? 33.06478 11.07968 29.41003 1.000 20.39071 186 LEU B O 1
ATOM 9925 N N . ASN B 1 221 ? 33.30640 8.94362 30.09177 1.000 20.30205 187 ASN B N 1
ATOM 9926 C CA . ASN B 1 221 ? 32.12902 8.42155 29.41382 1.000 20.54986 187 ASN B CA 1
ATOM 9927 C C . ASN B 1 221 ? 31.61215 7.28078 30.28584 1.000 20.80909 187 ASN B C 1
ATOM 9928 O O . ASN B 1 221 ? 32.31284 6.28723 30.49053 1.000 21.05309 187 ASN B O 1
ATOM 9939 N N . THR B 1 222 ? 30.40441 7.44242 30.81251 1.000 21.07000 188 THR B N 1
ATOM 9940 C CA . THR B 1 222 ? 29.85978 6.56883 31.83266 1.000 21.31064 188 THR B CA 1
ATOM 9941 C C . THR B 1 222 ? 28.62669 5.85056 31.31415 1.000 21.36519 188 THR B C 1
ATOM 9942 O O . THR B 1 222 ? 27.82877 6.42265 30.56281 1.000 21.18749 188 THR B O 1
ATOM 9953 N N . ARG B 1 223 ? 28.45784 4.59586 31.74499 1.000 20.25263 189 ARG B N 1
ATOM 9954 C CA . ARG B 1 223 ? 27.32925 3.77346 31.31715 1.000 20.62061 189 ARG B CA 1
ATOM 9955 C C . ARG B 1 223 ? 26.19433 3.82211 32.33755 1.000 21.24246 189 ARG B C 1
ATOM 9956 O O . ARG B 1 223 ? 25.08291 4.24127 32.00666 1.000 21.48845 189 ARG B O 1
ATOM 9977 N N . ASN B 1 224 ? 26.44735 3.39774 33.57151 1.000 20.67648 190 ASN B N 1
ATOM 9978 C CA . ASN B 1 224 ? 25.42159 3.48734 34.60975 1.000 21.74484 190 ASN B CA 1
ATOM 9979 C C . ASN B 1 224 ? 26.08483 3.35373 35.97406 1.000 20.52011 190 ASN B C 1
ATOM 9980 O O . ASN B 1 224 ? 27.31469 3.27913 36.09067 1.000 21.80558 190 ASN B O 1
ATOM 9991 N N . LEU B 1 225 ? 25.25644 3.36911 37.01632 1.000 19.03498 191 LEU B N 1
ATOM 9992 C CA . LEU B 1 225 ? 25.72484 3.18296 38.37211 1.000 18.95655 191 LEU B CA 1
ATOM 9993 C C . LEU B 1 225 ? 24.74752 2.29148 39.11950 1.000 20.74126 191 LEU B C 1
ATOM 9994 O O . LEU B 1 225 ? 23.62661 2.04478 38.66902 1.000 19.71820 191 LEU B O 1
ATOM 10010 N N . ALA B 1 226 ? 25.20175 1.79616 40.27454 1.000 20.74526 192 ALA B N 1
ATOM 10011 C CA . ALA B 1 226 ? 24.41852 0.91432 41.11970 1.000 21.02750 192 ALA B CA 1
ATOM 10012 C C . ALA B 1 226 ? 24.68968 1.27972 42.57321 1.000 20.83369 192 ALA B C 1
ATOM 10013 O O . ALA B 1 226 ? 25.78730 1.72844 42.91863 1.000 20.30864 192 ALA B O 1
ATOM 10020 N N . VAL B 1 227 ? 23.67821 1.10313 43.41491 1.000 20.84161 193 VAL B N 1
ATOM 10021 C CA . VAL B 1 227 ? 23.77654 1.39193 44.84444 1.000 20.20481 193 VAL B CA 1
ATOM 10022 C C . VAL B 1 227 ? 23.66383 0.07974 45.60736 1.000 20.89883 193 VAL B C 1
ATOM 10023 O O . VAL B 1 227 ? 22.76103 -0.71481 45.34643 1.000 20.75987 193 VAL B O 1
ATOM 10036 N N . SER B 1 228 ? 24.57486 -0.14447 46.56089 1.000 19.89813 194 SER B N 1
ATOM 10037 C CA . SER B 1 228 ? 24.53974 -1.37778 47.32514 1.000 19.96459 194 SER B CA 1
ATOM 10038 C C . SER B 1 228 ? 23.27433 -1.43835 48.16938 1.000 20.34084 194 SER B C 1
ATOM 10039 O O . SER B 1 228 ? 22.71614 -0.40972 48.56150 1.000 19.63799 194 SER B O 1
ATOM 10047 N N . ASP B 1 229 ? 22.82678 -2.66562 48.46471 1.000 21.23306 195 ASP B N 1
ATOM 10048 C CA . ASP B 1 229 ? 21.51858 -2.80011 49.12016 1.000 22.47235 195 ASP B CA 1
ATOM 10049 C C . ASP B 1 229 ? 21.56105 -2.37429 50.58340 1.000 22.36082 195 ASP B C 1
ATOM 10050 O O . ASP B 1 229 ? 20.50013 -2.11646 51.16428 1.000 22.36555 195 ASP B O 1
ATOM 10059 N N . ASP B 1 230 ? 22.75075 -2.26387 51.19058 1.000 22.99724 196 ASP B N 1
ATOM 10060 C CA . ASP B 1 230 ? 22.87390 -1.68558 52.52662 1.000 23.29617 196 ASP B CA 1
ATOM 10061 C C . ASP B 1 230 ? 23.06029 -0.17396 52.49043 1.000 21.87256 196 ASP B C 1
ATOM 10062 O O . ASP B 1 230 ? 23.23054 0.44246 53.54645 1.000 22.72389 196 ASP B O 1
ATOM 10071 N N . GLY B 1 231 ? 23.03034 0.43507 51.30303 1.000 19.72142 197 GLY B N 1
ATOM 10072 C CA . GLY B 1 231 ? 23.10811 1.87301 51.17149 1.000 19.33787 197 GLY B CA 1
ATOM 10073 C C . GLY B 1 231 ? 24.48290 2.48455 51.33817 1.000 20.11605 197 GLY B C 1
ATOM 10074 O O . GLY B 1 231 ? 24.59002 3.71125 51.34767 1.000 20.88720 197 GLY B O 1
ATOM 10078 N N . ARG B 1 232 ? 25.54380 1.67205 51.46351 1.000 19.63207 198 ARG B N 1
ATOM 10079 C CA . ARG B 1 232 ? 26.85318 2.23258 51.76366 1.000 19.81008 198 ARG B CA 1
ATOM 10080 C C . ARG B 1 232 ? 27.63632 2.68655 50.53276 1.000 18.58863 198 ARG B C 1
ATOM 10081 O O . ARG B 1 232 ? 28.43690 3.62276 50.63854 1.000 20.10161 198 ARG B O 1
ATOM 10102 N N . TRP B 1 233 ? 27.43441 2.05455 49.38887 1.000 17.73591 199 TRP B N 1
ATOM 10103 C CA . TRP B 1 233 ? 28.33653 2.16396 48.25547 1.000 18.27916 199 TRP B CA 1
ATOM 10104 C C . TRP B 1 233 ? 27.59421 2.53519 46.98386 1.000 18.72463 199 TRP B C 1
ATOM 10105 O O . TRP B 1 233 ? 26.47493 2.07212 46.74182 1.000 18.89207 199 TRP B O 1
ATOM 10126 N N . VAL B 1 234 ? 28.25394 3.33617 46.15145 1.000 18.91895 200 VAL B N 1
ATOM 10127 C CA . VAL B 1 234 ? 27.87374 3.54279 44.75373 1.000 21.00786 200 VAL B CA 1
ATOM 10128 C C . VAL B 1 234 ? 28.99502 2.96957 43.90208 1.000 19.46857 200 VAL B C 1
ATOM 10129 O O . VAL B 1 234 ? 30.17103 3.27947 44.12327 1.000 19.03854 200 VAL B O 1
ATOM 10142 N N . LEU B 1 235 ? 28.63543 2.15201 42.92027 1.000 19.30745 201 LEU B N 1
ATOM 10143 C CA . LEU B 1 235 ? 29.60235 1.60868 41.96923 1.000 19.25550 201 LEU B CA 1
ATOM 10144 C C . LEU B 1 235 ? 29.24202 2.14537 40.59035 1.000 19.71498 201 LEU B C 1
ATOM 10145 O O . LEU B 1 235 ? 28.11223 1.96060 40.13472 1.000 19.80014 201 LEU B O 1
ATOM 10161 N N . VAL B 1 236 ? 30.20086 2.80962 39.94116 1.000 19.85425 202 VAL B N 1
ATOM 10162 C CA . VAL B 1 236 ? 30.00949 3.45006 38.64700 1.000 19.48718 202 VAL B CA 1
ATOM 10163 C C . VAL B 1 236 ? 30.73494 2.63838 37.58086 1.000 19.60348 202 VAL B C 1
ATOM 10164 O O . VAL B 1 236 ? 31.92273 2.34834 37.71734 1.000 19.44160 202 VAL B O 1
ATOM 10177 N N . GLY B 1 237 ? 30.02039 2.29691 36.51404 1.000 18.79167 203 GLY B N 1
ATOM 10178 C CA . GLY B 1 237 ? 30.58219 1.55028 35.41764 1.000 20.07790 203 GLY B CA 1
ATOM 10179 C C . GLY B 1 237 ? 30.88712 2.45505 34.24353 1.000 19.62342 203 GLY B C 1
ATOM 10180 O O . GLY B 1 237 ? 29.97744 3.05573 33.65447 1.000 20.47244 203 GLY B O 1
ATOM 10184 N N . ASN B 1 238 ? 32.16317 2.53951 33.89677 1.000 19.31043 204 ASN B N 1
ATOM 10185 C CA . ASN B 1 238 ? 32.64522 3.47116 32.88482 1.000 19.06230 204 ASN B CA 1
ATOM 10186 C C . ASN B 1 238 ? 33.04995 2.75844 31.60240 1.000 20.68185 204 ASN B C 1
ATOM 10187 O O . ASN B 1 238 ? 33.60893 1.65709 31.62692 1.000 20.58416 204 ASN B O 1
ATOM 10198 N N . TYR B 1 239 ? 32.75270 3.40945 30.47890 1.000 21.66428 205 TYR B N 1
ATOM 10199 C CA . TYR B 1 239 ? 33.36082 3.07779 29.20053 1.000 21.63793 205 TYR B CA 1
ATOM 10200 C C . TYR B 1 239 ? 34.76776 3.66011 29.11002 1.000 22.13355 205 TYR B C 1
ATOM 10201 O O . TYR B 1 239 ? 35.70086 2.97839 28.67059 1.000 23.02407 205 TYR B O 1
ATOM 10219 N N . LEU B 1 240 ? 34.92623 4.91699 29.52504 1.000 21.25995 206 LEU B N 1
ATOM 10220 C CA . LEU B 1 240 ? 36.19449 5.63941 29.44803 1.000 21.23334 206 LEU B CA 1
ATOM 10221 C C . LEU B 1 240 ? 36.43979 6.40368 30.74551 1.000 20.95553 206 LEU B C 1
ATOM 10222 O O . LEU B 1 240 ? 35.59503 7.20612 31.15422 1.000 20.19324 206 LEU B O 1
ATOM 10238 N N . PRO B 1 241 ? 37.55415 6.15296 31.45475 1.000 19.96987 207 PRO B N 1
ATOM 10239 C CA . PRO B 1 241 ? 38.43878 5.00019 31.27914 1.000 20.15660 207 PRO B CA 1
ATOM 10240 C C . PRO B 1 241 ? 37.66527 3.69582 31.43184 1.000 19.54517 207 PRO B C 1
ATOM 10241 O O . PRO B 1 241 ? 36.49881 3.72286 31.86960 1.000 20.09531 207 PRO B O 1
ATOM 10252 N N . GLY B 1 242 ? 38.27395 2.57325 31.05458 1.000 21.37793 208 GLY B N 1
ATOM 10253 C CA . GLY B 1 242 ? 37.63902 1.28870 31.24229 1.000 22.01853 208 GLY B CA 1
ATOM 10254 C C . GLY B 1 242 ? 37.77722 0.81647 32.67427 1.000 21.66811 208 GLY B C 1
ATOM 10255 O O . GLY B 1 242 ? 38.74369 0.12479 33.00457 1.000 21.03123 208 GLY B O 1
ATOM 10259 N N . ASN B 1 243 ? 36.84301 1.19531 33.54468 1.000 21.66271 209 ASN B N 1
ATOM 10260 C CA . ASN B 1 243 ? 37.02819 0.90120 34.96134 1.000 20.89857 209 ASN B CA 1
ATOM 10261 C C . ASN B 1 243 ? 35.69783 0.95187 35.69973 1.000 20.11246 209 ASN B C 1
ATOM 10262 O O . ASN B 1 243 ? 34.63215 1.23392 35.12652 1.000 20.01937 209 ASN B O 1
ATOM 10273 N N . LEU B 1 244 ? 35.76806 0.59026 36.97008 1.000 19.97309 210 LEU B N 1
ATOM 10274 C CA . LEU B 1 244 ? 34.71595 0.78512 37.94550 1.000 20.44566 210 LEU B CA 1
ATOM 10275 C C . LEU B 1 244 ? 35.21123 1.80508 38.95191 1.000 20.53068 210 LEU B C 1
ATOM 10276 O O . LEU B 1 244 ? 36.40098 1.81050 39.31571 1.000 21.65154 210 LEU B O 1
ATOM 10292 N N . VAL B 1 245 ? 34.31573 2.67632 39.38849 1.000 19.38891 211 VAL B N 1
ATOM 10293 C CA . VAL B 1 245 ? 34.64798 3.65163 40.42104 1.000 18.26521 211 VAL B CA 1
ATOM 10294 C C . VAL B 1 245 ? 33.70598 3.42045 41.58964 1.000 19.02349 211 VAL B C 1
ATOM 10295 O O . VAL B 1 245 ? 32.47157 3.50453 41.43864 1.000 18.59095 211 VAL B O 1
ATOM 10308 N N . LEU B 1 246 ? 34.28989 3.14779 42.74531 1.000 20.32929 212 LEU B N 1
ATOM 10309 C CA . LEU B 1 246 ? 33.57007 2.90174 43.98424 1.000 19.50716 212 LEU B CA 1
ATOM 10310 C C . LEU B 1 246 ? 33.55628 4.18263 44.80752 1.000 19.34886 212 LEU B C 1
ATOM 10311 O O . LEU B 1 246 ? 34.61740 4.74015 45.10485 1.000 18.64305 212 LEU B O 1
ATOM 10327 N N . LEU B 1 247 ? 32.35839 4.64331 45.15830 1.000 17.38112 213 LEU B N 1
ATOM 10328 C CA . LEU B 1 247 ? 32.13071 5.87303 45.89555 1.000 17.77884 213 LEU B CA 1
ATOM 10329 C C . LEU B 1 247 ? 31.37433 5.57529 47.18704 1.000 19.05367 213 LEU B C 1
ATOM 10330 O O . LEU B 1 247 ? 30.58138 4.62313 47.25431 1.000 18.67404 213 LEU B O 1
ATOM 10346 N N . ASP B 1 248 ? 31.62911 6.39504 48.20470 1.000 19.69458 214 ASP B N 1
ATOM 10347 C CA . ASP B 1 248 ? 30.82239 6.38495 49.42560 1.000 19.91131 214 ASP B CA 1
ATOM 10348 C C . ASP B 1 248 ? 29.46487 7.01812 49.09385 1.000 19.38008 214 ASP B C 1
ATOM 10349 O O . ASP B 1 248 ? 29.40521 8.14297 48.58459 1.000 19.42142 214 ASP B O 1
ATOM 10358 N N . ALA B 1 249 ? 28.39085 6.26958 49.33102 1.000 18.51885 215 ALA B N 1
ATOM 10359 C CA . ALA B 1 249 ? 27.04099 6.71312 48.97816 1.000 18.92239 215 ALA B CA 1
ATOM 10360 C C . ALA B 1 249 ? 26.54540 7.90748 49.78791 1.000 18.71078 215 ALA B C 1
ATOM 10361 O O . ALA B 1 249 ? 25.55541 8.53341 49.39253 1.000 18.77277 215 ALA B O 1
ATOM 10368 N N . ARG B 1 250 ? 27.20476 8.26246 50.89304 1.000 19.45002 216 ARG B N 1
ATOM 10369 C CA . ARG B 1 250 ? 26.74627 9.39675 51.69240 1.000 20.44906 216 ARG B CA 1
ATOM 10370 C C . ARG B 1 250 ? 27.25671 10.73790 51.18382 1.000 18.84659 216 ARG B C 1
ATOM 10371 O O . ARG B 1 250 ? 26.63964 11.76318 51.47959 1.000 19.48427 216 ARG B O 1
ATOM 10392 N N . ASP B 1 251 ? 28.37051 10.76493 50.43946 1.000 18.01983 217 ASP B N 1
ATOM 10393 C CA . ASP B 1 251 ? 28.95376 12.02939 50.01913 1.000 17.26867 217 ASP B CA 1
ATOM 10394 C C . ASP B 1 251 ? 29.64523 11.96917 48.66428 1.000 17.15962 217 ASP B C 1
ATOM 10395 O O . ASP B 1 251 ? 30.21903 12.97669 48.25057 1.000 16.81856 217 ASP B O 1
ATOM 10404 N N . LEU B 1 252 ? 29.58814 10.84537 47.95645 1.000 17.92217 218 LEU B N 1
ATOM 10405 C CA . LEU B 1 252 ? 30.24609 10.62768 46.67128 1.000 20.28458 218 LEU B CA 1
ATOM 10406 C C . LEU B 1 252 ? 31.76454 10.81212 46.74218 1.000 20.06303 218 LEU B C 1
ATOM 10407 O O . LEU B 1 252 ? 32.41241 11.05865 45.70844 1.000 20.35903 218 LEU B O 1
ATOM 10423 N N . SER B 1 253 ? 32.35309 10.67520 47.93501 1.000 19.49736 219 SER B N 1
ATOM 10424 C CA . SER B 1 253 ? 33.81153 10.65751 48.02522 1.000 19.49086 219 SER B CA 1
ATOM 10425 C C . SER B 1 253 ? 34.34824 9.38725 47.37095 1.000 18.80166 219 SER B C 1
ATOM 10426 O O . SER B 1 253 ? 33.67088 8.36647 47.28943 1.000 18.03159 219 SER B O 1
ATOM 10434 N N . LEU B 1 254 ? 35.56853 9.46989 46.84985 1.000 19.99302 220 LEU B N 1
ATOM 10435 C CA . LEU B 1 254 ? 36.16593 8.32785 46.17620 1.000 20.11103 220 LEU B CA 1
ATOM 10436 C C . LEU B 1 254 ? 36.66621 7.30307 47.18850 1.000 20.33415 220 LEU B C 1
ATOM 10437 O O . LEU B 1 254 ? 37.40210 7.63995 48.11477 1.000 20.41967 220 LEU B O 1
ATOM 10453 N N . VAL B 1 255 ? 36.26330 6.05327 47.01022 1.000 20.14294 221 VAL B N 1
ATOM 10454 C CA . VAL B 1 255 ? 36.82522 4.93721 47.77084 1.000 22.41641 221 VAL B CA 1
ATOM 10455 C C . VAL B 1 255 ? 37.92887 4.23035 46.99448 1.000 22.21129 221 VAL B C 1
ATOM 10456 O O . VAL B 1 255 ? 39.01948 4.02395 47.52184 1.000 20.27359 221 VAL B O 1
ATOM 10469 N N . GLN B 1 256 ? 37.67687 3.84637 45.74280 1.000 23.12488 222 GLN B N 1
ATOM 10470 C CA A GLN B 1 256 ? 38.67981 3.11579 44.98142 0.558 23.29195 222 GLN B CA 1
ATOM 10471 C CA B GLN B 1 256 ? 38.67217 3.10641 44.98075 0.442 23.28640 222 GLN B CA 1
ATOM 10472 C C . GLN B 1 256 ? 38.32455 3.12388 43.49823 1.000 21.79315 222 GLN B C 1
ATOM 10473 O O . GLN B 1 256 ? 37.15516 3.02175 43.12558 1.000 20.89795 222 GLN B O 1
ATOM 10498 N N . VAL B 1 257 ? 39.36065 3.23542 42.66136 1.000 21.02012 223 VAL B N 1
ATOM 10499 C CA . VAL B 1 257 ? 39.24656 3.05168 41.21620 1.000 21.64058 223 VAL B CA 1
ATOM 10500 C C . VAL B 1 257 ? 39.67757 1.62396 40.90714 1.000 24.16121 223 VAL B C 1
ATOM 10501 O O . VAL B 1 257 ? 40.79360 1.21796 41.23782 1.000 25.15827 223 VAL B O 1
ATOM 10514 N N . ILE B 1 258 ? 38.80040 0.84133 40.28834 1.000 24.27481 224 ILE B N 1
ATOM 10515 C CA . ILE B 1 258 ? 39.11231 -0.55172 39.98574 1.000 24.27082 224 ILE B CA 1
ATOM 10516 C C . ILE B 1 258 ? 39.24355 -0.68778 38.47003 1.000 24.77201 224 ILE B C 1
ATOM 10517 O O . ILE B 1 258 ? 38.22806 -0.65481 37.76064 1.000 23.78412 224 ILE B O 1
ATOM 10533 N N . PRO B 1 259 ? 40.44672 -0.85533 37.92670 1.000 27.14621 225 PRO B N 1
ATOM 10534 C CA . PRO B 1 259 ? 40.56388 -1.02546 36.47215 1.000 28.02668 225 PRO B CA 1
ATOM 10535 C C . PRO B 1 259 ? 39.84560 -2.28644 36.01699 1.000 25.98329 225 PRO B C 1
ATOM 10536 O O . PRO B 1 259 ? 39.93875 -3.34095 36.65057 1.000 25.24485 225 PRO B O 1
ATOM 10547 N N . ALA B 1 260 ? 39.12277 -2.16728 34.90433 1.000 24.68683 226 ALA B N 1
ATOM 10548 C CA . ALA B 1 260 ? 38.43260 -3.30644 34.30065 1.000 25.19523 226 ALA B CA 1
ATOM 10549 C C . ALA B 1 260 ? 39.40539 -3.99551 33.35041 1.000 28.40363 226 ALA B C 1
ATOM 10550 O O . ALA B 1 260 ? 39.64518 -3.52771 32.23581 1.000 30.05256 226 ALA B O 1
ATOM 10557 N N . ALA B 1 261 ? 39.98556 -5.09796 33.80243 1.000 27.03662 227 ALA B N 1
ATOM 10558 C CA . ALA B 1 261 ? 40.87993 -5.90600 32.99680 1.000 27.68090 227 ALA B CA 1
ATOM 10559 C C . ALA B 1 261 ? 40.63540 -7.36665 33.34465 1.000 28.72358 227 ALA B C 1
ATOM 10560 O O . ALA B 1 261 ? 40.37809 -7.69200 34.50717 1.000 31.90047 227 ALA B O 1
ATOM 10567 N N . ASP B 1 262 ? 40.71096 -8.23896 32.34432 1.000 28.25945 228 ASP B N 1
ATOM 10568 C CA . ASP B 1 262 ? 40.55299 -9.65814 32.61658 1.000 30.22283 228 ASP B CA 1
ATOM 10569 C C . ASP B 1 262 ? 41.80935 -10.19983 33.29276 1.000 31.11731 228 ASP B C 1
ATOM 10570 O O . ASP B 1 262 ? 42.81899 -9.49728 33.45547 1.000 31.61830 228 ASP B O 1
ATOM 10579 N N . ALA B 1 263 ? 41.73390 -11.46858 33.69650 1.000 33.50967 229 ALA B N 1
ATOM 10580 C CA . ALA B 1 263 ? 42.80645 -12.08640 34.46042 1.000 37.65296 229 ALA B CA 1
ATOM 10581 C C . ALA B 1 263 ? 44.13144 -12.08593 33.71289 1.000 43.04998 229 ALA B C 1
ATOM 10582 O O . ALA B 1 263 ? 45.18919 -12.18139 34.35082 1.000 43.35698 229 ALA B O 1
ATOM 10589 N N . GLN B 1 264 ? 44.10218 -11.99828 32.38487 1.000 44.66417 230 GLN B N 1
ATOM 10590 C CA . GLN B 1 264 ? 45.31657 -11.92228 31.58140 1.000 46.75868 230 GLN B CA 1
ATOM 10591 C C . GLN B 1 264 ? 45.77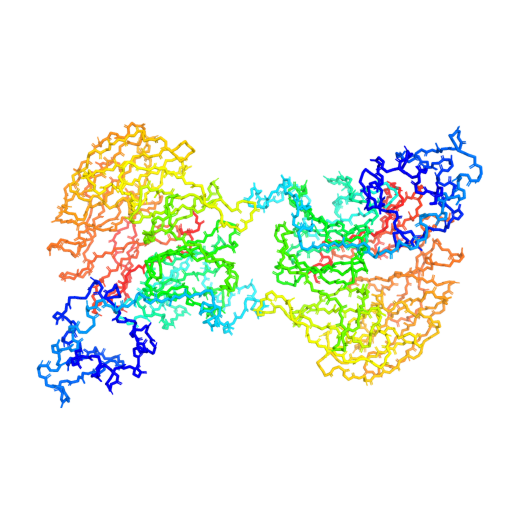991 -10.48894 31.34284 1.000 42.68532 230 GLN B C 1
ATOM 10592 O O . GLN B 1 264 ? 46.74111 -10.27923 30.59760 1.000 44.35721 230 GLN B O 1
ATOM 10606 N N . GLY B 1 265 ? 45.11062 -9.49863 31.92547 1.000 39.14170 231 GLY B N 1
ATOM 10607 C CA . GLY B 1 265 ? 45.55010 -8.12009 31.83054 1.000 36.86982 231 GLY B CA 1
ATOM 10608 C C . GLY B 1 265 ? 44.94934 -7.30905 30.70192 1.000 36.01709 231 GLY B C 1
ATOM 10609 O O . GLY B 1 265 ? 45.28322 -6.12548 30.57159 1.000 36.85223 231 GLY B O 1
ATOM 10613 N N . GLN B 1 266 ? 44.06550 -7.89299 29.89834 1.000 34.81257 232 GLN B N 1
ATOM 10614 C CA . GLN B 1 266 ? 43.45936 -7.18303 28.77688 1.000 35.10588 232 GLN B CA 1
ATOM 10615 C C . GLN B 1 266 ? 42.38843 -6.21622 29.27770 1.000 29.73947 232 GLN B C 1
ATOM 10616 O O . GLN B 1 266 ? 41.50930 -6.59146 30.05887 1.000 31.04472 232 GLN B O 1
ATOM 10630 N N . ALA B 1 267 ? 42.45662 -4.97762 28.80800 1.000 26.14966 233 ALA B N 1
ATOM 10631 C CA . ALA B 1 267 ? 41.57638 -3.91853 29.25929 1.000 24.14847 233 ALA B CA 1
ATOM 10632 C C . ALA B 1 267 ? 40.18360 -4.07651 28.64357 1.000 24.08745 233 ALA B C 1
ATOM 10633 O O . ALA B 1 267 ? 40.00926 -4.66298 27.57049 1.000 24.56006 233 ALA B O 1
ATOM 10640 N N . SER B 1 268 ? 39.19557 -3.53184 29.33438 1.000 23.25522 234 SER B N 1
ATOM 10641 C CA . SER B 1 268 ? 37.81756 -3.64342 28.88196 1.000 24.12910 234 SER B CA 1
ATOM 10642 C C . SER B 1 268 ? 37.02573 -2.43558 29.33928 1.000 24.32048 234 SER B C 1
ATOM 10643 O O . SER B 1 268 ? 37.28718 -1.85982 30.40007 1.000 24.70174 234 SER B O 1
ATOM 10651 N N . ARG B 1 269 ? 36.05432 -2.05297 28.52109 1.000 24.01549 235 ARG B N 1
ATOM 10652 C CA . ARG B 1 269 ? 35.00197 -1.16828 28.97229 1.000 23.69784 235 ARG B CA 1
ATOM 10653 C C . ARG B 1 269 ? 34.03661 -1.94569 29.86887 1.000 23.18385 235 ARG B C 1
ATOM 10654 O O . ARG B 1 269 ? 33.91701 -3.17281 29.78076 1.000 24.13185 235 ARG B O 1
ATOM 10675 N N . VAL B 1 270 ? 33.35782 -1.22182 30.73994 1.000 20.90194 236 VAL B N 1
ATOM 10676 C CA . VAL B 1 270 ? 32.31223 -1.79063 31.58481 1.000 20.36504 236 VAL B CA 1
ATOM 10677 C C . VAL B 1 270 ? 30.99479 -1.52496 30.87148 1.000 21.20035 236 VAL B C 1
ATOM 10678 O O . VAL B 1 270 ? 30.67665 -0.36988 30.55430 1.000 20.91699 236 VAL B O 1
ATOM 10691 N N . SER B 1 271 ? 30.25027 -2.59099 30.58069 1.000 23.67522 237 SER B N 1
ATOM 10692 C CA . SER B 1 271 ? 28.96158 -2.40453 29.91820 1.000 24.04924 237 SER B CA 1
ATOM 10693 C C . SER B 1 271 ? 27.90086 -1.91182 30.89525 1.000 23.17021 237 SER B C 1
ATOM 10694 O O . SER B 1 271 ? 27.14788 -0.97971 30.57784 1.000 22.25763 237 SER B O 1
ATOM 10702 N N . ALA B 1 272 ? 27.83341 -2.49984 32.08331 1.000 23.27292 238 ALA B N 1
ATOM 10703 C CA . ALA B 1 272 ? 26.81967 -2.12469 33.06256 1.000 22.31821 238 ALA B CA 1
ATOM 10704 C C . ALA B 1 272 ? 27.17114 -2.71194 34.41633 1.000 21.29569 238 ALA B C 1
ATOM 10705 O O . ALA B 1 272 ? 27.83414 -3.75398 34.50354 1.000 20.41402 238 ALA B O 1
ATOM 10712 N N . VAL B 1 273 ? 26.68067 -2.05453 35.47072 1.000 20.82155 239 VAL B N 1
ATOM 10713 C CA . VAL B 1 273 ? 26.78390 -2.56589 36.83668 1.000 21.06778 239 VAL B CA 1
ATOM 10714 C C . VAL B 1 273 ? 25.37576 -2.75925 37.39160 1.000 19.70509 239 VAL B C 1
ATOM 10715 O O . VAL B 1 273 ? 24.44855 -2.01449 37.05823 1.000 20.16567 239 VAL B O 1
ATOM 10728 N N . TYR B 1 274 ? 25.21959 -3.77273 38.23037 1.000 20.64066 240 TYR B N 1
ATOM 10729 C CA . TYR B 1 274 ? 23.93425 -4.11455 38.82042 1.000 22.89570 240 TYR B CA 1
ATOM 10730 C C . TYR B 1 274 ? 24.13036 -4.49671 40.28437 1.000 23.88141 240 TYR B C 1
ATOM 10731 O O . TYR B 1 274 ? 25.20235 -4.96532 40.67678 1.000 24.91670 240 TYR B O 1
ATOM 10749 N N . THR B 1 275 ? 23.08163 -4.30239 41.07844 1.000 23.05308 241 THR B N 1
ATOM 10750 C CA . THR B 1 275 ? 23.04542 -4.76420 42.45700 1.000 22.88460 241 THR B CA 1
ATOM 10751 C C . THR B 1 275 ? 22.24083 -6.04961 42.54601 1.000 22.11451 241 THR B C 1
ATOM 10752 O O . THR B 1 275 ? 21.16306 -6.15631 41.97150 1.000 23.03746 241 THR B O 1
ATOM 10763 N N . ALA B 1 276 ? 22.76883 -7.02973 43.29324 1.000 21.54383 242 ALA B N 1
ATOM 10764 C CA . ALA B 1 276 ? 22.09074 -8.29688 43.55815 1.000 22.62834 242 ALA B CA 1
ATOM 10765 C C . ALA B 1 276 ? 21.84684 -8.39414 45.06323 1.000 24.41121 242 ALA B C 1
ATOM 10766 O O . ALA B 1 276 ? 22.67594 -8.96114 45.79913 1.000 26.52436 242 ALA B O 1
ATOM 10773 N N . PRO B 1 277 ? 20.71592 -7.89109 45.55703 1.000 26.12520 243 PRO B N 1
ATOM 10774 C CA . PRO B 1 277 ? 20.54728 -7.68801 47.00658 1.000 25.25631 243 PRO B CA 1
ATOM 10775 C C . PRO B 1 277 ? 20.68109 -8.96543 47.81179 1.000 27.08087 243 PRO B C 1
ATOM 10776 O O . PRO B 1 277 ? 21.36919 -8.95170 48.84935 1.000 28.11916 243 PRO B O 1
ATOM 10787 N N . PRO B 1 278 ? 20.07048 -10.08482 47.40820 1.000 27.79435 244 PRO B N 1
ATOM 10788 C CA . PRO B 1 278 ? 20.21063 -11.30743 48.22445 1.000 28.66848 244 PRO B CA 1
ATOM 10789 C C . PRO B 1 278 ? 21.63894 -11.80353 48.32245 1.000 27.78809 244 PRO B C 1
ATOM 10790 O O . PRO B 1 278 ? 21.96627 -12.53123 49.26292 1.000 26.34489 244 PRO B O 1
ATOM 10801 N N . ARG B 1 279 ? 22.48864 -11.46893 47.36250 1.000 27.86019 245 ARG B N 1
ATOM 10802 C CA . ARG B 1 279 ? 23.88591 -11.87001 47.39910 1.000 27.54022 245 ARG B CA 1
ATOM 10803 C C . ARG B 1 279 ? 24.77768 -10.80018 48.01108 1.000 26.17632 245 ARG B C 1
ATOM 10804 O O . ARG B 1 279 ? 25.98929 -11.02027 48.13783 1.000 26.98541 245 ARG B O 1
ATOM 10825 N N . HIS B 1 280 ? 24.19868 -9.65382 48.38894 1.000 23.80768 246 HIS B N 1
ATOM 10826 C CA . HIS B 1 280 ? 24.94061 -8.51249 48.91435 1.000 24.08548 246 HIS B CA 1
ATOM 10827 C C . HIS B 1 280 ? 26.17946 -8.24619 48.05907 1.000 23.87925 246 HIS B C 1
ATOM 10828 O O . HIS B 1 280 ? 27.31712 -8.19585 48.54068 1.000 23.65915 246 HIS B O 1
ATOM 10842 N N . SER B 1 281 ? 25.93164 -8.06599 46.76328 1.000 24.43344 247 SER B N 1
ATOM 10843 C CA . SER B 1 281 ? 27.01697 -7.91355 45.81753 1.000 24.71468 247 SER B CA 1
ATOM 10844 C C . SER B 1 281 ? 26.59075 -7.03922 44.65113 1.000 23.76265 247 SER B C 1
ATOM 10845 O O . SER B 1 281 ? 25.39446 -6.87480 44.35582 1.000 24.98984 247 SER B O 1
ATOM 10853 N N . PHE B 1 282 ? 27.60003 -6.45741 44.01010 1.000 22.15259 248 PHE B N 1
ATOM 10854 C CA . PHE B 1 282 ? 27.45217 -5.88535 42.68643 1.000 21.38335 248 PHE B CA 1
ATOM 10855 C C . PHE B 1 282 ? 27.83084 -6.93644 41.64948 1.000 22.26160 248 PHE B C 1
ATOM 10856 O O . PHE B 1 282 ? 28.74161 -7.75744 41.86551 1.000 23.60933 248 PHE B O 1
ATOM 10873 N N . VAL B 1 283 ? 27.13768 -6.90455 40.51921 1.000 22.28485 249 VAL B N 1
ATOM 10874 C CA . VAL B 1 283 ? 27.46768 -7.74391 39.37141 1.000 23.21477 249 VAL B CA 1
ATOM 10875 C C . VAL B 1 283 ? 27.79924 -6.80926 38.21296 1.000 22.33031 249 VAL B C 1
ATOM 10876 O O . VAL B 1 283 ? 27.12827 -5.78027 38.02804 1.000 20.84867 249 VAL B O 1
ATOM 10889 N N . VAL B 1 284 ? 28.83807 -7.16534 37.45189 1.000 23.32469 250 VAL B N 1
ATOM 10890 C CA . VAL B 1 284 ? 29.41488 -6.27538 36.44706 1.000 22.43663 250 VAL B CA 1
ATOM 10891 C C . VAL B 1 284 ? 29.50252 -7.01522 35.12014 1.000 22.94239 250 VAL B C 1
ATOM 10892 O O . VAL B 1 284 ? 30.10306 -8.09941 35.04619 1.000 23.65795 250 VAL B O 1
ATOM 10905 N N . ALA B 1 285 ? 28.90731 -6.43596 34.08686 1.000 21.12499 251 ALA B N 1
ATOM 10906 C CA . ALA B 1 285 ? 29.03286 -6.92316 32.71907 1.000 22.49007 251 ALA B CA 1
ATOM 10907 C C . ALA B 1 285 ? 30.16413 -6.15429 32.04079 1.000 21.11618 251 ALA B C 1
ATOM 10908 O O . ALA B 1 285 ? 30.21011 -4.91409 32.11994 1.000 20.07990 251 ALA B O 1
ATOM 10915 N N . LEU B 1 286 ? 31.05826 -6.89206 31.38465 1.000 23.38656 252 LEU B N 1
ATOM 10916 C CA . LEU B 1 286 ? 32.24764 -6.34138 30.73940 1.000 24.17238 252 LEU B CA 1
ATOM 10917 C C . LEU B 1 286 ? 32.13565 -6.47959 29.22521 1.000 25.76273 252 LEU B C 1
ATOM 10918 O O . LEU B 1 286 ? 31.79414 -7.55434 28.71388 1.000 26.08988 252 LEU B O 1
ATOM 10934 N N . LYS B 1 287 ? 32.46969 -5.41410 28.51581 1.000 25.57514 253 LYS B N 1
ATOM 10935 C CA . LYS B 1 287 ? 32.17765 -5.34623 27.08570 1.000 27.26553 253 LYS B CA 1
ATOM 10936 C C . LYS B 1 287 ? 33.15835 -6.15481 26.24264 1.000 26.43524 253 LYS B C 1
ATOM 10937 O O . LYS B 1 287 ? 32.76025 -6.78292 25.25239 1.000 25.94806 253 LYS B O 1
ATOM 10956 N N . ASP B 1 288 ? 34.43664 -6.18771 26.62309 1.000 25.95248 254 ASP B N 1
ATOM 10957 C CA . ASP B 1 288 ? 35.50019 -6.56645 25.69855 1.000 27.20174 254 ASP B CA 1
ATOM 10958 C C . ASP B 1 288 ? 36.34954 -7.74883 26.16209 1.000 27.41643 254 ASP B C 1
ATOM 10959 O O . ASP B 1 288 ? 37.36746 -8.04684 25.52413 1.000 28.09081 254 ASP B O 1
ATOM 10968 N N . VAL B 1 289 ? 35.97786 -8.42953 27.24208 1.000 27.03241 255 VAL B N 1
ATOM 10969 C CA . VAL B 1 289 ? 36.70057 -9.60568 27.70836 1.000 27.87760 255 VAL B CA 1
ATOM 10970 C C . VAL B 1 289 ? 35.69715 -10.70119 28.06623 1.000 27.23515 255 VAL B C 1
ATOM 10971 O O . VAL B 1 289 ? 34.50273 -10.44551 28.24078 1.000 26.87299 255 VAL B O 1
ATOM 10984 N N . HIS B 1 290 ? 36.20976 -11.92347 28.19998 1.000 28.95696 256 HIS B N 1
ATOM 10985 C CA . HIS B 1 290 ? 35.36308 -13.10152 28.42441 1.000 31.80951 256 HIS B CA 1
ATOM 10986 C C . HIS B 1 290 ? 35.18937 -13.40438 29.90718 1.000 30.56997 256 HIS B C 1
ATOM 10987 O O . HIS B 1 290 ? 35.39268 -14.53327 30.36064 1.000 32.34456 256 HIS B O 1
ATOM 11001 N N . GLU B 1 291 ? 34.78883 -12.38057 30.65697 1.000 28.56867 257 GLU B N 1
ATOM 11002 C CA . GLU B 1 291 ? 34.59092 -12.46332 32.09171 1.000 29.36019 257 GLU B CA 1
ATOM 11003 C C . GLU B 1 291 ? 33.37799 -11.62753 32.46913 1.000 28.36187 257 GLU B C 1
ATOM 11004 O O . GLU B 1 291 ? 33.07606 -10.61511 31.83101 1.000 28.46536 257 GLU B O 1
ATOM 11016 N N . LEU B 1 292 ? 32.68602 -12.06142 33.50949 1.000 28.10177 258 LEU B N 1
ATOM 11017 C CA . LEU B 1 292 ? 31.78454 -11.20662 34.26140 1.000 28.84588 258 LEU B CA 1
ATOM 11018 C C . LEU B 1 292 ? 32.25977 -11.24063 35.70542 1.000 26.70229 258 LEU B C 1
ATOM 11019 O O . LEU B 1 292 ? 32.95437 -12.17875 36.11997 1.000 27.22074 258 LEU B O 1
ATOM 11035 N N . TRP B 1 293 ? 31.95518 -10.18542 36.44480 1.000 25.39488 259 TRP B N 1
ATOM 11036 C CA . TRP B 1 293 ? 32.44153 -10.05244 37.81125 1.000 25.89636 259 TRP B CA 1
ATOM 11037 C C . TRP B 1 293 ? 31.28834 -9.97871 38.80610 1.000 25.60407 259 TRP B C 1
ATOM 11038 O O . TRP B 1 293 ? 30.23035 -9.39821 38.52821 1.000 24.98045 259 TRP B O 1
ATOM 11059 N N . GLU B 1 294 ? 31.53422 -10.53307 39.98623 1.000 25.54778 260 GLU B N 1
ATOM 11060 C CA . GLU B 1 294 ? 30.71809 -10.29659 41.16475 1.000 25.88467 260 GLU B CA 1
ATOM 11061 C C . GLU B 1 294 ? 31.60146 -9.67119 42.23473 1.000 25.39903 260 GLU B C 1
ATOM 11062 O O . GLU B 1 294 ? 32.68252 -10.19870 42.53525 1.000 27.55832 260 GLU B O 1
ATOM 11074 N N . LEU B 1 295 ? 31.15029 -8.55004 42.79920 1.000 24.26753 261 LEU B N 1
ATOM 11075 C CA . LEU B 1 295 ? 31.89196 -7.85262 43.84802 1.000 23.70313 261 LEU B CA 1
ATOM 11076 C C . LEU B 1 295 ? 31.09765 -7.87946 45.14853 1.000 23.01030 261 LEU B C 1
ATOM 11077 O O . LEU B 1 295 ? 30.21925 -7.01540 45.36005 1.000 22.14912 261 LEU B O 1
ATOM 11093 N N . PRO B 1 296 ? 31.35514 -8.83048 46.04021 1.000 25.12838 262 PRO B N 1
ATOM 11094 C CA . PRO B 1 296 ? 30.59061 -8.88422 47.29726 1.000 25.57703 262 PRO B CA 1
ATOM 11095 C C . PRO B 1 296 ? 30.96338 -7.73356 48.23006 1.000 24.83298 262 PRO B C 1
ATOM 11096 O O . PRO B 1 296 ? 32.13554 -7.34882 48.33991 1.000 24.93815 262 PRO B O 1
ATOM 11107 N N . TYR B 1 297 ? 29.96055 -7.19710 48.92047 1.000 23.49498 263 TYR B N 1
ATOM 11108 C CA . TYR B 1 297 ? 30.19143 -6.11258 49.87425 1.000 22.18010 263 TYR B CA 1
ATOM 11109 C C . TYR B 1 297 ? 29.65153 -6.41076 51.26788 1.000 23.69535 263 TYR B C 1
ATOM 11110 O O . TYR B 1 297 ? 29.63492 -5.51246 52.11606 1.000 24.37985 263 TYR B O 1
ATOM 11128 N N . ALA B 1 298 ? 29.21922 -7.64376 51.54164 1.000 24.75858 264 ALA B N 1
ATOM 11129 C CA . ALA B 1 298 ? 28.71519 -7.94497 52.87785 1.000 26.95672 264 ALA B CA 1
ATOM 11130 C C . ALA B 1 298 ? 29.76800 -7.67447 53.95256 1.000 26.49055 264 ALA B C 1
ATOM 11131 O O . ALA B 1 298 ? 29.42235 -7.26486 55.06657 1.000 29.94971 264 ALA B O 1
ATOM 11138 N N . ASN B 1 299 ? 31.04180 -7.87430 53.63348 1.000 24.78759 265 ASN B N 1
ATOM 11139 C CA . ASN B 1 299 ? 32.12361 -7.72888 54.60801 1.000 26.22860 265 ASN B CA 1
ATOM 11140 C C . ASN B 1 299 ? 32.91134 -6.43116 54.44859 1.000 27.41176 265 ASN B C 1
ATOM 11141 O O . ASN B 1 299 ? 33.95444 -6.27745 55.09958 1.000 28.04092 265 ASN B O 1
ATOM 11152 N N . GLY B 1 300 ? 32.46333 -5.52205 53.59480 1.000 25.43597 266 GLY B N 1
ATOM 11153 C CA . GLY B 1 300 ? 33.04420 -4.19755 53.50858 1.000 26.19754 266 GLY B CA 1
ATOM 11154 C C . GLY B 1 300 ? 33.16381 -3.72929 52.07892 1.000 25.13200 266 GLY B C 1
ATOM 11155 O O . GLY B 1 300 ? 32.61719 -4.33223 51.15389 1.000 25.12867 266 GLY B O 1
ATOM 11159 N N . LYS B 1 301 ? 33.91179 -2.63779 51.90949 1.000 24.31647 267 LYS B N 1
ATOM 11160 C CA . LYS B 1 301 ? 34.02798 -1.98941 50.61547 1.000 23.92912 267 LYS B CA 1
ATOM 11161 C C . LYS B 1 301 ? 34.31238 -3.02872 49.53299 1.000 24.73563 267 LYS B C 1
ATOM 11162 O O . LYS B 1 301 ? 35.23364 -3.84627 49.68576 1.000 24.18025 267 LYS B O 1
ATOM 11181 N N . PRO B 1 302 ? 33.51600 -3.06886 48.46174 1.000 24.83966 268 PRO B N 1
ATOM 11182 C CA . PRO B 1 302 ? 33.70607 -4.12146 47.44585 1.000 27.56113 268 PRO B CA 1
ATOM 11183 C C . PRO B 1 302 ? 34.79613 -3.77583 46.44392 1.000 28.84102 268 PRO B C 1
ATOM 11184 O O . PRO B 1 302 ? 34.51248 -3.14726 45.41959 1.000 29.09327 268 PRO B O 1
ATOM 11195 N N . VAL B 1 303 ? 36.03872 -4.17159 46.72884 1.000 30.83784 269 VAL B N 1
ATOM 11196 C CA . VAL B 1 303 ? 37.16729 -3.82038 45.88073 1.000 31.54063 269 VAL B CA 1
ATOM 11197 C C . VAL B 1 303 ? 37.85102 -5.03358 45.26593 1.000 34.01351 269 VAL B C 1
ATOM 11198 O O . VAL B 1 303 ? 38.82671 -4.86559 44.54092 1.000 38.19196 269 VAL B O 1
ATOM 11211 N N . ALA B 1 304 ? 37.36260 -6.24067 45.51977 1.000 32.75519 270 ALA B N 1
ATOM 11212 C CA . ALA B 1 304 ? 37.97065 -7.45761 44.97457 1.000 34.14559 270 ALA B CA 1
ATOM 11213 C C . ALA B 1 304 ? 36.93893 -8.23913 44.16868 1.000 33.29698 270 ALA B C 1
ATOM 11214 O O . ALA B 1 304 ? 35.99045 -8.79330 44.75977 1.000 32.80368 270 ALA B O 1
ATOM 11221 N N . PRO B 1 305 ? 37.07230 -8.33726 42.84744 1.000 33.46532 271 PRO B N 1
ATOM 11222 C CA . PRO B 1 305 ? 36.07231 -9.08075 42.07156 1.000 32.40412 271 PRO B CA 1
ATOM 11223 C C . PRO B 1 305 ? 36.31016 -10.57900 42.09088 1.000 29.72753 271 PRO B C 1
ATOM 11224 O O . PRO B 1 305 ? 37.45271 -11.05813 42.06823 1.000 27.23174 271 PRO B O 1
ATOM 11235 N N . LYS B 1 306 ? 35.21285 -11.31747 42.14761 1.000 30.30775 272 LYS B N 1
ATOM 11236 C CA . LYS B 1 306 ? 35.20139 -12.74052 41.83252 1.000 33.13718 272 LYS B CA 1
ATOM 11237 C C . LYS B 1 306 ? 34.92078 -12.85735 40.33920 1.000 31.32101 272 LYS B C 1
ATOM 11238 O O . LYS B 1 306 ? 33.89819 -12.34247 39.85509 1.000 30.91429 272 LYS B O 1
ATOM 11257 N N . ARG B 1 307 ? 35.82738 -13.49598 39.60711 1.000 30.44853 273 ARG B N 1
ATOM 11258 C CA . ARG B 1 307 ? 35.76638 -13.55087 38.14925 1.000 29.30635 273 ARG B CA 1
ATOM 11259 C C . ARG B 1 307 ? 35.08181 -14.83112 37.69089 1.000 30.05293 273 ARG B C 1
ATOM 11260 O O . ARG B 1 307 ? 35.45769 -15.91973 38.12014 1.000 31.10093 273 ARG B O 1
ATOM 11281 N N . LEU B 1 308 ? 34.10837 -14.69575 36.79939 1.000 30.98639 274 LEU B N 1
ATOM 11282 C CA . LEU B 1 308 ? 33.45327 -15.83675 36.17023 1.000 35.77943 274 LEU B CA 1
ATOM 11283 C C . LEU B 1 308 ? 33.71684 -15.79308 34.67004 1.000 34.38412 274 LEU B C 1
ATOM 11284 O O . LEU B 1 308 ? 33.31869 -14.83429 33.99279 1.000 31.82066 274 LEU B O 1
ATOM 11300 N N . ALA B 1 309 ? 34.35650 -16.83469 34.15356 1.000 35.98946 275 ALA B N 1
ATOM 11301 C CA . ALA B 1 309 ? 34.61943 -16.91978 32.72920 1.000 37.40922 275 ALA B CA 1
ATOM 11302 C C . ALA B 1 309 ? 33.32360 -17.18940 31.96973 1.000 38.67023 275 ALA B C 1
ATOM 11303 O O . ALA B 1 309 ? 32.42951 -17.88866 32.46237 1.000 39.72159 275 ALA B O 1
ATOM 11310 N N . VAL B 1 310 ? 33.21535 -16.61091 30.77360 1.000 39.36028 276 VAL B N 1
ATOM 11311 C CA . VAL B 1 310 ? 32.07047 -16.83681 29.89435 1.000 41.02209 276 VAL B CA 1
ATOM 11312 C C . VAL B 1 310 ? 32.57837 -17.18452 28.49761 1.000 42.01185 276 VAL B C 1
ATOM 11313 O O . VAL B 1 310 ? 33.64193 -16.72615 28.06657 1.000 40.01719 276 VAL B O 1
ATOM 11326 N N . ALA B 1 311 ? 31.80566 -18.01185 27.78687 1.000 43.90017 277 ALA B N 1
ATOM 11327 C CA . ALA B 1 311 ? 32.26488 -18.51919 26.49689 1.000 45.53986 277 ALA B CA 1
ATOM 11328 C C . ALA B 1 311 ? 32.31856 -17.42301 25.44396 1.000 47.01110 277 ALA B C 1
ATOM 11329 O O . ALA B 1 311 ? 33.14080 -17.49042 24.52420 1.000 48.24539 277 ALA B O 1
ATOM 11336 N N . ASP B 1 312 ? 31.45502 -16.42072 25.55352 1.000 46.56186 278 ASP B N 1
ATOM 11337 C CA . ASP B 1 312 ? 31.41133 -15.32303 24.60386 1.000 51.32445 278 ASP B CA 1
ATOM 11338 C C . ASP B 1 312 ? 31.06870 -14.04423 25.35871 1.000 49.24514 278 ASP B C 1
ATOM 11339 O O . ASP B 1 312 ? 30.65426 -14.07838 26.51960 1.000 52.71713 278 ASP B O 1
ATOM 11348 N N . TYR B 1 313 ? 31.24329 -12.91030 24.68334 1.000 44.53755 279 TYR B N 1
ATOM 11349 C CA . TYR B 1 313 ? 30.94826 -11.62135 25.29264 1.000 40.15631 279 TYR B CA 1
ATOM 11350 C C . TYR B 1 313 ? 29.50158 -11.58869 25.77091 1.000 38.52114 279 TYR B C 1
ATOM 11351 O O . TYR B 1 313 ? 28.57762 -11.93785 25.02845 1.000 40.57684 279 TYR B O 1
ATOM 11369 N N . LEU B 1 314 ? 29.31344 -11.20045 27.02688 1.000 34.83020 280 LEU B N 1
ATOM 11370 C CA . LEU B 1 314 ? 28.00527 -11.24365 27.66677 1.000 36.22754 280 LEU B CA 1
ATOM 11371 C C . LEU B 1 314 ? 27.71743 -9.89240 28.29683 1.000 35.58780 280 LEU B C 1
ATOM 11372 O O . LEU B 1 314 ? 28.50668 -9.39951 29.11208 1.000 33.54764 280 LEU B O 1
ATOM 11388 N N . ASP B 1 315 ? 26.59997 -9.28545 27.91750 1.000 38.29128 281 ASP B N 1
ATOM 11389 C CA . ASP B 1 315 ? 26.13062 -8.10159 28.62827 1.000 41.37875 281 ASP B CA 1
ATOM 11390 C C . ASP B 1 315 ? 24.60193 -8.09864 28.58670 1.000 40.22419 281 ASP B C 1
ATOM 11391 O O . ASP B 1 315 ? 23.96900 -9.10665 28.24136 1.000 41.38600 281 ASP B O 1
ATOM 11400 N N . ASP B 1 316 ? 24.00376 -6.97578 28.97864 1.000 38.32554 282 ASP B N 1
ATOM 11401 C CA . ASP B 1 316 ? 22.54483 -6.84541 29.03488 1.000 41.27965 282 ASP B CA 1
ATOM 11402 C C . ASP B 1 316 ? 21.93677 -7.93076 29.93327 1.000 39.06651 282 ASP B C 1
ATOM 11403 O O . ASP B 1 316 ? 21.14901 -8.78287 29.49577 1.000 39.66951 282 ASP B O 1
ATOM 11412 N N . PHE B 1 317 ? 22.30919 -7.86843 31.20756 1.000 37.21097 283 PHE B N 1
ATOM 11413 C CA . PHE B 1 317 ? 21.95578 -8.89589 32.17284 1.000 36.90390 283 PHE B CA 1
ATOM 11414 C C . PHE B 1 317 ? 20.53245 -8.70679 32.69231 1.000 34.45780 283 PHE B C 1
ATOM 11415 O O . PHE B 1 317 ? 20.11772 -7.58877 33.01294 1.000 33.90857 283 PHE B O 1
ATOM 11432 N N . SER B 1 318 ? 19.80813 -9.81095 32.80347 1.000 33.37065 284 SER B N 1
ATOM 11433 C CA . SER B 1 318 ? 18.59647 -9.89136 33.60606 1.000 33.38767 284 SER B CA 1
ATOM 11434 C C . SER B 1 318 ? 18.79516 -10.93585 34.69350 1.000 32.25448 284 SER B C 1
ATOM 11435 O O . SER B 1 318 ? 19.40918 -11.97682 34.44999 1.000 35.28719 284 SER B O 1
ATOM 11443 N N . PHE B 1 319 ? 18.26599 -10.67689 35.88696 1.000 28.61533 285 PHE B N 1
ATOM 11444 C CA . PHE B 1 319 ? 18.36274 -11.62792 36.98926 1.000 28.15522 285 PHE B CA 1
ATOM 11445 C C . PHE B 1 319 ? 17.02998 -12.32237 37.22783 1.000 28.29630 285 PHE B C 1
ATOM 11446 O O . PHE B 1 319 ? 15.97894 -11.68915 37.18743 1.000 28.97576 285 PHE B O 1
ATOM 11463 N N . SER B 1 320 ? 17.08155 -13.63448 37.47869 1.000 30.16324 286 SER B N 1
ATOM 11464 C CA . SER B 1 320 ? 15.90734 -14.33690 37.96473 1.000 34.12705 286 SER B CA 1
ATOM 11465 C C . SER B 1 320 ? 15.46121 -13.71807 39.28947 1.000 35.73656 286 SER B C 1
ATOM 11466 O O . SER B 1 320 ? 16.24011 -13.04068 39.96807 1.000 33.17072 286 SER B O 1
ATOM 11474 N N . PRO B 1 321 ? 14.19601 -13.90548 39.66218 1.000 40.06066 287 PRO B N 1
ATOM 11475 C CA . PRO B 1 321 ? 13.67964 -13.19325 40.84184 1.000 40.12546 287 PRO B CA 1
ATOM 11476 C C . PRO B 1 321 ? 14.42592 -13.51016 42.13785 1.000 38.33255 287 PRO B C 1
ATOM 11477 O O . PRO B 1 321 ? 14.48607 -12.65104 43.02263 1.000 35.95909 287 PRO B O 1
ATOM 11488 N N . ASP B 1 322 ? 14.98998 -14.70357 42.27413 1.000 39.43426 288 ASP B N 1
ATOM 11489 C CA . ASP B 1 322 ? 15.78474 -15.05264 43.44281 1.000 42.51304 288 ASP B CA 1
ATOM 11490 C C . ASP B 1 322 ? 17.27781 -14.79007 43.24249 1.000 40.83675 288 ASP B C 1
ATOM 11491 O O . ASP B 1 322 ? 18.09005 -15.20065 44.07723 1.000 41.51166 288 ASP B O 1
ATOM 11500 N N . TYR B 1 323 ? 17.64778 -14.13383 42.14712 1.000 38.50612 289 TYR B N 1
ATOM 11501 C CA . TYR B 1 323 ? 19.03710 -13.81815 41.81903 1.000 37.76648 289 TYR B CA 1
ATOM 11502 C C . TYR B 1 323 ? 19.93608 -15.04751 41.80174 1.000 41.27964 289 TYR B C 1
ATOM 11503 O O . TYR B 1 323 ? 21.15703 -14.91978 41.88489 1.000 41.21862 289 TYR B O 1
ATOM 11521 N N . ARG B 1 324 ? 19.35693 -16.24007 41.67370 1.000 44.69088 290 ARG B N 1
ATOM 11522 C CA . ARG B 1 324 ? 20.16926 -17.43466 41.49831 1.000 48.72449 290 ARG B CA 1
ATOM 11523 C C . ARG B 1 324 ? 20.73049 -17.53107 40.08922 1.000 44.59106 290 ARG B C 1
ATOM 11524 O O . ARG B 1 324 ? 21.81230 -18.09246 39.88822 1.000 46.12011 290 ARG B O 1
ATOM 11545 N N . TYR B 1 325 ? 20.00989 -17.00184 39.10946 1.000 40.12208 291 TYR B N 1
ATOM 11546 C CA . TYR B 1 325 ? 20.40960 -17.11321 37.71920 1.000 36.77281 291 TYR B CA 1
ATOM 11547 C C . TYR B 1 325 ? 20.53343 -15.73356 37.10225 1.000 32.61638 291 TYR B C 1
ATOM 11548 O O . TYR B 1 325 ? 19.85312 -14.78277 37.50136 1.000 29.54547 291 TYR B O 1
ATOM 11566 N N . LEU B 1 326 ? 21.39895 -15.65895 36.10994 1.000 33.64288 292 LEU B N 1
ATOM 11567 C CA . LEU B 1 326 ? 21.61872 -14.45441 35.33650 1.000 35.49129 292 LEU B CA 1
ATOM 11568 C C . LEU B 1 326 ? 21.29532 -14.80011 33.89254 1.000 36.69804 292 LEU B C 1
ATOM 11569 O O . LEU B 1 326 ? 21.74458 -15.83457 33.38398 1.000 36.83510 292 LEU B O 1
ATOM 11585 N N . LEU B 1 327 ? 20.45516 -13.98460 33.26277 1.000 37.65661 293 LEU B N 1
ATOM 11586 C CA . LEU B 1 327 ? 20.17182 -14.11221 31.83893 1.000 43.23560 293 LEU B CA 1
ATOM 11587 C C . LEU B 1 327 ? 20.93632 -13.01714 31.10500 1.000 43.88951 293 LEU B C 1
ATOM 11588 O O . LEU B 1 327 ? 20.84363 -11.84352 31.47117 1.000 44.54451 293 LEU B O 1
ATOM 11604 N N . GLY B 1 328 ? 21.71269 -13.40852 30.09859 1.000 44.75811 294 GLY B N 1
ATOM 11605 C CA . GLY B 1 328 ? 22.46116 -12.45380 29.31079 1.000 43.94477 294 GLY B CA 1
ATOM 11606 C C . GLY B 1 328 ? 22.37408 -12.82158 27.84483 1.000 45.04682 294 GLY B C 1
ATOM 11607 O O . GLY B 1 328 ? 22.02593 -13.94766 27.48910 1.000 42.52496 294 GLY B O 1
ATOM 11611 N N . SER B 1 329 ? 22.67993 -11.84838 26.99536 1.000 48.22285 295 SER B N 1
ATOM 11612 C CA . SER B 1 329 ? 22.70838 -12.06737 25.55325 1.000 53.00841 295 SER B CA 1
ATOM 11613 C C . SER B 1 329 ? 24.15882 -12.07467 25.09831 1.000 51.36983 295 SER B C 1
ATOM 11614 O O . SER B 1 329 ? 24.95093 -11.21836 25.51742 1.000 47.78946 295 SER B O 1
ATOM 11622 N N . SER B 1 330 ? 24.50800 -13.05678 24.27745 1.000 54.73536 296 SER B N 1
ATOM 11623 C CA . SER B 1 330 ? 25.86955 -13.22629 23.79330 1.000 57.83773 296 SER B CA 1
ATOM 11624 C C . SER B 1 330 ? 26.02818 -12.59587 22.41550 1.000 62.62748 296 SER B C 1
ATOM 11625 O O . SER B 1 330 ? 25.10014 -12.58379 21.59973 1.000 59.50961 296 SER B O 1
ATOM 11633 N N . ARG B 1 331 ? 27.23523 -12.08716 22.16247 1.000 69.02202 297 ARG B N 1
ATOM 11634 C CA . ARG B 1 331 ? 27.52489 -11.42963 20.89238 1.000 76.67705 297 ARG B CA 1
ATOM 11635 C C . ARG B 1 331 ? 27.44855 -12.42067 19.73413 1.000 84.44464 297 ARG B C 1
ATOM 11636 O O . ARG B 1 331 ? 26.70386 -12.20884 18.76967 1.000 84.40239 297 ARG B O 1
ATOM 11657 N N . GLN B 1 332 ? 28.19266 -13.52486 19.82650 1.000 89.92464 298 GLN B N 1
ATOM 11658 C CA . GLN B 1 332 ? 28.22967 -14.49962 18.74148 1.000 96.01224 298 GLN B CA 1
ATOM 11659 C C . GLN B 1 332 ? 26.84865 -15.09540 18.48110 1.000 98.73187 298 GLN B C 1
ATOM 11660 O O . GLN B 1 332 ? 26.32424 -15.01983 17.36428 1.000 101.44429 298 GLN B O 1
ATOM 11664 N N . ALA B 1 333 ? 26.24774 -15.70197 19.50245 1.000 98.26975 299 ALA B N 1
ATOM 11665 C CA . ALA B 1 333 ? 24.98156 -16.40468 19.34779 1.000 98.69064 299 ALA B CA 1
ATOM 11666 C C . ALA B 1 333 ? 23.81793 -15.44424 19.55674 1.000 100.18966 299 ALA B C 1
ATOM 11667 O O . ALA B 1 333 ? 23.73358 -14.77213 20.59057 1.000 98.05826 299 ALA B O 1
ATOM 11674 N N . ARG B 1 334 ? 22.92027 -15.38662 18.57088 1.000 102.31485 300 ARG B N 1
ATOM 11675 C CA . ARG B 1 334 ? 21.72451 -14.54633 18.64683 1.000 101.60402 300 ARG B CA 1
ATOM 11676 C C . ARG B 1 334 ? 20.71359 -15.23850 19.55770 1.000 99.79035 300 ARG B C 1
ATOM 11677 O O . ARG B 1 334 ? 19.78220 -15.91839 19.11625 1.000 102.50275 300 ARG B O 1
ATOM 11681 N N . GLY B 1 335 ? 20.90834 -15.06051 20.85812 1.000 95.06667 301 GLY B N 1
ATOM 11682 C CA . GLY B 1 335 ? 20.03080 -15.68186 21.83011 1.000 90.52538 301 GLY B CA 1
ATOM 11683 C C . GLY B 1 335 ? 20.54352 -15.47882 23.23349 1.000 81.39288 301 GLY B C 1
ATOM 11684 O O . GLY B 1 335 ? 21.65272 -14.97097 23.45784 1.000 83.09138 301 GLY B O 1
ATOM 11688 N N . GLY B 1 336 ? 19.72750 -15.89481 24.18947 1.000 72.96338 302 GLY B N 1
ATOM 11689 C CA . GLY B 1 336 ? 19.99479 -15.67034 25.60031 1.000 63.27746 302 GLY B CA 1
ATOM 11690 C C . GLY B 1 336 ? 20.69616 -16.84075 26.25905 1.000 56.96035 302 GLY B C 1
ATOM 11691 O O . GLY B 1 336 ? 20.37511 -18.00392 25.99324 1.000 58.67583 302 GLY B O 1
ATOM 11695 N N . GLU B 1 337 ? 21.65069 -16.52138 27.12749 1.000 60.05107 303 GLU B N 1
ATOM 11696 C CA . GLU B 1 337 ? 22.38685 -17.50379 27.90975 1.000 57.62035 303 GLU B CA 1
ATOM 11697 C C . GLU B 1 337 ? 21.95745 -17.40071 29.36645 1.000 49.87507 303 GLU B C 1
ATOM 11698 O O . GLU B 1 337 ? 21.75726 -16.29634 29.88344 1.000 47.98696 303 GLU B O 1
ATOM 11710 N N . VAL B 1 338 ? 21.81011 -18.54534 30.02690 1.000 48.15299 304 VAL B N 1
ATOM 11711 C CA . VAL B 1 338 ? 21.38986 -18.58826 31.42385 1.000 45.57383 304 VAL B CA 1
ATOM 11712 C C . VAL B 1 338 ? 22.54310 -19.14543 32.24173 1.000 46.03065 304 VAL B C 1
ATOM 11713 O O . VAL B 1 338 ? 23.00680 -20.26550 31.99412 1.000 46.08610 304 VAL B O 1
ATOM 11726 N N . ILE B 1 339 ? 23.00273 -18.36539 33.21512 1.000 45.32032 305 ILE B N 1
ATOM 11727 C CA . ILE B 1 339 ? 24.18431 -18.69756 34.00521 1.000 47.65524 305 ILE B CA 1
ATOM 11728 C C . ILE B 1 339 ? 23.77176 -18.81451 35.46275 1.000 48.97522 305 ILE B C 1
ATOM 11729 O O . ILE B 1 339 ? 23.12233 -17.91024 36.00242 1.000 40.86571 305 ILE B O 1
ATOM 11745 N N . GLU B 1 340 ? 24.16086 -19.91020 36.10216 1.000 57.61180 306 GLU B N 1
ATOM 11746 C CA . GLU B 1 340 ? 24.01968 -19.99835 37.54890 1.000 65.55879 306 GLU B CA 1
ATOM 11747 C C . GLU B 1 340 ? 25.09611 -19.13543 38.19239 1.000 64.71821 306 GLU B C 1
ATOM 11748 O O . GLU B 1 340 ? 26.27141 -19.21630 37.82400 1.000 68.48554 306 GLU B O 1
ATOM 11760 N N . LEU B 1 341 ? 24.69428 -18.29233 39.14137 1.000 61.32013 307 LEU B N 1
ATOM 11761 C CA . LEU B 1 341 ? 25.62841 -17.31442 39.68549 1.000 59.91736 307 LEU B CA 1
ATOM 11762 C C . LEU B 1 341 ? 26.62091 -17.95046 40.65114 1.000 66.79468 307 LEU B C 1
ATOM 11763 O O . LEU B 1 341 ? 27.82038 -17.65641 40.58905 1.000 68.30507 307 LEU B O 1
ATOM 11779 N N . ASP B 1 342 ? 26.14386 -18.82062 41.54495 1.000 69.46004 308 ASP B N 1
ATOM 11780 C CA . ASP B 1 342 ? 27.04340 -19.48304 42.48662 1.000 75.75582 308 ASP B CA 1
ATOM 11781 C C . ASP B 1 342 ? 28.16755 -20.20890 41.75675 1.000 79.85777 308 ASP B C 1
ATOM 11782 O O . ASP B 1 342 ? 29.35155 -19.97262 42.02434 1.000 83.07294 308 ASP B O 1
ATOM 11791 N N . SER B 1 343 ? 27.81473 -21.09151 40.82379 1.000 80.21560 309 SER B N 1
ATOM 11792 C CA . SER B 1 343 ? 28.80303 -21.93156 40.15783 1.000 80.71652 309 SER B CA 1
ATOM 11793 C C . SER B 1 343 ? 29.35644 -21.31377 38.88118 1.000 78.49266 309 SER B C 1
ATOM 11794 O O . SER B 1 343 ? 30.48850 -21.62279 38.49769 1.000 79.62753 309 SER B O 1
ATOM 11802 N N . GLY B 1 344 ? 28.59303 -20.45202 38.21255 1.000 74.24944 310 GLY B N 1
ATOM 11803 C CA . GLY B 1 344 ? 29.00831 -19.93990 36.92426 1.000 71.57551 310 GLY B CA 1
ATOM 11804 C C . GLY B 1 344 ? 28.76267 -20.87421 35.75915 1.000 64.91645 310 GLY B C 1
ATOM 11805 O O . GLY B 1 344 ? 29.16806 -20.55840 34.63372 1.000 66.34045 310 GLY B O 1
ATOM 11809 N N . ALA B 1 345 ? 28.10949 -22.00900 35.98719 1.000 61.01959 311 ALA B N 1
ATOM 11810 C CA . ALA B 1 345 ? 27.82163 -22.93912 34.90446 1.000 60.10340 311 ALA B CA 1
ATOM 11811 C C . ALA B 1 345 ? 26.71260 -22.39971 34.00731 1.000 59.54704 311 ALA B C 1
ATOM 11812 O O . ALA B 1 345 ? 25.76299 -21.76355 34.47701 1.000 56.47363 311 ALA B O 1
ATOM 11819 N N . ARG B 1 346 ? 26.84105 -22.64519 32.70537 1.000 62.56756 312 ARG B N 1
ATOM 11820 C CA . ARG B 1 346 ? 25.82377 -22.23870 31.73888 1.000 65.32710 312 ARG B CA 1
ATOM 11821 C C . ARG B 1 346 ? 24.77309 -23.34401 31.66517 1.000 65.68342 312 ARG B C 1
ATOM 11822 O O . ARG B 1 346 ? 25.02972 -24.42008 31.11772 1.000 67.33544 312 ARG B O 1
ATOM 11843 N N . VAL B 1 347 ? 23.58501 -23.07403 32.21526 1.000 64.08560 313 VAL B N 1
ATOM 11844 C CA . VAL B 1 347 ? 22.57158 -24.10946 32.38946 1.000 65.37816 313 VAL B CA 1
ATOM 11845 C C . VAL B 1 347 ? 21.51759 -24.11388 31.28944 1.000 61.49682 313 VAL B C 1
ATOM 11846 O O . VAL B 1 347 ? 20.67330 -25.02339 31.26691 1.000 66.67684 313 VAL B O 1
ATOM 11859 N N . ALA B 1 348 ? 21.52125 -23.13134 30.39299 1.000 55.01392 314 ALA B N 1
ATOM 11860 C CA . ALA B 1 348 ? 20.55894 -23.14219 29.30464 1.000 52.01554 314 ALA B CA 1
ATOM 11861 C C . ALA B 1 348 ? 20.94698 -22.09523 28.27463 1.000 54.53353 314 ALA B C 1
ATOM 11862 O O . ALA B 1 348 ? 21.38265 -20.99501 28.62983 1.000 52.99313 314 ALA B O 1
ATOM 11869 N N . SER B 1 349 ? 20.79129 -22.44880 27.00504 1.000 57.59205 315 SER B N 1
ATOM 11870 C CA . SER B 1 349 ? 20.81172 -21.49412 25.90991 1.000 59.39880 315 SER B CA 1
ATOM 11871 C C . SER B 1 349 ? 19.39946 -21.41404 25.35368 1.000 62.89856 315 SER B C 1
ATOM 11872 O O . SER B 1 349 ? 18.80628 -22.44101 25.01023 1.000 67.54954 315 SER B O 1
ATOM 11880 N N . ILE B 1 350 ? 18.85450 -20.20721 25.28892 1.000 62.27809 316 ILE B N 1
ATOM 11881 C CA . ILE B 1 350 ? 17.49934 -20.01164 24.78898 1.000 64.48470 316 ILE B CA 1
ATOM 11882 C C . ILE B 1 350 ? 17.60326 -19.34824 23.41851 1.000 74.38710 316 ILE B C 1
ATOM 11883 O O . ILE B 1 350 ? 17.96596 -18.16560 23.33219 1.000 71.02716 316 ILE B O 1
ATOM 11899 N N . PRO B 1 351 ? 17.31213 -20.05763 22.32529 1.000 84.24960 317 PRO B N 1
ATOM 11900 C CA . PRO B 1 351 ? 17.32157 -19.40785 21.00511 1.000 90.58357 317 PRO B CA 1
ATOM 11901 C C . PRO B 1 351 ? 16.16772 -18.41949 20.91373 1.000 88.91894 317 PRO B C 1
ATOM 11902 O O . PRO B 1 351 ? 15.00912 -18.77423 21.14629 1.000 88.38142 317 PRO B O 1
ATOM 11913 N N . LEU B 1 352 ? 16.49240 -17.17103 20.59453 1.000 89.06687 318 LEU B N 1
ATOM 11914 C CA . LEU B 1 352 ? 15.51597 -16.09343 20.60771 1.000 87.99881 318 LEU B CA 1
ATOM 11915 C C . LEU B 1 352 ? 15.51231 -15.36938 19.27098 1.000 90.62755 318 LEU B C 1
ATOM 11916 O O . LEU B 1 352 ? 16.56398 -15.15647 18.65915 1.000 92.70781 318 LEU B O 1
ATOM 11932 N N . SER B 1 353 ? 14.31439 -15.00007 18.82606 1.000 89.02051 319 SER B N 1
ATOM 11933 C CA . SER B 1 353 ? 14.15648 -14.27543 17.57584 1.000 89.12014 319 SER B CA 1
ATOM 11934 C C . SER B 1 353 ? 14.73159 -12.87109 17.70174 1.000 81.25617 319 SER B C 1
ATOM 11935 O O . SER B 1 353 ? 14.55142 -12.19882 18.71844 1.000 81.49065 319 SER B O 1
ATOM 11943 N N . GLY B 1 354 ? 15.43977 -12.43399 16.66304 1.000 76.57484 320 GLY B N 1
ATOM 11944 C CA . GLY B 1 354 ? 15.94874 -11.07555 16.64195 1.000 68.54544 320 GLY B CA 1
ATOM 11945 C C . GLY B 1 354 ? 16.92954 -10.82257 17.76616 1.000 62.14948 320 GLY B C 1
ATOM 11946 O O . GLY B 1 354 ? 17.72191 -11.69271 18.14289 1.000 61.87720 320 GLY B O 1
ATOM 11950 N N . MET B 1 355 ? 16.87195 -9.60617 18.31739 1.000 57.82085 321 MET B N 1
ATOM 11951 C CA . MET B 1 355 ? 17.81216 -9.12749 19.33072 1.000 54.84094 321 MET B CA 1
ATOM 11952 C C . MET B 1 355 ? 17.04488 -8.80931 20.60782 1.000 53.49763 321 MET B C 1
ATOM 11953 O O . MET B 1 355 ? 16.64384 -7.65532 20.83427 1.000 49.85548 321 MET B O 1
ATOM 11957 N N . PRO B 1 356 ? 16.82385 -9.79436 21.47584 1.000 55.56863 322 PRO B N 1
ATOM 11958 C CA . PRO B 1 356 ? 16.05202 -9.53431 22.69667 1.000 55.33351 322 PRO B CA 1
ATOM 11959 C C . PRO B 1 356 ? 16.76188 -8.55650 23.62250 1.000 52.87689 322 PRO B C 1
ATOM 11960 O O . PRO B 1 356 ? 17.98500 -8.57765 23.76397 1.000 55.78821 322 PRO B O 1
ATOM 11971 N N . HIS B 1 357 ? 15.97135 -7.69411 24.25674 1.000 49.21225 323 HIS B N 1
ATOM 11972 C CA . HIS B 1 357 ? 16.48095 -6.68583 25.18531 1.000 47.45693 323 HIS B CA 1
ATOM 11973 C C . HIS B 1 357 ? 16.24072 -7.19760 26.60619 1.000 40.64127 323 HIS B C 1
ATOM 11974 O O . HIS B 1 357 ? 15.32096 -6.78023 27.30300 1.000 36.65524 323 HIS B O 1
ATOM 11988 N N . LEU B 1 358 ? 17.10202 -8.12904 27.03096 1.000 40.08977 324 LEU B N 1
ATOM 11989 C CA . LEU B 1 358 ? 16.86198 -8.86921 28.27130 1.000 39.70189 324 LEU B CA 1
ATOM 11990 C C . LEU B 1 358 ? 16.79503 -7.94588 29.47561 1.000 39.30762 324 LEU B C 1
ATOM 11991 O O . LEU B 1 358 ? 16.02538 -8.19333 30.41404 1.000 37.52835 324 LEU B O 1
ATOM 12007 N N . GLY B 1 359 ? 17.59675 -6.87765 29.46986 1.000 40.95435 325 GLY B N 1
ATOM 12008 C CA . GLY B 1 359 ? 17.62935 -5.97351 30.59982 1.000 41.87432 325 GLY B CA 1
ATOM 12009 C C . GLY B 1 359 ? 16.29924 -5.32526 30.90835 1.000 42.00701 325 GLY B C 1
ATOM 12010 O O . GLY B 1 359 ? 16.04948 -4.91775 32.04425 1.000 41.52950 325 GLY B O 1
ATOM 12014 N N . SER B 1 360 ? 15.42430 -5.21024 29.90025 1.000 41.85987 326 SER B N 1
ATOM 12015 C CA . SER B 1 360 ? 14.10030 -4.64657 30.10786 1.000 42.84532 326 SER B CA 1
ATOM 12016 C C . SER B 1 360 ? 13.05248 -5.69610 30.44996 1.000 35.83075 326 SER B C 1
ATOM 12017 O O . SER B 1 360 ? 11.93962 -5.32807 30.84579 1.000 36.29915 326 SER B O 1
ATOM 12025 N N . GLY B 1 361 ? 13.37531 -6.97852 30.31968 1.000 32.41990 327 GLY B N 1
ATOM 12026 C CA . GLY B 1 361 ? 12.39142 -8.01533 30.53891 1.000 30.25474 327 GLY B CA 1
ATOM 12027 C C . GLY B 1 361 ? 11.90465 -8.06911 31.96915 1.000 28.64094 327 GLY B C 1
ATOM 12028 O O . GLY B 1 361 ? 12.57013 -7.62351 32.91059 1.000 29.63199 327 GLY B O 1
ATOM 12032 N N . ILE B 1 362 ? 10.71185 -8.63266 32.13559 1.000 28.18974 328 ILE B N 1
ATOM 12033 C CA . ILE B 1 362 ? 10.06280 -8.70983 33.44123 1.000 27.93316 328 ILE B CA 1
ATOM 12034 C C . ILE B 1 362 ? 9.54867 -10.12042 33.68128 1.000 27.86966 328 ILE B C 1
ATOM 12035 O O . ILE B 1 362 ? 9.35039 -10.90863 32.74987 1.000 28.07809 328 ILE B O 1
ATOM 12051 N N . TYR B 1 363 ? 9.31506 -10.41982 34.95787 1.000 25.77200 329 TYR B N 1
ATOM 12052 C CA . TYR B 1 363 ? 8.91042 -11.74284 35.41015 1.000 26.15985 329 TYR B CA 1
ATOM 12053 C C . TYR B 1 363 ? 7.53613 -11.66000 36.07120 1.000 27.03881 329 TYR B C 1
ATOM 12054 O O . TYR B 1 363 ? 7.22153 -10.67022 36.74055 1.000 27.99721 329 TYR B O 1
ATOM 12072 N N . TRP B 1 364 ? 6.72872 -12.69914 35.88908 1.000 28.42190 330 TRP B N 1
ATOM 12073 C CA . TRP B 1 364 ? 5.49714 -12.80526 36.66496 1.000 29.40651 330 TRP B CA 1
ATOM 12074 C C . TRP B 1 364 ? 5.09415 -14.25805 36.77333 1.000 31.73632 330 TRP B C 1
ATOM 12075 O O . TRP B 1 364 ? 5.58006 -15.11491 36.03302 1.000 30.40371 330 TRP B O 1
ATOM 12096 N N . LYS B 1 365 ? 4.21887 -14.52796 37.75268 1.000 33.03604 331 LYS B N 1
ATOM 12097 C CA . LYS B 1 365 ? 3.68167 -15.85526 37.99332 1.000 37.42946 331 LYS B CA 1
ATOM 12098 C C . LYS B 1 365 ? 2.45513 -16.09347 37.11846 1.000 36.16621 331 LYS B C 1
ATOM 12099 O O . LYS B 1 365 ? 1.49873 -15.31860 37.15278 1.000 36.33738 331 LYS B O 1
ATOM 12118 N N . ARG B 1 366 ? 2.47879 -17.17129 36.35181 1.000 36.35740 332 ARG B N 1
ATOM 12119 C CA . ARG B 1 366 ? 1.37108 -17.51805 35.46967 1.000 36.59971 332 ARG B CA 1
ATOM 12120 C C . ARG B 1 366 ? 1.03292 -18.98428 35.68949 1.000 39.74206 332 ARG B C 1
ATOM 12121 O O . ARG B 1 366 ? 1.84605 -19.86633 35.39319 1.000 41.58769 332 ARG B O 1
ATOM 12142 N N . ASP B 1 367 ? -0.16796 -19.24235 36.20608 1.000 41.37198 333 ASP B N 1
ATOM 12143 C CA . ASP B 1 367 ? -0.57505 -20.59189 36.58065 1.000 45.98099 333 ASP B CA 1
ATOM 12144 C C . ASP B 1 367 ? 0.42070 -21.18628 37.57368 1.000 50.12802 333 ASP B C 1
ATOM 12145 O O . ASP B 1 367 ? 0.80781 -22.35111 37.47283 1.000 46.22747 333 ASP B O 1
ATOM 12154 N N . GLY B 1 368 ? 0.85511 -20.36713 38.52942 1.000 56.57837 334 GLY B N 1
ATOM 12155 C CA . GLY B 1 368 ? 1.82299 -20.78578 39.52019 1.000 62.60715 334 GLY B CA 1
ATOM 12156 C C . GLY B 1 368 ? 3.24260 -20.94992 39.01863 1.000 58.97264 334 GLY B C 1
ATOM 12157 O O . GLY B 1 368 ? 4.11287 -21.35160 39.80051 1.000 62.97442 334 GLY B O 1
ATOM 12161 N N . ARG B 1 369 ? 3.50939 -20.64391 37.75108 1.000 51.12272 335 ARG B N 1
ATOM 12162 C CA . ARG B 1 369 ? 4.82359 -20.81902 37.15310 1.000 43.94461 335 ARG B CA 1
ATOM 12163 C C . ARG B 1 369 ? 5.42172 -19.46206 36.80589 1.000 38.43224 335 ARG B C 1
ATOM 12164 O O . ARG B 1 369 ? 4.73726 -18.59007 36.26461 1.000 35.92888 335 ARG B O 1
ATOM 12185 N N . TRP B 1 370 ? 6.69935 -19.28642 37.12760 1.000 37.57291 336 TRP B N 1
ATOM 12186 C CA . TRP B 1 370 ? 7.39441 -18.06592 36.74707 1.000 36.98003 336 TRP B CA 1
ATOM 12187 C C . TRP B 1 370 ? 7.58186 -18.02739 35.23589 1.000 33.51244 336 TRP B C 1
ATOM 12188 O O . TRP B 1 370 ? 8.06223 -18.99416 34.63976 1.000 33.71240 336 TRP B O 1
ATOM 12209 N N . VAL B 1 371 ? 7.20879 -16.90786 34.62425 1.000 32.03726 337 VAL B N 1
ATOM 12210 C CA . VAL B 1 371 ? 7.48932 -16.66796 33.21417 1.000 31.39421 337 VAL B CA 1
ATOM 12211 C C . VAL B 1 371 ? 8.23793 -15.35189 33.09133 1.000 31.36360 337 VAL B C 1
ATOM 12212 O O . VAL B 1 371 ? 8.23018 -14.50842 33.99457 1.000 29.73401 337 VAL B O 1
ATOM 12225 N N . PHE B 1 372 ? 8.87214 -15.17431 31.93752 1.000 32.09085 338 PHE B N 1
ATOM 12226 C CA . PHE B 1 372 ? 9.71504 -14.00980 31.66635 1.000 29.79575 338 PHE B CA 1
ATOM 12227 C C . PHE B 1 372 ? 9.39811 -13.49990 30.27014 1.000 29.07733 338 PHE B C 1
ATOM 12228 O O . PHE B 1 372 ? 9.37897 -14.28089 29.31620 1.000 30.62987 338 PHE B O 1
ATOM 12245 N N . ALA B 1 373 ? 9.16004 -12.20148 30.15602 1.000 28.27737 339 ALA B N 1
ATOM 12246 C CA . ALA B 1 373 ? 8.81648 -11.57355 28.88561 1.000 30.59615 339 ALA B CA 1
ATOM 12247 C C . ALA B 1 373 ? 9.84848 -10.50393 28.56556 1.000 31.23354 339 ALA B C 1
ATOM 12248 O O . ALA B 1 373 ? 10.20173 -9.70197 29.43449 1.000 28.66916 339 ALA B O 1
ATOM 12255 N N . THR B 1 374 ? 10.31442 -10.48436 27.31945 1.000 33.75391 340 THR B N 1
ATOM 12256 C CA . THR B 1 374 ? 11.33595 -9.53605 26.89783 1.000 35.91850 340 THR B CA 1
ATOM 12257 C C . THR B 1 374 ? 10.95196 -8.90085 25.56652 1.000 37.70923 340 THR B C 1
ATOM 12258 O O . THR B 1 374 ? 10.51382 -9.60632 24.64075 1.000 37.11023 340 THR B O 1
ATOM 12269 N N . PRO B 1 375 ? 11.09992 -7.58836 25.43142 1.000 38.02384 341 PRO B N 1
ATOM 12270 C CA . PRO B 1 375 ? 10.91946 -6.94497 24.12487 1.000 38.71753 341 PRO B CA 1
ATOM 12271 C C . PRO B 1 375 ? 12.14962 -7.19958 23.26271 1.000 39.24625 341 PRO B C 1
ATOM 12272 O O . PRO B 1 375 ? 13.11180 -7.84624 23.68396 1.000 40.47058 341 PRO B O 1
ATOM 12283 N N . ASN B 1 376 ? 12.11775 -6.65227 22.05074 1.000 39.33044 342 ASN B N 1
ATOM 12284 C CA . ASN B 1 376 ? 13.10381 -6.98251 21.03398 1.000 40.47429 342 ASN B CA 1
ATOM 12285 C C . ASN B 1 376 ? 13.52158 -5.72656 20.28609 1.000 42.58779 342 ASN B C 1
ATOM 12286 O O . ASN B 1 376 ? 12.67137 -4.94203 19.85945 1.000 41.86669 342 ASN B O 1
ATOM 12297 N N . ILE B 1 377 ? 14.83601 -5.55270 20.12281 1.000 44.22420 343 ILE B N 1
ATOM 12298 C CA . ILE B 1 377 ? 15.37372 -4.38563 19.43465 1.000 49.00277 343 ILE B CA 1
ATOM 12299 C C . ILE B 1 377 ? 15.31263 -4.53776 17.91929 1.000 49.30394 343 ILE B C 1
ATOM 12300 O O . ILE B 1 377 ? 15.35980 -3.53192 17.19511 1.000 51.27905 343 ILE B O 1
ATOM 12316 N N . SER B 1 378 ? 15.17648 -5.76173 17.41844 1.000 48.20267 344 SER B N 1
ATOM 12317 C CA . SER B 1 378 ? 15.30778 -6.04310 15.99779 1.000 49.83066 344 SER B CA 1
ATOM 12318 C C . SER B 1 378 ? 13.99604 -6.36806 15.29995 1.000 46.58795 344 SER B C 1
ATOM 12319 O O . SER B 1 378 ? 13.87133 -6.10011 14.09949 1.000 51.02078 344 SER B O 1
ATOM 12327 N N . ARG B 1 379 ? 13.02980 -6.94733 16.00196 1.000 41.56641 345 ARG B N 1
ATOM 12328 C CA . ARG B 1 379 ? 11.79311 -7.40323 15.38875 1.000 41.78991 345 ARG B CA 1
ATOM 12329 C C . ARG B 1 379 ? 10.61474 -7.04406 16.28239 1.000 41.32566 345 ARG B C 1
ATOM 12330 O O . ARG B 1 379 ? 10.75702 -6.84914 17.49082 1.000 39.22315 345 ARG B O 1
ATOM 12334 N N . GLY B 1 380 ? 9.43822 -6.96664 15.66286 1.000 42.39021 346 GLY B N 1
ATOM 12335 C CA . GLY B 1 380 ? 8.21668 -6.68648 16.37737 1.000 40.64040 346 GLY B CA 1
ATOM 12336 C C . GLY B 1 380 ? 7.66085 -7.91252 17.07441 1.000 38.46660 346 GLY B C 1
ATOM 12337 O O . GLY B 1 380 ? 6.69854 -8.52202 16.59902 1.000 39.24579 346 GLY B O 1
ATOM 12341 N N . VAL B 1 381 ? 8.24710 -8.27899 18.20967 1.000 36.06402 347 VAL B N 1
ATOM 12342 C CA . VAL B 1 381 ? 7.81977 -9.47037 18.92695 1.000 37.77626 347 VAL B CA 1
ATOM 12343 C C . VAL B 1 381 ? 8.14254 -9.30558 20.40256 1.000 35.64848 347 VAL B C 1
ATOM 12344 O O . VAL B 1 381 ? 9.19036 -8.76631 20.77025 1.000 35.38330 347 VAL B O 1
ATOM 12357 N N . ILE B 1 382 ? 7.22196 -9.76187 21.24156 1.000 35.30838 348 ILE B N 1
ATOM 12358 C CA . ILE B 1 382 ? 7.45790 -9.95822 22.66468 1.000 35.80107 348 ILE B CA 1
ATOM 12359 C C . ILE B 1 382 ? 7.63390 -11.45448 22.87193 1.000 34.75021 348 ILE B C 1
ATOM 12360 O O . ILE B 1 382 ? 6.74126 -12.24404 22.53015 1.000 35.44476 348 ILE B O 1
ATOM 12376 N N . SER B 1 383 ? 8.78270 -11.85638 23.40228 1.000 35.16804 349 SER B N 1
ATOM 12377 C CA . SER B 1 383 ? 9.06901 -13.26420 23.64591 1.000 38.78299 349 SER B CA 1
ATOM 12378 C C . SER B 1 383 ? 8.76818 -13.58784 25.10258 1.000 38.48846 349 SER B C 1
ATOM 12379 O O . SER B 1 383 ? 9.24701 -12.89604 26.00645 1.000 37.05430 349 SER B O 1
ATOM 12387 N N . VAL B 1 384 ? 7.98283 -14.63735 25.32540 1.000 39.22662 350 VAL B N 1
ATOM 12388 C CA . VAL B 1 384 ? 7.62503 -15.07698 26.66654 1.000 36.84121 350 VAL B CA 1
ATOM 12389 C C . VAL B 1 384 ? 8.21286 -16.46162 26.88330 1.000 37.99732 350 VAL B C 1
ATOM 12390 O O . VAL B 1 384 ? 7.98221 -17.36975 26.08243 1.000 41.07212 350 VAL B O 1
ATOM 12403 N N . ILE B 1 385 ? 8.95526 -16.61882 27.97474 1.000 36.90317 351 ILE B N 1
ATOM 12404 C CA . ILE B 1 385 ? 9.70050 -17.83821 28.26307 1.000 40.25890 351 ILE B CA 1
ATOM 12405 C C . ILE B 1 385 ? 9.23273 -18.40837 29.59347 1.000 38.03612 351 ILE B C 1
ATOM 12406 O O . ILE B 1 385 ? 8.96696 -17.66423 30.53991 1.000 35.93059 351 ILE B O 1
ATOM 12422 N N . ASP B 1 386 ? 9.14256 -19.73199 29.66734 1.000 38.82234 352 ASP B N 1
ATOM 12423 C CA . ASP B 1 386 ? 8.85806 -20.40418 30.92574 1.000 39.38683 352 ASP B CA 1
ATOM 12424 C C . ASP B 1 386 ? 10.16367 -20.61925 31.69075 1.000 38.04471 352 ASP B C 1
ATOM 12425 O O . ASP B 1 386 ? 11.11936 -21.17303 31.14759 1.000 38.92825 352 ASP B O 1
ATOM 12434 N N . LEU B 1 387 ? 10.18838 -20.19803 32.95933 1.000 37.15101 353 LEU B N 1
ATOM 12435 C CA . LEU B 1 387 ? 11.44010 -20.15578 33.70662 1.000 41.57981 353 LEU B CA 1
ATOM 12436 C C . LEU B 1 387 ? 11.88233 -21.52205 34.21217 1.000 46.10155 353 LEU B C 1
ATOM 12437 O O . LEU B 1 387 ? 13.08534 -21.74895 34.38294 1.000 50.38959 353 LEU B O 1
ATOM 12453 N N . GLN B 1 388 ? 10.94427 -22.43070 34.47780 1.000 47.88061 354 GLN B N 1
ATOM 12454 C CA . GLN B 1 388 ? 11.30610 -23.71720 35.06472 1.000 53.37146 354 GLN B CA 1
ATOM 12455 C C . GLN B 1 388 ? 12.28792 -24.47133 34.17628 1.000 55.06431 354 GLN B C 1
ATOM 12456 O O . GLN B 1 388 ? 13.31279 -24.97877 34.65020 1.000 55.50790 354 GLN B O 1
ATOM 12460 N N . ASN B 1 389 ? 11.98999 -24.55880 32.88062 1.000 56.45407 355 ASN B N 1
ATOM 12461 C CA . ASN B 1 389 ? 12.83065 -25.28642 31.93564 1.000 60.57420 355 ASN B CA 1
ATOM 12462 C C . ASN B 1 389 ? 13.42921 -24.37952 30.86679 1.000 56.40856 355 ASN B C 1
ATOM 12463 O O . ASN B 1 389 ? 14.07217 -24.87741 29.93651 1.000 56.80071 355 ASN B O 1
ATOM 12474 N N . TRP B 1 390 ? 13.24531 -23.06529 30.98063 1.000 53.42518 356 TRP B N 1
ATOM 12475 C CA . TRP B 1 390 ? 13.80028 -22.10966 30.02290 1.000 53.98420 356 TRP B CA 1
ATOM 12476 C C . TRP B 1 390 ? 13.29704 -22.37464 28.61126 1.000 53.71854 356 TRP B C 1
ATOM 12477 O O . TRP B 1 390 ? 13.99955 -22.12843 27.62889 1.000 55.18795 356 TRP B O 1
ATOM 12498 N N . LYS B 1 391 ? 12.08021 -22.87323 28.50216 1.000 53.75329 357 LYS B N 1
ATOM 12499 C CA . LYS B 1 391 ? 11.52154 -23.19682 27.19646 1.000 53.36860 357 LYS B CA 1
ATOM 12500 C C . LYS B 1 391 ? 10.69584 -22.02390 26.69053 1.000 53.44373 357 LYS B C 1
ATOM 12501 O O . LYS B 1 391 ? 9.83292 -21.52992 27.41997 1.000 46.63216 357 LYS B O 1
ATOM 12505 N N . PRO B 1 392 ? 10.93582 -21.53862 25.47255 1.000 59.24323 358 PRO B N 1
ATOM 12506 C CA . PRO B 1 392 ? 10.04436 -20.52086 24.90349 1.000 59.96874 358 PRO B CA 1
ATOM 12507 C C . PRO B 1 392 ? 8.59014 -20.94639 25.03430 1.000 54.67196 358 PRO B C 1
ATOM 12508 O O . PRO B 1 392 ? 8.23190 -22.09027 24.76385 1.000 57.55115 358 PRO B O 1
ATOM 12519 N N . LEU B 1 393 ? 7.75610 -20.01408 25.47689 1.000 49.68082 359 LEU B N 1
ATOM 12520 C CA . LEU B 1 393 ? 6.33757 -20.25915 25.68957 1.000 48.80503 359 LEU B CA 1
ATOM 12521 C C . LEU B 1 393 ? 5.46088 -19.64176 24.61424 1.000 49.06404 359 LEU B C 1
ATOM 12522 O O . LEU B 1 393 ? 4.51981 -20.28451 24.15058 1.000 50.02091 359 LEU B O 1
ATOM 12538 N N . LYS B 1 394 ? 5.75716 -18.41537 24.19016 1.000 47.29792 360 LYS B N 1
ATOM 12539 C CA . LYS B 1 394 ? 4.95805 -17.76385 23.16780 1.000 46.75131 360 LYS B CA 1
ATOM 12540 C C . LYS B 1 394 ? 5.69612 -16.54319 22.64832 1.000 42.22608 360 LYS B C 1
ATOM 12541 O O . LYS B 1 394 ? 6.42702 -15.88156 23.38789 1.000 38.01298 360 LYS B O 1
ATOM 12560 N N . GLU B 1 395 ? 5.48643 -16.25408 21.36722 1.000 43.30426 361 GLU B N 1
ATOM 12561 C CA . GLU B 1 395 ? 5.94231 -15.01929 20.74050 1.000 45.28684 361 GLU B CA 1
ATOM 12562 C C . GLU B 1 395 ? 4.71698 -14.18866 20.38659 1.000 41.66159 361 GLU B C 1
ATOM 12563 O O . GLU B 1 395 ? 3.85806 -14.64334 19.63012 1.000 41.65513 361 GLU B O 1
ATOM 12575 N N . ILE B 1 396 ? 4.63293 -12.98253 20.93461 1.000 39.51151 362 ILE B N 1
ATOM 12576 C CA . ILE B 1 396 ? 3.50862 -12.08515 20.68292 1.000 39.62871 362 ILE B CA 1
ATOM 12577 C C . ILE B 1 396 ? 3.94728 -11.09076 19.61325 1.000 39.50509 362 ILE B C 1
ATOM 12578 O O . ILE B 1 396 ? 4.88864 -10.31214 19.83056 1.000 38.12712 362 ILE B O 1
ATOM 12594 N N . VAL B 1 397 ? 3.28034 -11.12592 18.45446 1.000 40.30784 363 VAL B N 1
ATOM 12595 C CA . VAL B 1 397 ? 3.62016 -10.21719 17.36686 1.000 41.72333 363 VAL B CA 1
ATOM 12596 C C . VAL B 1 397 ? 3.18969 -8.80106 17.72530 1.000 40.97354 363 VAL B C 1
ATOM 12597 O O . VAL B 1 397 ? 2.10622 -8.58469 18.28085 1.000 40.82270 363 VAL B O 1
ATOM 12610 N N . THR B 1 398 ? 4.02875 -7.82922 17.38136 1.000 40.48585 364 THR B N 1
ATOM 12611 C CA . THR B 1 398 ? 3.73061 -6.41347 17.56055 1.000 38.69228 364 THR B CA 1
ATOM 12612 C C . THR B 1 398 ? 4.05598 -5.67679 16.26763 1.000 42.55949 364 THR B C 1
ATOM 12613 O O . THR B 1 398 ? 4.58658 -6.25729 15.31367 1.000 43.21685 364 THR B O 1
ATOM 12624 N N . ASP B 1 399 ? 3.77141 -4.36965 16.25606 1.000 44.60884 365 ASP B N 1
ATOM 12625 C CA . ASP B 1 399 ? 3.95782 -3.56935 15.04878 1.000 50.92635 365 ASP B CA 1
ATOM 12626 C C . ASP B 1 399 ? 5.41993 -3.25820 14.75243 1.000 48.61339 365 ASP B C 1
ATOM 12627 O O . ASP B 1 399 ? 5.75254 -2.94692 13.60196 1.000 51.21109 365 ASP B O 1
ATOM 12636 N N . GLY B 1 400 ? 6.29613 -3.32907 15.74738 1.000 44.86631 366 GLY B N 1
ATOM 12637 C CA . GLY B 1 400 ? 7.69618 -3.03417 15.53830 1.000 43.32059 366 GLY B CA 1
ATOM 12638 C C . GLY B 1 400 ? 8.52661 -3.29948 16.77875 1.000 40.53683 366 GLY B C 1
ATOM 12639 O O . GLY B 1 400 ? 7.99938 -3.58088 17.85511 1.000 39.19935 366 GLY B O 1
ATOM 12643 N N . PRO B 1 401 ? 9.84968 -3.22391 16.64814 1.000 40.24594 367 PRO B N 1
ATOM 12644 C CA . PRO B 1 401 ? 10.70919 -3.48434 17.80765 1.000 38.75217 367 PRO B CA 1
ATOM 12645 C C . PRO B 1 401 ? 10.43266 -2.50021 18.93332 1.000 37.13328 367 PRO B C 1
ATOM 12646 O O . PRO B 1 401 ? 10.22775 -1.30263 18.70629 1.000 38.03776 367 PRO B O 1
ATOM 12657 N N . GLY B 1 402 ? 10.41044 -3.02415 20.15905 1.000 34.32139 368 GLY B N 1
ATOM 12658 C CA . GLY B 1 402 ? 10.15302 -2.23502 21.33656 1.000 33.65213 368 GLY B CA 1
ATOM 12659 C C . GLY B 1 402 ? 11.38202 -2.15803 22.23317 1.000 33.87658 368 GLY B C 1
ATOM 12660 O O . GLY B 1 402 ? 12.41957 -2.76093 21.97800 1.000 37.26418 368 GLY B O 1
ATOM 12664 N N . PHE B 1 403 ? 11.23347 -1.40820 23.29927 1.000 30.55234 369 PHE B N 1
ATOM 12665 C CA . PHE B 1 403 ? 12.37959 -1.16541 24.15445 1.000 31.35595 369 PHE B CA 1
ATOM 12666 C C . PHE B 1 403 ? 12.07795 -1.34553 25.63778 1.000 27.77206 369 PHE B C 1
ATOM 12667 O O . PHE B 1 403 ? 12.86636 -1.97181 26.33873 1.000 27.74919 369 PHE B O 1
ATOM 12684 N N . PHE B 1 404 ? 10.95743 -0.81354 26.12047 1.000 26.60361 370 PHE B N 1
ATOM 12685 C CA . PHE B 1 404 ? 10.63916 -0.81303 27.53816 1.000 26.35173 370 PHE B CA 1
ATOM 12686 C C . PHE B 1 404 ? 9.55604 -1.84209 27.84602 1.000 25.74766 370 PHE B C 1
ATOM 12687 O O . PHE B 1 404 ? 8.74743 -2.19628 26.99013 1.000 25.69487 370 PHE B O 1
ATOM 12704 N N . MET B 1 405 ? 9.55071 -2.30755 29.09231 1.000 24.95759 371 MET B N 1
ATOM 12705 C CA . MET B 1 405 ? 8.52016 -3.21747 29.58028 1.000 26.80371 371 MET B CA 1
ATOM 12706 C C . MET B 1 405 ? 8.35541 -2.99928 31.07811 1.000 22.69171 371 MET B C 1
ATOM 12707 O O . MET B 1 405 ? 9.34793 -2.87073 31.80312 1.000 23.21699 371 MET B O 1
ATOM 12721 N N . ARG B 1 406 ? 7.09973 -2.96919 31.53341 1.000 22.89564 372 ARG B N 1
ATOM 12722 C CA . ARG B 1 406 ? 6.80153 -2.70666 32.94075 1.000 23.10809 372 ARG B CA 1
ATOM 12723 C C . ARG B 1 406 ? 5.47323 -3.34843 33.30794 1.000 23.53679 372 ARG B C 1
ATOM 12724 O O . ARG B 1 406 ? 4.53150 -3.34729 32.50833 1.000 23.00764 372 ARG B O 1
ATOM 12745 N N . SER B 1 407 ? 5.38496 -3.84895 34.53670 1.000 23.33934 373 SER B N 1
ATOM 12746 C CA . SER B 1 407 ? 4.10161 -4.23872 35.09947 1.000 23.32429 373 SER B CA 1
ATOM 12747 C C . SER B 1 407 ? 4.08938 -3.83899 36.57434 1.000 22.96643 373 SER B C 1
ATOM 12748 O O . SER B 1 407 ? 5.00090 -3.16284 37.06765 1.000 22.27754 373 SER B O 1
ATOM 12756 N N . HIS B 1 408 ? 3.03349 -4.26213 37.25483 1.000 23.44647 374 HIS B N 1
ATOM 12757 C CA . HIS B 1 408 ? 2.78182 -4.00828 38.66432 1.000 23.16461 374 HIS B CA 1
ATOM 12758 C C . HIS B 1 408 ? 1.86355 -5.11852 39.14321 1.000 21.08791 374 HIS B C 1
ATOM 12759 O O . HIS B 1 408 ? 0.99934 -5.58570 38.39219 1.000 21.92236 374 HIS B O 1
ATOM 12773 N N . ALA B 1 409 ? 2.03579 -5.52832 40.40664 1.000 19.74941 375 ALA B N 1
ATOM 12774 C CA . ALA B 1 409 ? 1.18061 -6.59211 40.94538 1.000 21.42006 375 ALA B CA 1
ATOM 12775 C C . ALA B 1 409 ? -0.29498 -6.25386 40.80703 1.000 22.08174 375 ALA B C 1
ATOM 12776 O O . ALA B 1 409 ? -1.12668 -7.15463 40.63998 1.000 23.39805 375 ALA B O 1
ATOM 12783 N N . ASP B 1 410 ? -0.64370 -4.96442 40.87689 1.000 21.33448 376 ASP B N 1
ATOM 12784 C CA . ASP B 1 410 ? -2.02818 -4.53571 40.77090 1.000 22.54174 376 ASP B CA 1
ATOM 12785 C C . ASP B 1 410 ? -2.56954 -4.61057 39.34604 1.000 22.34894 376 ASP B C 1
ATOM 12786 O O . ASP B 1 410 ? -3.79247 -4.58098 39.16650 1.000 23.96992 376 ASP B O 1
ATOM 12795 N N . SER B 1 411 ? -1.70745 -4.73916 38.34621 1.000 21.66744 377 SER B N 1
ATOM 12796 C CA . SER B 1 411 ? -2.14800 -4.66087 36.95577 1.000 23.02888 377 SER B CA 1
ATOM 12797 C C . SER B 1 411 ? -2.26387 -6.04464 36.32352 1.000 24.24249 377 SER B C 1
ATOM 12798 O O . SER B 1 411 ? -1.36994 -6.88121 36.48787 1.000 23.56620 377 SER B O 1
ATOM 12806 N N . PRO B 1 412 ? -3.34580 -6.32802 35.57940 1.000 25.30496 378 PRO B N 1
ATOM 12807 C CA . PRO B 1 412 ? -3.40857 -7.58290 34.81480 1.000 26.13104 378 PRO B CA 1
ATOM 12808 C C . PRO B 1 412 ? -2.54346 -7.59089 33.57015 1.000 25.55353 378 PRO B C 1
ATOM 12809 O O . PRO B 1 412 ? -2.46502 -8.63124 32.90578 1.000 26.76283 378 PRO B O 1
ATOM 12820 N N . TYR B 1 413 ? -1.88771 -6.47487 33.24386 1.000 25.35363 379 TYR B N 1
ATOM 12821 C CA . TYR B 1 413 ? -1.19407 -6.32339 31.97453 1.000 24.90949 379 TYR B CA 1
ATOM 12822 C C . TYR B 1 413 ? 0.29502 -6.10085 32.17448 1.000 24.50962 379 TYR B C 1
ATOM 12823 O O . TYR B 1 413 ? 0.73250 -5.53602 33.17998 1.000 22.28922 379 TYR B O 1
ATOM 12841 N N . ALA B 1 414 ? 1.05771 -6.54147 31.18366 1.000 24.37858 380 ALA B N 1
ATOM 12842 C CA . ALA B 1 414 ? 2.42352 -6.10194 30.96530 1.000 23.42757 380 ALA B CA 1
ATOM 12843 C C . ALA B 1 414 ? 2.39092 -4.98353 29.92755 1.000 25.05846 380 ALA B C 1
ATOM 12844 O O . ALA B 1 414 ? 1.79740 -5.13900 28.85058 1.000 26.86958 380 ALA B O 1
ATOM 12851 N N . TRP B 1 415 ? 2.99971 -3.84885 30.26594 1.000 24.36272 381 TRP B N 1
ATOM 12852 C CA . TRP B 1 415 ? 2.91924 -2.63391 29.46174 1.000 24.90903 381 TRP B CA 1
ATOM 12853 C C . TRP B 1 415 ? 4.21997 -2.43650 28.69633 1.000 25.39334 381 TRP B C 1
ATOM 12854 O O . TRP B 1 415 ? 5.30623 -2.42035 29.29642 1.000 25.27246 381 TRP B O 1
ATOM 12875 N N . THR B 1 416 ? 4.11657 -2.27605 27.37401 1.000 27.56463 382 THR B N 1
ATOM 12876 C CA . THR B 1 416 ? 5.30237 -2.18713 26.52867 1.000 29.65877 382 THR B CA 1
ATOM 12877 C C . THR B 1 416 ? 4.96982 -1.33785 25.29851 1.000 31.10910 382 THR B C 1
ATOM 12878 O O . THR B 1 416 ? 3.92040 -0.69267 25.23224 1.000 31.21726 382 THR B O 1
ATOM 12889 N N . ASP B 1 417 ? 5.87868 -1.32742 24.32686 1.000 32.13111 383 ASP B N 1
ATOM 12890 C CA . ASP B 1 417 ? 5.87104 -0.31498 23.27934 1.000 33.53327 383 ASP B CA 1
ATOM 12891 C C . ASP B 1 417 ? 6.38212 -0.91551 21.97416 1.000 34.52414 383 ASP B C 1
ATOM 12892 O O . ASP B 1 417 ? 6.83594 -2.06154 21.92776 1.000 36.87396 383 ASP B O 1
ATOM 12901 N N . THR B 1 418 ? 6.27494 -0.12565 20.89651 1.000 32.71057 384 THR B N 1
ATOM 12902 C CA . THR B 1 418 ? 6.98722 -0.40024 19.64846 1.000 33.86990 384 THR B CA 1
ATOM 12903 C C . THR B 1 418 ? 7.89908 0.79229 19.38565 1.000 34.70825 384 THR B C 1
ATOM 12904 O O . THR B 1 418 ? 7.95037 1.34113 18.26934 1.000 35.49611 384 THR B O 1
ATOM 12915 N N . PHE B 1 419 ? 8.63952 1.16040 20.43349 1.000 35.16398 385 PHE B N 1
ATOM 12916 C CA . PHE B 1 419 ? 9.43238 2.38729 20.48324 1.000 38.19354 385 PHE B CA 1
ATOM 12917 C C . PHE B 1 419 ? 10.32709 2.55547 19.26930 1.000 40.05113 385 PHE B C 1
ATOM 12918 O O . PHE B 1 419 ? 10.49750 3.67256 18.77063 1.000 40.07774 385 PHE B O 1
ATOM 12935 N N . LEU B 1 420 ? 10.89655 1.45988 18.76348 1.000 42.33816 386 LEU B N 1
ATOM 12936 C CA . LEU B 1 420 ? 11.90582 1.52786 17.71468 1.000 47.33920 386 LEU B CA 1
ATOM 12937 C C . LEU B 1 420 ? 11.36556 1.20053 16.33226 1.000 49.15863 386 LEU B C 1
ATOM 12938 O O . LEU B 1 420 ? 12.15007 1.07820 15.39473 1.000 51.70366 386 LEU B O 1
ATOM 12954 N N . GLY B 1 421 ? 10.05096 1.04421 16.18065 1.000 48.74481 387 GLY B N 1
ATOM 12955 C CA . GLY B 1 421 ? 9.47886 0.70327 14.89767 1.000 50.51717 387 GLY B CA 1
ATOM 12956 C C . GLY B 1 421 ? 9.13338 1.92659 14.06939 1.000 52.10299 387 GLY B C 1
ATOM 12957 O O . GLY B 1 421 ? 9.32475 3.06991 14.48158 1.000 50.14182 387 GLY B O 1
ATOM 12961 N N . LYS B 1 422 ? 8.61653 1.66105 12.86175 1.000 54.94327 388 LYS B N 1
ATOM 12962 C CA . LYS B 1 422 ? 8.11331 2.73440 12.01071 1.000 56.64053 388 LYS B CA 1
ATOM 12963 C C . LYS B 1 422 ? 6.86845 3.36628 12.62261 1.000 53.68769 388 LYS B C 1
ATOM 12964 O O . LYS B 1 422 ? 6.73150 4.59398 12.65390 1.000 55.27198 388 LYS B O 1
ATOM 12968 N N . LYS B 1 423 ? 5.94016 2.53948 13.09379 1.000 49.78772 389 LYS B N 1
ATOM 12969 C CA . LYS B 1 423 ? 4.89560 2.99523 13.99428 1.000 47.03764 389 LYS B CA 1
ATOM 12970 C C . LYS B 1 423 ? 5.43037 2.90714 15.42036 1.000 43.33383 389 LYS B C 1
ATOM 12971 O O . LYS B 1 423 ? 6.07313 1.92132 15.78960 1.000 44.04102 389 LYS B O 1
ATOM 12990 N N . HIS B 1 424 ? 5.17252 3.94436 16.21384 1.000 40.28026 390 HIS B N 1
ATOM 12991 C CA . HIS B 1 424 ? 5.79898 4.03792 17.52341 1.000 38.71519 390 HIS B CA 1
ATOM 12992 C C . HIS B 1 424 ? 5.05932 4.98799 18.45702 1.000 36.91595 390 HIS B C 1
ATOM 12993 O O . HIS B 1 424 ? 5.67217 5.56893 19.36408 1.000 35.31183 390 HIS B O 1
ATOM 13007 N N . ASP B 1 425 ? 3.74951 5.14688 18.26312 1.000 37.87670 391 ASP B N 1
ATOM 13008 C CA . ASP B 1 425 ? 2.96075 6.04461 19.10095 1.000 37.66733 391 ASP B CA 1
ATOM 13009 C C . ASP B 1 425 ? 1.97637 5.31462 20.00767 1.000 36.96328 391 ASP B C 1
ATOM 13010 O O . ASP B 1 425 ? 1.10990 5.96104 20.60817 1.000 37.16343 391 ASP B O 1
ATOM 13019 N N . GLU B 1 426 ? 2.10431 3.99705 20.15641 1.000 35.60958 392 GLU B N 1
ATOM 13020 C CA . GLU B 1 426 ? 1.17450 3.22290 20.96366 1.000 36.30098 392 GLU B CA 1
ATOM 13021 C C . GLU B 1 426 ? 1.90662 2.43303 22.03504 1.000 34.02628 392 GLU B C 1
ATOM 13022 O O . GLU B 1 426 ? 2.98431 1.87842 21.79733 1.000 34.07953 392 GLU B O 1
ATOM 13034 N N . ILE B 1 427 ? 1.30278 2.40321 23.21584 1.000 33.38635 393 ILE B N 1
ATOM 13035 C CA . ILE B 1 427 ? 1.70597 1.54147 24.31205 1.000 32.42074 393 ILE B CA 1
ATOM 13036 C C . ILE B 1 427 ? 0.79942 0.31980 24.28418 1.000 31.07258 393 ILE B C 1
ATOM 13037 O O . ILE B 1 427 ? -0.43154 0.45469 24.22631 1.000 28.97737 393 ILE B O 1
ATOM 13053 N N . LEU B 1 428 ? 1.40104 -0.86541 24.32619 1.000 31.62713 394 LEU B N 1
ATOM 13054 C CA . LEU B 1 428 ? 0.65941 -2.12055 24.25606 1.000 31.55641 394 LEU B CA 1
ATOM 13055 C C . LEU B 1 428 ? 0.48495 -2.67722 25.66047 1.000 29.51468 394 LEU B C 1
ATOM 13056 O O . LEU B 1 428 ? 1.44888 -2.72571 26.43360 1.000 28.23032 394 LEU B O 1
ATOM 13072 N N . LEU B 1 429 ? -0.73251 -3.09285 25.97481 1.000 29.14993 395 LEU B N 1
ATOM 13073 C CA . LEU B 1 429 ? -1.06341 -3.76411 27.22337 1.000 28.77112 395 LEU B CA 1
ATOM 13074 C C . LEU B 1 429 ? -1.32031 -5.23247 26.90862 1.000 29.90435 395 LEU B C 1
ATOM 13075 O O . LEU B 1 429 ? -2.29762 -5.56668 26.23041 1.000 30.92444 395 LEU B O 1
ATOM 13091 N N . ILE B 1 430 ? -0.44603 -6.09717 27.41171 1.000 28.94293 396 ILE B N 1
ATOM 13092 C CA . ILE B 1 430 ? -0.50104 -7.53520 27.15689 1.000 29.41821 396 ILE B CA 1
ATOM 13093 C C . ILE B 1 430 ? -1.03819 -8.20695 28.40806 1.000 28.38780 396 ILE B C 1
ATOM 13094 O O . ILE B 1 430 ? -0.50736 -7.99807 29.50685 1.000 27.41060 396 ILE B O 1
ATOM 13110 N N . ASP B 1 431 ? -2.09455 -9.00433 28.24959 1.000 29.82905 397 ASP B N 1
ATOM 13111 C CA . ASP B 1 431 ? -2.68601 -9.70662 29.38332 1.000 30.14039 397 ASP B CA 1
ATOM 13112 C C . ASP B 1 431 ? -1.72920 -10.79114 29.86706 1.000 29.19777 397 ASP B C 1
ATOM 13113 O O . ASP B 1 431 ? -1.33991 -11.67594 29.10131 1.000 29.98655 397 ASP B O 1
ATOM 13122 N N . LYS B 1 432 ? -1.33132 -10.70276 31.13493 1.000 27.70426 398 LYS B N 1
ATOM 13123 C CA . LYS B 1 432 ? -0.32213 -11.61350 31.67463 1.000 29.36424 398 LYS B CA 1
ATOM 13124 C C . LYS B 1 432 ? -0.80512 -13.05015 31.75735 1.000 29.79102 398 LYS B C 1
ATOM 13125 O O . LYS B 1 432 ? 0.02549 -13.96239 31.85669 1.000 32.22943 398 LYS B O 1
ATOM 13144 N N . GLN B 1 433 ? -2.11464 -13.27606 31.70777 1.000 29.78929 399 GLN B N 1
ATOM 13145 C CA . GLN B 1 433 ? -2.67074 -14.62092 31.70774 1.000 31.87363 399 GLN B CA 1
ATOM 13146 C C . GLN B 1 433 ? -2.83215 -15.16507 30.28873 1.000 33.33058 399 GLN B C 1
ATOM 13147 O O . GLN B 1 433 ? -2.36603 -16.27049 29.99072 1.000 35.39639 399 GLN B O 1
ATOM 13161 N N . THR B 1 434 ? -3.48339 -14.40682 29.40434 1.000 32.60790 400 THR B N 1
ATOM 13162 C CA . THR B 1 434 ? -3.75710 -14.89530 28.05504 1.000 34.59583 400 THR B CA 1
ATOM 13163 C C . THR B 1 434 ? -2.58358 -14.67570 27.10144 1.000 33.99820 400 THR B C 1
ATOM 13164 O O . THR B 1 434 ? -2.55638 -15.28527 26.02720 1.000 35.04310 400 THR B O 1
ATOM 13175 N N . LEU B 1 435 ? -1.64024 -13.81677 27.46236 1.000 32.33307 401 LEU B N 1
ATOM 13176 C CA . LEU B 1 435 ? -0.47908 -13.51347 26.61780 1.000 33.65687 401 LEU B CA 1
ATOM 13177 C C . LEU B 1 435 ? -0.91212 -12.98712 25.25225 1.000 37.14189 401 LEU B C 1
ATOM 13178 O O . LEU B 1 435 ? -0.36414 -13.36670 24.21624 1.000 41.35440 401 LEU B O 1
ATOM 13194 N N . GLU B 1 436 ? -1.91268 -12.11010 25.25106 1.000 35.32577 402 GLU B N 1
ATOM 13195 C CA . GLU B 1 436 ? -2.37108 -11.44988 24.03608 1.000 36.19871 402 GLU B CA 1
ATOM 13196 C C . GLU B 1 436 ? -2.45818 -9.95342 24.29709 1.000 33.63741 402 GLU B C 1
ATOM 13197 O O . GLU B 1 436 ? -2.65073 -9.52428 25.43753 1.000 30.74553 402 GLU B O 1
ATOM 13209 N N . ILE B 1 437 ? -2.31210 -9.16369 23.23396 1.000 34.08155 403 ILE B N 1
ATOM 13210 C CA . ILE B 1 437 ? -2.50946 -7.72398 23.34656 1.000 33.96297 403 ILE B CA 1
ATOM 13211 C C . ILE B 1 437 ? -3.97995 -7.46425 23.65349 1.000 33.92038 403 ILE B C 1
ATOM 13212 O O . ILE B 1 437 ? -4.86639 -7.84698 22.88445 1.000 34.86009 403 ILE B O 1
ATOM 13228 N N . ALA B 1 438 ? -4.24378 -6.81014 24.77981 1.000 33.82718 404 ALA B N 1
ATOM 13229 C CA . ALA B 1 438 ? -5.60557 -6.57681 25.23631 1.000 35.04705 404 ALA B CA 1
ATOM 13230 C C . ALA B 1 438 ? -6.09221 -5.16247 24.95035 1.000 34.54635 404 ALA B C 1
ATOM 13231 O O . ALA B 1 438 ? -7.25154 -4.97340 24.58771 1.000 34.08784 404 ALA B O 1
ATOM 13238 N N . HIS B 1 439 ? -5.21754 -4.17002 25.10919 1.000 34.48203 405 HIS B N 1
ATOM 13239 C CA . HIS B 1 439 ? -5.55934 -2.77640 24.86322 1.000 36.79719 405 HIS B CA 1
ATOM 13240 C C . HIS B 1 439 ? -4.32983 -2.07351 24.29645 1.000 34.62403 405 HIS B C 1
ATOM 13241 O O . HIS B 1 439 ? -3.19120 -2.54154 24.44052 1.000 31.96368 405 HIS B O 1
ATOM 13255 N N . ARG B 1 440 ? -4.57255 -0.92998 23.66166 1.000 35.59848 406 ARG B N 1
ATOM 13256 C CA . ARG B 1 440 ? -3.51825 -0.04911 23.18856 1.000 35.34250 406 ARG B CA 1
ATOM 13257 C C . ARG B 1 440 ? -3.83541 1.36654 23.64326 1.000 32.81788 406 ARG B C 1
ATOM 13258 O O . ARG B 1 440 ? -4.99093 1.79507 23.59244 1.000 34.96888 406 ARG B O 1
ATOM 13279 N N . LEU B 1 441 ? -2.80574 2.08569 24.07092 1.000 30.52307 407 LEU B N 1
ATOM 13280 C CA . LEU B 1 441 ? -2.92305 3.47923 24.47722 1.000 31.79252 407 LEU B CA 1
ATOM 13281 C C . LEU B 1 441 ? -2.10628 4.33098 23.51287 1.000 33.99529 407 LEU B C 1
ATOM 13282 O O . LEU B 1 441 ? -0.96036 3.99175 23.19185 1.000 33.07233 407 LEU B O 1
ATOM 13298 N N . ARG B 1 442 ? -2.69507 5.43351 23.06673 1.000 36.65810 408 ARG B N 1
ATOM 13299 C CA . ARG B 1 442 ? -2.12760 6.27434 22.01227 1.000 39.10473 408 ARG B CA 1
ATOM 13300 C C . ARG B 1 442 ? -2.13818 7.72455 22.47267 1.000 37.64272 408 ARG B C 1
ATOM 13301 O O . ARG B 1 442 ? -2.95095 8.53548 22.00466 1.000 39.13831 408 ARG B O 1
ATOM 13322 N N . PRO B 1 443 ? -1.23108 8.08813 23.38849 1.000 35.01650 409 PRO B N 1
ATOM 13323 C CA . PRO B 1 443 ? -1.32081 9.42013 24.01499 1.000 36.21374 409 PRO B CA 1
ATOM 13324 C C . PRO B 1 443 ? -1.17690 10.57747 23.04263 1.000 40.10551 409 PRO B C 1
ATOM 13325 O O . PRO B 1 443 ? -1.93936 11.54844 23.12884 1.000 42.12497 409 PRO B O 1
ATOM 13336 N N . SER B 1 444 ? -0.22224 10.50564 22.11618 1.000 40.34540 410 SER B N 1
ATOM 13337 C CA . SER B 1 444 ? -0.00640 11.57479 21.14015 1.000 39.80536 410 SER B CA 1
ATOM 13338 C C . SER B 1 444 ? 0.19363 10.96186 19.76689 1.000 39.61523 410 SER B C 1
ATOM 13339 O O . SER B 1 444 ? 1.31458 10.60412 19.37771 1.000 39.25711 410 SER B O 1
ATOM 13347 N N . PRO B 1 445 ? -0.89423 10.83102 18.98459 1.000 39.40442 411 PRO B N 1
ATOM 13348 C CA . PRO B 1 445 ? -0.77678 10.28950 17.62786 1.000 39.23873 411 PRO B CA 1
ATOM 13349 C C . PRO B 1 445 ? 0.38286 10.86757 16.83476 1.000 39.73392 411 PRO B C 1
ATOM 13350 O O . PRO B 1 445 ? 0.58184 12.08162 16.80384 1.000 41.32197 411 PRO B O 1
ATOM 13361 N N . GLY B 1 446 ? 1.14702 9.99417 16.18578 1.000 39.79416 412 GLY B N 1
ATOM 13362 C CA . GLY B 1 446 ? 2.25930 10.41031 15.36704 1.000 42.46036 412 GLY B CA 1
ATOM 13363 C C . GLY B 1 446 ? 3.54305 10.70468 16.11319 1.000 43.48202 412 GLY B C 1
ATOM 13364 O O . GLY B 1 446 ? 4.55862 10.98246 15.46541 1.000 45.84791 412 GLY B O 1
ATOM 13368 N N . LYS B 1 447 ? 3.53715 10.65453 17.44373 1.000 41.80503 413 LYS B N 1
ATOM 13369 C CA . LYS B 1 447 ? 4.71193 10.96388 18.24912 1.000 39.27510 413 LYS B CA 1
ATOM 13370 C C . LYS B 1 447 ? 5.17013 9.73389 19.02241 1.000 35.32574 413 LYS B C 1
ATOM 13371 O O . LYS B 1 447 ? 4.37085 8.85382 19.35317 1.000 35.22020 413 LYS B O 1
ATOM 13390 N N . VAL B 1 448 ? 6.47663 9.68723 19.31389 1.000 32.94519 414 VAL B N 1
ATOM 13391 C CA . VAL B 1 448 ? 7.06211 8.52913 19.97333 1.000 33.09638 414 VAL B CA 1
ATOM 13392 C C . VAL B 1 448 ? 6.48559 8.38611 21.37264 1.000 33.67818 414 VAL B C 1
ATOM 13393 O O . VAL B 1 448 ? 6.55597 9.31191 22.18916 1.000 36.19161 414 VAL B O 1
ATOM 13406 N N . ALA B 1 449 ? 5.94178 7.21225 21.67165 1.000 33.27435 415 ALA B N 1
ATOM 13407 C CA . ALA B 1 449 ? 5.47103 6.88278 23.01153 1.000 31.99330 415 ALA B CA 1
ATOM 13408 C C . ALA B 1 449 ? 6.29143 5.72047 23.55741 1.000 29.31187 415 ALA B C 1
ATOM 13409 O O . ALA B 1 449 ? 6.52853 4.73345 22.85494 1.000 28.37159 415 ALA B O 1
ATOM 13416 N N . GLY B 1 450 ? 6.72114 5.83911 24.80597 1.000 28.48744 416 GLY B N 1
ATOM 13417 C CA . GLY B 1 450 ? 7.51460 4.80494 25.42050 1.000 28.85400 416 GLY B CA 1
ATOM 13418 C C . GLY B 1 450 ? 7.81521 5.07694 26.87405 1.000 30.65701 416 GLY B C 1
ATOM 13419 O O . GLY B 1 450 ? 7.95782 6.22220 27.29673 1.000 31.88475 416 GLY B O 1
ATOM 13423 N N . HIS B 1 451 ? 7.88292 4.00020 27.64327 1.000 30.86353 417 HIS B N 1
ATOM 13424 C CA . HIS B 1 451 ? 8.24400 3.98722 29.05813 1.000 28.45429 417 HIS B CA 1
ATOM 13425 C C . HIS B 1 451 ? 7.03475 4.24468 29.94688 1.000 26.00362 417 HIS B C 1
ATOM 13426 O O . HIS B 1 451 ? 6.33964 5.27061 29.82433 1.000 25.60511 417 HIS B O 1
ATOM 13440 N N . VAL B 1 452 ? 6.81471 3.31130 30.84920 1.000 24.52132 418 VAL B N 1
ATOM 13441 C CA . VAL B 1 452 ? 5.67818 3.28247 31.75740 1.000 23.35765 418 VAL B CA 1
ATOM 13442 C C . VAL B 1 452 ? 6.23743 3.11286 33.15947 1.000 21.78328 418 VAL B C 1
ATOM 13443 O O . VAL B 1 452 ? 7.12462 2.27402 33.37652 1.000 20.45076 418 VAL B O 1
ATOM 13456 N N . GLU B 1 453 ? 5.73735 3.90476 34.09088 1.000 23.26403 419 GLU B N 1
ATOM 13457 C CA . GLU B 1 453 ? 5.97604 3.71526 35.51179 1.000 23.71334 419 GLU B CA 1
ATOM 13458 C C . GLU B 1 453 ? 4.64168 3.85773 36.22969 1.000 21.70710 419 GLU B C 1
ATOM 13459 O O . GLU B 1 453 ? 3.77715 4.61084 35.79875 1.000 22.89473 419 GLU B O 1
ATOM 13471 N N . PHE B 1 454 ? 4.49138 3.12654 37.32926 1.000 19.50485 420 PHE B N 1
ATOM 13472 C CA . PHE B 1 454 ? 3.26463 3.11516 38.09900 1.000 21.22749 420 PHE B CA 1
ATOM 13473 C C . PHE B 1 454 ? 3.42519 3.89623 39.40182 1.000 21.64035 420 PHE B C 1
ATOM 13474 O O . PHE B 1 454 ? 4.53697 4.05290 39.92951 1.000 20.47590 420 PHE B O 1
ATOM 13491 N N . THR B 1 455 ? 2.30250 4.38175 39.91086 1.000 22.71242 421 THR B N 1
ATOM 13492 C CA . THR B 1 455 ? 2.24409 4.80795 41.29800 1.000 22.41867 421 THR B CA 1
ATOM 13493 C C . THR B 1 455 ? 2.52826 3.60248 42.20500 1.000 21.79410 421 THR B C 1
ATOM 13494 O O . THR B 1 455 ? 2.51540 2.44352 41.78507 1.000 22.66676 421 THR B O 1
ATOM 13505 N N . ARG B 1 456 ? 2.77100 3.89521 43.47780 1.000 21.87991 422 ARG B N 1
ATOM 13506 C CA . ARG B 1 456 ? 3.18984 2.85078 44.40707 1.000 23.11218 422 ARG B CA 1
ATOM 13507 C C . ARG B 1 456 ? 2.14038 1.74202 44.51723 1.000 24.28185 422 ARG B C 1
ATOM 13508 O O . ARG B 1 456 ? 2.49328 0.56219 44.62809 1.000 24.20043 422 ARG B O 1
ATOM 13529 N N . ASP B 1 457 ? 0.85869 2.09650 44.50406 1.000 24.27989 423 ASP B N 1
ATOM 13530 C CA . ASP B 1 457 ? -0.21308 1.10393 44.61974 1.000 25.33358 423 ASP B CA 1
ATOM 13531 C C . ASP B 1 457 ? -0.69497 0.57179 43.27179 1.000 25.57162 423 ASP B C 1
ATOM 13532 O O . ASP B 1 457 ? -1.64132 -0.22186 43.23708 1.000 26.55291 423 ASP B O 1
ATOM 13542 N N . GLY B 1 458 ? -0.07712 0.98246 42.16636 1.000 24.11628 424 GLY B N 1
ATOM 13543 C CA . GLY B 1 458 ? -0.41198 0.48672 40.84961 1.000 23.75128 424 GLY B CA 1
ATOM 13544 C C . GLY B 1 458 ? -1.63120 1.13095 40.20948 1.000 24.27822 424 GLY B C 1
ATOM 13545 O O . GLY B 1 458 ? -1.98360 0.76506 39.08158 1.000 23.45099 424 GLY B O 1
ATOM 13549 N N . ARG B 1 459 ? -2.26525 2.08836 40.87616 1.000 26.43836 425 ARG B N 1
ATOM 13550 C CA . ARG B 1 459 ? -3.56282 2.59377 40.42590 1.000 29.80295 425 ARG B CA 1
ATOM 13551 C C . ARG B 1 459 ? -3.44555 3.47647 39.18818 1.000 27.02547 425 ARG B C 1
ATOM 13552 O O . ARG B 1 459 ? -4.41257 3.57687 38.41125 1.000 26.54634 425 ARG B O 1
ATOM 13573 N N . TYR B 1 460 ? -2.29671 4.13298 38.99276 1.000 26.32205 426 TYR B N 1
ATOM 13574 C CA . TYR B 1 460 ? -2.06678 4.98344 37.82821 1.000 26.23830 426 TYR B CA 1
ATOM 13575 C C . TYR B 1 460 ? -0.75304 4.61518 37.15138 1.000 25.02868 426 TYR B C 1
ATOM 13576 O O . TYR B 1 460 ? 0.21137 4.20698 37.80495 1.000 23.11031 426 TYR B O 1
ATOM 13595 N N . ALA B 1 461 ? -0.73878 4.78085 35.83097 1.000 24.79827 427 ALA B N 1
ATOM 13596 C CA . ALA B 1 461 ? 0.42570 4.53735 34.99448 1.000 23.62655 427 ALA B CA 1
ATOM 13597 C C . ALA B 1 461 ? 0.80219 5.85188 34.32962 1.000 24.32648 427 ALA B C 1
ATOM 13598 O O . ALA B 1 461 ? -0.06805 6.56332 33.83502 1.000 25.17114 427 ALA B O 1
ATOM 13605 N N . LEU B 1 462 ? 2.09415 6.17759 34.33917 1.000 23.89272 428 LEU B N 1
ATOM 13606 C CA . LEU B 1 462 ? 2.61637 7.39798 33.74013 1.000 25.32135 428 LEU B CA 1
ATOM 13607 C C . LEU B 1 462 ? 3.41667 7.03873 32.49268 1.000 25.20456 428 LEU B C 1
ATOM 13608 O O . LEU B 1 462 ? 4.41599 6.31967 32.58650 1.000 23.60200 428 LEU B O 1
ATOM 13624 N N . LEU B 1 463 ? 2.96442 7.53799 31.33753 1.000 25.41556 429 LEU B N 1
ATOM 13625 C CA . LEU B 1 463 ? 3.57487 7.28521 30.03505 1.000 25.79610 429 LEU B CA 1
ATOM 13626 C C . LEU B 1 463 ? 4.30814 8.53136 29.54939 1.000 26.48050 429 LEU B C 1
ATOM 13627 O O . LEU B 1 463 ? 3.86870 9.65655 29.79564 1.000 28.46982 429 LEU B O 1
ATOM 13643 N N . SER B 1 464 ? 5.40914 8.32582 28.80983 1.000 25.93712 430 SER B N 1
ATOM 13644 C CA . SER B 1 464 ? 6.15883 9.42514 28.21379 1.000 26.44158 430 SER B CA 1
ATOM 13645 C C . SER B 1 464 ? 5.88440 9.52235 26.71632 1.000 26.83696 430 SER B C 1
ATOM 13646 O O . SER B 1 464 ? 5.86747 8.51441 26.00777 1.000 26.87471 430 SER B O 1
ATOM 13654 N N . VAL B 1 465 ? 5.66395 10.74562 26.24601 1.000 27.96685 431 VAL B N 1
ATOM 13655 C CA . VAL B 1 465 ? 5.70853 11.07781 24.82558 1.000 29.61251 431 VAL B CA 1
ATOM 13656 C C . VAL B 1 465 ? 7.07118 11.71656 24.57995 1.000 31.48454 431 VAL B C 1
ATOM 13657 O O . VAL B 1 465 ? 7.32102 12.84207 25.02616 1.000 30.08088 431 VAL B O 1
ATOM 13670 N N . TRP B 1 466 ? 7.94507 11.00171 23.86017 1.000 34.67176 432 TRP B N 1
ATOM 13671 C CA . TRP B 1 466 ? 9.33988 11.39534 23.65791 1.000 38.88698 432 TRP B CA 1
ATOM 13672 C C . TRP B 1 466 ? 9.43902 12.37625 22.48823 1.000 39.52463 432 TRP B C 1
ATOM 13673 O O . TRP B 1 466 ? 9.98600 12.08093 21.42389 1.000 43.37697 432 TRP B O 1
ATOM 13694 N N . ASP B 1 467 ? 8.91278 13.57387 22.70671 1.000 36.52052 433 ASP B N 1
ATOM 13695 C CA . ASP B 1 467 ? 8.87100 14.57875 21.66089 1.000 36.01715 433 ASP B CA 1
ATOM 13696 C C . ASP B 1 467 ? 9.24403 15.91382 22.27701 1.000 36.44147 433 ASP B C 1
ATOM 13697 O O . ASP B 1 467 ? 8.98832 16.15586 23.45954 1.000 32.62147 433 ASP B O 1
ATOM 13707 N N . ARG B 1 468 ? 9.87862 16.76551 21.47590 1.000 39.96427 434 ARG B N 1
ATOM 13708 C CA . ARG B 1 468 ? 10.12836 18.12538 21.93129 1.000 43.91023 434 ARG B CA 1
ATOM 13709 C C . ARG B 1 468 ? 8.84190 18.74452 22.46218 1.000 42.63869 434 ARG B C 1
ATOM 13710 O O . ARG B 1 468 ? 8.83727 19.38574 23.51929 1.000 41.40640 434 ARG B O 1
ATOM 13731 N N . ASP B 1 469 ? 7.73444 18.54090 21.74202 1.000 41.59741 435 ASP B N 1
ATOM 13732 C CA . ASP B 1 469 ? 6.39929 18.87419 22.22754 1.000 41.52741 435 ASP B CA 1
ATOM 13733 C C . ASP B 1 469 ? 5.77105 17.62846 22.84926 1.000 38.10078 435 ASP B C 1
ATOM 13734 O O . ASP B 1 469 ? 4.73828 17.10978 22.41358 1.000 38.81590 435 ASP B O 1
ATOM 13743 N N . GLY B 1 470 ? 6.44372 17.13433 23.88720 1.000 36.55867 436 GLY B N 1
ATOM 13744 C CA . GLY B 1 470 ? 6.08264 15.89481 24.52257 1.000 34.87871 436 GLY B CA 1
ATOM 13745 C C . GLY B 1 470 ? 5.25144 16.11556 25.77050 1.000 32.91131 436 GLY B C 1
ATOM 13746 O O . GLY B 1 470 ? 4.74415 17.21141 26.03551 1.000 32.15330 436 GLY B O 1
ATOM 13750 N N . ALA B 1 471 ? 5.13898 15.05711 26.55737 1.000 30.94997 437 ALA B N 1
ATOM 13751 C CA . ALA B 1 471 ? 4.23539 15.08132 27.69930 1.000 31.10004 437 ALA B CA 1
ATOM 13752 C C . ALA B 1 471 ? 4.45821 13.86760 28.58112 1.000 29.40927 437 ALA B C 1
ATOM 13753 O O . ALA B 1 471 ? 4.81145 12.78323 28.10845 1.000 29.36485 437 ALA B O 1
ATOM 13760 N N . LEU B 1 472 ? 4.23549 14.07468 29.87266 1.000 28.43432 438 LEU B N 1
ATOM 13761 C CA . LEU B 1 472 ? 3.99286 13.00084 30.82468 1.000 29.22549 438 LEU B CA 1
ATOM 13762 C C . LEU B 1 472 ? 2.48338 12.82760 30.93749 1.000 30.02840 438 LEU B C 1
ATOM 13763 O O . LEU B 1 472 ? 1.77144 13.76812 31.31078 1.000 30.22837 438 LEU B O 1
ATOM 13779 N N . VAL B 1 473 ? 1.98177 11.64829 30.57579 1.000 29.78446 439 VAL B N 1
ATOM 13780 C CA . VAL B 1 473 ? 0.54088 11.41390 30.48888 1.000 29.42624 439 VAL B CA 1
ATOM 13781 C C . VAL B 1 473 ? 0.15501 10.40137 31.55544 1.000 29.18028 439 VAL B C 1
ATOM 13782 O O . VAL B 1 473 ? 0.70036 9.28522 31.59956 1.000 27.93614 439 VAL B O 1
ATOM 13795 N N . VAL B 1 474 ? -0.78137 10.79461 32.41032 1.000 30.28318 440 VAL B N 1
ATOM 13796 C CA . VAL B 1 474 ? -1.22511 9.98215 33.54038 1.000 30.27169 440 VAL B CA 1
ATOM 13797 C C . VAL B 1 474 ? -2.50307 9.25986 33.13930 1.000 30.30540 440 VAL B C 1
ATOM 13798 O O . VAL B 1 474 ? -3.48259 9.90063 32.75744 1.000 31.08816 440 VAL B O 1
ATOM 13811 N N . TYR B 1 475 ? -2.49587 7.92723 33.24616 1.000 28.16274 441 TYR B N 1
ATOM 13812 C CA . TYR B 1 475 ? -3.66228 7.10074 32.96217 1.000 28.30749 441 TYR B CA 1
ATOM 13813 C C . TYR B 1 475 ? -4.13648 6.42130 34.24298 1.000 27.89011 441 TYR B C 1
ATOM 13814 O O . TYR B 1 475 ? -3.32258 5.97247 35.05514 1.000 25.82598 441 TYR B O 1
ATOM 13832 N N . ASP B 1 476 ? -5.45280 6.38284 34.41701 1.000 29.55720 442 ASP B N 1
ATOM 13833 C CA . ASP B 1 476 ? -6.07331 5.43456 35.32541 1.000 30.72359 442 ASP B CA 1
ATOM 13834 C C . ASP B 1 476 ? -5.77005 4.02495 34.82647 1.000 28.96228 442 ASP B C 1
ATOM 13835 O O . ASP B 1 476 ? -6.17748 3.64433 33.72380 1.000 28.45353 442 ASP B O 1
ATOM 13844 N N . ALA B 1 477 ? -5.01956 3.26086 35.62137 1.000 27.94091 443 ALA B N 1
ATOM 13845 C CA . ALA B 1 477 ? -4.55150 1.96344 35.16107 1.000 27.94141 443 ALA B CA 1
ATOM 13846 C C . ALA B 1 477 ? -5.64059 0.91023 35.14625 1.000 30.18674 443 ALA B C 1
ATOM 13847 O O . ALA B 1 477 ? -5.41196 -0.17466 34.59576 1.000 32.21848 443 ALA B O 1
ATOM 13854 N N . HIS B 1 478 ? -6.81348 1.20032 35.72207 1.000 32.26843 444 HIS B N 1
ATOM 13855 C CA . HIS B 1 478 ? -7.95312 0.29171 35.68608 1.000 35.47795 444 HIS B CA 1
ATOM 13856 C C . HIS B 1 478 ? -8.90493 0.62044 34.53676 1.000 35.69277 444 HIS B C 1
ATOM 13857 O O . HIS B 1 478 ? -9.18025 -0.23432 33.69010 1.000 37.61255 444 HIS B O 1
ATOM 13871 N N . SER B 1 479 ? -9.41310 1.85338 34.49640 1.000 33.96600 445 SER B N 1
ATOM 13872 C CA . SER B 1 479 ? -10.31969 2.26879 33.43220 1.000 33.98026 445 SER B CA 1
ATOM 13873 C C . SER B 1 479 ? -9.59352 2.55809 32.12728 1.000 33.22814 445 SER B C 1
ATOM 13874 O O . SER B 1 479 ? -10.23988 2.61909 3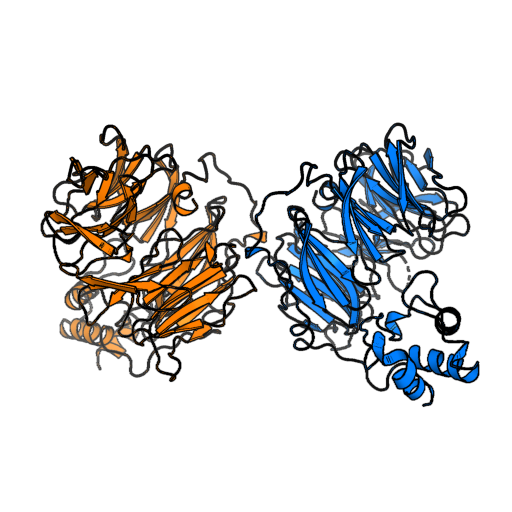1.06664 1.000 32.59547 445 SER B O 1
ATOM 13882 N N . LEU B 1 480 ? -8.28093 2.75459 32.19279 1.000 33.59257 446 LEU B N 1
ATOM 13883 C CA . LEU B 1 480 ? -7.41897 3.08800 31.05800 1.000 34.78458 446 LEU B CA 1
ATOM 13884 C C . LEU B 1 480 ? -7.76801 4.43239 30.42694 1.000 36.56815 446 LEU B C 1
ATOM 13885 O O . LEU B 1 480 ? -7.41630 4.68821 29.27532 1.000 37.43134 446 LEU B O 1
ATOM 13901 N N . GLU B 1 481 ? -8.43096 5.30132 31.17641 1.000 36.25670 447 GLU B N 1
ATOM 13902 C CA . GLU B 1 481 ? -8.70040 6.66157 30.73572 1.000 38.40099 447 GLU B CA 1
ATOM 13903 C C . GLU B 1 481 ? -7.54439 7.57290 31.12888 1.000 35.07330 447 GLU B C 1
ATOM 13904 O O . GLU B 1 481 ? -6.95445 7.41460 32.20452 1.000 32.98096 447 GLU B O 1
ATOM 13916 N N . GLU B 1 482 ? -7.20974 8.51135 30.24305 1.000 36.07264 448 GLU B N 1
ATOM 13917 C CA . GLU B 1 482 ? -6.25720 9.56200 30.57921 1.000 37.85944 448 GLU B CA 1
ATOM 13918 C C . GLU B 1 482 ? -6.88319 10.49475 31.60567 1.000 38.07619 448 GLU B C 1
ATOM 13919 O O . GLU B 1 482 ? -8.03142 10.91611 31.44734 1.000 38.92556 448 GLU B O 1
ATOM 13931 N N . VAL B 1 483 ? -6.14062 10.81166 32.66374 1.000 37.46635 449 VAL B N 1
ATOM 13932 C CA . VAL B 1 483 ? -6.64062 11.72518 33.68149 1.000 38.90892 449 VAL B CA 1
ATOM 13933 C C . VAL B 1 483 ? -5.84875 13.01954 33.76140 1.000 38.65283 449 VAL B C 1
ATOM 13934 O O . VAL B 1 483 ? -6.37080 14.01754 34.28408 1.000 38.26279 449 VAL B O 1
ATOM 13947 N N . LYS B 1 484 ? -4.62608 13.06419 33.25222 1.000 37.74069 450 LYS B N 1
ATOM 13948 C CA . LYS B 1 484 ? -3.82273 14.27385 33.36789 1.000 38.45793 450 LYS B CA 1
ATOM 13949 C C . LYS B 1 484 ? -2.69202 14.19404 32.36097 1.000 35.38483 450 LYS B C 1
ATOM 13950 O O . LYS B 1 484 ? -2.26705 13.10615 31.96006 1.000 33.71113 450 LYS B O 1
ATOM 13969 N N . ARG B 1 485 ? -2.20266 15.37314 31.97094 1.000 34.38078 451 ARG B N 1
ATOM 13970 C CA . ARG B 1 485 ? -1.16115 15.50303 30.96117 1.000 35.31333 451 ARG B CA 1
ATOM 13971 C C . ARG B 1 485 ? -0.26576 16.67128 31.35178 1.000 33.88470 451 ARG B C 1
ATOM 13972 O O . ARG B 1 485 ? -0.76463 17.78180 31.53576 1.000 35.50957 451 ARG B O 1
ATOM 13993 N N . LEU B 1 486 ? 1.03838 16.42433 31.47241 1.000 31.55652 452 LEU B N 1
ATOM 13994 C CA . LEU B 1 486 ? 1.99906 17.48109 31.81118 1.000 33.98387 452 LEU B CA 1
ATOM 13995 C C . LEU B 1 486 ? 2.93188 17.71585 30.63162 1.000 33.38455 452 LEU B C 1
ATOM 13996 O O . LEU B 1 486 ? 3.71092 16.81434 30.28630 1.000 32.79760 452 LEU B O 1
ATOM 14012 N N . PRO B 1 487 ? 2.88793 18.87642 29.97264 1.000 34.58811 453 PRO B N 1
ATOM 14013 C CA . PRO B 1 487 ? 3.78766 19.10734 28.83366 1.000 35.10233 453 PRO B CA 1
ATOM 14014 C C . PRO B 1 487 ? 5.24558 19.14359 29.27580 1.000 35.08184 453 PRO B C 1
ATOM 14015 O O . PRO B 1 487 ? 5.58584 19.75818 30.28591 1.000 35.06340 453 PRO B O 1
ATOM 14026 N N . MET B 1 488 ? 6.09903 18.47115 28.50269 1.000 34.55584 454 MET B N 1
ATOM 14027 C CA . MET B 1 488 ? 7.52417 18.38641 28.79832 1.000 33.92996 454 MET B CA 1
ATOM 14028 C C . MET B 1 488 ? 8.29457 18.19459 27.50131 1.000 33.95769 454 MET B C 1
ATOM 14029 O O . MET B 1 488 ? 7.76410 17.68155 26.51319 1.000 34.22198 454 MET B O 1
ATOM 14043 N N . ASN B 1 489 ? 9.56152 18.59432 27.52845 1.000 34.17639 455 ASN B N 1
ATOM 14044 C CA . ASN B 1 489 ? 10.46296 18.47167 26.38366 1.000 34.61280 455 ASN B CA 1
ATOM 14045 C C . ASN B 1 489 ? 11.17335 17.12629 26.48841 1.000 34.38952 455 ASN B C 1
ATOM 14046 O O . ASN B 1 489 ? 12.08053 16.94857 27.31018 1.000 32.53428 455 ASN B O 1
ATOM 14057 N N . LYS B 1 490 ? 10.75136 16.17384 25.66083 1.000 34.05361 456 LYS B N 1
ATOM 14058 C CA . LYS B 1 490 ? 11.31992 14.82912 25.63405 1.000 35.17014 456 LYS B CA 1
ATOM 14059 C C . LYS B 1 490 ? 11.46084 14.23490 27.03887 1.000 31.58303 456 LYS B C 1
ATOM 14060 O O . LYS B 1 490 ? 12.56943 13.92000 27.47840 1.000 34.12052 456 LYS B O 1
ATOM 14079 N N . PRO B 1 491 ? 10.36316 14.07942 27.76504 1.000 28.56738 457 PRO B N 1
ATOM 14080 C CA . PRO B 1 491 ? 10.41583 13.26233 28.97486 1.000 27.34257 457 PRO B CA 1
ATOM 14081 C C . PRO B 1 491 ? 10.77481 11.83609 28.59059 1.000 29.07212 457 PRO B C 1
ATOM 14082 O O . PRO B 1 491 ? 10.30277 11.30890 27.58481 1.000 30.01909 457 PRO B O 1
ATOM 14093 N N . SER B 1 492 ? 11.65210 11.22394 29.37990 1.000 29.30919 458 SER B N 1
ATOM 14094 C CA . SER B 1 492 ? 12.05965 9.85525 29.10971 1.000 30.12571 458 SER B CA 1
ATOM 14095 C C . SER B 1 492 ? 11.61137 8.98867 30.27333 1.000 28.49737 458 SER B C 1
ATOM 14096 O O . SER B 1 492 ? 10.41013 8.75832 30.45795 1.000 29.78248 458 SER B O 1
ATOM 14104 N N . GLY B 1 493 ? 12.54350 8.53194 31.09974 1.000 27.68374 459 GLY B N 1
ATOM 14105 C CA . GLY B 1 493 ? 12.14939 7.72362 32.23662 1.000 27.20229 459 GLY B CA 1
ATOM 14106 C C . GLY B 1 493 ? 11.49378 8.55215 33.32508 1.000 26.12587 459 GLY B C 1
ATOM 14107 O O . GLY B 1 493 ? 11.76770 9.74619 33.49325 1.000 26.14137 459 GLY B O 1
ATOM 14111 N N . LYS B 1 494 ? 10.59387 7.90882 34.05986 1.000 25.31055 460 LYS B N 1
ATOM 14112 C CA . LYS B 1 494 ? 10.19279 8.38741 35.37651 1.000 25.07639 460 LYS B CA 1
ATOM 14113 C C . LYS B 1 494 ? 10.17390 7.18941 36.30700 1.000 23.40424 460 LYS B C 1
ATOM 14114 O O . LYS B 1 494 ? 9.97886 6.04500 35.87423 1.000 21.56819 460 LYS B O 1
ATOM 14133 N N . TYR B 1 495 ? 10.39979 7.45832 37.59156 1.000 23.18599 461 TYR B N 1
ATOM 14134 C CA . TYR B 1 495 ? 10.78373 6.42126 38.54482 1.000 21.98857 461 TYR B CA 1
ATOM 14135 C C . TYR B 1 495 ? 10.08916 6.67982 39.87038 1.000 21.54699 461 TYR B C 1
ATOM 14136 O O . TYR B 1 495 ? 10.27268 7.73869 40.48462 1.000 21.87620 461 TYR B O 1
ATOM 14154 N N . ASN B 1 496 ? 9.27547 5.71597 40.28410 1.000 20.53300 462 ASN B N 1
ATOM 14155 C CA . ASN B 1 496 ? 8.47068 5.82257 41.49811 1.000 20.59036 462 ASN B CA 1
ATOM 14156 C C . ASN B 1 496 ? 9.25830 5.27352 42.67398 1.000 20.60354 462 ASN B C 1
ATOM 14157 O O . ASN B 1 496 ? 9.67317 4.10288 42.66530 1.000 21.19272 462 ASN B O 1
ATOM 14168 N N . VAL B 1 497 ? 9.46189 6.10505 43.68902 1.000 21.13855 463 VAL B N 1
ATOM 14169 C CA . VAL B 1 497 ? 10.24695 5.68278 44.84865 1.000 21.63180 463 VAL B CA 1
ATOM 14170 C C . VAL B 1 497 ? 9.73688 4.34302 45.37200 1.000 22.40805 463 VAL B C 1
ATOM 14171 O O . VAL B 1 497 ? 10.50119 3.38519 45.54137 1.000 23.81787 463 VAL B O 1
ATOM 14184 N N . GLY B 1 498 ? 8.43489 4.26859 45.65385 1.000 22.00329 464 GLY B N 1
ATOM 14185 C CA . GLY B 1 498 ? 7.89003 3.09597 46.31089 1.000 22.36303 464 GLY B CA 1
ATOM 14186 C C . GLY B 1 498 ? 8.12278 1.82067 45.52237 1.000 24.07483 464 GLY B C 1
ATOM 14187 O O . GLY B 1 498 ? 8.48025 0.78801 46.08837 1.000 24.75732 464 GLY B O 1
ATOM 14191 N N . ASN B 1 499 ? 7.92901 1.87548 44.21192 1.000 24.00927 465 ASN B N 1
ATOM 14192 C CA . ASN B 1 499 ? 8.09999 0.68170 43.39441 1.000 24.62793 465 ASN B CA 1
ATOM 14193 C C . ASN B 1 499 ? 9.57467 0.31341 43.22592 1.000 26.16931 465 ASN B C 1
ATOM 14194 O O . ASN B 1 499 ? 9.90895 -0.87556 43.19053 1.000 27.79775 465 ASN B O 1
ATOM 14205 N N . LYS B 1 500 ? 10.47160 1.29863 43.18240 1.000 26.96555 466 LYS B N 1
ATOM 14206 C CA . LYS B 1 500 ? 11.87179 1.01265 42.91558 1.000 29.58020 466 LYS B CA 1
ATOM 14207 C C . LYS B 1 500 ? 12.60867 0.47931 44.14114 1.000 31.50706 466 LYS B C 1
ATOM 14208 O O . LYS B 1 500 ? 13.60342 -0.23121 43.98639 1.000 34.78388 466 LYS B O 1
ATOM 14227 N N . ILE B 1 501 ? 12.15378 0.81955 45.35400 1.000 29.41323 467 ILE B N 1
ATOM 14228 C CA . ILE B 1 501 ? 12.77770 0.31069 46.56847 1.000 30.95200 467 ILE B CA 1
ATOM 14229 C C . ILE B 1 501 ? 12.07786 -0.93303 47.10326 1.000 35.91258 467 ILE B C 1
ATOM 14230 O O . ILE B 1 501 ? 12.61935 -1.59593 48.00059 1.000 34.68832 467 ILE B O 1
ATOM 14246 N N . GLY B 1 502 ? 10.88963 -1.25549 46.59516 1.000 40.28588 468 GLY B N 1
ATOM 14247 C CA . GLY B 1 502 ? 10.15549 -2.42479 47.03499 1.000 46.79805 468 GLY B CA 1
ATOM 14248 C C . GLY B 1 502 ? 10.20125 -3.53696 46.00524 1.000 52.31098 468 GLY B C 1
ATOM 14249 O O . GLY B 1 502 ? 11.14587 -4.33350 45.97203 1.000 57.67477 468 GLY B O 1
#

Foldseek 3Di:
DLQVVVCVVPPCVACNPPQLGHVHARQALLLCVVPDLVNVLCCQAANDPPDPRGHCVVPDPPVNSVSNSCVSNDHDPDADDQDLVNFQVFKDFPAAPVNDDDAAPDDADLQQWKWWAFQQQQKTFIARRVVRHTPDMGHHPHAWADDWAAALVLQWIWIAHQQAKIWIAGNRVRDTGMMTRHFGGWHGWEAFNNRQWIWTFGQGPQWIWIAGRRRRRGDDTGFDADPVGHGWGWNDWYYDHVQRWIWTATQPAQWIWTFHDPPHRRRDTDIAGHPFRWDLWDADPNRQWIWTWGPVAIWIAGDPNRDTDDGDHDPAGWNQNQKDWDAEPRFIKIWTFHQFFAWIWIAGPVRRHTDDIAGGDATWHHWDDDPPAQFIWTFRQNDPQAQKIFTQGNHVRYRPDIDRPDPPFHKGEWDAGLVRQWIWIWGQAQQIWTWIAGRVVRHTDDIGTGGGIDYMDRSNVSSD/DLQVVVCVVPPCVAQNDVQLGHVHARLALQLCVVPDLVNVLCCQQANDPPDPSHHCVPPADPVNSVSNSVVSNDHDPDADDQDLVNFQVFKDFPAAPVNDDPAAPDDADLQQWKWWAQQQQQKTFIARRVVRHTPDMDHHPHAWADDWAAALVLQWIWIAHQQAKIWIAGNRHRDTGMMTRHFGGWHGWEAFNNRQWIWTFFQGPQWIWIAGNRRRRGDDTGFAAPPVGHGWGWNDWYYDHVQRWIWTATAPAQWIWTFHAPPHRRRDTDIAGHPARWDLWDADPNNQWIWTAGDVAQFIWIAGPVVRDTDDTARDPAHWNQNQKDWDAEPNWIKIWTFHLGFQWIWIATDVRRYTDDIEGGQATWDHWDDDPPAQWIWTFRQNHPDAQWIFTAGPHVRYGDDIDGPDPPFHKGEWDAGLRRQWIWIWGQAQQIWTWIARRPVRDTDDIGTGGRIDYMDRSNVSSD

Nearest PDB structures (foldseek):
  6rte-assembly1_A  TM=1.002E+00  e=1.687E-97  Pseudomonas aeruginosa
  6rte-assembly2_B  TM=1.001E+00  e=1.184E-92  Pseudomonas aeruginosa
  1aof-assembly1_A  TM=7.983E-01  e=2.882E-35  Paracoccus pantotrophus
  1n90-assembly1_B  TM=7.775E-01  e=1.520E-34  Pseudomonas aeruginosa
  1hj3-assembly1_A  TM=7.703E-01  e=1.232E-33  Paracoccus pantotrophus

Organism: Pseudomonas aeruginosa (strain ATCC 15692 / DSM 22644 / CIP 104116 / JCM 14847 / LMG 12228 / 1C / PRS 101 / PAO1) (NCBI:txid208964)

Radius of gyration: 33.44 Å; Cα contacts (8 Å, |Δi|>4): 2532; chains: 2; bounding box: 78×61×99 Å